Protein AF-C5L005-F1 (afdb_monomer)

Nearest PDB structures (foldseek):
  6k9n-assembly3_C  TM=8.011E-01  e=5.971E-13  Oryza sativa Japonica Group
  4ddg-assembly1_A  TM=8.117E-01  e=1.297E-11  Homo sapiens
  5qis-assembly1_A  TM=8.248E-01  e=8.050E-11  Homo sapiens
  8cmr-assembly1_C  TM=7.802E-01  e=4.028E-09  Simkania negevensis Z
  6dx5-assembly1_A-2  TM=5.752E-01  e=2.159E-02  Farallon virus

Radius of gyration: 42.39 Å; Cα contacts (8 Å, |Δi|>4): 915; chains: 1; bounding box: 123×97×161 Å

Structure (mmCIF, N/CA/C/O backbone):
data_AF-C5L005-F1
#
_entry.id   AF-C5L005-F1
#
loop_
_atom_site.group_PDB
_atom_site.id
_atom_site.type_symbol
_atom_site.label_atom_id
_atom_site.label_alt_id
_atom_site.label_comp_id
_atom_site.label_asym_id
_atom_site.label_entity_id
_atom_site.label_seq_id
_atom_site.pdbx_PDB_ins_code
_atom_site.Cartn_x
_atom_site.Cartn_y
_atom_site.Cartn_z
_atom_site.occupancy
_atom_site.B_iso_or_equiv
_atom_site.auth_seq_id
_atom_site.auth_comp_id
_atom_site.auth_asym_id
_atom_site.auth_atom_id
_atom_site.pdbx_PDB_model_num
ATOM 1 N N . MET A 1 1 ? -2.536 -10.409 -84.111 1.00 33.28 1 MET A N 1
ATOM 2 C CA . MET A 1 1 ? -1.995 -9.089 -84.511 1.00 33.28 1 MET A CA 1
ATOM 3 C C . MET A 1 1 ? -2.145 -8.152 -83.326 1.00 33.28 1 MET A C 1
ATOM 5 O O . MET A 1 1 ? -3.212 -8.198 -82.732 1.00 33.28 1 MET A O 1
ATOM 9 N N . VAL A 1 2 ? -1.134 -7.310 -83.058 1.00 31.05 2 VAL A N 1
ATOM 10 C CA . VAL A 1 2 ? -1.115 -6.237 -82.025 1.00 31.05 2 VAL A CA 1
ATOM 11 C C . VAL A 1 2 ? -1.034 -6.765 -80.561 1.00 31.05 2 VAL A C 1
ATOM 13 O O . VAL A 1 2 ? -1.487 -7.885 -80.322 1.00 31.05 2 VAL A O 1
ATOM 16 N N . PRO A 1 3 ? -0.320 -6.082 -79.626 1.00 52.47 3 PRO A N 1
ATOM 17 C CA . PRO A 1 3 ? 0.522 -6.795 -78.653 1.00 52.47 3 PRO A CA 1
ATOM 18 C C . PRO A 1 3 ? 0.246 -6.521 -77.156 1.00 52.47 3 PRO A C 1
ATOM 20 O O . PRO A 1 3 ? -0.647 -5.772 -76.774 1.00 52.47 3 PRO A O 1
ATOM 23 N N . SER A 1 4 ? 1.100 -7.137 -76.332 1.00 42.44 4 SER A N 1
ATOM 24 C CA . SER A 1 4 ? 1.323 -6.905 -74.898 1.00 42.44 4 SER A CA 1
ATOM 25 C C . SER A 1 4 ? 1.704 -5.459 -74.537 1.00 42.44 4 SER A C 1
ATOM 27 O O . SER A 1 4 ? 2.565 -4.894 -75.208 1.00 42.44 4 SER A O 1
ATOM 29 N N . THR A 1 5 ? 1.159 -4.953 -73.421 1.00 40.12 5 THR A N 1
ATOM 30 C CA . THR A 1 5 ? 1.898 -4.308 -72.308 1.00 40.12 5 THR A CA 1
ATOM 31 C C . THR A 1 5 ? 0.986 -4.166 -71.077 1.00 40.12 5 THR A C 1
ATOM 33 O O . THR A 1 5 ? -0.065 -3.536 -71.150 1.00 40.12 5 THR A O 1
ATOM 36 N N . VAL A 1 6 ? 1.408 -4.689 -69.921 1.00 39.38 6 VAL A N 1
ATOM 37 C CA . VAL A 1 6 ? 0.847 -4.348 -68.596 1.00 39.38 6 VAL A CA 1
ATOM 38 C C . VAL A 1 6 ? 2.023 -3.999 -67.679 1.00 39.38 6 VAL A C 1
ATOM 40 O O . VAL A 1 6 ? 2.908 -4.842 -67.526 1.00 39.38 6 VAL A O 1
ATOM 43 N N . PRO A 1 7 ? 2.088 -2.790 -67.092 1.00 41.34 7 PRO A N 1
ATOM 44 C CA . PRO A 1 7 ? 3.146 -2.442 -66.154 1.00 41.34 7 PRO A CA 1
ATOM 45 C C . PRO A 1 7 ? 2.861 -3.031 -64.767 1.00 41.34 7 PRO A C 1
ATOM 47 O O . PRO A 1 7 ? 1.768 -2.889 -64.221 1.00 41.34 7 PRO A O 1
ATOM 50 N N . SER A 1 8 ? 3.873 -3.679 -64.192 1.00 38.84 8 SER A N 1
ATOM 51 C CA . SER A 1 8 ? 3.893 -4.099 -62.792 1.00 38.84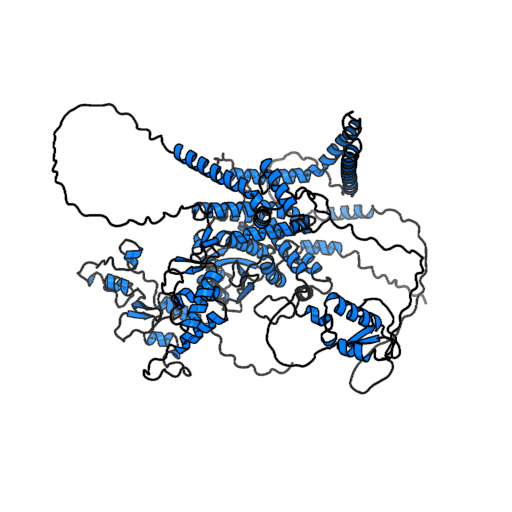 8 SER A CA 1
ATOM 52 C C . SER A 1 8 ? 4.530 -2.996 -61.948 1.00 38.84 8 SER A C 1
ATOM 54 O O . SER A 1 8 ? 5.755 -2.928 -61.863 1.00 38.84 8 SER A O 1
ATOM 56 N N . GLU A 1 9 ? 3.717 -2.190 -61.271 1.00 32.84 9 GLU A N 1
ATOM 57 C CA . GLU A 1 9 ? 4.181 -1.305 -60.199 1.00 32.84 9 GLU A CA 1
ATOM 58 C C . GLU A 1 9 ? 3.581 -1.760 -58.863 1.00 32.84 9 GLU A C 1
ATOM 60 O O . GLU A 1 9 ? 2.396 -1.569 -58.587 1.00 32.84 9 GLU A O 1
ATOM 65 N N . ARG A 1 10 ? 4.413 -2.384 -58.017 1.00 34.50 10 ARG A N 1
ATOM 66 C CA . ARG A 1 10 ? 4.136 -2.495 -56.579 1.00 34.50 10 ARG A CA 1
ATOM 67 C C . ARG A 1 10 ? 4.619 -1.196 -55.921 1.00 34.50 10 ARG A C 1
ATOM 69 O O . ARG A 1 10 ? 5.815 -0.923 -56.020 1.00 34.50 10 ARG A O 1
ATOM 76 N N . PRO A 1 11 ? 3.769 -0.419 -55.231 1.00 35.22 11 PRO A N 1
ATOM 77 C CA . PRO A 1 11 ? 4.252 0.700 -54.431 1.00 35.22 11 PRO A CA 1
ATOM 78 C C . PRO A 1 11 ? 5.049 0.178 -53.226 1.00 35.22 11 PRO A C 1
ATOM 80 O O . PRO A 1 11 ? 4.611 -0.739 -52.528 1.00 35.22 11 PRO A O 1
ATOM 83 N N . SER A 1 12 ? 6.216 0.769 -52.974 1.00 40.53 12 SER A N 1
ATOM 84 C CA . SER A 1 12 ? 7.024 0.523 -51.776 1.00 40.53 12 SER A CA 1
ATOM 85 C C . SER A 1 12 ? 6.290 1.020 -50.527 1.00 40.53 12 SER A C 1
ATOM 87 O O . SER A 1 12 ? 5.915 2.186 -50.436 1.00 40.53 12 SER A O 1
ATOM 89 N N . SER A 1 13 ? 6.073 0.135 -49.555 1.00 46.97 13 SER A N 1
ATOM 90 C CA . SER A 1 13 ? 5.139 0.351 -48.442 1.00 46.97 13 SER A CA 1
ATOM 91 C C . SER A 1 13 ? 5.733 1.052 -47.207 1.00 46.97 13 SER A C 1
ATOM 93 O O . SER A 1 13 ? 5.264 0.807 -46.098 1.00 46.97 13 SER A O 1
ATOM 95 N N . SER A 1 14 ? 6.761 1.892 -47.361 1.00 45.50 14 SER A N 1
ATOM 96 C CA . SER A 1 14 ? 7.414 2.596 -46.241 1.00 45.50 14 SER A CA 1
ATOM 97 C C . SER A 1 14 ? 6.670 3.857 -45.782 1.00 45.50 14 SER A C 1
ATOM 99 O O . SER A 1 14 ? 6.641 4.159 -44.592 1.00 45.50 14 SER A O 1
ATOM 101 N N . ASP A 1 15 ? 6.020 4.574 -46.702 1.00 44.16 15 ASP A N 1
ATOM 102 C CA . ASP A 1 15 ? 5.691 5.994 -46.478 1.00 44.16 15 ASP A CA 1
ATOM 103 C C . ASP A 1 15 ? 4.259 6.230 -45.949 1.00 44.16 15 ASP A C 1
ATOM 105 O O . ASP A 1 15 ? 3.862 7.357 -45.661 1.00 44.16 15 ASP A O 1
ATOM 109 N N . ALA A 1 16 ? 3.468 5.163 -45.781 1.00 45.06 16 ALA A N 1
ATOM 110 C CA . ALA A 1 16 ? 2.069 5.231 -45.340 1.00 45.06 16 ALA A CA 1
ATOM 111 C C . ALA A 1 16 ? 1.859 4.994 -43.826 1.00 45.06 16 ALA A C 1
ATOM 113 O O . ALA A 1 16 ? 0.723 5.040 -43.350 1.00 45.06 16 ALA A O 1
ATOM 114 N N . ALA A 1 17 ? 2.921 4.719 -43.060 1.00 45.47 17 ALA A N 1
ATOM 115 C CA . ALA A 1 17 ? 2.810 4.343 -41.647 1.00 45.47 17 ALA A CA 1
ATOM 116 C C . ALA A 1 17 ? 2.532 5.535 -40.707 1.00 45.47 17 ALA A C 1
ATOM 118 O O . ALA A 1 17 ? 1.745 5.414 -39.767 1.00 45.47 17 ALA A O 1
ATOM 119 N N . LEU A 1 18 ? 3.143 6.697 -40.972 1.00 42.22 18 LEU A N 1
ATOM 120 C CA . LEU A 1 18 ? 3.123 7.842 -40.054 1.00 42.22 18 LEU A CA 1
ATOM 121 C C . LEU A 1 18 ? 1.725 8.473 -39.850 1.00 42.22 18 LEU A C 1
ATOM 123 O O . LEU A 1 18 ? 1.362 8.703 -38.695 1.00 42.22 18 LEU A O 1
ATOM 127 N N . PRO A 1 19 ? 0.891 8.694 -40.894 1.00 48.94 19 PRO A N 1
ATOM 128 C CA . PRO A 1 19 ? -0.455 9.243 -40.701 1.00 48.94 19 PRO A CA 1
ATOM 129 C C . PRO A 1 19 ? -1.340 8.318 -39.861 1.00 48.94 19 PRO A C 1
ATOM 131 O O . PRO A 1 19 ? -2.118 8.781 -39.034 1.00 48.94 19 PRO A O 1
ATOM 134 N N . LYS A 1 20 ? -1.175 7.001 -40.035 1.00 44.12 20 LYS A N 1
ATOM 135 C CA . LYS A 1 20 ? -1.975 5.982 -39.353 1.00 44.12 20 LYS A CA 1
ATOM 136 C C . LYS A 1 20 ? -1.592 5.824 -37.880 1.00 44.12 20 LYS A C 1
ATOM 138 O O . LYS A 1 20 ? -2.458 5.540 -37.063 1.00 44.12 20 LYS A O 1
ATOM 143 N N . ALA A 1 21 ? -0.322 6.043 -37.531 1.00 44.81 21 ALA A N 1
ATOM 144 C CA . ALA A 1 21 ? 0.123 6.115 -36.139 1.00 44.81 21 ALA A CA 1
ATOM 145 C C . ALA A 1 21 ? -0.455 7.347 -35.417 1.00 44.81 21 ALA A C 1
ATOM 147 O O . ALA A 1 21 ? -0.900 7.236 -34.277 1.00 44.81 21 ALA A O 1
ATOM 148 N N . LEU A 1 22 ? -0.518 8.498 -36.100 1.00 40.06 22 LEU A N 1
ATOM 149 C CA . LEU A 1 22 ? -1.150 9.711 -35.571 1.00 40.06 22 LEU A CA 1
ATOM 150 C C . LEU A 1 22 ? -2.669 9.527 -35.395 1.00 40.06 22 LEU A C 1
ATOM 152 O O . LEU A 1 22 ? -3.228 9.888 -34.365 1.00 40.06 22 LEU A O 1
ATOM 156 N N . GLU A 1 23 ? -3.328 8.900 -36.371 1.00 44.97 23 GLU A N 1
ATOM 157 C CA . GLU A 1 23 ? -4.755 8.564 -36.322 1.00 44.97 23 GLU A CA 1
ATOM 158 C C . GLU A 1 23 ? -5.066 7.545 -35.207 1.00 44.97 23 GLU A C 1
ATOM 160 O O . GLU A 1 23 ? -6.034 7.719 -34.473 1.00 44.97 23 GLU A O 1
ATOM 165 N N . LEU A 1 24 ? -4.203 6.544 -34.986 1.00 45.06 24 LEU A N 1
ATOM 166 C CA . LEU A 1 24 ? -4.303 5.602 -33.860 1.00 45.06 24 LEU A CA 1
ATOM 167 C C . LEU A 1 24 ? -4.065 6.259 -32.492 1.00 45.06 24 LEU A C 1
ATOM 169 O O . LEU A 1 24 ? -4.741 5.895 -31.531 1.00 45.06 24 LEU A O 1
ATOM 173 N N . ALA A 1 25 ? -3.161 7.238 -32.394 1.00 49.59 25 ALA A N 1
ATOM 174 C CA . ALA A 1 25 ? -2.972 8.017 -31.169 1.00 49.59 25 ALA A CA 1
ATOM 175 C C . ALA A 1 25 ? -4.224 8.846 -30.822 1.00 49.59 25 ALA A C 1
ATOM 177 O O . ALA A 1 25 ? -4.591 8.940 -29.654 1.00 49.59 25 ALA A O 1
ATOM 178 N N . VAL A 1 26 ? -4.920 9.374 -31.836 1.00 44.41 26 VAL A N 1
ATOM 179 C CA . VAL A 1 26 ? -6.217 10.064 -31.692 1.00 44.41 26 VAL A CA 1
ATOM 180 C C . VAL A 1 26 ? -7.377 9.082 -31.432 1.00 44.41 26 VAL A C 1
ATOM 182 O O . VAL A 1 26 ? -8.365 9.456 -30.806 1.00 44.41 26 VAL A O 1
ATOM 185 N N . MET A 1 27 ? -7.266 7.822 -31.871 1.00 38.59 27 MET A N 1
ATOM 186 C CA . MET A 1 27 ? -8.278 6.770 -31.680 1.00 38.59 27 MET A CA 1
ATOM 187 C C . MET A 1 27 ? -8.092 5.894 -30.426 1.00 38.59 27 MET A C 1
ATOM 189 O O . MET A 1 27 ? -8.902 4.983 -30.227 1.00 38.59 27 MET A O 1
ATOM 193 N N . ARG A 1 28 ? -7.097 6.145 -29.552 1.00 43.59 28 ARG A N 1
ATOM 194 C CA . ARG A 1 28 ? -7.090 5.565 -28.191 1.00 43.59 28 ARG A CA 1
ATOM 195 C C . ARG A 1 28 ? -8.400 5.994 -27.514 1.00 43.59 28 ARG A C 1
ATOM 197 O O . ARG A 1 28 ? -8.591 7.174 -27.231 1.00 43.59 28 ARG A O 1
ATOM 204 N N . GLN A 1 29 ? -9.341 5.056 -27.358 1.00 35.66 29 GLN A N 1
ATOM 205 C CA . GLN A 1 29 ? -10.709 5.399 -26.964 1.00 35.66 29 GLN A CA 1
ATOM 206 C C . GLN A 1 29 ? -10.724 6.087 -25.594 1.00 35.66 29 GLN A C 1
ATOM 208 O O . GLN A 1 29 ? -9.965 5.674 -24.713 1.00 35.66 29 GLN A O 1
ATOM 213 N N . PRO A 1 30 ? -11.595 7.093 -25.382 1.00 38.16 30 PRO A N 1
ATOM 214 C CA . PRO A 1 30 ? -11.781 7.650 -24.055 1.00 38.16 30 PRO A CA 1
ATOM 215 C C . PRO A 1 30 ? -12.194 6.521 -23.107 1.00 38.16 30 PRO A C 1
ATOM 217 O O . PRO A 1 30 ? -13.190 5.829 -23.338 1.00 38.16 30 PRO A O 1
ATOM 220 N N . MET A 1 31 ? -11.399 6.343 -22.050 1.00 47.34 31 MET A N 1
ATOM 221 C CA . MET A 1 31 ? -11.710 5.470 -20.919 1.00 47.34 31 MET A CA 1
ATOM 222 C C . MET A 1 31 ? -13.141 5.743 -20.422 1.00 47.34 31 MET A C 1
ATOM 224 O O . MET A 1 31 ? -13.619 6.877 -20.553 1.00 47.34 31 MET A O 1
ATOM 228 N N . PRO A 1 32 ? -13.847 4.733 -19.871 1.00 44.19 32 PRO A N 1
ATOM 229 C CA . PRO A 1 32 ? -15.228 4.892 -19.421 1.00 44.19 32 PRO A CA 1
ATOM 230 C C . PRO A 1 32 ? -15.361 6.130 -18.535 1.00 44.19 32 PRO A C 1
ATOM 232 O O . PRO A 1 32 ? -14.576 6.296 -17.604 1.00 44.19 32 PRO A O 1
ATOM 235 N N . VAL A 1 33 ? -16.337 6.981 -18.881 1.00 40.31 33 VAL A N 1
ATOM 236 C CA . VAL A 1 33 ? -16.497 8.357 -18.388 1.00 40.31 33 VAL A CA 1
ATOM 237 C C . VAL A 1 33 ? -16.213 8.444 -16.891 1.00 40.31 33 VAL A C 1
ATOM 239 O O . VAL A 1 33 ? -17.034 8.051 -16.062 1.00 40.31 33 VAL A O 1
ATOM 242 N N . ILE A 1 34 ? -15.029 8.969 -16.574 1.00 51.34 34 ILE A N 1
ATOM 243 C CA . ILE A 1 34 ? -14.659 9.398 -15.230 1.00 51.34 34 ILE A CA 1
ATOM 244 C C . ILE A 1 34 ? -15.689 10.454 -14.822 1.00 51.34 34 ILE A C 1
ATOM 246 O O . ILE A 1 34 ? -16.003 11.338 -15.619 1.00 51.34 34 ILE A O 1
ATOM 250 N N . ASP A 1 35 ? -16.245 10.347 -13.611 1.00 49.66 35 ASP A N 1
ATOM 251 C CA . ASP A 1 35 ? -17.194 11.342 -13.104 1.00 49.66 35 ASP A CA 1
ATOM 252 C C . ASP A 1 35 ? -16.537 12.731 -13.210 1.00 49.66 35 ASP A C 1
ATOM 254 O O . ASP A 1 35 ? -15.461 12.910 -12.624 1.00 49.66 35 ASP A O 1
ATOM 258 N N . PRO A 1 36 ? -17.118 13.705 -13.941 1.00 45.53 36 PRO A N 1
ATOM 259 C CA . PRO A 1 36 ? -16.501 15.015 -14.137 1.00 45.53 36 PRO A CA 1
ATOM 260 C C . PRO A 1 36 ? -16.228 15.761 -12.819 1.00 45.53 36 PRO A C 1
ATOM 262 O O . PRO A 1 36 ? -15.359 16.628 -12.775 1.00 45.53 36 PRO A O 1
ATOM 265 N N . GLY A 1 37 ? -16.882 15.392 -11.708 1.00 52.22 37 GLY A N 1
ATOM 266 C CA . GLY A 1 37 ? -16.528 15.891 -10.372 1.00 52.22 37 GLY A CA 1
ATOM 267 C C . GLY A 1 37 ? -15.157 15.426 -9.847 1.00 52.22 37 GLY A C 1
ATOM 268 O O . GLY A 1 37 ? -14.625 16.019 -8.910 1.00 52.22 37 GLY A O 1
ATOM 269 N N . SER A 1 38 ? -14.562 14.389 -10.443 1.00 59.53 38 SER A N 1
ATOM 270 C CA . SER A 1 38 ? -13.302 13.765 -10.011 1.00 59.53 38 SER A CA 1
ATOM 271 C C . SER A 1 38 ? -12.075 14.138 -10.859 1.00 59.53 38 SER A C 1
ATOM 273 O O . SER A 1 38 ? -10.955 13.753 -10.513 1.00 59.53 38 SER A O 1
ATOM 275 N N . GLU A 1 39 ? -12.233 14.975 -11.895 1.00 66.69 39 GLU A N 1
ATOM 276 C CA . GLU A 1 39 ? -11.138 15.445 -12.771 1.00 66.69 39 GLU A CA 1
ATOM 277 C C . GLU A 1 39 ? -9.999 16.174 -12.027 1.00 66.69 39 GLU A C 1
ATOM 279 O O . GLU A 1 39 ? -8.879 16.260 -12.539 1.00 66.69 39 GLU A O 1
ATOM 284 N N . GLY A 1 40 ? -10.220 16.616 -10.782 1.00 77.75 40 GLY A N 1
ATOM 285 C CA . GLY A 1 40 ? -9.188 17.183 -9.902 1.00 77.75 40 GLY A CA 1
ATOM 286 C C . GLY A 1 40 ? -8.483 16.195 -8.956 1.00 77.75 40 GLY A C 1
ATOM 287 O O . GLY A 1 40 ? -7.339 16.440 -8.588 1.00 77.75 40 GLY A O 1
ATOM 288 N N . ILE A 1 41 ? -9.117 15.083 -8.566 1.00 93.56 41 ILE A N 1
ATOM 289 C CA . ILE A 1 41 ? -8.624 14.219 -7.474 1.00 93.56 41 ILE A CA 1
ATOM 290 C C . ILE A 1 41 ? -7.768 13.070 -8.022 1.00 93.56 41 ILE A C 1
ATOM 292 O O . ILE A 1 41 ? -8.125 12.411 -9.003 1.00 93.56 41 ILE A O 1
ATOM 296 N N . LEU A 1 42 ? -6.618 12.841 -7.387 1.00 95.94 42 LEU A N 1
ATOM 297 C CA . LEU A 1 42 ? -5.635 11.819 -7.755 1.00 95.94 42 LEU A CA 1
ATOM 298 C C . LEU A 1 42 ? -5.738 10.596 -6.838 1.00 95.94 42 LEU A C 1
ATOM 300 O O . LEU A 1 42 ? -5.734 9.457 -7.308 1.00 95.94 42 LEU A O 1
ATOM 304 N N . VAL A 1 43 ? -5.867 10.842 -5.533 1.00 96.94 43 VAL A N 1
ATOM 305 C CA . VAL A 1 43 ? -6.125 9.840 -4.494 1.00 96.94 43 VAL A CA 1
ATOM 306 C C . VAL A 1 43 ? -7.147 10.432 -3.530 1.00 96.94 43 VAL A C 1
ATOM 308 O O . VAL A 1 43 ? -6.861 11.441 -2.889 1.00 96.94 43 VAL A O 1
ATOM 311 N N . GLY A 1 44 ? -8.321 9.814 -3.420 1.00 95.75 44 GLY A N 1
ATOM 312 C CA . GLY A 1 44 ? -9.406 10.308 -2.573 1.00 95.75 44 GLY A CA 1
ATOM 313 C C . GLY A 1 44 ? -9.166 10.117 -1.076 1.00 95.75 44 GLY A C 1
ATOM 314 O O . GLY A 1 44 ? -8.242 9.418 -0.623 1.00 95.75 44 GLY A O 1
ATOM 315 N N . SER A 1 45 ? -10.029 10.733 -0.278 1.00 94.88 45 SER A N 1
ATOM 316 C CA . SER A 1 45 ? -10.031 10.580 1.177 1.00 94.88 45 SER A CA 1
ATOM 317 C C . SER A 1 45 ? -10.449 9.166 1.620 1.00 94.88 45 SER A C 1
ATOM 319 O O . SER A 1 45 ? -11.025 8.408 0.835 1.00 94.88 45 SER A O 1
ATOM 321 N N . PRO A 1 46 ? -10.152 8.748 2.870 1.00 94.88 46 PRO A N 1
ATOM 322 C CA . PRO A 1 46 ? -10.568 7.440 3.366 1.00 94.88 46 PRO A CA 1
ATOM 323 C C . PRO A 1 46 ? -12.095 7.382 3.468 1.00 94.88 46 PRO A C 1
ATOM 325 O O . PRO A 1 46 ? -12.694 8.098 4.272 1.00 94.88 46 PRO A O 1
ATOM 328 N N . THR A 1 47 ? -12.719 6.501 2.693 1.00 94.50 47 THR A N 1
ATOM 329 C CA . THR A 1 47 ? -14.170 6.268 2.709 1.00 94.50 47 THR A CA 1
ATOM 330 C C . THR A 1 47 ? -14.483 4.898 3.303 1.00 94.50 47 THR A C 1
ATOM 332 O O . THR A 1 47 ? -13.661 3.979 3.261 1.00 94.50 47 THR A O 1
ATOM 335 N N . THR A 1 48 ? -15.659 4.744 3.917 1.00 94.69 48 THR A N 1
ATOM 336 C CA . THR A 1 48 ? -16.137 3.417 4.327 1.00 94.69 48 THR A CA 1
ATOM 337 C C . THR A 1 48 ? -16.666 2.650 3.115 1.00 94.69 48 THR A C 1
ATOM 339 O O . THR A 1 48 ? -16.926 3.204 2.046 1.00 94.69 48 THR A O 1
ATOM 342 N N . PHE A 1 49 ? -16.826 1.340 3.271 1.00 93.75 49 PHE A N 1
ATOM 343 C CA . PHE A 1 49 ? -17.364 0.475 2.221 1.00 93.75 49 PHE A CA 1
ATOM 344 C C . PHE A 1 49 ? -18.884 0.569 2.052 1.00 93.75 49 PHE A C 1
ATOM 346 O O . PHE A 1 49 ? -19.404 -0.038 1.123 1.00 93.75 49 PHE A O 1
ATOM 353 N N . ASP A 1 50 ? -19.598 1.286 2.925 1.00 91.38 50 ASP A N 1
ATOM 354 C CA . ASP A 1 50 ? -21.066 1.290 2.942 1.00 91.38 50 ASP A CA 1
ATOM 355 C C . ASP A 1 50 ? -21.636 1.773 1.596 1.00 91.38 50 ASP A C 1
ATOM 357 O O . ASP A 1 50 ? -22.359 1.027 0.938 1.00 91.38 50 ASP A O 1
ATOM 361 N N . GLY A 1 51 ? -21.195 2.944 1.114 1.00 87.38 51 GLY A N 1
ATOM 362 C CA . GLY A 1 51 ? -21.583 3.461 -0.206 1.00 87.38 51 GLY A CA 1
ATOM 363 C C . GLY A 1 51 ? -21.154 2.541 -1.354 1.00 87.38 51 GLY A C 1
ATOM 364 O O . GLY A 1 51 ? -21.946 2.233 -2.234 1.00 87.38 51 GLY A O 1
ATOM 365 N N . ARG A 1 52 ? -19.941 1.974 -1.287 1.00 88.75 52 ARG A N 1
ATOM 366 C CA . ARG A 1 52 ? -19.425 1.031 -2.297 1.00 88.75 52 ARG A CA 1
ATOM 367 C C . ARG A 1 52 ? -20.278 -0.243 -2.402 1.00 88.75 52 ARG A C 1
ATOM 369 O O . ARG A 1 52 ? -20.432 -0.802 -3.488 1.00 88.75 52 ARG A O 1
ATOM 376 N N . ILE A 1 53 ? -20.825 -0.715 -1.282 1.00 91.88 53 ILE A N 1
ATOM 377 C CA . ILE A 1 53 ? -21.748 -1.855 -1.217 1.00 91.88 53 ILE A CA 1
ATOM 378 C C . ILE A 1 53 ? -23.116 -1.475 -1.796 1.00 91.88 53 ILE A C 1
ATOM 380 O O . ILE A 1 53 ? -23.682 -2.256 -2.565 1.00 91.88 53 ILE A O 1
ATOM 384 N N . GLU A 1 54 ? -23.624 -0.282 -1.481 1.00 90.12 54 GLU A N 1
ATOM 385 C CA . GLU A 1 54 ? -24.868 0.255 -2.046 1.00 90.12 54 GLU A CA 1
ATOM 386 C C . GLU A 1 54 ? -24.767 0.416 -3.574 1.00 90.12 54 GLU A C 1
ATOM 388 O O . GLU A 1 54 ? -25.623 -0.111 -4.296 1.00 90.12 54 GLU A O 1
ATOM 393 N N . ASP A 1 55 ? -23.676 0.999 -4.079 1.00 86.12 55 ASP A N 1
ATOM 394 C CA . ASP A 1 55 ? -23.374 1.146 -5.508 1.00 86.12 55 ASP A CA 1
ATOM 395 C C . ASP A 1 55 ? -23.365 -0.205 -6.226 1.00 86.12 55 ASP A C 1
ATOM 397 O O . ASP A 1 55 ? -24.012 -0.375 -7.261 1.00 86.12 55 ASP A O 1
ATOM 401 N N . GLN A 1 56 ? -22.662 -1.202 -5.680 1.00 86.25 56 GLN A N 1
ATOM 402 C CA . GLN A 1 56 ? -22.572 -2.534 -6.285 1.00 86.25 56 GLN A CA 1
ATOM 403 C C . GLN A 1 56 ? -23.900 -3.296 -6.228 1.00 86.25 56 GLN A C 1
ATOM 405 O O . GLN A 1 56 ? -24.243 -4.002 -7.178 1.00 86.25 56 GLN A O 1
ATOM 410 N N . SER A 1 57 ? -24.681 -3.117 -5.158 1.00 87.31 57 SER A N 1
ATOM 411 C CA . SER A 1 57 ? -26.028 -3.687 -5.062 1.00 87.31 57 SER A CA 1
ATOM 412 C C . SER A 1 57 ? -26.998 -3.085 -6.088 1.00 87.31 57 SER A C 1
ATOM 414 O O . SER A 1 57 ? -27.871 -3.794 -6.587 1.00 87.31 57 SER A O 1
ATOM 416 N N . SER A 1 58 ? -26.802 -1.810 -6.443 1.00 86.19 58 SER A N 1
ATOM 417 C CA . SER A 1 58 ? -27.677 -1.049 -7.343 1.00 86.19 58 SER A CA 1
ATOM 418 C C . SER A 1 58 ? -27.293 -1.182 -8.821 1.00 86.19 58 SER A C 1
ATOM 420 O O . SER A 1 58 ? -28.172 -1.243 -9.678 1.00 86.19 58 SER A O 1
ATOM 422 N N . SER A 1 59 ? -25.992 -1.217 -9.130 1.00 77.00 59 SER A N 1
ATOM 423 C CA . SER A 1 59 ? -25.472 -1.110 -10.504 1.00 77.00 59 SER A CA 1
ATOM 424 C C . SER A 1 59 ? -25.150 -2.447 -11.169 1.00 77.00 59 SER A C 1
ATOM 426 O O . SER A 1 59 ? -25.430 -2.619 -12.354 1.00 77.00 59 SER A O 1
ATOM 428 N N . SER A 1 60 ? -24.541 -3.392 -10.442 1.00 68.81 60 SER A N 1
ATOM 429 C CA . SER A 1 60 ? -23.959 -4.594 -11.057 1.00 68.81 60 SER A CA 1
ATOM 430 C C . SER A 1 60 ? -24.808 -5.848 -10.873 1.00 68.81 60 SER A C 1
ATOM 432 O O . SER A 1 60 ? -24.703 -6.779 -11.670 1.00 68.81 60 SER A O 1
ATOM 434 N N . GLY A 1 61 ? -25.645 -5.902 -9.829 1.00 77.56 61 GLY A N 1
ATOM 435 C CA . GLY A 1 61 ? -26.523 -7.043 -9.543 1.00 77.56 61 GLY A CA 1
ATOM 436 C C . GLY A 1 61 ? -25.785 -8.373 -9.321 1.00 77.56 61 GLY A C 1
ATOM 437 O O . GLY A 1 61 ? -26.423 -9.423 -9.251 1.00 77.56 61 GLY A O 1
ATOM 438 N N . HIS A 1 62 ? -24.451 -8.360 -9.223 1.00 91.81 62 HIS A N 1
ATOM 439 C CA . HIS A 1 62 ? -23.621 -9.555 -9.134 1.00 91.81 62 HIS A CA 1
ATOM 440 C C . HIS A 1 62 ? -23.483 -9.994 -7.665 1.00 91.81 62 HIS A C 1
ATOM 442 O O . HIS A 1 62 ? -22.694 -9.398 -6.923 1.00 91.81 62 HIS A O 1
ATOM 448 N N . PRO A 1 63 ? -24.176 -11.065 -7.218 1.00 93.44 63 PRO A N 1
ATOM 449 C CA . PRO A 1 63 ? -24.167 -11.475 -5.809 1.00 93.44 63 PRO A CA 1
ATOM 450 C C . PRO A 1 63 ? -22.767 -11.881 -5.327 1.00 93.44 63 PRO A C 1
ATOM 452 O O . PRO A 1 63 ? -22.445 -11.722 -4.153 1.00 93.44 63 PRO A O 1
ATOM 455 N N . ASN A 1 64 ? -21.921 -12.349 -6.245 1.00 94.81 64 ASN A N 1
ATOM 456 C CA . ASN A 1 64 ? -20.532 -12.713 -5.992 1.00 94.81 64 ASN A CA 1
ATOM 457 C C . ASN A 1 64 ? -19.668 -11.498 -5.620 1.00 94.81 64 ASN A C 1
ATOM 459 O O . ASN A 1 64 ? -18.879 -11.584 -4.681 1.00 94.81 64 ASN A O 1
ATOM 463 N N . LEU A 1 65 ? -19.834 -10.356 -6.303 1.00 93.88 65 LEU A N 1
ATOM 464 C CA . LEU A 1 65 ? -19.138 -9.115 -5.936 1.00 93.88 65 LEU A CA 1
ATOM 465 C C . LEU A 1 65 ? -19.641 -8.604 -4.584 1.00 93.88 65 LEU A C 1
ATOM 467 O O . LEU A 1 65 ? -18.837 -8.283 -3.715 1.00 93.88 65 LEU A O 1
ATOM 471 N N . LEU A 1 66 ? -20.960 -8.605 -4.366 1.00 93.81 66 LEU A N 1
ATOM 472 C CA . LEU A 1 66 ? -21.557 -8.193 -3.092 1.00 93.81 66 LEU A CA 1
ATOM 473 C C . LEU A 1 66 ? -21.052 -9.041 -1.907 1.00 93.81 66 LEU A C 1
ATOM 475 O O . LEU A 1 66 ? -20.784 -8.499 -0.834 1.00 93.81 66 LEU A O 1
ATOM 479 N N . ALA A 1 67 ? -20.871 -10.351 -2.104 1.00 94.62 67 ALA A N 1
ATOM 480 C CA . ALA A 1 67 ? -20.270 -11.246 -1.115 1.00 94.62 67 ALA A CA 1
ATOM 481 C C . ALA A 1 67 ? -18.806 -10.878 -0.813 1.00 94.62 67 ALA A C 1
ATOM 483 O O . ALA A 1 67 ? -18.455 -10.722 0.355 1.00 94.62 67 ALA A O 1
ATOM 484 N N . GLN A 1 68 ? -17.986 -10.649 -1.844 1.00 95.56 68 GLN A N 1
ATOM 485 C CA . GLN A 1 68 ? -16.586 -10.229 -1.695 1.00 95.56 68 GLN A CA 1
ATOM 486 C C . GLN A 1 68 ? -16.447 -8.868 -0.993 1.00 95.56 68 GLN A C 1
ATOM 488 O O . GLN A 1 68 ? -15.640 -8.737 -0.077 1.00 95.56 68 GLN A O 1
ATOM 493 N N . TYR A 1 69 ? -17.259 -7.863 -1.339 1.00 95.56 69 TYR A N 1
ATOM 494 C CA . TYR A 1 69 ? -17.256 -6.580 -0.619 1.00 95.56 69 TYR A CA 1
ATOM 495 C C . TYR A 1 69 ? -17.723 -6.729 0.835 1.00 95.56 69 TYR A C 1
ATOM 497 O O . TYR A 1 69 ? -17.150 -6.110 1.730 1.00 95.56 69 TYR A O 1
ATOM 505 N N . SER A 1 70 ? -18.696 -7.606 1.101 1.00 94.00 70 SER A N 1
ATOM 506 C CA . SER A 1 70 ? -19.106 -7.938 2.473 1.00 94.00 70 SER A CA 1
ATOM 507 C C . SER A 1 70 ? -17.988 -8.625 3.271 1.00 94.00 70 SER A C 1
ATOM 509 O O . SER A 1 70 ? -17.901 -8.432 4.482 1.00 94.00 70 SER A O 1
ATOM 511 N N . GLU A 1 71 ? -17.124 -9.407 2.614 1.00 95.31 71 GLU A N 1
ATOM 512 C CA . GLU A 1 71 ? -15.926 -10.011 3.210 1.00 95.31 71 GLU A CA 1
ATOM 513 C C . GLU A 1 71 ? -14.822 -8.964 3.457 1.00 95.31 71 GLU A C 1
ATOM 515 O O . GLU A 1 71 ? -14.224 -8.948 4.536 1.00 95.31 71 GLU A O 1
ATOM 520 N N . LEU A 1 72 ? -14.604 -8.028 2.521 1.00 96.25 72 LEU A N 1
ATOM 521 C CA . LEU A 1 72 ? -13.642 -6.925 2.673 1.00 96.25 72 LEU A CA 1
ATOM 522 C C . LEU A 1 72 ? -13.926 -6.080 3.922 1.00 96.25 72 LEU A C 1
ATOM 524 O O . LEU A 1 72 ? -12.991 -5.783 4.663 1.00 96.25 72 LEU A O 1
ATOM 528 N N . VAL A 1 73 ? -15.196 -5.782 4.220 1.00 95.62 73 VAL A N 1
ATOM 529 C CA . VAL A 1 73 ? -15.623 -5.046 5.433 1.00 95.62 73 VAL A CA 1
ATOM 530 C C . VAL A 1 73 ? -15.193 -5.718 6.744 1.00 95.62 73 VAL A C 1
ATOM 532 O O . VAL A 1 73 ? -15.080 -5.055 7.773 1.00 95.62 73 VAL A O 1
ATOM 535 N N . LEU A 1 74 ? -14.924 -7.027 6.738 1.00 94.19 74 LEU A N 1
ATOM 536 C CA . LEU A 1 74 ? -14.454 -7.754 7.923 1.00 94.19 74 LEU A CA 1
ATOM 537 C C . LEU A 1 74 ? -12.944 -7.602 8.168 1.00 94.19 74 LEU A C 1
ATOM 539 O O . LEU A 1 74 ? -12.479 -7.933 9.259 1.00 94.19 74 LEU A O 1
ATOM 543 N N . SER A 1 75 ? -12.188 -7.115 7.177 1.00 94.81 75 SER A N 1
ATOM 544 C CA . SER A 1 75 ? -10.718 -7.007 7.212 1.00 94.81 75 SER A CA 1
ATOM 545 C C . SER A 1 75 ? -10.199 -5.576 7.007 1.00 94.81 75 SER A C 1
ATOM 547 O O . SER A 1 75 ? -9.147 -5.218 7.545 1.00 94.81 75 SER A O 1
ATOM 549 N N . TYR A 1 76 ? -10.944 -4.743 6.278 1.00 96.12 76 TYR A N 1
ATOM 550 C CA . TYR A 1 76 ? -10.578 -3.384 5.883 1.00 96.12 76 TYR A CA 1
ATOM 551 C C . TYR A 1 76 ? -11.598 -2.381 6.411 1.00 96.12 76 TYR A C 1
ATOM 553 O O . TYR A 1 76 ? -12.807 -2.581 6.317 1.00 96.12 76 TYR A O 1
ATOM 561 N N . ARG A 1 77 ? -11.095 -1.303 7.014 1.00 93.81 77 ARG A N 1
ATOM 562 C CA . ARG A 1 77 ? -11.920 -0.268 7.648 1.00 93.81 77 ARG A CA 1
ATOM 563 C C . ARG A 1 77 ? -12.320 0.811 6.656 1.00 93.81 77 ARG A C 1
ATOM 565 O O . ARG A 1 77 ? -13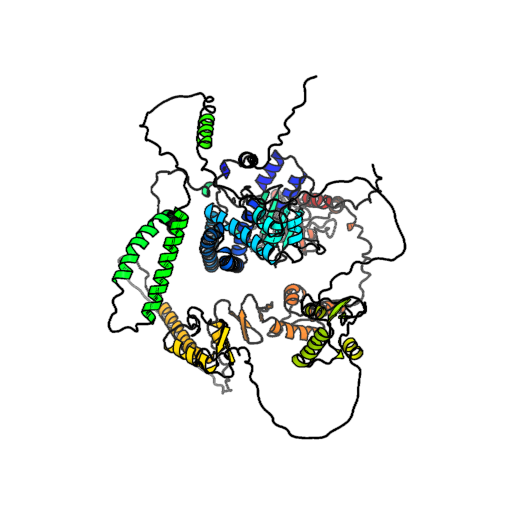.440 1.312 6.712 1.00 93.81 77 ARG A O 1
ATOM 572 N N . TYR A 1 78 ? -11.380 1.164 5.788 1.00 95.50 78 TYR A N 1
ATOM 573 C CA . TYR A 1 78 ? -11.548 2.179 4.766 1.00 95.50 78 TYR A CA 1
ATOM 574 C C . TYR A 1 78 ? -10.914 1.714 3.458 1.00 95.50 78 TYR A C 1
ATOM 576 O O . TYR A 1 78 ? -10.066 0.816 3.440 1.00 95.50 78 TYR A O 1
ATOM 584 N N . TRP A 1 79 ? -11.290 2.384 2.383 1.00 96.38 79 TRP A N 1
ATOM 585 C CA . TRP A 1 79 ? -10.613 2.343 1.097 1.00 96.38 79 TRP A CA 1
ATOM 586 C C . TRP A 1 79 ? -10.444 3.782 0.585 1.00 96.38 79 TRP A C 1
ATOM 588 O O . TRP A 1 79 ? -11.047 4.714 1.125 1.00 96.38 79 TRP A O 1
ATOM 598 N N . ARG A 1 80 ? -9.587 3.982 -0.416 1.00 96.50 80 ARG A N 1
ATOM 599 C CA . ARG A 1 80 ? -9.449 5.253 -1.138 1.00 96.50 80 ARG A CA 1
ATOM 600 C C . ARG A 1 80 ? -9.610 4.995 -2.627 1.00 96.50 80 ARG A C 1
ATOM 602 O O . ARG A 1 80 ? -8.959 4.094 -3.160 1.00 96.50 80 ARG A O 1
ATOM 609 N N . THR A 1 81 ? -10.409 5.826 -3.290 1.00 96.31 81 THR A N 1
ATOM 610 C CA . THR A 1 81 ? -10.370 5.959 -4.748 1.00 96.31 81 THR A CA 1
ATOM 611 C C . THR A 1 81 ? -8.981 6.416 -5.188 1.00 96.31 81 THR A C 1
ATOM 613 O O . THR A 1 81 ? -8.272 7.131 -4.476 1.00 96.31 81 THR A O 1
ATOM 616 N N . VAL A 1 82 ? -8.590 5.996 -6.381 1.00 97.19 82 VAL A N 1
ATOM 617 C CA . VAL A 1 82 ? -7.331 6.351 -7.036 1.00 97.19 82 VAL A CA 1
ATOM 618 C C . VAL A 1 82 ? -7.700 6.684 -8.481 1.00 97.19 82 VAL A C 1
ATOM 620 O O . VAL A 1 82 ? -8.635 6.103 -9.024 1.00 97.19 82 VAL A O 1
ATOM 623 N N . ARG A 1 83 ? -7.026 7.634 -9.129 1.00 96.31 83 ARG A N 1
ATOM 624 C CA . ARG A 1 83 ? -7.335 7.959 -10.529 1.00 96.31 83 ARG A CA 1
ATOM 625 C C . ARG A 1 83 ? -6.971 6.803 -11.466 1.00 96.31 83 ARG A C 1
ATOM 627 O O . ARG A 1 83 ? -5.842 6.318 -11.433 1.00 96.31 83 ARG A O 1
ATOM 634 N N . GLY A 1 84 ? -7.916 6.391 -12.312 1.00 95.88 84 GLY A N 1
ATOM 635 C CA . GLY A 1 84 ? -7.741 5.371 -13.353 1.00 95.88 84 GLY A CA 1
ATOM 636 C C . GLY A 1 84 ? -7.180 5.932 -14.661 1.00 95.88 84 GLY A C 1
ATOM 637 O O . GLY A 1 84 ? -7.885 5.956 -15.660 1.00 95.88 84 GLY A O 1
ATOM 638 N N . ASP A 1 85 ? -5.927 6.388 -14.647 1.00 95.94 85 ASP A N 1
ATOM 639 C CA . ASP A 1 85 ? -5.224 6.990 -15.794 1.00 95.94 85 ASP A CA 1
ATOM 640 C C . ASP A 1 85 ? -3.964 6.201 -16.199 1.00 95.94 85 ASP A C 1
ATOM 642 O O . ASP A 1 85 ? -2.907 6.776 -16.447 1.00 95.94 85 ASP A O 1
ATOM 646 N N . GLY A 1 86 ? -4.029 4.867 -16.125 1.00 96.19 86 GLY A N 1
ATOM 647 C CA . GLY A 1 86 ? -2.894 3.950 -16.327 1.00 96.19 86 GLY A CA 1
ATOM 648 C C . GLY A 1 86 ? -1.810 4.004 -15.238 1.00 96.19 86 GLY A C 1
ATOM 649 O O . GLY A 1 86 ? -1.139 3.019 -14.938 1.00 96.19 86 GLY A O 1
ATOM 650 N N . ASN A 1 87 ? -1.687 5.122 -14.517 1.00 97.81 87 ASN A N 1
ATOM 651 C CA . ASN A 1 87 ? -0.768 5.256 -13.389 1.00 97.81 87 ASN A CA 1
ATOM 652 C C . ASN A 1 87 ? -1.340 4.702 -12.071 1.00 97.81 87 ASN A C 1
ATOM 654 O O . ASN A 1 87 ? -0.639 4.726 -11.060 1.00 97.81 87 ASN A O 1
ATOM 658 N N . CYS A 1 88 ? -2.583 4.199 -12.054 1.00 97.94 88 CYS A N 1
ATOM 659 C CA . CYS A 1 88 ? -3.310 3.835 -10.830 1.00 97.94 88 CYS A CA 1
ATOM 660 C C . CYS A 1 88 ? -2.541 2.875 -9.902 1.00 97.94 88 CYS A C 1
ATOM 662 O O . CYS A 1 88 ? -2.458 3.140 -8.704 1.00 97.94 88 CYS A O 1
ATOM 664 N N . TYR A 1 89 ? -1.892 1.831 -10.434 1.00 98.50 89 TYR A N 1
ATOM 665 C CA . TYR A 1 89 ? -1.053 0.927 -9.634 1.00 98.50 89 TYR A CA 1
ATOM 666 C C . TYR A 1 89 ? 0.112 1.665 -8.961 1.00 98.50 89 TYR A C 1
ATOM 668 O O . TYR A 1 89 ? 0.278 1.599 -7.744 1.00 98.50 89 TYR A O 1
ATOM 676 N N . TYR A 1 90 ? 0.905 2.402 -9.746 1.00 98.38 90 TYR A N 1
ATOM 677 C CA . TYR A 1 90 ? 2.074 3.139 -9.261 1.00 98.38 90 TYR A CA 1
ATOM 678 C C . TYR A 1 90 ? 1.685 4.215 -8.244 1.00 98.38 90 TYR A C 1
ATOM 680 O O . TYR A 1 90 ? 2.364 4.378 -7.232 1.00 98.38 90 TYR A O 1
ATOM 688 N N . ARG A 1 91 ? 0.567 4.907 -8.491 1.00 98.25 91 ARG A N 1
ATOM 689 C CA . ARG A 1 91 ? -0.032 5.930 -7.629 1.00 98.25 91 ARG A CA 1
ATOM 690 C C . ARG A 1 91 ? -0.473 5.338 -6.290 1.00 98.25 91 ARG A C 1
ATOM 692 O O . ARG A 1 91 ? -0.054 5.821 -5.239 1.00 98.25 91 ARG A O 1
ATOM 699 N N . ALA A 1 92 ? -1.252 4.255 -6.320 1.00 98.31 92 ALA A N 1
ATOM 700 C CA . ALA A 1 92 ? -1.717 3.561 -5.121 1.00 98.31 92 ALA A CA 1
ATOM 701 C C . ALA A 1 92 ? -0.551 2.967 -4.313 1.00 98.31 92 ALA A C 1
ATOM 703 O O . ALA A 1 92 ? -0.519 3.092 -3.089 1.00 98.31 92 ALA A O 1
ATOM 704 N N . LEU A 1 93 ? 0.443 2.382 -4.992 1.00 98.19 93 LEU A N 1
ATOM 705 C CA . LEU A 1 93 ? 1.651 1.842 -4.371 1.00 98.19 93 LEU A CA 1
ATOM 706 C C . LEU A 1 93 ? 2.508 2.936 -3.721 1.00 98.19 93 LEU A C 1
ATOM 708 O O . LEU A 1 93 ? 2.889 2.791 -2.561 1.00 98.19 93 LEU A O 1
ATOM 712 N N . ALA A 1 94 ? 2.791 4.032 -4.435 1.00 96.88 94 ALA A N 1
ATOM 713 C CA . ALA A 1 94 ? 3.560 5.162 -3.913 1.00 96.88 94 ALA A CA 1
ATOM 714 C C . ALA A 1 94 ? 2.880 5.767 -2.681 1.00 96.88 94 ALA A C 1
ATOM 716 O O . ALA A 1 94 ? 3.506 5.910 -1.629 1.00 96.88 94 ALA A O 1
ATOM 717 N N . TYR A 1 95 ? 1.584 6.068 -2.801 1.00 97.56 95 TYR A N 1
ATOM 718 C CA . TYR A 1 95 ? 0.793 6.650 -1.726 1.00 97.56 95 TYR A CA 1
ATOM 719 C C . TYR A 1 95 ? 0.744 5.711 -0.511 1.00 97.56 95 TYR A C 1
ATOM 721 O O . TYR A 1 95 ? 1.081 6.119 0.601 1.00 97.56 95 TYR A O 1
ATOM 729 N N . GLY A 1 96 ? 0.387 4.439 -0.717 1.00 97.31 96 GLY A N 1
ATOM 730 C CA . GLY A 1 96 ? 0.299 3.442 0.350 1.00 97.31 96 GLY A CA 1
ATOM 731 C C . GLY A 1 96 ? 1.638 3.186 1.044 1.00 97.31 96 GLY A C 1
ATOM 732 O O . GLY A 1 96 ? 1.685 3.091 2.269 1.00 97.31 96 GLY A O 1
ATOM 733 N N . PHE A 1 97 ? 2.743 3.145 0.293 1.00 96.75 97 PHE A N 1
ATOM 734 C CA . PHE A 1 97 ? 4.084 2.987 0.858 1.00 96.75 97 PHE A CA 1
ATOM 735 C C . PHE A 1 97 ? 4.504 4.202 1.698 1.00 96.75 97 PHE A C 1
ATOM 737 O O . PHE A 1 97 ? 5.062 4.024 2.783 1.00 96.75 97 PHE A O 1
ATOM 744 N N . VAL A 1 98 ? 4.227 5.429 1.238 1.00 95.62 98 VAL A N 1
ATOM 745 C CA . VAL A 1 98 ? 4.514 6.657 2.001 1.00 95.62 98 VAL A CA 1
ATOM 746 C C . VAL A 1 98 ? 3.653 6.725 3.265 1.00 95.62 98 VAL A C 1
ATOM 748 O O . VAL A 1 98 ? 4.195 6.979 4.340 1.00 95.62 98 VAL A O 1
ATOM 751 N N . GLU A 1 99 ? 2.350 6.441 3.171 1.00 94.56 99 GLU A N 1
ATOM 752 C CA . GLU A 1 99 ? 1.422 6.446 4.311 1.00 94.56 99 GLU A CA 1
ATOM 753 C C . GLU A 1 99 ? 1.810 5.384 5.359 1.00 94.56 99 GLU A C 1
ATOM 755 O O . GLU A 1 99 ? 1.948 5.707 6.542 1.00 94.56 99 GLU A O 1
ATOM 760 N N . TYR A 1 100 ? 2.101 4.147 4.932 1.00 94.69 100 TYR A N 1
ATOM 761 C CA . TYR A 1 100 ? 2.599 3.084 5.812 1.00 94.69 100 TYR A CA 1
ATOM 762 C C . TYR A 1 100 ? 3.929 3.466 6.477 1.00 94.69 100 TYR A C 1
ATOM 764 O O . TYR A 1 100 ? 4.087 3.347 7.695 1.00 94.69 100 TYR A O 1
ATOM 772 N N . SER A 1 101 ? 4.901 3.943 5.693 1.00 93.62 101 SER A N 1
ATOM 773 C CA . SER A 1 101 ? 6.229 4.289 6.208 1.00 93.62 101 SER A CA 1
ATOM 774 C C . SER A 1 101 ? 6.144 5.434 7.218 1.00 93.62 101 SER A C 1
ATOM 776 O O . SER A 1 101 ? 6.735 5.352 8.291 1.00 93.62 101 SER A O 1
ATOM 778 N N . ALA A 1 102 ? 5.334 6.456 6.944 1.00 90.69 102 ALA A N 1
ATOM 779 C CA . ALA A 1 102 ? 5.081 7.551 7.874 1.00 90.69 102 ALA A CA 1
ATOM 780 C C . ALA A 1 102 ? 4.434 7.090 9.198 1.00 90.69 102 ALA A C 1
ATOM 782 O O . ALA A 1 102 ? 4.808 7.582 10.263 1.00 90.69 102 ALA A O 1
ATOM 783 N N . LEU A 1 103 ? 3.498 6.132 9.161 1.00 89.31 103 LEU A N 1
ATOM 784 C CA . LEU A 1 103 ? 2.799 5.629 10.354 1.00 89.31 103 LEU A CA 1
ATOM 785 C C . LEU A 1 103 ? 3.609 4.618 11.184 1.00 89.31 103 LEU A C 1
ATOM 787 O O . LEU A 1 103 ? 3.480 4.592 12.416 1.00 89.31 103 LEU A O 1
ATOM 791 N N . PHE A 1 104 ? 4.393 3.755 10.531 1.00 90.12 104 PHE A N 1
ATOM 792 C CA . PHE A 1 104 ? 4.943 2.535 11.143 1.00 90.12 104 PHE A CA 1
ATOM 793 C C . PHE A 1 104 ? 6.459 2.402 11.053 1.00 90.12 104 PHE A C 1
ATOM 795 O O . PHE A 1 104 ? 7.063 1.813 11.950 1.00 90.12 104 PHE A O 1
ATOM 802 N N . CYS A 1 105 ? 7.088 2.941 10.008 1.00 88.88 105 CYS A N 1
ATOM 803 C CA . CYS A 1 105 ? 8.525 2.800 9.787 1.00 88.88 105 CYS A CA 1
ATOM 804 C C . CYS A 1 105 ? 9.127 4.045 9.105 1.00 88.88 105 CYS A C 1
ATOM 806 O O . CYS A 1 105 ? 9.424 4.000 7.910 1.00 88.88 105 CYS A O 1
ATOM 808 N N . PRO A 1 106 ? 9.367 5.156 9.833 1.00 85.75 106 PRO A N 1
ATOM 809 C CA . PRO A 1 106 ? 9.965 6.365 9.249 1.00 85.75 106 PRO A CA 1
ATOM 810 C C . PRO A 1 106 ? 11.346 6.123 8.612 1.00 85.75 106 PRO A C 1
ATOM 812 O O . PRO A 1 106 ? 11.762 6.839 7.701 1.00 85.75 106 PRO A O 1
ATOM 815 N N . VAL A 1 107 ? 12.039 5.057 9.029 1.00 83.75 107 VAL A N 1
ATOM 816 C CA . VAL A 1 107 ? 13.285 4.578 8.410 1.00 83.75 107 VAL A CA 1
ATOM 817 C C . VAL A 1 107 ? 13.069 4.149 6.949 1.00 83.75 107 VAL A C 1
ATOM 819 O O . VAL A 1 107 ? 13.934 4.410 6.119 1.00 83.75 107 VAL A O 1
ATOM 822 N N . ALA A 1 108 ? 11.910 3.591 6.585 1.00 89.50 108 ALA A N 1
ATOM 823 C CA . ALA A 1 108 ? 11.609 3.211 5.201 1.00 89.50 108 ALA A CA 1
ATOM 824 C C . ALA A 1 108 ? 11.488 4.427 4.257 1.00 89.50 108 ALA A C 1
ATOM 826 O O . ALA A 1 108 ? 11.896 4.334 3.099 1.00 89.50 108 ALA A O 1
ATOM 827 N N . LEU A 1 109 ? 11.056 5.600 4.753 1.00 88.94 109 LEU A N 1
ATOM 828 C CA . LEU A 1 109 ? 11.145 6.856 3.986 1.00 88.94 109 LEU A CA 1
ATOM 829 C C . LEU A 1 109 ? 12.607 7.242 3.706 1.00 88.94 109 LEU A C 1
ATOM 831 O O . LEU A 1 109 ? 12.911 7.749 2.630 1.00 88.94 109 LEU A O 1
ATOM 835 N N . THR A 1 110 ? 13.522 6.971 4.645 1.00 86.38 110 THR A N 1
ATOM 836 C CA . THR A 1 110 ? 14.968 7.170 4.433 1.00 86.38 110 THR A CA 1
ATOM 837 C C . THR A 1 110 ? 15.495 6.231 3.356 1.00 86.38 110 THR A C 1
ATOM 839 O O . THR A 1 110 ? 16.137 6.698 2.422 1.00 86.38 110 THR A O 1
ATOM 842 N N . GLY A 1 111 ? 15.150 4.941 3.427 1.00 90.56 111 GLY A N 1
ATOM 843 C CA . GLY A 1 111 ? 15.529 3.962 2.407 1.00 90.56 111 GLY A CA 1
ATOM 844 C C . GLY A 1 111 ? 15.014 4.328 1.010 1.00 90.56 111 GLY A C 1
ATOM 845 O O . GLY A 1 111 ? 15.731 4.150 0.028 1.00 90.56 111 GLY A O 1
ATOM 846 N N . LEU A 1 112 ? 13.813 4.912 0.903 1.00 91.56 112 LEU A N 1
ATOM 847 C CA . LEU A 1 112 ? 13.318 5.461 -0.362 1.00 91.56 112 LEU A CA 1
ATOM 848 C C . LEU A 1 112 ? 14.185 6.634 -0.849 1.00 91.56 112 LEU A C 1
ATOM 850 O O . LEU A 1 112 ? 14.616 6.618 -1.998 1.00 91.56 112 LEU A O 1
ATOM 854 N N . VAL A 1 113 ? 14.496 7.615 0.005 1.00 87.62 113 VAL A N 1
ATOM 855 C CA . VAL A 1 113 ? 15.384 8.741 -0.356 1.00 87.62 113 VAL A CA 1
ATOM 856 C C . VAL A 1 113 ? 16.760 8.251 -0.810 1.00 87.62 113 VAL A C 1
ATOM 858 O O . VAL A 1 113 ? 17.267 8.729 -1.820 1.00 87.62 113 VAL A O 1
ATOM 861 N N . GLU A 1 114 ? 17.348 7.283 -0.111 1.00 90.50 114 GLU A N 1
ATOM 862 C CA . GLU A 1 114 ? 18.656 6.708 -0.443 1.00 90.50 114 GLU A CA 1
ATOM 863 C C . GLU A 1 114 ? 18.632 5.959 -1.781 1.00 90.50 114 GLU A C 1
ATOM 865 O O . GLU A 1 114 ? 19.521 6.161 -2.608 1.00 90.50 114 GLU A O 1
ATOM 870 N N . LYS A 1 115 ? 17.586 5.165 -2.052 1.00 91.62 115 LYS A N 1
ATOM 871 C CA . LYS A 1 115 ? 17.384 4.507 -3.355 1.00 91.62 115 LYS A CA 1
ATOM 872 C C . LYS A 1 115 ? 17.223 5.525 -4.486 1.00 91.62 115 LYS A C 1
ATOM 874 O O . LYS A 1 115 ? 17.867 5.392 -5.525 1.00 91.62 115 LYS A O 1
ATOM 879 N N . LEU A 1 116 ? 16.409 6.561 -4.280 1.00 88.12 116 LEU A N 1
ATOM 880 C CA . LEU A 1 116 ? 16.223 7.641 -5.252 1.00 88.12 116 LEU A CA 1
ATOM 881 C C . LEU A 1 116 ? 17.531 8.408 -5.500 1.00 88.12 116 LEU A C 1
ATOM 883 O O . LEU A 1 116 ? 17.855 8.691 -6.651 1.00 88.12 116 LEU A O 1
ATOM 887 N N . ALA A 1 117 ? 18.314 8.690 -4.455 1.00 87.00 117 ALA A N 1
ATOM 888 C CA . ALA A 1 117 ? 19.612 9.350 -4.568 1.00 87.00 117 ALA A CA 1
ATOM 889 C C . ALA A 1 117 ? 20.624 8.484 -5.332 1.00 87.00 117 ALA A C 1
ATOM 891 O O . ALA A 1 117 ? 21.248 8.974 -6.273 1.00 87.00 117 ALA A O 1
ATOM 892 N N . ALA A 1 118 ? 20.713 7.187 -5.019 1.00 87.69 118 ALA A N 1
ATOM 893 C CA . ALA A 1 118 ? 21.557 6.232 -5.740 1.00 87.69 118 ALA A CA 1
ATOM 894 C C . ALA A 1 118 ? 21.175 6.113 -7.228 1.00 87.69 118 ALA A C 1
ATOM 896 O O . ALA A 1 118 ? 22.049 5.943 -8.081 1.00 87.69 118 ALA A O 1
ATOM 897 N N . MET A 1 119 ? 19.889 6.267 -7.572 1.00 82.06 119 MET A N 1
ATOM 898 C CA . MET A 1 119 ? 19.478 6.368 -8.972 1.00 82.06 119 MET A CA 1
ATOM 899 C C . MET A 1 119 ? 19.942 7.665 -9.641 1.00 82.06 119 MET A C 1
ATOM 901 O O . MET A 1 119 ? 20.164 7.639 -10.845 1.00 82.06 119 MET A O 1
ATOM 905 N N . THR A 1 120 ? 20.132 8.791 -8.941 1.00 74.00 120 THR A N 1
ATOM 906 C CA . THR A 1 120 ? 20.533 10.051 -9.613 1.00 74.00 120 THR A CA 1
ATOM 907 C C . THR A 1 120 ? 21.913 10.022 -10.230 1.00 74.00 120 THR A C 1
ATOM 909 O O . THR A 1 120 ? 22.145 10.735 -11.202 1.00 74.00 120 THR A O 1
ATOM 912 N N . ASP A 1 121 ? 22.822 9.195 -9.728 1.00 71.62 121 ASP A N 1
ATOM 913 C CA . ASP A 1 121 ? 24.156 9.083 -10.314 1.00 71.62 121 ASP A CA 1
ATOM 914 C C . ASP A 1 121 ? 24.138 8.334 -11.656 1.00 71.62 121 ASP A C 1
ATOM 916 O O . ASP A 1 121 ? 25.014 8.554 -12.487 1.00 71.62 121 ASP A O 1
ATOM 920 N N . LYS A 1 122 ? 23.098 7.526 -11.913 1.00 68.06 122 LYS A N 1
ATOM 921 C CA . LYS A 1 122 ? 22.875 6.824 -13.191 1.00 68.06 122 LYS A CA 1
ATOM 922 C C . LYS A 1 122 ? 21.854 7.536 -14.087 1.00 68.06 122 LYS A C 1
ATOM 924 O O . LYS A 1 122 ? 22.072 7.734 -15.275 1.00 68.06 122 LYS A O 1
ATOM 929 N N . GLY A 1 123 ? 20.729 7.933 -13.497 1.00 60.53 123 GLY A N 1
ATOM 930 C CA . GLY A 1 123 ? 19.556 8.527 -14.136 1.00 60.53 123 GLY A CA 1
ATOM 931 C C . GLY A 1 123 ? 19.609 10.047 -14.277 1.00 60.53 123 GLY A C 1
ATOM 932 O O . GLY A 1 123 ? 18.627 10.638 -14.717 1.00 60.53 123 GLY A O 1
ATOM 933 N N . ARG A 1 124 ? 20.733 10.699 -13.940 1.00 60.97 124 ARG A N 1
ATOM 934 C CA . ARG A 1 124 ? 20.957 12.145 -14.147 1.00 60.97 124 ARG A CA 1
ATOM 935 C C . ARG A 1 124 ? 20.678 12.601 -15.585 1.00 60.97 124 ARG A C 1
ATOM 937 O O . ARG A 1 124 ? 20.280 13.744 -15.786 1.00 60.97 124 ARG A O 1
ATOM 944 N N . ASN A 1 125 ? 20.865 11.696 -16.546 1.00 67.00 125 ASN A N 1
ATOM 945 C CA . ASN A 1 125 ? 20.641 11.928 -17.971 1.00 67.00 125 ASN A CA 1
ATOM 946 C C . ASN A 1 125 ? 19.188 11.675 -18.416 1.00 67.00 125 ASN A C 1
ATOM 948 O O . ASN A 1 125 ? 18.841 12.051 -19.529 1.00 67.00 125 ASN A O 1
ATOM 952 N N . HIS A 1 126 ? 18.336 11.058 -17.586 1.00 74.12 126 HIS A N 1
ATOM 953 C CA . HIS A 1 126 ? 16.937 10.804 -17.933 1.00 74.12 126 HIS A CA 1
ATOM 954 C C . HIS A 1 126 ? 16.091 12.062 -17.651 1.00 74.12 126 HIS A C 1
ATOM 956 O O . HIS A 1 126 ? 15.901 12.404 -16.475 1.00 74.12 126 HIS A O 1
ATOM 962 N N . PRO A 1 127 ? 15.546 12.762 -18.669 1.00 72.44 127 PRO A N 1
ATOM 963 C CA . PRO A 1 127 ? 14.969 14.098 -18.479 1.00 72.44 127 PRO A CA 1
ATOM 964 C C . PRO A 1 127 ? 13.813 14.126 -17.472 1.00 72.44 127 PRO A C 1
ATOM 966 O O . PRO A 1 127 ? 13.775 14.997 -16.603 1.00 72.44 127 PRO A O 1
ATOM 969 N N . MET A 1 128 ? 12.930 13.117 -17.510 1.00 70.44 128 MET A N 1
ATOM 970 C CA . MET A 1 128 ? 11.805 13.006 -16.569 1.00 70.44 128 MET A CA 1
ATOM 971 C C . MET A 1 128 ? 12.251 12.816 -15.109 1.00 70.44 128 MET A C 1
ATOM 973 O O . MET A 1 128 ? 11.528 13.185 -14.182 1.00 70.44 128 MET A O 1
ATOM 977 N N . PHE A 1 129 ? 13.440 12.249 -14.866 1.00 77.25 129 PHE A N 1
ATOM 978 C CA . PHE A 1 129 ? 13.891 11.953 -13.505 1.00 77.25 129 PHE A CA 1
ATOM 979 C C . PHE A 1 129 ? 14.534 13.155 -12.821 1.00 77.25 129 PHE A C 1
ATOM 981 O O . PHE A 1 129 ? 14.332 13.363 -11.626 1.00 77.25 129 PHE A O 1
ATOM 988 N N . ALA A 1 130 ? 15.285 13.969 -13.566 1.00 80.00 130 ALA A N 1
ATOM 989 C CA . ALA A 1 130 ? 16.037 15.084 -12.999 1.00 80.00 130 ALA A CA 1
ATOM 990 C C . ALA A 1 130 ? 15.138 16.132 -12.312 1.00 80.00 130 ALA A C 1
ATOM 992 O O . ALA A 1 130 ? 15.556 16.727 -11.317 1.00 80.00 130 ALA A O 1
ATOM 993 N N . GLY A 1 131 ? 13.914 16.342 -12.814 1.00 84.69 131 GLY A N 1
ATOM 994 C CA . GLY A 1 131 ? 12.881 17.133 -12.134 1.00 84.69 131 GLY A CA 1
ATOM 995 C C . GLY A 1 131 ? 12.284 16.381 -10.943 1.00 84.69 131 GLY A C 1
ATOM 996 O O . GLY A 1 131 ? 12.362 16.857 -9.809 1.00 84.69 131 GLY A O 1
ATOM 997 N N . SER A 1 132 ? 11.769 15.175 -11.199 1.00 87.06 132 SER A N 1
ATOM 998 C CA . SER A 1 132 ? 11.079 14.331 -10.217 1.00 87.06 132 SER A CA 1
ATOM 999 C C . SER A 1 132 ? 11.893 14.108 -8.940 1.00 87.06 132 SER A C 1
ATOM 1001 O O . SER A 1 132 ? 11.429 14.406 -7.841 1.00 87.06 132 SER A O 1
ATOM 1003 N N . TYR A 1 133 ? 13.155 13.687 -9.072 1.00 86.50 133 TYR A N 1
ATOM 1004 C CA . TYR A 1 133 ? 14.051 13.488 -7.936 1.00 86.50 133 TYR A CA 1
ATOM 1005 C C . TYR A 1 133 ? 14.187 14.736 -7.061 1.00 86.50 133 TYR A C 1
ATOM 1007 O O . TYR A 1 133 ? 14.142 14.625 -5.840 1.00 86.50 133 TYR A O 1
ATOM 1015 N N . ARG A 1 134 ? 14.357 15.927 -7.653 1.00 87.38 134 ARG A N 1
ATOM 1016 C CA . ARG A 1 134 ? 14.598 17.162 -6.884 1.00 87.38 134 ARG A CA 1
ATOM 1017 C C . ARG A 1 134 ? 13.416 17.505 -5.985 1.00 87.38 134 ARG A C 1
ATOM 1019 O O . ARG A 1 134 ? 13.630 17.971 -4.871 1.00 87.38 134 ARG A O 1
ATOM 1026 N N . VAL A 1 135 ? 12.194 17.246 -6.450 1.00 90.69 135 VAL A N 1
ATOM 1027 C CA . VAL A 1 135 ? 10.971 17.408 -5.655 1.00 90.69 135 VAL A CA 1
ATOM 1028 C C . VAL A 1 135 ? 10.975 16.417 -4.484 1.00 90.69 135 VAL A C 1
ATOM 1030 O O . VAL A 1 135 ? 10.859 16.820 -3.325 1.00 90.69 135 VAL A O 1
ATOM 1033 N N . LEU A 1 136 ? 11.198 15.128 -4.758 1.00 90.94 136 LEU A N 1
ATOM 1034 C CA . LEU A 1 136 ? 11.161 14.072 -3.738 1.00 90.94 136 LEU A CA 1
ATOM 1035 C C . LEU A 1 136 ? 12.289 14.180 -2.701 1.00 90.94 136 LEU A C 1
ATOM 1037 O O . LEU A 1 136 ? 12.054 13.964 -1.513 1.00 90.94 136 LEU A O 1
ATOM 1041 N N . ALA A 1 137 ? 13.492 14.568 -3.126 1.00 89.62 137 ALA A N 1
ATOM 1042 C CA . ALA A 1 137 ? 14.663 14.756 -2.271 1.00 89.62 137 ALA A CA 1
ATOM 1043 C C . ALA A 1 137 ? 14.514 15.921 -1.277 1.00 89.62 137 ALA A C 1
ATOM 1045 O O . ALA A 1 137 ? 15.241 15.971 -0.288 1.00 89.62 137 ALA A O 1
ATOM 1046 N N . VAL A 1 138 ? 13.571 16.842 -1.511 1.00 92.62 138 VAL A N 1
ATOM 1047 C CA . VAL A 1 138 ? 13.200 17.898 -0.557 1.00 92.62 138 VAL A CA 1
ATOM 1048 C C . VAL A 1 138 ? 12.031 17.451 0.325 1.00 92.62 138 VAL A C 1
ATOM 1050 O O . VAL A 1 138 ? 12.098 17.596 1.547 1.00 92.62 138 VAL A O 1
ATOM 1053 N N . LEU A 1 139 ? 10.972 16.882 -0.265 1.00 94.12 139 LEU A N 1
ATOM 1054 C CA . LEU A 1 139 ? 9.751 16.531 0.470 1.00 94.12 139 LEU A CA 1
ATOM 1055 C C . LEU A 1 139 ? 9.952 15.361 1.441 1.00 94.12 139 LEU A C 1
ATOM 1057 O O . LEU A 1 139 ? 9.612 15.483 2.617 1.00 94.12 139 LEU A O 1
ATOM 1061 N N . LEU A 1 140 ? 10.544 14.249 0.992 1.00 92.94 140 LEU A N 1
ATOM 1062 C CA . LEU A 1 140 ? 10.645 13.031 1.802 1.00 92.94 140 LEU A CA 1
ATOM 1063 C C . LEU A 1 140 ? 11.478 13.226 3.090 1.00 92.94 140 LEU A C 1
ATOM 1065 O O . LEU A 1 140 ? 10.995 12.828 4.155 1.00 92.94 140 LEU A O 1
ATOM 1069 N N . PRO A 1 141 ? 12.666 13.877 3.079 1.00 92.44 141 PRO A N 1
ATOM 1070 C CA . PRO A 1 141 ? 13.391 14.164 4.319 1.00 92.44 141 PRO A CA 1
ATOM 1071 C C . PRO A 1 141 ? 12.655 15.154 5.230 1.00 92.44 141 PRO A C 1
ATOM 1073 O O . PRO A 1 141 ? 12.701 14.995 6.450 1.00 92.44 141 PRO A O 1
ATOM 1076 N N . SER A 1 142 ? 11.962 16.147 4.656 1.00 94.38 142 SER A N 1
ATOM 1077 C CA . SER A 1 142 ? 11.170 17.130 5.409 1.00 94.38 142 SER A CA 1
ATOM 1078 C C . SER A 1 142 ? 10.034 16.455 6.182 1.00 94.38 142 SER A C 1
ATOM 1080 O O . SER A 1 142 ? 9.914 16.630 7.398 1.00 94.38 142 SER A O 1
ATOM 1082 N N . TRP A 1 143 ? 9.250 15.607 5.506 1.00 94.75 143 TRP A N 1
ATOM 1083 C CA . TRP A 1 143 ? 8.178 14.836 6.133 1.00 94.75 143 TRP A CA 1
ATOM 1084 C C . TRP A 1 143 ? 8.711 13.882 7.199 1.00 94.75 143 TRP A C 1
ATOM 1086 O O . TRP A 1 143 ? 8.170 13.868 8.302 1.00 94.75 143 TRP A O 1
ATOM 1096 N N . ARG A 1 144 ? 9.809 13.156 6.932 1.00 92.50 144 ARG A N 1
ATOM 1097 C CA . ARG A 1 144 ? 10.437 12.270 7.926 1.00 92.50 144 ARG A CA 1
ATOM 1098 C C . ARG A 1 144 ? 10.805 13.021 9.208 1.00 92.50 144 ARG A C 1
ATOM 1100 O O . ARG A 1 144 ? 10.351 12.635 10.280 1.00 92.50 144 ARG A O 1
ATOM 1107 N N . VAL A 1 145 ? 11.583 14.102 9.105 1.00 93.62 145 VAL A N 1
ATOM 1108 C CA . VAL A 1 145 ? 12.054 14.868 10.277 1.00 93.62 145 VAL A CA 1
ATOM 1109 C C . VAL A 1 145 ? 10.881 15.451 11.070 1.00 93.62 145 VAL A C 1
ATOM 1111 O O . VAL A 1 145 ? 10.913 15.483 12.303 1.00 93.62 145 VAL A O 1
ATOM 1114 N N . ARG A 1 146 ? 9.816 15.880 10.384 1.00 94.62 146 ARG A N 1
ATOM 1115 C CA . ARG A 1 146 ? 8.610 16.395 11.039 1.00 94.62 146 ARG A CA 1
ATOM 1116 C C . ARG A 1 146 ? 7.796 15.298 11.717 1.00 94.62 146 ARG A C 1
ATOM 1118 O O . ARG A 1 146 ? 7.380 15.512 12.845 1.00 94.62 146 ARG A O 1
ATOM 1125 N N . LEU A 1 147 ? 7.638 14.121 11.111 1.00 91.81 147 LEU A N 1
ATOM 1126 C CA . LEU A 1 147 ? 6.990 12.962 11.744 1.00 91.81 147 LEU A CA 1
ATOM 1127 C C . LEU A 1 147 ? 7.774 12.466 12.969 1.00 91.81 147 LEU A C 1
ATOM 1129 O O . LEU A 1 147 ? 7.181 12.157 13.998 1.00 91.81 147 LEU A O 1
ATOM 1133 N N . GLU A 1 148 ? 9.107 12.445 12.894 1.00 91.88 148 GLU A N 1
ATOM 1134 C CA . GLU A 1 148 ? 9.987 12.113 14.025 1.00 91.88 148 GLU A CA 1
ATOM 1135 C C . GLU A 1 148 ? 9.868 13.130 15.173 1.00 91.88 148 GLU A C 1
ATOM 1137 O O . GLU A 1 148 ? 9.905 12.751 16.344 1.00 91.88 148 GLU A O 1
ATOM 1142 N N . THR A 1 149 ? 9.696 14.416 14.847 1.00 94.19 149 THR A N 1
ATOM 1143 C CA . THR A 1 149 ? 9.519 15.505 15.826 1.00 94.19 149 THR A CA 1
ATOM 1144 C C . THR A 1 149 ? 8.116 15.504 16.440 1.00 94.19 149 THR A C 1
ATOM 1146 O O . THR A 1 149 ? 7.975 15.698 17.647 1.00 94.19 149 THR A O 1
ATOM 1149 N N . ALA A 1 150 ? 7.097 15.227 15.626 1.00 93.31 150 ALA A N 1
ATOM 1150 C CA . ALA A 1 150 ? 5.691 15.152 16.010 1.00 93.31 150 ALA A CA 1
ATOM 1151 C C . ALA A 1 150 ? 5.315 13.845 16.727 1.00 93.31 150 ALA A C 1
ATOM 1153 O O . ALA A 1 150 ? 4.170 13.699 17.141 1.00 93.31 150 ALA A O 1
ATOM 1154 N N . ALA A 1 151 ? 6.235 12.885 16.869 1.00 91.12 151 ALA A N 1
ATOM 1155 C CA . ALA A 1 151 ? 5.943 11.545 17.370 1.00 91.12 151 ALA A CA 1
ATOM 1156 C C . ALA A 1 151 ? 5.260 11.558 18.756 1.00 91.12 151 ALA A C 1
ATOM 1158 O O . ALA A 1 151 ? 5.869 11.900 19.773 1.00 91.12 151 ALA A O 1
ATOM 1159 N N . GLY A 1 152 ? 3.992 11.135 18.802 1.00 89.62 152 GLY A N 1
ATOM 1160 C CA . GLY A 1 152 ? 3.144 11.167 20.003 1.00 89.62 152 GLY A CA 1
ATOM 1161 C C . GLY A 1 152 ? 2.308 12.445 20.177 1.00 89.62 152 GLY A C 1
ATOM 1162 O O . GLY A 1 152 ? 1.521 12.529 21.120 1.00 89.62 152 GLY A O 1
ATOM 1163 N N . ASN A 1 153 ? 2.428 13.416 19.270 1.00 93.75 153 ASN A N 1
ATOM 1164 C CA . ASN A 1 153 ? 1.557 14.580 19.140 1.00 93.75 153 ASN A CA 1
ATOM 1165 C C . ASN A 1 153 ? 0.552 14.359 17.998 1.00 93.75 153 ASN A C 1
ATOM 1167 O O . ASN A 1 153 ? 0.726 14.832 16.875 1.00 93.75 153 ASN A O 1
ATOM 1171 N N . THR A 1 154 ? -0.550 13.676 18.304 1.00 92.50 154 THR A N 1
ATOM 1172 C CA . THR A 1 154 ? -1.556 13.239 17.319 1.00 92.50 154 THR A CA 1
ATOM 1173 C C . THR A 1 154 ? -2.168 14.366 16.483 1.00 92.50 154 THR A C 1
ATOM 1175 O O . THR A 1 154 ? -2.604 14.124 15.359 1.00 92.50 154 THR A O 1
ATOM 1178 N N . ALA A 1 155 ? -2.207 15.600 16.995 1.00 93.38 155 ALA A N 1
ATOM 1179 C CA . ALA A 1 155 ? -2.690 16.755 16.238 1.00 93.38 155 ALA A CA 1
ATOM 1180 C C . ALA A 1 155 ? -1.682 17.215 15.167 1.00 93.38 155 ALA A C 1
ATOM 1182 O O . ALA A 1 155 ? -2.073 17.579 14.059 1.00 93.38 155 ALA A O 1
ATOM 1183 N N . GLU A 1 156 ? -0.388 17.163 15.479 1.00 94.00 156 GLU A N 1
ATOM 1184 C CA . GLU A 1 156 ? 0.691 17.517 14.557 1.00 94.00 156 GLU A CA 1
ATOM 1185 C C . GLU A 1 156 ? 0.945 16.397 13.542 1.00 94.00 156 GLU A C 1
ATOM 1187 O O . GLU A 1 156 ? 1.045 16.679 12.351 1.00 94.00 156 GLU A O 1
ATOM 1192 N N . GLU A 1 157 ? 0.905 15.131 13.975 1.00 92.06 157 GLU A N 1
ATOM 1193 C CA . GLU A 1 157 ? 0.902 13.961 13.085 1.00 92.06 157 GLU A CA 1
ATOM 1194 C C . GLU A 1 157 ? -0.242 14.077 12.055 1.00 92.06 157 GLU A C 1
ATOM 1196 O O . GLU A 1 157 ? 0.008 14.019 10.851 1.00 92.06 157 GLU A O 1
ATOM 1201 N N . LYS A 1 158 ? -1.480 14.365 12.496 1.00 93.06 158 LYS A N 1
ATOM 1202 C CA . LYS A 1 158 ? -2.637 14.633 11.611 1.00 93.06 158 LYS A CA 1
ATOM 1203 C C . LYS A 1 158 ? -2.397 15.762 10.613 1.00 93.06 158 LYS A C 1
ATOM 1205 O O . LYS A 1 158 ? -2.787 15.644 9.450 1.00 93.06 158 LYS A O 1
ATOM 1210 N N . SER A 1 159 ? -1.764 16.847 11.054 1.00 94.94 159 SER A N 1
ATOM 1211 C CA . SER A 1 159 ? -1.414 17.979 10.191 1.00 94.94 159 SER A CA 1
ATOM 1212 C C . SER A 1 159 ? -0.423 17.562 9.097 1.00 94.94 159 SER A C 1
ATOM 1214 O O . SER A 1 159 ? -0.639 17.859 7.922 1.00 94.94 159 SER A O 1
ATOM 1216 N N . ILE A 1 160 ? 0.606 16.783 9.448 1.00 94.38 160 ILE A N 1
ATOM 1217 C CA . ILE A 1 160 ? 1.602 16.288 8.487 1.00 94.38 160 ILE A CA 1
ATOM 1218 C C . ILE A 1 160 ? 0.974 15.297 7.497 1.00 94.38 160 ILE A C 1
ATOM 1220 O O . ILE A 1 160 ? 1.205 15.421 6.298 1.00 94.38 160 ILE A O 1
ATOM 1224 N N . PHE A 1 161 ? 0.116 14.370 7.940 1.00 94.44 161 PHE A N 1
ATOM 1225 C CA . PHE A 1 161 ? -0.624 13.499 7.013 1.00 94.44 161 PHE A CA 1
ATOM 1226 C C . PHE A 1 161 ? -1.558 14.283 6.080 1.00 94.44 161 PHE A C 1
ATOM 1228 O O . PHE A 1 161 ? -1.722 13.906 4.922 1.00 94.44 161 PHE A O 1
ATOM 1235 N N . THR A 1 162 ? -2.135 15.394 6.550 1.00 95.00 162 THR A N 1
ATOM 1236 C CA . THR A 1 162 ? -2.966 16.279 5.715 1.00 95.00 162 THR A CA 1
ATOM 1237 C C . THR A 1 162 ? -2.133 16.965 4.632 1.00 95.00 162 THR A C 1
ATOM 1239 O O . THR A 1 162 ? -2.565 17.068 3.486 1.00 95.00 162 THR A O 1
ATOM 1242 N N . GLU A 1 163 ? -0.918 17.396 4.970 1.00 95.50 163 GLU A N 1
ATOM 1243 C CA . GLU A 1 163 ? 0.039 17.952 4.012 1.00 95.50 163 GLU A CA 1
ATOM 1244 C C . GLU A 1 163 ? 0.514 16.911 2.992 1.00 95.50 163 GLU A C 1
ATOM 1246 O O . GLU A 1 163 ? 0.480 17.193 1.797 1.00 95.50 163 GLU A O 1
ATOM 1251 N N . ILE A 1 164 ? 0.889 15.704 3.436 1.00 95.38 164 ILE A N 1
ATOM 1252 C CA . ILE A 1 164 ? 1.275 14.591 2.552 1.00 95.38 164 ILE A CA 1
ATOM 1253 C C . ILE A 1 164 ? 0.144 14.293 1.560 1.00 95.38 164 ILE A C 1
ATOM 1255 O O . ILE A 1 164 ? 0.388 14.200 0.359 1.00 95.38 164 ILE A O 1
ATOM 1259 N N . HIS A 1 165 ? -1.101 14.208 2.035 1.00 95.94 165 HIS A N 1
ATOM 1260 C CA . HIS A 1 165 ? -2.254 13.918 1.184 1.00 95.94 165 HIS A CA 1
ATOM 1261 C C . HIS A 1 165 ? -2.543 15.025 0.154 1.00 95.94 165 HIS A C 1
ATOM 1263 O O . HIS A 1 165 ? -2.851 14.722 -0.998 1.00 95.94 165 HIS A O 1
ATOM 1269 N N . ARG A 1 166 ? -2.397 16.306 0.526 1.00 95.62 166 ARG A N 1
ATOM 1270 C CA . ARG A 1 166 ? -2.513 17.440 -0.413 1.00 95.62 166 ARG A CA 1
ATOM 1271 C C . ARG A 1 166 ? -1.374 17.471 -1.430 1.00 95.62 166 ARG A C 1
ATOM 1273 O O . ARG A 1 166 ? -1.613 17.684 -2.615 1.00 95.62 166 ARG A O 1
ATOM 1280 N N . ALA A 1 167 ? -0.144 17.225 -0.985 1.00 95.56 167 ALA A N 1
ATOM 1281 C CA . ALA A 1 167 ? 1.018 17.172 -1.861 1.00 95.56 167 ALA A CA 1
ATOM 1282 C C . ALA A 1 167 ? 0.888 16.035 -2.886 1.00 95.56 167 ALA A C 1
ATOM 1284 O O . ALA A 1 167 ? 1.102 16.261 -4.070 1.00 95.56 167 ALA A O 1
ATOM 1285 N N . LEU A 1 168 ? 0.449 14.845 -2.466 1.00 95.38 168 LEU A N 1
ATOM 1286 C CA . LEU A 1 168 ? 0.191 13.708 -3.361 1.00 95.38 168 LEU A CA 1
ATOM 1287 C C . LEU A 1 168 ? -1.078 13.859 -4.224 1.00 95.38 168 LEU A C 1
ATOM 1289 O O . LEU A 1 168 ? -1.264 13.083 -5.151 1.00 95.38 168 LEU A O 1
ATOM 1293 N N . ASN A 1 169 ? -1.919 14.867 -3.973 1.00 96.06 169 ASN A N 1
ATOM 1294 C CA . ASN A 1 169 ? -2.982 15.291 -4.894 1.00 96.06 169 ASN A CA 1
ATOM 1295 C C . ASN A 1 169 ? -2.570 16.474 -5.793 1.00 96.06 169 ASN A C 1
ATOM 1297 O O . ASN A 1 169 ? -3.359 16.92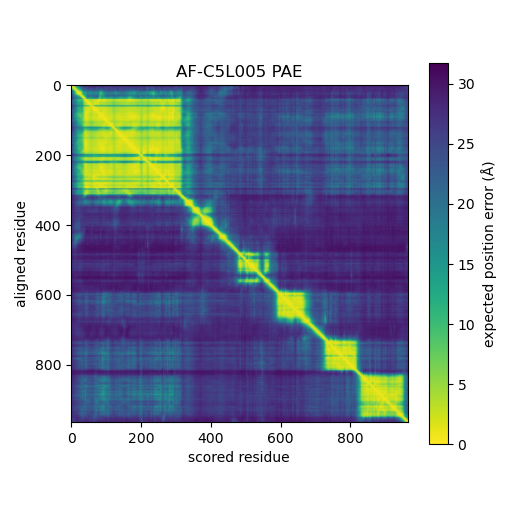9 -6.614 1.00 96.06 169 ASN A O 1
ATOM 1301 N N . THR A 1 170 ? -1.331 16.968 -5.690 1.00 95.62 170 THR A N 1
ATOM 1302 C CA . THR A 1 170 ? -0.795 17.984 -6.608 1.00 95.62 170 THR A CA 1
ATOM 1303 C C . THR A 1 170 ? -0.203 17.287 -7.842 1.00 95.62 170 THR A C 1
ATOM 1305 O O . THR A 1 170 ? 0.799 16.586 -7.681 1.00 95.62 170 THR A O 1
ATOM 1308 N N . PRO A 1 171 ? -0.721 17.499 -9.073 1.00 94.75 171 PRO A N 1
ATOM 1309 C CA . PRO A 1 171 ? -0.324 16.719 -10.255 1.00 94.75 171 PRO A CA 1
ATOM 1310 C C . PRO A 1 171 ? 1.186 16.636 -10.507 1.00 94.75 171 PRO A C 1
ATOM 1312 O O . PRO A 1 171 ? 1.701 15.560 -10.784 1.00 94.75 171 PRO A O 1
ATOM 1315 N N . ALA A 1 172 ? 1.928 17.733 -10.329 1.00 93.94 172 ALA A N 1
ATOM 1316 C CA . ALA A 1 172 ? 3.379 17.744 -10.535 1.00 93.94 172 ALA A CA 1
ATOM 1317 C C . ALA A 1 172 ? 4.171 16.933 -9.483 1.00 93.94 172 ALA A C 1
ATOM 1319 O O . ALA A 1 172 ? 5.217 16.368 -9.797 1.00 93.94 172 ALA A O 1
ATOM 1320 N N . ILE A 1 173 ? 3.697 16.878 -8.232 1.00 95.50 173 ILE A N 1
ATOM 1321 C CA . ILE A 1 173 ? 4.339 16.101 -7.156 1.00 95.50 173 ILE A CA 1
ATOM 1322 C C . ILE A 1 173 ? 3.990 14.621 -7.313 1.00 95.50 173 ILE A C 1
ATOM 1324 O O . ILE A 1 173 ? 4.853 13.759 -7.171 1.00 95.50 173 ILE A O 1
ATOM 1328 N N . ASP A 1 174 ? 2.738 14.331 -7.645 1.00 96.44 174 ASP A N 1
ATOM 1329 C CA . ASP A 1 174 ? 2.264 12.986 -7.935 1.00 96.44 174 ASP A CA 1
ATOM 1330 C C . ASP A 1 174 ? 2.971 12.361 -9.149 1.00 96.44 174 ASP A C 1
ATOM 1332 O O . ASP A 1 174 ? 3.541 11.278 -9.021 1.00 96.44 174 ASP A O 1
ATOM 1336 N N . GLN A 1 175 ? 3.033 13.061 -10.287 1.00 95.25 175 GLN A N 1
ATOM 1337 C CA . GLN A 1 175 ? 3.757 12.593 -11.473 1.00 95.25 175 GLN A CA 1
ATOM 1338 C C . GLN A 1 175 ? 5.235 12.341 -11.152 1.00 95.25 175 GLN A C 1
ATOM 1340 O O . GLN A 1 175 ? 5.803 11.351 -11.614 1.00 95.25 175 GLN A O 1
ATOM 1345 N N . ALA A 1 176 ? 5.845 13.176 -10.299 1.00 94.44 176 ALA A N 1
ATOM 1346 C CA . ALA A 1 176 ? 7.199 12.952 -9.804 1.00 94.44 176 ALA A CA 1
ATOM 1347 C C . ALA A 1 176 ? 7.324 11.668 -8.962 1.00 94.44 176 ALA A C 1
ATOM 1349 O O . ALA A 1 176 ? 8.303 10.936 -9.120 1.00 94.44 176 ALA A O 1
ATOM 1350 N N . PHE A 1 177 ? 6.345 11.359 -8.104 1.00 95.50 177 PHE A N 1
ATOM 1351 C CA . PHE A 1 177 ? 6.283 10.088 -7.374 1.00 95.50 177 PHE A CA 1
ATOM 1352 C C . PHE A 1 177 ? 6.096 8.893 -8.317 1.00 95.50 177 PHE A C 1
ATOM 1354 O O . PHE A 1 177 ? 6.872 7.942 -8.241 1.00 95.50 177 PHE A O 1
ATOM 1361 N N . VAL A 1 178 ? 5.125 8.942 -9.232 1.00 96.75 178 VAL A N 1
ATOM 1362 C CA . VAL A 1 178 ? 4.845 7.868 -10.201 1.00 96.75 178 VAL A CA 1
ATOM 1363 C C . VAL A 1 178 ? 6.074 7.573 -11.065 1.00 96.75 178 VAL A C 1
ATOM 1365 O O . VAL A 1 178 ? 6.509 6.422 -11.132 1.00 96.75 178 VAL A O 1
ATOM 1368 N N . ALA A 1 179 ? 6.689 8.601 -11.660 1.00 94.62 179 ALA A N 1
ATOM 1369 C CA . ALA A 1 179 ? 7.905 8.456 -12.459 1.00 94.62 179 ALA A CA 1
ATOM 1370 C C . ALA A 1 179 ? 9.064 7.867 -11.636 1.00 94.62 179 ALA A C 1
ATOM 1372 O O . ALA A 1 179 ? 9.810 7.018 -12.122 1.00 94.62 179 ALA A O 1
ATOM 1373 N N . ALA A 1 180 ? 9.198 8.266 -10.368 1.00 94.12 180 ALA A N 1
ATOM 1374 C CA . ALA A 1 180 ? 10.210 7.723 -9.472 1.00 94.12 180 ALA A CA 1
ATOM 1375 C C . ALA A 1 180 ? 9.986 6.236 -9.135 1.00 94.12 180 ALA A C 1
ATOM 1377 O O . ALA A 1 180 ? 10.960 5.483 -9.111 1.00 94.12 180 ALA A O 1
ATOM 1378 N N . ILE A 1 181 ? 8.739 5.781 -8.938 1.00 96.12 181 ILE A N 1
ATOM 1379 C CA . ILE A 1 181 ? 8.443 4.345 -8.778 1.00 96.12 181 ILE A CA 1
ATOM 1380 C C . ILE A 1 181 ? 8.728 3.585 -10.079 1.00 96.12 181 ILE A C 1
ATOM 1382 O O . ILE A 1 181 ? 9.415 2.565 -10.031 1.00 96.12 181 ILE A O 1
ATOM 1386 N N . ARG A 1 182 ? 8.274 4.088 -11.238 1.00 96.19 182 ARG A N 1
ATOM 1387 C CA . ARG A 1 182 ? 8.561 3.492 -12.559 1.00 96.19 182 ARG A CA 1
ATOM 1388 C C . ARG A 1 182 ? 10.066 3.289 -12.774 1.00 96.19 182 ARG A C 1
ATOM 1390 O O . ARG A 1 182 ? 10.493 2.211 -13.179 1.00 96.19 182 ARG A O 1
ATOM 1397 N N . LEU A 1 183 ? 10.887 4.274 -12.410 1.00 93.31 183 LEU A N 1
ATOM 1398 C CA . LEU A 1 183 ? 12.348 4.188 -12.508 1.00 93.31 183 LEU A CA 1
ATOM 1399 C C . LEU A 1 183 ? 12.976 3.200 -11.514 1.00 93.31 183 LEU A C 1
ATOM 1401 O O . LEU A 1 183 ? 13.894 2.476 -11.894 1.00 93.31 183 LEU A O 1
ATOM 1405 N N . LEU A 1 184 ? 12.466 3.106 -10.280 1.00 94.75 184 LEU A N 1
ATOM 1406 C CA . LEU A 1 184 ? 12.905 2.078 -9.324 1.00 94.75 184 LEU A CA 1
ATOM 1407 C C . LEU A 1 184 ? 12.601 0.662 -9.843 1.00 94.75 184 LEU A C 1
ATOM 1409 O O . LEU A 1 184 ? 13.439 -0.229 -9.700 1.00 94.75 184 LEU A O 1
ATOM 1413 N N . VAL A 1 185 ? 11.441 0.460 -10.479 1.00 96.44 185 VAL A N 1
ATOM 1414 C CA . VAL A 1 185 ? 11.081 -0.804 -11.148 1.00 96.44 185 VAL A CA 1
ATOM 1415 C C . VAL A 1 185 ? 12.020 -1.088 -12.322 1.00 96.44 185 VAL A C 1
ATOM 1417 O O . VAL A 1 185 ? 12.546 -2.193 -12.422 1.00 96.44 185 VAL A O 1
ATOM 1420 N N . ALA A 1 186 ? 12.280 -0.096 -13.176 1.00 95.06 186 ALA A N 1
ATOM 1421 C CA . ALA A 1 186 ? 13.168 -0.220 -14.330 1.00 95.06 186 ALA A CA 1
ATOM 1422 C C . ALA A 1 186 ? 14.617 -0.579 -13.940 1.00 95.06 186 ALA A C 1
ATOM 1424 O O . ALA A 1 186 ? 15.198 -1.504 -14.509 1.00 95.06 186 ALA A O 1
ATOM 1425 N N . ASP A 1 187 ? 15.199 0.101 -12.945 1.00 94.12 187 ASP A N 1
ATOM 1426 C CA . ASP A 1 187 ? 16.547 -0.196 -12.432 1.00 94.12 187 ASP A CA 1
ATOM 1427 C C . ASP A 1 187 ? 16.583 -1.555 -11.705 1.00 94.12 187 ASP A C 1
ATOM 1429 O O . ASP A 1 187 ? 17.575 -2.276 -11.816 1.00 94.12 187 ASP A O 1
ATOM 1433 N N . TYR A 1 188 ? 15.497 -1.966 -11.032 1.00 95.62 188 TYR A N 1
ATOM 1434 C CA . TYR A 1 188 ? 15.378 -3.320 -10.478 1.00 95.62 188 TYR A CA 1
ATOM 1435 C C . TYR A 1 188 ? 15.383 -4.386 -11.585 1.00 95.62 188 TYR A C 1
ATOM 1437 O O . TYR A 1 188 ? 16.267 -5.242 -11.597 1.00 95.62 188 TYR A O 1
ATOM 1445 N N . LEU A 1 189 ? 14.460 -4.309 -12.550 1.00 95.50 189 LEU A N 1
ATOM 1446 C CA . LEU A 1 189 ? 14.367 -5.258 -13.666 1.00 95.50 189 LEU A CA 1
ATOM 1447 C C . LEU A 1 189 ? 15.673 -5.318 -14.473 1.00 95.50 189 LEU A C 1
ATOM 1449 O O . LEU A 1 189 ? 16.145 -6.404 -14.796 1.00 95.50 189 LEU A O 1
ATOM 1453 N N . SER A 1 190 ? 16.316 -4.171 -14.718 1.00 94.25 190 SER A N 1
ATOM 1454 C CA . SER A 1 190 ? 17.613 -4.099 -15.408 1.00 94.25 190 SER A CA 1
ATOM 1455 C C . SER A 1 190 ? 18.723 -4.840 -14.659 1.00 94.25 190 SER A C 1
ATOM 1457 O O . SER A 1 190 ? 19.503 -5.573 -15.272 1.00 94.25 190 SER A O 1
ATOM 1459 N N . ARG A 1 191 ? 18.812 -4.650 -13.334 1.00 94.88 191 ARG A N 1
ATOM 1460 C CA . ARG A 1 191 ? 19.853 -5.262 -12.490 1.00 94.88 191 ARG A CA 1
ATOM 1461 C C . ARG A 1 191 ? 19.618 -6.745 -12.228 1.00 94.88 191 ARG A C 1
ATOM 1463 O O . ARG A 1 191 ? 20.590 -7.483 -12.111 1.00 94.88 191 ARG A O 1
ATOM 1470 N N . HIS A 1 192 ? 18.359 -7.168 -12.166 1.00 95.00 192 HIS A N 1
ATOM 1471 C CA . HIS A 1 192 ? 17.954 -8.526 -11.802 1.00 95.00 192 HIS A CA 1
ATOM 1472 C C . HIS A 1 192 ? 17.483 -9.367 -13.000 1.00 95.00 192 HIS A C 1
ATOM 1474 O O . HIS A 1 192 ? 16.981 -10.467 -12.806 1.00 95.00 192 HIS A O 1
ATOM 1480 N N . LYS A 1 193 ? 17.674 -8.909 -14.247 1.00 95.06 193 LYS A N 1
ATOM 1481 C CA . LYS A 1 193 ? 17.168 -9.581 -15.462 1.00 95.06 193 LYS A CA 1
ATOM 1482 C C . LYS A 1 193 ? 17.486 -11.086 -15.541 1.00 95.06 193 LYS A C 1
ATOM 1484 O O . LYS A 1 193 ? 16.642 -11.879 -15.947 1.00 95.06 193 LYS A O 1
ATOM 1489 N N . SER A 1 194 ? 18.686 -11.490 -15.121 1.00 95.25 194 SER A N 1
ATOM 1490 C CA . SER A 1 194 ? 19.145 -12.888 -15.150 1.00 95.25 194 SER A CA 1
ATOM 1491 C C . SER A 1 194 ? 18.789 -13.693 -13.895 1.00 95.25 194 SER A C 1
ATOM 1493 O O . SER A 1 194 ? 19.027 -14.899 -13.875 1.00 95.25 194 SER A O 1
ATOM 1495 N N . ASP A 1 195 ? 18.234 -13.056 -12.865 1.00 94.00 195 ASP A N 1
ATOM 1496 C CA . ASP A 1 195 ? 17.840 -13.728 -11.630 1.00 94.00 195 ASP A CA 1
ATOM 1497 C C . ASP A 1 195 ? 16.511 -14.477 -11.837 1.00 94.00 195 ASP A C 1
ATOM 1499 O O . ASP A 1 195 ? 15.657 -14.014 -12.604 1.00 94.00 195 ASP A O 1
ATOM 1503 N N . PRO A 1 196 ? 16.294 -15.618 -11.157 1.00 92.81 196 PRO A N 1
ATOM 1504 C CA . PRO A 1 196 ? 15.010 -16.305 -11.180 1.00 92.81 196 PRO A CA 1
ATOM 1505 C C . PRO A 1 196 ? 13.921 -15.426 -10.555 1.00 92.81 196 PRO A C 1
ATOM 1507 O O . PRO A 1 196 ? 14.109 -14.815 -9.496 1.00 92.81 196 PRO A O 1
ATOM 1510 N N . CYS A 1 197 ? 12.758 -15.376 -11.196 1.00 88.44 197 CYS A N 1
ATOM 1511 C CA . CYS A 1 197 ? 11.623 -14.620 -10.707 1.00 88.44 197 CYS A CA 1
ATOM 1512 C C . CYS A 1 197 ? 10.886 -15.406 -9.614 1.00 88.44 197 CYS A C 1
ATOM 1514 O O . CYS A 1 197 ? 10.022 -16.237 -9.873 1.00 88.44 197 CYS A O 1
ATOM 1516 N N . THR A 1 198 ? 11.203 -15.108 -8.355 1.00 81.25 198 THR A N 1
ATOM 1517 C CA . THR A 1 198 ? 10.577 -15.722 -7.168 1.00 81.25 198 THR A CA 1
ATOM 1518 C C . THR A 1 198 ? 9.200 -15.131 -6.826 1.00 81.25 198 THR A C 1
ATOM 1520 O O . THR A 1 198 ? 8.814 -15.064 -5.657 1.00 81.25 198 THR A O 1
ATOM 1523 N N . ALA A 1 199 ? 8.482 -14.574 -7.802 1.00 65.81 199 ALA A N 1
ATOM 1524 C CA . ALA A 1 199 ? 7.262 -13.816 -7.555 1.00 65.81 199 ALA A CA 1
ATOM 1525 C C . ALA A 1 199 ? 6.013 -14.703 -7.568 1.00 65.81 199 ALA A C 1
ATOM 1527 O O . ALA A 1 199 ? 5.552 -15.130 -8.620 1.00 65.81 199 ALA A O 1
ATOM 1528 N N . GLY A 1 200 ? 5.440 -14.914 -6.384 1.00 61.56 200 GLY A N 1
ATOM 1529 C CA . GLY A 1 200 ? 4.193 -15.648 -6.191 1.00 61.56 200 GLY A CA 1
ATOM 1530 C C . GLY A 1 200 ? 4.326 -16.734 -5.128 1.00 61.56 200 GLY A C 1
ATOM 1531 O O . GLY A 1 200 ? 5.387 -16.920 -4.533 1.00 61.56 200 GLY A O 1
ATOM 1532 N N . ALA A 1 201 ? 3.229 -17.451 -4.885 1.00 52.81 201 ALA A N 1
ATOM 1533 C CA . ALA A 1 201 ? 3.208 -18.593 -3.968 1.00 52.81 201 ALA A CA 1
ATOM 1534 C C . ALA A 1 201 ? 3.956 -19.823 -4.527 1.00 52.81 201 ALA A C 1
ATOM 1536 O O . ALA A 1 201 ? 4.381 -20.688 -3.758 1.00 52.81 201 ALA A O 1
ATOM 1537 N N . ASP A 1 202 ? 4.141 -19.881 -5.848 1.00 60.06 202 ASP A N 1
ATOM 1538 C CA . ASP A 1 202 ? 4.745 -21.007 -6.553 1.00 60.06 202 ASP A CA 1
ATOM 1539 C C . ASP A 1 202 ? 6.268 -20.837 -6.643 1.00 60.06 202 ASP A C 1
ATOM 1541 O O . ASP A 1 202 ? 6.820 -20.315 -7.613 1.00 60.06 202 ASP A O 1
ATOM 1545 N N . ALA A 1 203 ? 6.964 -21.317 -5.608 1.00 61.50 203 ALA A N 1
ATOM 1546 C CA . ALA A 1 203 ? 8.428 -21.299 -5.505 1.00 61.50 203 ALA A CA 1
ATOM 1547 C C . ALA A 1 203 ? 9.164 -22.087 -6.616 1.00 61.50 203 ALA A C 1
ATOM 1549 O O . ALA A 1 203 ? 10.387 -21.997 -6.717 1.00 61.50 203 ALA A O 1
ATOM 1550 N N . ASP A 1 204 ? 8.428 -22.830 -7.447 1.00 73.56 204 ASP A N 1
ATOM 1551 C CA . ASP A 1 204 ? 8.934 -23.638 -8.561 1.00 73.56 204 ASP A CA 1
ATOM 1552 C C . ASP A 1 204 ? 8.999 -22.868 -9.902 1.00 73.56 204 ASP A C 1
ATOM 1554 O O . ASP A 1 204 ? 9.343 -23.450 -10.934 1.00 73.56 204 ASP A O 1
ATOM 1558 N N . CYS A 1 205 ? 8.686 -21.564 -9.921 1.00 71.44 205 CYS A N 1
ATOM 1559 C CA . CYS A 1 205 ? 8.785 -20.739 -11.127 1.00 71.44 205 CYS A CA 1
ATOM 1560 C C . CYS A 1 205 ? 10.249 -20.605 -11.598 1.00 71.44 205 CYS A C 1
ATOM 1562 O O . CYS A 1 205 ? 11.047 -19.860 -11.030 1.00 71.44 205 CYS A O 1
ATOM 1564 N N . SER A 1 206 ? 10.615 -21.340 -12.653 1.00 83.19 206 SER A N 1
ATOM 1565 C CA . SER A 1 206 ? 11.995 -21.417 -13.156 1.00 83.19 206 SER A CA 1
ATOM 1566 C C . SER A 1 206 ? 12.386 -20.304 -14.137 1.00 83.19 206 SER A C 1
ATOM 1568 O O . SER A 1 206 ? 13.483 -20.356 -14.694 1.00 83.19 206 SER A O 1
ATOM 1570 N N . PHE A 1 207 ? 11.497 -19.346 -14.406 1.00 91.38 207 PHE A N 1
ATOM 1571 C CA . PHE A 1 207 ? 11.742 -18.269 -15.367 1.00 91.38 207 PHE A CA 1
ATOM 1572 C C . PHE A 1 207 ? 12.568 -17.141 -14.749 1.00 91.38 207 PHE A C 1
ATOM 1574 O O . PHE A 1 207 ? 12.383 -16.793 -13.583 1.00 91.38 207 PHE A O 1
ATOM 1581 N N . THR A 1 208 ? 13.461 -16.531 -15.526 1.00 94.06 208 THR A N 1
ATOM 1582 C CA . THR A 1 208 ? 14.119 -15.278 -15.126 1.00 94.06 208 THR A CA 1
ATOM 1583 C C . THR A 1 208 ? 13.224 -14.063 -15.380 1.00 94.06 208 THR A C 1
ATOM 1585 O O . THR A 1 208 ? 12.277 -14.131 -16.167 1.00 94.06 208 THR A O 1
ATOM 1588 N N . TRP A 1 209 ? 13.535 -12.924 -14.754 1.00 94.00 209 TRP A N 1
ATOM 1589 C CA . TRP A 1 209 ? 12.842 -11.653 -15.032 1.00 94.00 209 TRP A CA 1
ATOM 1590 C C . TRP A 1 209 ? 12.903 -11.264 -16.520 1.00 94.00 209 TRP A C 1
ATOM 1592 O O . TRP A 1 209 ? 11.919 -10.780 -17.069 1.00 94.00 209 TRP A O 1
ATOM 1602 N N . ASP A 1 210 ? 14.033 -11.535 -17.179 1.00 93.75 210 ASP A N 1
ATOM 1603 C CA . ASP A 1 210 ? 14.229 -11.391 -18.626 1.00 93.75 210 ASP A CA 1
ATOM 1604 C C . ASP A 1 210 ? 13.283 -12.298 -19.432 1.00 93.75 210 ASP A C 1
ATOM 1606 O O . ASP A 1 210 ? 12.576 -11.839 -20.322 1.00 93.75 210 ASP A O 1
ATOM 1610 N N . GLN A 1 211 ? 13.191 -13.584 -19.080 1.00 93.31 211 GLN A N 1
ATOM 1611 C CA . GLN A 1 211 ? 12.305 -14.527 -19.772 1.00 93.31 211 GLN A CA 1
ATOM 1612 C C . GLN A 1 211 ? 10.823 -14.157 -19.641 1.00 93.31 211 GLN A C 1
ATOM 1614 O O . GLN A 1 211 ? 10.085 -14.309 -20.612 1.00 93.31 211 GLN A O 1
ATOM 1619 N N . TRP A 1 212 ? 10.388 -13.646 -18.484 1.00 93.00 212 TRP A N 1
ATOM 1620 C CA . TRP A 1 212 ? 9.018 -13.147 -18.323 1.00 93.00 212 TRP A CA 1
ATOM 1621 C C . TRP A 1 212 ? 8.798 -11.858 -19.127 1.00 93.00 212 TRP A C 1
ATOM 1623 O O . TRP A 1 212 ? 7.814 -11.776 -19.855 1.00 93.00 212 TRP A O 1
ATOM 1633 N N . ALA A 1 213 ? 9.736 -10.901 -19.099 1.00 93.19 213 ALA A N 1
ATOM 1634 C CA . ALA A 1 213 ? 9.657 -9.688 -19.921 1.00 93.19 213 ALA A CA 1
ATOM 1635 C C . ALA A 1 213 ? 9.506 -10.014 -21.416 1.00 93.19 213 ALA A C 1
ATOM 1637 O O . ALA A 1 213 ? 8.599 -9.505 -22.067 1.00 93.19 213 ALA A O 1
ATOM 1638 N N . ASN A 1 214 ? 10.324 -10.932 -21.938 1.00 90.94 214 ASN A N 1
ATOM 1639 C CA . ASN A 1 214 ? 10.249 -11.375 -23.333 1.00 90.94 214 ASN A CA 1
ATOM 1640 C C . ASN A 1 214 ? 8.964 -12.159 -23.652 1.00 90.94 214 ASN A C 1
ATOM 1642 O O . ASN A 1 214 ? 8.513 -12.148 -24.790 1.00 90.94 214 ASN A O 1
ATOM 1646 N N . GLY A 1 215 ? 8.367 -12.836 -22.665 1.00 91.06 215 GLY A N 1
ATOM 1647 C CA . GLY A 1 215 ? 7.100 -13.556 -22.823 1.00 91.06 215 GLY A CA 1
ATOM 1648 C C . GLY A 1 215 ? 5.851 -12.666 -22.829 1.00 91.06 215 GLY A C 1
ATOM 1649 O O . GLY A 1 215 ? 4.793 -13.133 -23.244 1.00 91.06 215 GLY A O 1
ATOM 1650 N N . LEU A 1 216 ? 5.959 -11.411 -22.376 1.00 88.38 216 LEU A N 1
ATOM 1651 C CA . LEU A 1 216 ? 4.867 -10.425 -22.389 1.00 88.38 216 LEU A CA 1
ATOM 1652 C C . LEU A 1 216 ? 4.830 -9.564 -23.658 1.00 88.38 216 LEU A C 1
ATOM 1654 O O . LEU A 1 216 ? 3.838 -8.876 -23.889 1.00 88.38 216 LEU A O 1
ATOM 1658 N N . MET A 1 217 ? 5.902 -9.565 -24.449 1.00 82.69 217 MET A N 1
ATOM 1659 C CA . MET A 1 217 ? 6.049 -8.688 -25.608 1.00 82.69 217 MET A CA 1
ATOM 1660 C C . MET A 1 217 ? 5.680 -9.411 -26.902 1.00 82.69 217 MET A C 1
ATOM 1662 O O . MET A 1 217 ? 6.051 -10.567 -27.111 1.00 82.69 217 MET A O 1
ATOM 1666 N N . ASP A 1 218 ? 5.005 -8.702 -27.809 1.00 77.38 218 ASP A N 1
ATOM 1667 C CA . ASP A 1 218 ? 4.885 -9.146 -29.198 1.00 77.38 218 ASP A CA 1
ATOM 1668 C C . ASP A 1 218 ? 6.286 -9.324 -29.813 1.00 77.38 218 ASP A C 1
ATOM 1670 O O . ASP A 1 218 ? 7.232 -8.610 -29.470 1.00 77.38 218 ASP A O 1
ATOM 1674 N N . ALA A 1 219 ? 6.418 -10.294 -30.724 1.00 58.88 219 ALA A N 1
ATOM 1675 C CA . ALA A 1 219 ? 7.676 -10.949 -31.112 1.00 58.88 219 ALA A CA 1
ATOM 1676 C C . ALA A 1 219 ? 8.676 -10.112 -31.957 1.00 58.88 219 ALA A C 1
ATOM 1678 O O . ALA A 1 219 ? 9.252 -10.618 -32.920 1.00 58.88 219 ALA A O 1
ATOM 1679 N N . GLY A 1 220 ? 8.883 -8.838 -31.619 1.00 67.12 220 GLY A N 1
ATOM 1680 C CA . GLY A 1 220 ? 9.799 -7.919 -32.303 1.00 67.12 220 GLY A CA 1
ATOM 1681 C C . GLY A 1 220 ? 10.441 -6.852 -31.408 1.00 67.12 220 GLY A C 1
ATOM 1682 O O . GLY A 1 220 ? 10.955 -5.870 -31.938 1.00 67.12 220 GLY A O 1
ATOM 1683 N N . ILE A 1 221 ? 10.395 -7.002 -30.079 1.00 71.56 221 ILE A N 1
ATOM 1684 C CA . ILE A 1 221 ? 11.054 -6.088 -29.136 1.00 71.56 221 ILE A CA 1
ATOM 1685 C C . ILE A 1 221 ? 12.132 -6.858 -28.360 1.00 71.56 221 ILE A C 1
ATOM 1687 O O . ILE A 1 221 ? 11.833 -7.740 -27.557 1.00 71.56 221 ILE A O 1
ATOM 1691 N N . ASP A 1 222 ? 13.396 -6.527 -28.635 1.00 69.38 222 ASP A N 1
ATOM 1692 C CA . ASP A 1 222 ? 14.557 -7.287 -28.170 1.00 69.38 222 ASP A CA 1
ATOM 1693 C C . ASP A 1 222 ? 14.879 -7.036 -26.688 1.00 69.38 222 ASP A C 1
ATOM 1695 O O . ASP A 1 222 ? 15.614 -6.114 -26.314 1.00 69.38 222 ASP A O 1
ATOM 1699 N N . GLY A 1 223 ? 14.399 -7.930 -25.826 1.00 71.88 223 GLY A N 1
ATOM 1700 C CA . GLY A 1 223 ? 14.892 -8.050 -24.461 1.00 71.88 223 GLY A CA 1
ATOM 1701 C C . GLY A 1 223 ? 14.151 -7.210 -23.413 1.00 71.88 223 GLY A C 1
ATOM 1702 O O . GLY A 1 223 ? 13.198 -6.475 -23.692 1.00 71.88 223 GLY A O 1
ATOM 1703 N N . PRO A 1 224 ? 14.651 -7.235 -22.164 1.00 79.12 224 PRO A N 1
ATOM 1704 C CA . PRO A 1 224 ? 13.987 -6.607 -21.032 1.00 79.12 224 PRO A CA 1
ATOM 1705 C C . PRO A 1 224 ? 14.144 -5.083 -21.069 1.00 79.12 224 PRO A C 1
ATOM 1707 O O . PRO A 1 224 ? 13.342 -4.378 -20.468 1.00 79.12 224 PRO A O 1
ATOM 1710 N N . GLY A 1 225 ? 15.148 -4.568 -21.792 1.00 87.81 225 GLY A N 1
ATOM 1711 C CA . GLY A 1 225 ? 15.303 -3.137 -22.056 1.00 87.81 225 GLY A CA 1
ATOM 1712 C C . GLY A 1 225 ? 14.128 -2.586 -22.859 1.00 87.81 225 GLY A C 1
ATOM 1713 O O . GLY A 1 225 ? 13.544 -1.588 -22.456 1.00 87.81 225 GLY A O 1
ATOM 1714 N N . GLY A 1 226 ? 13.707 -3.296 -23.911 1.00 90.12 226 GLY A N 1
ATOM 1715 C CA . GLY A 1 226 ? 12.550 -2.910 -24.712 1.00 90.12 226 GLY A CA 1
ATOM 1716 C C . GLY A 1 226 ? 11.248 -2.898 -23.905 1.00 90.12 226 GLY A C 1
ATOM 1717 O O . GLY A 1 226 ? 10.537 -1.900 -23.938 1.00 90.12 226 GLY A O 1
ATOM 1718 N N . PHE A 1 227 ? 10.985 -3.931 -23.091 1.00 93.50 227 PHE A N 1
ATOM 1719 C CA . PHE A 1 227 ? 9.849 -3.930 -22.150 1.00 93.50 227 PHE A CA 1
ATOM 1720 C C . PHE A 1 227 ? 9.913 -2.756 -21.154 1.00 93.50 227 PHE A C 1
ATOM 1722 O O . PHE A 1 227 ? 8.910 -2.091 -20.892 1.00 93.50 227 PHE A O 1
ATOM 1729 N N . ILE A 1 228 ? 11.092 -2.470 -20.594 1.00 94.38 228 ILE A N 1
ATOM 1730 C CA . ILE A 1 228 ? 11.281 -1.350 -19.663 1.00 94.38 228 ILE A CA 1
ATOM 1731 C C . ILE A 1 228 ? 10.971 -0.010 -20.342 1.00 94.38 228 ILE A C 1
ATOM 1733 O O . ILE A 1 228 ? 10.252 0.809 -19.768 1.00 94.38 228 ILE A O 1
ATOM 1737 N N . GLU A 1 229 ? 11.481 0.209 -21.551 1.00 92.38 229 GLU A N 1
ATOM 1738 C CA . GLU A 1 229 ? 11.298 1.452 -22.301 1.00 92.38 229 GLU A CA 1
ATOM 1739 C C . GLU A 1 229 ? 9.857 1.651 -22.782 1.00 92.38 229 GLU A C 1
ATOM 1741 O O . GLU A 1 229 ? 9.375 2.780 -22.729 1.00 92.38 229 GLU A O 1
ATOM 1746 N N . SER A 1 230 ? 9.154 0.587 -23.193 1.00 92.38 230 SER A N 1
ATOM 1747 C CA . SER A 1 230 ? 7.805 0.683 -23.769 1.00 92.38 230 SER A CA 1
ATOM 1748 C C . SER A 1 230 ? 6.654 0.525 -22.771 1.00 92.38 230 SER A C 1
ATOM 1750 O O . SER A 1 230 ? 5.589 1.079 -23.015 1.00 92.38 230 SER A O 1
ATOM 1752 N N . ALA A 1 231 ? 6.832 -0.229 -21.679 1.00 93.62 231 ALA A N 1
ATOM 1753 C CA . ALA A 1 231 ? 5.759 -0.538 -20.724 1.00 93.62 231 ALA A CA 1
ATOM 1754 C C . ALA A 1 231 ? 5.998 0.041 -19.318 1.00 93.62 231 ALA A C 1
ATOM 1756 O O . ALA A 1 231 ? 5.057 0.441 -18.636 1.00 93.62 231 ALA A O 1
ATOM 1757 N N . VAL A 1 232 ? 7.254 0.112 -18.856 1.00 95.62 232 VAL A N 1
ATOM 1758 C CA . VAL A 1 232 ? 7.550 0.549 -17.478 1.00 95.62 232 VAL A CA 1
ATOM 1759 C C . VAL A 1 232 ? 7.759 2.057 -17.389 1.00 95.62 232 VAL A C 1
ATOM 1761 O O . VAL A 1 232 ? 7.188 2.697 -16.505 1.00 95.62 232 VAL A O 1
ATOM 1764 N N . LEU A 1 233 ? 8.583 2.631 -18.270 1.00 94.31 233 LEU A N 1
ATOM 1765 C CA . LEU A 1 233 ? 8.979 4.044 -18.221 1.00 94.31 233 LEU A CA 1
ATOM 1766 C C . LEU A 1 233 ? 7.961 5.002 -18.854 1.00 94.31 233 LEU A C 1
ATOM 1768 O O . LEU A 1 233 ? 7.982 6.193 -18.534 1.00 94.31 233 LEU A O 1
ATOM 1772 N N . VAL A 1 234 ? 7.066 4.499 -19.706 1.00 94.25 234 VAL A N 1
ATOM 1773 C CA . VAL A 1 234 ? 5.980 5.280 -20.313 1.00 94.25 234 VAL A CA 1
ATOM 1774 C C . VAL A 1 234 ? 4.960 5.653 -19.236 1.00 94.25 234 VAL A C 1
ATOM 1776 O O . VAL A 1 234 ? 4.407 4.792 -18.559 1.00 94.25 234 VAL A O 1
ATOM 1779 N N . MET A 1 235 ? 4.725 6.951 -19.042 1.00 95.38 235 MET A N 1
ATOM 1780 C CA . MET A 1 235 ? 3.658 7.435 -18.159 1.00 95.38 235 MET A CA 1
ATOM 1781 C C . MET A 1 235 ? 2.290 7.065 -18.742 1.00 95.38 235 MET A C 1
ATOM 1783 O O . MET A 1 235 ? 2.148 7.004 -19.955 1.00 95.38 235 MET A O 1
ATOM 1787 N N . GLU A 1 236 ? 1.294 6.846 -17.881 1.00 95.88 236 GLU A N 1
ATOM 1788 C CA . GLU A 1 236 ? -0.075 6.447 -18.276 1.00 95.88 236 GLU A CA 1
ATOM 1789 C C . GLU A 1 236 ? -0.184 5.051 -18.927 1.00 95.88 236 GLU A C 1
ATOM 1791 O O . GLU A 1 236 ? -1.274 4.638 -19.306 1.00 95.88 236 GLU A O 1
ATOM 1796 N N . GLU A 1 237 ? 0.907 4.281 -18.985 1.00 96.19 237 GLU A N 1
ATOM 1797 C CA . GLU A 1 237 ? 0.894 2.879 -19.422 1.00 96.19 237 GLU A CA 1
ATOM 1798 C C . GLU A 1 237 ? 0.673 1.934 -18.225 1.00 96.19 237 GLU A C 1
ATOM 1800 O O . GLU A 1 237 ? 1.263 2.132 -17.154 1.00 96.19 237 GLU A O 1
ATOM 1805 N N . ASP A 1 238 ? -0.193 0.931 -18.385 1.00 96.56 238 ASP A N 1
ATOM 1806 C CA . ASP A 1 238 ? -0.660 0.073 -17.289 1.00 96.56 238 ASP A CA 1
ATOM 1807 C C . ASP A 1 238 ? 0.450 -0.801 -16.675 1.00 96.56 238 ASP A C 1
ATOM 1809 O O . ASP A 1 238 ? 1.342 -1.323 -17.345 1.00 96.56 238 ASP A O 1
ATOM 1813 N N . ALA A 1 239 ? 0.366 -1.029 -15.362 1.00 96.94 239 ALA A N 1
ATOM 1814 C CA . ALA A 1 239 ? 1.296 -1.905 -14.653 1.00 96.94 239 ALA A CA 1
ATOM 1815 C C . ALA A 1 239 ? 0.974 -3.392 -14.891 1.00 96.94 239 ALA A C 1
ATOM 1817 O O . ALA A 1 239 ? 0.064 -3.946 -14.266 1.00 96.94 239 ALA A O 1
ATOM 1818 N N . SER A 1 240 ? 1.768 -4.064 -15.728 1.00 95.38 240 SER A N 1
ATOM 1819 C CA . SER A 1 240 ? 1.658 -5.515 -15.936 1.00 95.38 240 SER A CA 1
ATOM 1820 C C . SER A 1 240 ? 1.895 -6.335 -14.656 1.00 95.38 240 SER A C 1
ATOM 1822 O O . SER A 1 240 ? 2.377 -5.840 -13.634 1.00 95.38 240 SER A O 1
ATOM 1824 N N . ASP A 1 241 ? 1.581 -7.625 -14.715 1.00 94.38 241 ASP A N 1
ATOM 1825 C CA . ASP A 1 241 ? 1.888 -8.619 -13.679 1.00 94.38 241 ASP A CA 1
ATOM 1826 C C . ASP A 1 241 ? 3.384 -8.649 -13.299 1.00 94.38 241 ASP A C 1
ATOM 1828 O O . ASP A 1 241 ? 3.728 -8.658 -12.114 1.00 94.38 241 ASP A O 1
ATOM 1832 N N . LEU A 1 242 ? 4.278 -8.543 -14.284 1.00 94.69 242 LEU A N 1
ATOM 1833 C CA . LEU A 1 242 ? 5.724 -8.412 -14.090 1.00 94.69 242 LEU A CA 1
ATOM 1834 C C . LEU A 1 242 ? 6.099 -7.151 -13.289 1.00 94.69 242 LEU A C 1
ATOM 1836 O O . LEU A 1 242 ? 6.959 -7.205 -12.405 1.00 94.69 242 LEU A O 1
ATOM 1840 N N . VAL A 1 243 ? 5.434 -6.017 -13.544 1.00 96.75 243 VAL A N 1
ATOM 1841 C CA . VAL A 1 243 ? 5.606 -4.787 -12.747 1.00 96.75 243 VAL A CA 1
ATOM 1842 C C . VAL A 1 243 ? 5.102 -4.996 -11.320 1.00 96.75 243 VAL A C 1
ATOM 1844 O O . VAL A 1 243 ? 5.792 -4.616 -10.371 1.00 96.75 243 VAL A O 1
ATOM 1847 N N . GLN A 1 244 ? 3.938 -5.630 -11.154 1.00 96.12 244 GLN A N 1
ATOM 1848 C CA . GLN A 1 244 ? 3.343 -5.916 -9.844 1.00 96.12 244 GLN A CA 1
ATOM 1849 C C . GLN A 1 244 ? 4.238 -6.823 -8.987 1.00 96.12 244 GLN A C 1
ATOM 1851 O O . GLN A 1 244 ? 4.332 -6.640 -7.773 1.00 96.12 244 GLN A O 1
ATOM 1856 N N . ALA A 1 245 ? 4.951 -7.750 -9.628 1.00 95.56 245 ALA A N 1
ATOM 1857 C CA . ALA A 1 245 ? 5.957 -8.613 -9.023 1.00 95.56 245 ALA A CA 1
ATOM 1858 C C . ALA A 1 245 ? 7.272 -7.890 -8.663 1.00 95.56 245 ALA A C 1
ATOM 1860 O O . ALA A 1 245 ? 7.890 -8.200 -7.634 1.00 95.56 245 ALA A O 1
ATOM 1861 N N . ALA A 1 246 ? 7.717 -6.951 -9.505 1.00 96.44 246 ALA A N 1
ATOM 1862 C CA . ALA A 1 246 ? 9.002 -6.261 -9.377 1.00 96.44 246 ALA A CA 1
ATOM 1863 C C . ALA A 1 246 ? 8.965 -5.051 -8.427 1.00 96.44 246 ALA A C 1
ATOM 1865 O O . ALA A 1 246 ? 9.906 -4.842 -7.659 1.00 96.44 246 ALA A O 1
ATOM 1866 N N . ALA A 1 247 ? 7.894 -4.252 -8.437 1.00 97.19 247 ALA A N 1
ATOM 1867 C CA . ALA A 1 247 ? 7.820 -3.009 -7.664 1.00 97.19 247 ALA A CA 1
ATOM 1868 C C . ALA A 1 247 ? 7.952 -3.184 -6.135 1.00 97.19 247 ALA A C 1
ATOM 1870 O O . ALA A 1 247 ? 8.678 -2.394 -5.522 1.00 97.19 247 ALA A O 1
ATOM 1871 N N . PRO A 1 248 ? 7.376 -4.224 -5.500 1.00 96.56 248 PRO A N 1
ATOM 1872 C CA . PRO A 1 248 ? 7.573 -4.487 -4.072 1.00 96.56 248 PRO A CA 1
ATOM 1873 C C . PRO A 1 248 ? 9.035 -4.806 -3.734 1.00 96.56 248 PRO A C 1
ATOM 1875 O O . PRO A 1 248 ? 9.559 -4.349 -2.721 1.00 96.56 248 PRO A O 1
ATOM 1878 N N . ARG A 1 249 ? 9.748 -5.505 -4.626 1.00 96.00 249 ARG A N 1
ATOM 1879 C CA . ARG A 1 249 ? 11.185 -5.802 -4.482 1.00 96.00 249 ARG A CA 1
ATOM 1880 C C . ARG A 1 249 ? 12.049 -4.557 -4.682 1.00 96.00 249 ARG A C 1
ATOM 1882 O O . ARG A 1 249 ? 12.979 -4.329 -3.914 1.00 96.00 249 ARG A O 1
ATOM 1889 N N . ALA A 1 250 ? 11.704 -3.707 -5.649 1.00 96.06 250 ALA A N 1
ATOM 1890 C CA . ALA A 1 250 ? 12.362 -2.419 -5.855 1.00 96.06 250 ALA A CA 1
ATOM 1891 C C . ALA A 1 250 ? 12.209 -1.493 -4.628 1.00 96.06 250 ALA A C 1
ATOM 1893 O O . ALA A 1 250 ? 13.180 -0.878 -4.172 1.00 96.06 250 ALA A O 1
ATOM 1894 N N . LEU A 1 251 ? 11.011 -1.440 -4.038 1.00 95.69 251 LEU A N 1
ATOM 1895 C CA . LEU A 1 251 ? 10.719 -0.668 -2.825 1.00 95.69 251 LEU A CA 1
ATOM 1896 C C . LEU A 1 251 ? 11.217 -1.319 -1.531 1.00 95.69 251 LEU A C 1
ATOM 1898 O O . LEU A 1 251 ? 11.502 -0.599 -0.577 1.00 95.69 251 LEU A O 1
ATOM 1902 N N . ASP A 1 252 ? 11.487 -2.621 -1.547 1.00 94.88 252 ASP A N 1
ATOM 1903 C CA . ASP A 1 252 ? 11.764 -3.453 -0.372 1.00 94.88 252 ASP A CA 1
ATOM 1904 C C . ASP A 1 252 ? 10.590 -3.477 0.623 1.00 94.88 252 ASP A C 1
ATOM 1906 O O . ASP A 1 252 ? 10.721 -3.198 1.814 1.00 94.88 252 ASP A O 1
ATOM 1910 N N . CYS A 1 253 ? 9.404 -3.775 0.092 1.00 95.56 253 CYS A N 1
ATOM 1911 C CA . CYS A 1 253 ? 8.164 -3.913 0.843 1.00 95.56 253 CYS A CA 1
ATOM 1912 C C . CYS A 1 253 ? 7.351 -5.131 0.387 1.00 95.56 253 CYS A C 1
ATOM 1914 O O . CYS A 1 253 ? 7.656 -5.757 -0.625 1.00 95.56 253 CYS A O 1
ATOM 1916 N N . CYS A 1 254 ? 6.297 -5.461 1.127 1.00 96.00 254 CYS A N 1
ATOM 1917 C CA . CYS A 1 254 ? 5.305 -6.457 0.744 1.00 96.00 254 CYS A CA 1
ATOM 1918 C C . CYS A 1 254 ? 3.978 -5.777 0.399 1.00 96.00 254 CYS A C 1
ATOM 1920 O O . CYS A 1 254 ? 3.484 -4.926 1.149 1.00 96.00 254 CYS A O 1
ATOM 1922 N N . VAL A 1 255 ? 3.407 -6.159 -0.742 1.00 97.25 255 VAL A N 1
ATOM 1923 C CA . VAL A 1 255 ? 2.152 -5.620 -1.270 1.00 97.25 255 VAL A CA 1
ATOM 1924 C C . VAL A 1 255 ? 1.143 -6.751 -1.405 1.00 97.25 255 VAL A C 1
ATOM 1926 O O . VAL A 1 255 ? 1.382 -7.707 -2.141 1.00 97.25 255 VAL A O 1
ATOM 1929 N N . ARG A 1 256 ? -0.001 -6.623 -0.729 1.00 97.62 256 ARG A N 1
ATOM 1930 C CA . ARG A 1 256 ? -1.156 -7.510 -0.907 1.00 97.62 256 ARG A CA 1
ATOM 1931 C C . ARG A 1 256 ? -2.096 -6.919 -1.945 1.00 97.62 256 ARG A C 1
ATOM 1933 O O . ARG A 1 256 ? -2.676 -5.863 -1.706 1.00 97.62 256 ARG A O 1
ATOM 1940 N N . ILE A 1 257 ? -2.296 -7.615 -3.056 1.00 97.81 257 ILE A N 1
ATOM 1941 C CA . ILE A 1 257 ? -3.310 -7.286 -4.060 1.00 97.81 257 ILE A CA 1
ATOM 1942 C C . ILE A 1 257 ? -4.512 -8.202 -3.843 1.00 97.81 257 ILE A C 1
ATOM 1944 O O . ILE A 1 257 ? -4.385 -9.425 -3.860 1.00 97.81 257 ILE A O 1
ATOM 1948 N N . ILE A 1 258 ? -5.685 -7.614 -3.631 1.00 97.88 258 ILE A N 1
ATOM 1949 C CA . ILE A 1 258 ? -6.943 -8.335 -3.451 1.00 97.88 258 ILE A CA 1
ATOM 1950 C C . ILE A 1 258 ? -7.769 -8.155 -4.707 1.00 97.88 258 ILE A C 1
ATOM 1952 O O . ILE A 1 258 ? -8.243 -7.059 -4.994 1.00 97.88 258 ILE A O 1
ATOM 1956 N N . MET A 1 259 ? -7.936 -9.227 -5.465 1.00 96.56 259 MET A N 1
ATOM 1957 C CA . MET A 1 259 ? -8.716 -9.212 -6.692 1.00 96.56 259 MET A CA 1
ATOM 1958 C C . MET A 1 259 ? -10.175 -9.523 -6.372 1.00 96.56 259 MET A C 1
ATOM 1960 O O . MET A 1 259 ? -10.468 -10.571 -5.786 1.00 96.56 259 MET A O 1
ATOM 1964 N N . VAL A 1 260 ? -11.086 -8.653 -6.810 1.00 95.12 260 VAL A N 1
ATOM 1965 C CA . VAL A 1 260 ? -12.525 -8.950 -6.822 1.00 95.12 260 VAL A CA 1
ATOM 1966 C C . VAL A 1 260 ? -12.954 -9.425 -8.207 1.00 95.12 260 VAL A C 1
ATOM 1968 O O . VAL A 1 260 ? -12.685 -8.770 -9.213 1.00 95.12 260 VAL A O 1
ATOM 1971 N N . HIS A 1 261 ? -13.621 -10.580 -8.280 1.00 93.06 261 HIS A N 1
ATOM 1972 C CA . HIS A 1 261 ? -14.001 -11.201 -9.553 1.00 93.06 261 HIS A CA 1
ATOM 1973 C C . HIS A 1 261 ? -15.483 -11.575 -9.603 1.00 93.06 261 HIS A C 1
ATOM 1975 O O . HIS A 1 261 ? -16.042 -12.069 -8.626 1.00 93.06 261 HIS A O 1
ATOM 1981 N N . ARG A 1 262 ? -16.130 -11.404 -10.761 1.00 94.06 262 ARG A N 1
ATOM 1982 C CA . ARG A 1 262 ? -17.562 -11.726 -10.928 1.00 94.06 262 ARG A CA 1
ATOM 1983 C C . ARG A 1 262 ? -17.853 -13.221 -10.761 1.00 94.06 262 ARG A C 1
ATOM 1985 O O . ARG A 1 262 ? -18.911 -13.579 -10.251 1.00 94.06 262 ARG A O 1
ATOM 1992 N N . ASP A 1 263 ? -16.892 -14.077 -11.099 1.00 93.62 263 ASP A N 1
ATOM 1993 C CA . ASP A 1 263 ? -17.079 -15.538 -11.141 1.00 93.62 263 ASP A CA 1
ATOM 1994 C C . ASP A 1 263 ? -16.690 -16.272 -9.845 1.00 93.62 263 ASP A C 1
ATOM 1996 O O . ASP A 1 263 ? -16.801 -17.495 -9.773 1.00 93.62 263 ASP A O 1
ATOM 2000 N N . ARG A 1 264 ? -16.213 -15.559 -8.815 1.00 92.25 264 ARG A N 1
ATOM 2001 C CA . ARG A 1 264 ? -15.788 -16.147 -7.531 1.00 92.25 264 ARG A CA 1
ATOM 2002 C C . ARG A 1 264 ? -16.518 -15.471 -6.375 1.00 92.25 264 ARG A C 1
ATOM 2004 O O . ARG A 1 264 ? -16.731 -14.268 -6.405 1.00 92.25 264 ARG A O 1
ATOM 2011 N N . THR A 1 265 ? -16.904 -16.231 -5.354 1.00 90.31 265 THR A N 1
ATOM 2012 C CA . THR A 1 265 ? -17.550 -15.694 -4.139 1.00 90.31 265 THR A CA 1
ATOM 2013 C C . THR A 1 265 ? -16.565 -15.301 -3.043 1.00 90.31 265 THR A C 1
ATOM 2015 O O . THR A 1 265 ? -16.924 -14.500 -2.190 1.00 90.31 265 THR A O 1
ATOM 2018 N N . ALA A 1 266 ? -15.367 -15.888 -3.047 1.00 93.31 266 ALA A N 1
ATOM 2019 C CA . ALA A 1 266 ? -14.309 -15.641 -2.072 1.00 93.31 266 ALA A CA 1
ATOM 2020 C C . ALA A 1 266 ? -13.252 -14.693 -2.648 1.00 93.31 266 ALA A C 1
ATOM 2022 O O . ALA A 1 266 ? -12.961 -14.747 -3.849 1.00 93.31 266 ALA A O 1
ATOM 2023 N N . LEU A 1 267 ? -12.659 -13.867 -1.785 1.00 95.19 267 LEU A N 1
ATOM 2024 C CA . LEU A 1 267 ? -11.565 -12.968 -2.153 1.00 95.19 267 LEU A CA 1
ATOM 2025 C C . LEU A 1 267 ? -10.326 -13.735 -2.636 1.00 95.19 267 LEU A C 1
ATOM 2027 O O . LEU A 1 267 ? -9.910 -14.726 -2.033 1.00 95.19 267 LEU A O 1
ATOM 2031 N N . HIS A 1 268 ? -9.692 -13.238 -3.699 1.00 95.12 268 HIS A N 1
ATOM 2032 C CA . HIS A 1 268 ? -8.414 -13.757 -4.179 1.00 95.12 268 HIS A CA 1
ATOM 2033 C C . HIS A 1 268 ? -7.282 -12.809 -3.775 1.00 95.12 268 HIS A C 1
ATOM 2035 O O . HIS A 1 268 ? -7.150 -11.721 -4.332 1.00 95.12 268 HIS A O 1
ATOM 2041 N N . ASN A 1 269 ? -6.483 -13.221 -2.791 1.00 95.50 269 ASN A N 1
ATOM 2042 C CA . ASN A 1 269 ? -5.349 -12.451 -2.282 1.00 95.50 269 ASN A CA 1
ATOM 2043 C C . ASN A 1 269 ? -4.051 -12.927 -2.948 1.00 95.50 269 ASN A C 1
ATOM 2045 O O . ASN A 1 269 ? -3.764 -14.123 -2.926 1.00 95.50 269 ASN A O 1
ATOM 2049 N N . ILE A 1 270 ? -3.258 -11.998 -3.478 1.00 94.81 270 ILE A N 1
ATOM 2050 C CA . ILE A 1 270 ? -1.902 -12.242 -3.978 1.00 94.81 270 ILE A CA 1
ATOM 2051 C C . ILE A 1 270 ? -0.939 -11.365 -3.178 1.00 94.81 270 ILE A C 1
ATOM 2053 O O . ILE A 1 270 ? -1.081 -10.143 -3.174 1.00 94.81 270 ILE A O 1
ATOM 2057 N N . ASP A 1 271 ? 0.039 -11.983 -2.519 1.00 95.00 271 ASP A N 1
ATOM 2058 C CA . ASP A 1 271 ? 1.076 -11.277 -1.767 1.00 95.00 271 ASP A CA 1
ATOM 2059 C C . ASP A 1 271 ? 2.381 -11.260 -2.570 1.00 95.00 271 ASP A C 1
ATOM 2061 O O . ASP A 1 271 ? 2.956 -12.306 -2.873 1.00 95.00 271 ASP A O 1
ATOM 2065 N N . TYR A 1 272 ? 2.857 -10.061 -2.903 1.00 94.81 272 TYR A N 1
ATOM 2066 C CA . TYR A 1 272 ? 4.137 -9.844 -3.568 1.00 94.81 272 TYR A CA 1
ATOM 2067 C C . TYR A 1 272 ? 5.145 -9.260 -2.573 1.00 94.81 272 TYR A C 1
ATOM 2069 O O . TYR A 1 272 ? 5.079 -8.080 -2.224 1.00 94.81 272 TYR A O 1
ATOM 2077 N N . SER A 1 273 ? 6.086 -10.092 -2.128 1.00 91.62 273 SER A N 1
ATOM 2078 C CA . SER A 1 273 ? 7.084 -9.744 -1.108 1.00 91.62 273 SER A CA 1
ATOM 2079 C C . SER A 1 273 ? 8.426 -9.275 -1.685 1.00 91.62 273 SER A C 1
ATOM 2081 O O . SER A 1 273 ? 8.999 -9.926 -2.560 1.00 91.62 273 SER A O 1
ATOM 2083 N N . GLY A 1 274 ? 8.954 -8.180 -1.131 1.00 85.00 274 GLY A N 1
ATOM 2084 C CA . GLY A 1 274 ? 10.376 -7.817 -1.098 1.00 85.00 274 GLY A CA 1
ATOM 2085 C C . GLY A 1 274 ? 11.085 -8.503 0.079 1.00 85.00 274 GLY A C 1
ATOM 2086 O O . GLY A 1 274 ? 11.091 -9.730 0.156 1.00 85.00 274 GLY A O 1
ATOM 2087 N N . SER A 1 275 ? 11.657 -7.742 1.022 1.00 83.44 275 SER A N 1
ATOM 2088 C CA . SER A 1 275 ? 12.267 -8.291 2.252 1.00 83.44 275 SER A CA 1
ATOM 2089 C C . SER A 1 275 ? 11.279 -8.781 3.318 1.00 83.44 275 SER A C 1
ATOM 2091 O O . SER A 1 275 ? 11.655 -9.568 4.191 1.00 83.44 275 SER A O 1
ATOM 2093 N N . THR A 1 276 ? 10.032 -8.311 3.296 1.00 84.38 276 THR A N 1
ATOM 2094 C CA . THR A 1 276 ? 9.034 -8.554 4.347 1.00 84.38 276 THR A CA 1
ATOM 2095 C C . THR A 1 276 ? 8.006 -9.607 3.932 1.00 84.38 276 THR A C 1
ATOM 2097 O O . THR A 1 276 ? 7.612 -9.710 2.774 1.00 84.38 276 THR A O 1
ATOM 2100 N N . SER A 1 277 ? 7.540 -10.409 4.892 1.00 86.56 277 SER A N 1
ATOM 2101 C CA . SER A 1 277 ? 6.452 -11.378 4.681 1.00 86.56 277 SER A CA 1
ATOM 2102 C C . SER A 1 277 ? 5.072 -10.845 5.074 1.00 86.56 277 SER A C 1
ATOM 2104 O O . SER A 1 277 ? 4.063 -11.373 4.618 1.00 86.56 277 SER A O 1
ATOM 2106 N N . GLU A 1 278 ? 5.011 -9.813 5.915 1.00 93.00 278 GLU A N 1
ATOM 2107 C CA . GLU A 1 278 ? 3.767 -9.145 6.304 1.00 93.00 278 GLU A CA 1
ATOM 2108 C C . GLU A 1 278 ? 3.476 -7.994 5.326 1.00 93.00 278 GLU A C 1
ATOM 2110 O O . GLU A 1 278 ? 4.363 -7.158 5.128 1.00 93.00 278 GLU A O 1
ATOM 2115 N N . PRO A 1 279 ? 2.284 -7.934 4.700 1.00 95.19 279 PRO A N 1
ATOM 2116 C CA . PRO A 1 279 ? 1.943 -6.879 3.755 1.00 95.19 279 PRO A CA 1
ATOM 2117 C C . PRO A 1 279 ? 1.871 -5.517 4.442 1.00 95.19 279 PRO A C 1
ATOM 2119 O O . PRO A 1 279 ? 1.300 -5.358 5.518 1.00 95.19 279 PRO A O 1
ATOM 2122 N N . GLN A 1 280 ? 2.468 -4.530 3.786 1.00 95.25 280 GLN A N 1
ATOM 2123 C CA . GLN A 1 280 ? 2.596 -3.151 4.260 1.00 95.25 280 GLN A CA 1
ATOM 2124 C C . GLN A 1 280 ? 1.702 -2.214 3.443 1.00 95.25 280 GLN A C 1
ATOM 2126 O O . GLN A 1 280 ? 1.208 -1.213 3.954 1.00 95.25 280 GLN A O 1
ATOM 2131 N N . VAL A 1 281 ? 1.456 -2.567 2.179 1.00 97.44 281 VAL A N 1
ATOM 2132 C CA . VAL A 1 281 ? 0.500 -1.897 1.294 1.00 97.44 281 VAL A CA 1
ATOM 2133 C C . VAL A 1 281 ? -0.564 -2.908 0.885 1.00 97.44 281 VAL A C 1
ATOM 2135 O O . VAL A 1 281 ? -0.243 -4.040 0.523 1.00 97.44 281 VAL A O 1
ATOM 2138 N N . HIS A 1 282 ? -1.830 -2.504 0.941 1.00 98.00 282 HIS A N 1
ATOM 2139 C CA . HIS A 1 282 ? -2.962 -3.326 0.530 1.00 98.00 282 HIS A CA 1
ATOM 2140 C C . HIS A 1 282 ? -3.683 -2.621 -0.618 1.00 98.00 282 HIS A C 1
ATOM 2142 O O . HIS A 1 282 ? -4.075 -1.464 -0.484 1.00 98.00 282 HIS A O 1
ATOM 2148 N N . LEU A 1 283 ? -3.849 -3.312 -1.741 1.00 98.44 283 LEU A N 1
ATOM 2149 C CA . LEU A 1 283 ? -4.484 -2.802 -2.950 1.00 98.44 283 LEU A CA 1
ATOM 2150 C C . LEU A 1 283 ? -5.742 -3.616 -3.257 1.00 98.44 283 LEU A C 1
ATOM 2152 O O . LEU A 1 283 ? -5.730 -4.842 -3.144 1.00 98.44 283 LEU A O 1
ATOM 2156 N N . LEU A 1 284 ? -6.809 -2.948 -3.680 1.00 98.06 284 LEU A N 1
ATOM 2157 C CA . LEU A 1 284 ? -7.976 -3.580 -4.287 1.00 98.06 284 LEU A CA 1
ATOM 2158 C C . LEU A 1 284 ? -7.798 -3.530 -5.802 1.00 98.06 284 LEU A C 1
ATOM 2160 O O . LEU A 1 284 ? -7.735 -2.445 -6.373 1.00 98.06 284 LEU A O 1
ATOM 2164 N N . PHE A 1 285 ? -7.725 -4.694 -6.441 1.00 97.56 285 PHE A N 1
ATOM 2165 C CA . PHE A 1 285 ? -7.755 -4.804 -7.893 1.00 97.56 285 PHE A CA 1
ATOM 2166 C C . PHE A 1 285 ? -9.180 -5.069 -8.370 1.00 97.56 285 PHE A C 1
ATOM 2168 O O . PHE A 1 285 ? -9.787 -6.102 -8.064 1.00 97.56 285 PHE A O 1
ATOM 2175 N N . GLN A 1 286 ? -9.683 -4.132 -9.161 1.00 93.62 286 GLN A N 1
ATOM 2176 C CA . GLN A 1 286 ? -10.805 -4.332 -10.065 1.00 93.62 286 GLN A CA 1
ATOM 2177 C C . GLN A 1 286 ? -10.252 -4.527 -11.485 1.00 93.62 286 GLN A C 1
ATOM 2179 O O . GLN A 1 286 ? -9.140 -4.081 -11.755 1.00 93.62 286 GLN A O 1
ATOM 2184 N N . PRO A 1 287 ? -10.988 -5.149 -12.422 1.00 91.00 287 PRO A N 1
ATOM 2185 C CA . PRO A 1 287 ? -10.517 -5.300 -13.799 1.00 91.00 287 PRO A CA 1
ATOM 2186 C C . PRO A 1 287 ? -10.086 -3.955 -14.417 1.00 91.00 287 PRO A C 1
ATOM 2188 O O . PRO A 1 287 ? -10.927 -3.090 -14.651 1.00 91.00 287 PRO A O 1
ATOM 2191 N N . GLY A 1 288 ? -8.778 -3.787 -14.646 1.00 93.00 288 GLY A N 1
ATOM 2192 C CA . GLY A 1 288 ? -8.172 -2.561 -15.184 1.00 93.00 288 GLY A CA 1
ATOM 2193 C C . GLY A 1 288 ? -7.969 -1.410 -14.185 1.00 93.00 288 GLY A C 1
ATOM 2194 O O . GLY A 1 288 ? -7.690 -0.295 -14.614 1.00 93.00 288 GLY A O 1
ATOM 2195 N N . HIS A 1 289 ? -8.130 -1.619 -12.871 1.00 96.62 289 HIS A N 1
ATOM 2196 C CA . HIS A 1 289 ? -8.009 -0.528 -11.898 1.00 96.62 289 HIS A CA 1
ATOM 2197 C C . HIS A 1 289 ? -7.520 -0.957 -10.504 1.00 96.62 289 HIS A C 1
ATOM 2199 O O . HIS A 1 289 ? -7.908 -2.005 -9.986 1.00 96.62 289 HIS A O 1
ATOM 2205 N N . TYR A 1 290 ? -6.706 -0.104 -9.870 1.00 98.12 290 TYR A N 1
ATOM 2206 C CA . TYR A 1 290 ? -6.167 -0.300 -8.521 1.00 98.12 290 TYR A CA 1
ATOM 2207 C C . TYR A 1 290 ? -6.594 0.817 -7.574 1.00 98.12 290 TYR A C 1
ATOM 2209 O O . TYR A 1 290 ? -6.311 1.983 -7.828 1.00 98.12 290 TYR A O 1
ATOM 2217 N N . GLU A 1 291 ? -7.169 0.435 -6.437 1.00 97.94 291 GLU A N 1
ATOM 2218 C CA . GLU A 1 291 ? -7.531 1.317 -5.323 1.00 97.94 291 GLU A CA 1
ATOM 2219 C C . GLU A 1 291 ? -6.729 0.956 -4.062 1.00 97.94 291 GLU A C 1
ATOM 2221 O O . GLU A 1 291 ? -6.223 -0.163 -3.937 1.00 97.94 291 GLU A O 1
ATOM 2226 N N . LEU A 1 292 ? -6.621 1.875 -3.095 1.00 97.88 292 LEU A N 1
ATOM 2227 C CA . LEU A 1 292 ? -5.914 1.612 -1.834 1.00 97.88 292 LEU A CA 1
ATOM 2228 C C . LEU A 1 292 ? -6.875 1.082 -0.762 1.00 97.88 292 LEU A C 1
ATOM 2230 O O . LEU A 1 292 ? -7.952 1.637 -0.548 1.00 97.88 292 LEU A O 1
ATOM 2234 N N . LEU A 1 293 ? -6.450 0.054 -0.029 1.00 97.75 293 LEU A N 1
ATOM 2235 C CA . LEU A 1 293 ? -7.168 -0.525 1.104 1.00 97.75 293 LEU A CA 1
ATOM 2236 C C . LEU A 1 293 ? -6.473 -0.196 2.430 1.00 97.75 293 LEU A C 1
ATOM 2238 O O . LEU A 1 293 ? -5.257 -0.324 2.553 1.00 97.75 293 LEU A O 1
ATOM 2242 N N . ILE A 1 294 ? -7.254 0.162 3.453 1.00 96.06 294 ILE A N 1
ATOM 2243 C CA . ILE A 1 294 ? -6.755 0.480 4.799 1.00 96.06 294 ILE A CA 1
ATOM 2244 C C . ILE A 1 294 ? -7.271 -0.589 5.781 1.00 96.06 294 ILE A C 1
ATOM 2246 O O . ILE A 1 294 ? -8.481 -0.643 6.046 1.00 96.06 294 ILE A O 1
ATOM 2250 N N . PRO A 1 295 ? -6.400 -1.470 6.315 1.00 94.88 295 PRO A N 1
ATOM 2251 C CA . PRO A 1 295 ? -6.806 -2.548 7.219 1.00 94.88 295 PRO A CA 1
ATOM 2252 C C . PRO A 1 295 ? -7.471 -2.053 8.517 1.00 94.88 295 PRO A C 1
ATOM 2254 O O . PRO A 1 295 ? -7.264 -0.927 8.966 1.00 94.88 295 PRO A O 1
ATOM 2257 N N . ILE A 1 296 ? -8.262 -2.916 9.167 1.00 89.44 296 ILE A N 1
ATOM 2258 C CA . ILE A 1 296 ? -8.909 -2.607 10.463 1.00 89.44 296 ILE A CA 1
ATOM 2259 C C . ILE A 1 296 ? -7.893 -2.451 11.610 1.00 89.44 296 ILE A C 1
ATOM 2261 O O . ILE A 1 296 ? -8.177 -1.781 12.605 1.00 89.44 296 ILE A O 1
ATOM 2265 N N . GLN A 1 297 ? -6.706 -3.039 11.466 1.00 74.50 297 GLN A N 1
ATOM 2266 C CA . GLN A 1 297 ? -5.579 -2.906 12.390 1.00 74.50 297 GLN A CA 1
ATOM 2267 C C . GLN A 1 297 ? -4.488 -2.035 11.747 1.00 74.50 297 GLN A C 1
ATOM 2269 O O . GLN A 1 297 ? -4.309 -2.151 10.540 1.00 74.50 297 GLN A O 1
ATOM 2274 N N . PRO A 1 298 ? -3.701 -1.237 12.494 1.00 59.66 298 PRO A N 1
ATOM 2275 C CA . PRO A 1 298 ? -3.706 -1.044 13.944 1.00 59.66 298 PRO A CA 1
ATOM 2276 C C . PRO A 1 298 ? -4.263 0.337 14.359 1.00 59.66 298 PRO A C 1
ATOM 2278 O O . PRO A 1 298 ? -4.604 1.180 13.531 1.00 59.66 298 PRO A O 1
ATOM 2281 N N . GLU A 1 299 ? -4.286 0.600 15.669 1.00 73.81 299 GLU A N 1
ATOM 2282 C CA . GLU A 1 299 ? -4.808 1.825 16.310 1.00 73.81 299 GLU A CA 1
ATOM 2283 C C . GLU A 1 299 ? -4.326 3.145 15.667 1.00 73.81 299 GLU A C 1
ATOM 2285 O O . GLU A 1 299 ? -5.065 4.133 15.645 1.00 73.81 299 GLU A O 1
ATOM 2290 N N . ARG A 1 300 ? -3.117 3.159 15.085 1.00 78.12 300 ARG A N 1
ATOM 2291 C CA . ARG A 1 300 ? -2.521 4.327 14.415 1.00 78.12 300 ARG A CA 1
ATOM 2292 C C . ARG A 1 300 ? -3.244 4.778 13.143 1.00 78.12 300 ARG A C 1
ATOM 2294 O O . ARG A 1 300 ? -3.159 5.957 12.826 1.00 78.12 300 ARG A O 1
ATOM 2301 N N . TYR A 1 301 ? -4.016 3.931 12.454 1.00 83.12 301 TYR A N 1
ATOM 2302 C CA . TYR A 1 301 ? -4.807 4.401 11.302 1.00 83.12 301 TYR A CA 1
ATOM 2303 C C . TYR A 1 301 ? -5.908 5.409 11.698 1.00 83.12 301 TYR A C 1
ATOM 2305 O O . TYR A 1 301 ? -6.398 6.144 10.848 1.00 83.12 301 TYR A O 1
ATOM 2313 N N . SER A 1 302 ? -6.245 5.543 12.990 1.00 82.38 302 SER A N 1
ATOM 2314 C CA . SER A 1 302 ? -7.115 6.625 13.503 1.00 82.38 302 SER A CA 1
ATOM 2315 C C . SER A 1 302 ? -6.497 8.038 13.426 1.00 82.38 302 SER A C 1
ATOM 2317 O O . SER A 1 302 ? -7.179 9.047 13.662 1.00 82.38 302 SER A O 1
ATOM 2319 N N . ILE A 1 303 ? -5.200 8.109 13.109 1.00 83.81 303 ILE A N 1
ATOM 2320 C CA . ILE A 1 303 ? -4.434 9.339 12.895 1.00 83.81 303 ILE A CA 1
ATOM 2321 C C . ILE A 1 303 ? -4.577 9.821 11.443 1.00 83.81 303 ILE A C 1
ATOM 2323 O O . ILE A 1 303 ? -4.383 11.006 11.191 1.00 83.81 303 ILE A O 1
ATOM 2327 N N . LEU A 1 304 ? -4.997 8.967 10.501 1.00 85.31 304 LEU A N 1
ATOM 2328 C CA . LEU A 1 304 ? -5.235 9.401 9.126 1.00 85.31 304 LEU A CA 1
ATOM 2329 C C . LEU A 1 304 ? -6.347 10.463 9.071 1.00 85.31 304 LEU A C 1
ATOM 2331 O O . LEU A 1 304 ? -7.402 10.286 9.692 1.00 85.31 304 LEU A O 1
ATOM 2335 N N . PRO A 1 305 ? -6.128 11.580 8.358 1.00 83.38 305 PRO A N 1
ATOM 2336 C CA . PRO A 1 305 ? -7.126 12.620 8.230 1.00 83.38 305 PRO A CA 1
ATOM 2337 C C . PRO A 1 305 ? -8.211 12.163 7.249 1.00 83.38 305 PRO A C 1
ATOM 2339 O O . PRO A 1 305 ? -7.924 11.714 6.138 1.00 83.38 305 PRO A O 1
ATOM 2342 N N . ILE A 1 306 ? -9.467 12.301 7.669 1.00 85.44 306 ILE A N 1
ATOM 2343 C CA . ILE A 1 306 ? -10.605 12.318 6.753 1.00 85.44 306 ILE A CA 1
ATOM 2344 C C . ILE A 1 306 ? -10.697 13.763 6.280 1.00 85.44 306 ILE A C 1
ATOM 2346 O O . ILE A 1 306 ? -11.014 14.654 7.072 1.00 85.44 306 ILE A O 1
ATOM 2350 N N . ILE A 1 307 ? -10.308 13.992 5.033 1.00 84.12 307 ILE A N 1
ATOM 2351 C CA . ILE A 1 307 ? -10.360 15.301 4.391 1.00 84.12 307 ILE A CA 1
ATOM 2352 C C . ILE A 1 307 ? -11.666 15.342 3.595 1.00 84.12 307 ILE A C 1
ATOM 2354 O O . ILE A 1 307 ? -12.202 14.308 3.202 1.00 84.12 307 ILE A O 1
ATOM 2358 N N . ASP A 1 308 ? -12.237 16.530 3.439 1.00 83.19 308 ASP A N 1
ATOM 2359 C CA . ASP A 1 308 ? -13.325 16.710 2.487 1.00 83.19 308 ASP A CA 1
ATOM 2360 C C . ASP A 1 308 ? -12.690 16.838 1.102 1.00 83.19 308 ASP A C 1
ATOM 2362 O O . ASP A 1 308 ? -11.907 17.763 0.865 1.00 83.19 308 ASP A O 1
ATOM 2366 N N . ASP A 1 309 ? -12.990 15.898 0.210 1.00 82.94 309 ASP A N 1
ATOM 2367 C CA . ASP A 1 309 ? -12.446 15.844 -1.147 1.00 82.94 309 ASP A CA 1
ATOM 2368 C C . ASP A 1 309 ? -12.749 17.132 -1.943 1.00 82.94 309 ASP A C 1
ATOM 2370 O O . ASP A 1 309 ? -11.931 17.559 -2.761 1.00 82.94 309 ASP A O 1
ATOM 2374 N N . ALA A 1 310 ? -13.828 17.857 -1.610 1.00 80.81 310 ALA A N 1
ATOM 2375 C CA . ALA A 1 310 ? -14.114 19.182 -2.169 1.00 80.81 310 ALA A CA 1
ATOM 2376 C C . ALA A 1 310 ? -13.046 20.244 -1.825 1.00 80.81 310 ALA A C 1
ATOM 2378 O O . ALA A 1 310 ? -12.931 21.253 -2.517 1.00 80.81 310 ALA A O 1
ATOM 2379 N N . THR A 1 311 ? -12.240 20.026 -0.778 1.00 81.31 311 THR A N 1
ATOM 2380 C CA . THR A 1 311 ? -11.121 20.906 -0.382 1.00 81.31 311 THR A CA 1
ATOM 2381 C C . THR A 1 311 ? -9.785 20.547 -1.038 1.00 81.31 311 THR A C 1
ATOM 2383 O O . THR A 1 311 ? -8.801 21.260 -0.833 1.00 81.31 311 THR A O 1
ATOM 2386 N N . LEU A 1 312 ? -9.732 19.452 -1.806 1.00 76.19 312 LEU A N 1
ATOM 2387 C CA . LEU A 1 312 ? -8.542 19.020 -2.549 1.00 76.19 312 LEU A CA 1
ATOM 2388 C C . LEU A 1 312 ? -8.518 19.540 -3.986 1.00 76.19 312 LEU A C 1
ATOM 2390 O O . LEU A 1 312 ? -7.445 19.623 -4.580 1.00 76.19 312 LEU A O 1
ATOM 2394 N N . VAL A 1 313 ? -9.675 19.918 -4.534 1.00 69.44 313 VAL A N 1
ATOM 2395 C CA . VAL A 1 313 ? -9.759 20.550 -5.852 1.00 69.44 313 VAL A CA 1
ATOM 2396 C C . VAL A 1 313 ? -9.070 21.921 -5.776 1.00 69.44 313 VAL A C 1
ATOM 2398 O O . VAL A 1 313 ? -9.510 22.774 -4.998 1.00 69.44 313 VAL A O 1
ATOM 2401 N N . PRO A 1 314 ? -7.996 22.177 -6.550 1.00 55.69 314 PRO A N 1
ATOM 2402 C CA . PRO A 1 314 ? -7.356 23.487 -6.556 1.00 55.69 314 PRO A CA 1
ATOM 2403 C C . PRO A 1 314 ? -8.367 24.543 -7.015 1.00 55.69 314 PRO A C 1
ATOM 2405 O O . PRO A 1 314 ? -9.081 24.339 -7.996 1.00 55.69 314 PRO A O 1
ATOM 2408 N N . ALA A 1 315 ? -8.439 25.669 -6.298 1.00 43.94 315 ALA A N 1
ATOM 2409 C CA . ALA A 1 315 ? -9.462 26.700 -6.482 1.00 43.94 315 ALA A CA 1
ATOM 2410 C C . ALA A 1 315 ? -9.312 27.453 -7.822 1.00 43.94 315 ALA A C 1
ATOM 2412 O O . ALA A 1 315 ? -8.830 28.584 -7.881 1.00 43.94 315 ALA A O 1
ATOM 2413 N N . GLY A 1 316 ? -9.749 26.816 -8.909 1.00 44.25 316 GLY A N 1
ATOM 2414 C CA . GLY A 1 316 ? -9.624 27.266 -10.297 1.00 44.25 316 GLY A CA 1
ATOM 2415 C C . GLY A 1 316 ? -10.554 28.409 -10.720 1.00 44.25 316 GLY A C 1
ATOM 2416 O O . GLY A 1 316 ? -10.819 28.549 -11.908 1.00 44.25 316 GLY A O 1
ATOM 2417 N N . VAL A 1 317 ? -11.059 29.223 -9.786 1.00 35.06 317 VAL A N 1
ATOM 2418 C CA . VAL A 1 317 ? -11.792 30.469 -10.076 1.00 35.06 317 VAL A CA 1
ATOM 2419 C C . VAL A 1 317 ? -11.453 31.510 -8.997 1.00 35.06 317 VAL A C 1
ATOM 2421 O O . VAL A 1 317 ? -11.597 31.210 -7.809 1.00 35.06 317 VAL A O 1
ATOM 2424 N N . PRO A 1 318 ? -11.033 32.741 -9.351 1.00 35.94 318 PRO A N 1
ATOM 2425 C CA . PRO A 1 318 ? -10.674 33.759 -8.366 1.00 35.94 318 PRO A CA 1
ATOM 2426 C C . PRO A 1 318 ? -11.915 34.336 -7.666 1.00 35.94 318 PRO A C 1
ATOM 2428 O O . PRO A 1 318 ? -12.551 35.274 -8.151 1.00 35.94 318 PRO A O 1
ATOM 2431 N N . VAL A 1 319 ? -12.235 33.815 -6.480 1.00 35.47 319 VAL A N 1
ATOM 2432 C CA . VAL A 1 319 ? -13.208 34.438 -5.572 1.00 35.47 319 VAL A CA 1
ATOM 2433 C C . VAL A 1 319 ? -12.565 35.669 -4.929 1.00 35.47 319 VAL A C 1
ATOM 2435 O O . VAL A 1 319 ? -11.596 35.561 -4.179 1.00 35.47 319 VAL A O 1
ATOM 2438 N N . GLN A 1 320 ? -13.103 36.857 -5.215 1.00 34.09 320 GLN A N 1
ATOM 2439 C CA . GLN A 1 320 ? -12.615 38.110 -4.634 1.00 34.09 320 GLN A CA 1
ATOM 2440 C C . GLN A 1 320 ? -12.947 38.191 -3.134 1.00 34.09 320 GLN A C 1
ATOM 2442 O O . GLN A 1 320 ? -14.064 38.528 -2.748 1.00 34.09 320 GLN A O 1
ATOM 2447 N N . GLY A 1 321 ? -11.952 37.934 -2.284 1.00 42.19 321 GLY A N 1
ATOM 2448 C CA . GLY A 1 321 ? -12.021 38.145 -0.839 1.00 42.19 321 GLY A CA 1
ATOM 2449 C C . GLY A 1 321 ? -10.623 38.340 -0.236 1.00 42.19 321 GLY A C 1
ATOM 2450 O O . GLY A 1 321 ? -9.670 37.724 -0.714 1.00 42.19 321 GLY A O 1
ATOM 2451 N N . PRO A 1 322 ? -10.450 39.206 0.782 1.00 34.16 322 PRO A N 1
ATOM 2452 C CA . PRO A 1 322 ? -9.143 39.448 1.385 1.00 34.16 322 PRO A CA 1
ATOM 2453 C C . PRO A 1 322 ? -8.711 38.254 2.263 1.00 34.16 322 PRO A C 1
ATOM 2455 O O . PRO A 1 322 ? -9.470 37.857 3.151 1.00 34.16 322 PRO A O 1
ATOM 2458 N N . PRO A 1 323 ? -7.507 37.685 2.070 1.00 37.84 323 PRO A N 1
ATOM 2459 C CA . PRO A 1 323 ? -7.047 36.541 2.851 1.00 37.84 323 PRO A CA 1
ATOM 2460 C C . PRO A 1 323 ? -6.607 36.953 4.263 1.00 37.84 323 PRO A C 1
ATOM 2462 O O . PRO A 1 323 ? -5.961 37.986 4.451 1.00 37.84 323 PRO A O 1
ATOM 2465 N N . GLN A 1 324 ? -6.887 36.105 5.258 1.00 37.03 324 GLN A N 1
ATOM 2466 C CA . GLN A 1 324 ? -6.197 36.162 6.551 1.00 37.03 324 GLN A CA 1
ATOM 2467 C C . GLN A 1 324 ? -4.917 35.308 6.520 1.00 37.03 324 GLN A C 1
ATOM 2469 O O . GLN A 1 324 ? -4.900 34.266 5.862 1.00 37.03 324 GLN A O 1
ATOM 2474 N N . PRO A 1 325 ? -3.841 35.717 7.218 1.00 34.91 325 PRO A N 1
ATOM 2475 C CA . PRO A 1 325 ? -2.583 34.982 7.217 1.00 34.91 325 PRO A CA 1
ATOM 2476 C C . PRO A 1 325 ? -2.615 33.783 8.176 1.00 34.91 325 PRO A C 1
ATOM 2478 O O . PRO A 1 325 ? -2.839 33.934 9.377 1.00 34.91 325 PRO A O 1
ATOM 2481 N N . SER A 1 326 ? -2.306 32.597 7.654 1.00 40.78 326 SER A N 1
ATOM 2482 C CA . SER A 1 326 ? -1.997 31.385 8.419 1.00 40.78 326 SER A CA 1
ATOM 2483 C C . SER A 1 326 ? -0.650 30.805 7.970 1.00 40.78 326 SER A C 1
ATOM 2485 O O . SER A 1 326 ? -0.203 31.021 6.842 1.00 40.78 326 SER A O 1
ATOM 2487 N N . ALA A 1 327 ? 0.007 30.046 8.853 1.00 36.97 327 ALA A N 1
ATOM 2488 C CA . ALA A 1 327 ? 1.366 29.534 8.635 1.00 36.97 327 ALA A CA 1
ATOM 2489 C C . ALA A 1 327 ? 1.507 28.520 7.475 1.00 36.97 327 ALA A C 1
ATOM 2491 O O . ALA A 1 327 ? 2.623 28.213 7.067 1.00 36.97 327 ALA A O 1
ATOM 2492 N N . SER A 1 328 ? 0.403 28.016 6.909 1.00 40.50 328 SER A N 1
ATOM 2493 C CA . SER A 1 328 ? 0.421 27.178 5.698 1.00 40.50 328 SER A CA 1
ATOM 2494 C C . SER A 1 328 ? 0.923 27.930 4.461 1.00 40.50 328 SER A C 1
ATOM 2496 O O . SER A 1 328 ? 1.552 27.335 3.587 1.00 40.50 328 SER A O 1
ATOM 2498 N N . ASN A 1 329 ? 0.686 29.242 4.403 1.00 43.00 329 ASN A N 1
ATOM 2499 C CA . ASN A 1 329 ? 0.882 30.030 3.187 1.00 43.00 329 ASN A CA 1
ATOM 2500 C C . ASN A 1 329 ? 2.371 30.293 2.885 1.00 43.00 329 ASN A C 1
ATOM 2502 O O . ASN A 1 329 ? 2.723 30.576 1.742 1.00 43.00 329 ASN A O 1
ATOM 2506 N N . GLU A 1 330 ? 3.260 30.179 3.880 1.00 43.16 330 GLU A N 1
ATOM 2507 C CA . GLU A 1 330 ? 4.706 30.352 3.679 1.00 43.16 330 GLU A CA 1
ATOM 2508 C C . GLU A 1 330 ? 5.336 29.162 2.943 1.00 43.16 330 GLU A C 1
ATOM 2510 O O . GLU A 1 330 ? 6.168 29.364 2.060 1.00 43.16 330 GLU A O 1
ATOM 2515 N N . PHE A 1 331 ? 4.916 27.928 3.248 1.00 44.50 331 PHE A N 1
ATOM 2516 C CA . PHE A 1 331 ? 5.415 26.735 2.555 1.00 44.50 331 PHE A CA 1
ATOM 2517 C C . PHE A 1 331 ? 4.882 26.650 1.122 1.00 44.50 331 PHE A C 1
ATOM 2519 O O . PHE A 1 331 ? 5.642 26.385 0.193 1.00 44.50 331 PHE A O 1
ATOM 2526 N N . GLU A 1 332 ? 3.596 26.943 0.925 1.00 44.47 332 GLU A N 1
ATOM 2527 C CA . GLU A 1 332 ? 2.986 26.980 -0.405 1.00 44.47 332 GLU A CA 1
ATOM 2528 C C . GLU A 1 332 ? 3.580 28.110 -1.262 1.00 44.47 332 GLU A C 1
ATOM 2530 O O . GLU A 1 332 ? 3.962 27.879 -2.409 1.00 44.47 332 GLU A O 1
ATOM 2535 N N . GLY A 1 333 ? 3.797 29.295 -0.679 1.00 47.88 333 GLY A N 1
ATOM 2536 C CA . GLY A 1 333 ? 4.517 30.396 -1.323 1.00 47.88 333 GLY A CA 1
ATOM 2537 C C . GLY A 1 333 ? 5.983 30.070 -1.637 1.00 47.88 333 GLY A C 1
ATOM 2538 O O . GLY A 1 333 ? 6.481 30.457 -2.694 1.00 47.88 333 GLY A O 1
ATOM 2539 N N . PHE A 1 334 ? 6.678 29.321 -0.775 1.00 47.97 334 PHE A N 1
ATOM 2540 C CA . PHE A 1 334 ? 8.035 28.834 -1.042 1.00 47.97 334 PHE A CA 1
ATOM 2541 C C . PHE A 1 334 ? 8.059 27.822 -2.194 1.00 47.97 334 PHE A C 1
ATOM 2543 O O . PHE A 1 334 ? 8.853 27.976 -3.121 1.00 47.97 334 PHE A O 1
ATOM 2550 N N . MET A 1 335 ? 7.162 26.831 -2.193 1.00 48.16 335 MET A N 1
ATOM 2551 C CA . MET A 1 335 ? 7.069 25.834 -3.262 1.00 48.16 335 MET A CA 1
ATOM 2552 C C . MET A 1 335 ? 6.656 26.468 -4.595 1.00 48.16 335 MET A C 1
ATOM 2554 O O . MET A 1 335 ? 7.289 26.192 -5.614 1.00 48.16 335 MET A O 1
ATOM 2558 N N . GLN A 1 336 ? 5.690 27.394 -4.601 1.00 47.78 336 GLN A N 1
ATOM 2559 C CA . GLN A 1 336 ? 5.368 28.177 -5.796 1.00 47.78 336 GLN A CA 1
ATOM 2560 C C . GLN A 1 336 ? 6.534 29.072 -6.237 1.00 47.78 336 GLN A C 1
ATOM 2562 O O . GLN A 1 336 ? 6.761 29.189 -7.436 1.00 47.78 336 GLN A O 1
ATOM 2567 N N . GLN A 1 337 ? 7.338 29.648 -5.333 1.00 46.62 337 GLN A N 1
ATOM 2568 C CA . GLN A 1 337 ? 8.562 30.359 -5.729 1.00 46.62 337 GLN A CA 1
ATOM 2569 C C . GLN A 1 337 ? 9.623 29.432 -6.330 1.00 46.62 337 GLN A C 1
ATOM 2571 O O . GLN A 1 337 ? 10.303 29.841 -7.271 1.00 46.62 337 GLN A O 1
ATOM 2576 N N . VAL A 1 338 ? 9.791 28.212 -5.815 1.00 46.06 338 VAL A N 1
ATOM 2577 C CA . VAL A 1 338 ? 10.727 27.220 -6.370 1.00 46.06 338 VAL A CA 1
ATOM 2578 C C . VAL A 1 338 ? 10.273 26.784 -7.765 1.00 46.06 338 VAL A C 1
ATOM 2580 O O . VAL A 1 338 ? 11.081 26.805 -8.691 1.00 46.06 338 VAL A O 1
ATOM 2583 N N . LEU A 1 339 ? 8.984 26.482 -7.947 1.00 44.59 339 LEU A N 1
ATOM 2584 C CA . LEU A 1 339 ? 8.399 26.104 -9.239 1.00 44.59 339 LEU A CA 1
ATOM 2585 C C . LEU A 1 339 ? 8.374 27.279 -10.235 1.00 44.59 339 LEU A C 1
ATOM 2587 O O . LEU A 1 339 ? 8.747 27.116 -11.392 1.00 44.59 339 LEU A O 1
ATOM 2591 N N . SER A 1 340 ? 8.034 28.490 -9.790 1.00 45.00 340 SER A N 1
ATOM 2592 C CA . SER A 1 340 ? 8.071 29.709 -10.610 1.00 45.00 340 SER A CA 1
ATOM 2593 C C . SER A 1 340 ? 9.496 30.046 -11.058 1.00 45.00 340 SER A C 1
ATOM 2595 O O . SER A 1 340 ? 9.726 30.297 -12.241 1.00 45.00 340 SER A O 1
ATOM 2597 N N . LYS A 1 341 ? 10.487 29.962 -10.155 1.00 43.00 341 LYS A N 1
ATOM 2598 C CA . LYS A 1 341 ? 11.907 30.094 -10.520 1.00 43.00 341 LYS A CA 1
ATOM 2599 C C . LYS A 1 341 ? 12.366 28.970 -11.442 1.00 43.00 341 LYS A C 1
ATOM 2601 O O . LYS A 1 341 ? 13.191 29.232 -12.306 1.00 43.00 341 LYS A O 1
ATOM 2606 N N . TYR A 1 342 ? 11.843 27.754 -11.302 1.00 42.16 342 TYR A N 1
ATOM 2607 C CA . TYR A 1 342 ? 12.143 26.641 -12.203 1.00 42.16 342 TYR A CA 1
ATOM 2608 C C . TYR A 1 342 ? 11.621 26.903 -13.626 1.00 42.16 342 TYR A C 1
ATOM 2610 O O . TYR A 1 342 ? 12.412 26.854 -14.565 1.00 42.16 342 TYR A O 1
ATOM 2618 N N . HIS A 1 343 ? 10.354 27.304 -13.790 1.00 42.88 343 HIS A N 1
ATOM 2619 C CA . HIS A 1 343 ? 9.815 27.720 -15.093 1.00 42.88 343 HIS A CA 1
ATOM 2620 C C . HIS A 1 343 ? 10.559 28.936 -15.673 1.00 42.88 343 HIS A C 1
ATOM 2622 O O . HIS A 1 343 ? 10.869 28.955 -16.864 1.00 42.88 343 HIS A O 1
ATOM 2628 N N . ALA A 1 344 ? 10.923 29.920 -14.842 1.00 42.97 344 ALA A N 1
ATOM 2629 C CA . ALA A 1 344 ? 11.711 31.073 -15.276 1.00 42.97 344 ALA A CA 1
ATOM 2630 C C . ALA A 1 344 ? 13.139 30.692 -15.712 1.00 42.97 344 ALA A C 1
ATOM 2632 O O . ALA A 1 344 ? 13.619 31.203 -16.719 1.00 42.97 344 ALA A O 1
ATOM 2633 N N . LEU A 1 345 ? 13.811 29.781 -15.000 1.00 37.25 345 LEU A N 1
ATOM 2634 C CA . LEU A 1 345 ? 15.145 29.284 -15.357 1.00 37.25 345 LEU A CA 1
ATOM 2635 C C . LEU A 1 345 ? 15.117 28.426 -16.627 1.00 37.25 345 LEU A C 1
ATOM 2637 O O . LEU A 1 345 ? 16.044 28.507 -17.429 1.00 37.25 345 LEU A O 1
ATOM 2641 N N . TRP A 1 346 ? 14.050 27.653 -16.845 1.00 38.06 346 TRP A N 1
ATOM 2642 C CA . TRP A 1 346 ? 13.865 26.872 -18.070 1.00 38.06 346 TRP A CA 1
ATOM 2643 C C . TRP A 1 346 ? 13.591 27.784 -19.281 1.00 38.06 346 TRP A C 1
ATOM 2645 O O . TRP A 1 346 ? 14.206 27.619 -20.333 1.00 38.06 346 TRP A O 1
ATOM 2655 N N . GLY A 1 347 ? 12.789 28.842 -19.101 1.00 36.50 347 GLY A N 1
ATOM 2656 C CA . GLY A 1 347 ? 12.580 29.891 -20.109 1.00 36.50 347 GLY A CA 1
ATOM 2657 C C . GLY A 1 347 ? 13.793 30.805 -20.366 1.00 36.50 347 GLY A C 1
ATOM 2658 O O . GLY A 1 347 ? 13.862 31.463 -21.403 1.00 36.50 347 GLY A O 1
ATOM 2659 N N . GLN A 1 348 ? 14.784 30.846 -19.467 1.00 38.59 348 GLN A N 1
ATOM 2660 C CA . GLN A 1 348 ? 15.959 31.730 -19.570 1.00 38.59 348 GLN A CA 1
ATOM 2661 C C . GLN A 1 348 ? 17.118 31.185 -20.426 1.00 38.59 348 GLN A C 1
ATOM 2663 O O . GLN A 1 348 ? 18.178 31.811 -20.474 1.00 38.59 348 GLN A O 1
ATOM 2668 N N . SER A 1 349 ? 16.917 30.100 -21.186 1.00 40.31 349 SER A N 1
ATOM 2669 C CA . SER A 1 349 ? 17.902 29.568 -22.151 1.00 40.31 349 SER A CA 1
ATOM 2670 C C . SER A 1 349 ? 18.487 30.650 -23.088 1.00 40.31 349 SER A C 1
ATOM 2672 O O . SER A 1 349 ? 19.690 30.679 -23.348 1.00 40.31 349 SER A O 1
ATOM 2674 N N . ARG A 1 350 ? 17.677 31.641 -23.502 1.00 43.91 350 ARG A N 1
ATOM 2675 C CA . ARG A 1 350 ? 18.124 32.769 -24.350 1.00 43.91 350 ARG A CA 1
ATOM 2676 C C . ARG A 1 350 ? 18.976 33.831 -23.620 1.00 43.91 350 ARG A C 1
ATOM 2678 O O . ARG A 1 350 ? 19.674 34.596 -24.281 1.00 43.91 350 ARG A O 1
ATOM 2685 N N . TYR A 1 351 ? 18.976 33.886 -22.284 1.00 42.50 351 TYR A N 1
ATOM 2686 C CA . TYR A 1 351 ? 19.751 34.875 -21.509 1.00 42.50 351 TYR A CA 1
ATOM 2687 C C . TYR A 1 351 ? 21.245 34.514 -21.414 1.00 42.50 351 TYR A C 1
ATOM 2689 O O . TYR A 1 351 ? 22.100 35.401 -21.378 1.00 42.50 351 TYR A O 1
ATOM 2697 N N . LEU A 1 352 ? 21.575 33.217 -21.433 1.00 42.91 352 LEU A N 1
ATOM 2698 C CA . LEU A 1 352 ? 22.949 32.727 -21.271 1.00 42.91 352 LEU A CA 1
ATOM 2699 C C . LEU A 1 352 ? 23.896 33.167 -22.399 1.00 42.91 352 LEU A C 1
ATOM 2701 O O . LEU A 1 352 ? 25.039 33.503 -22.098 1.00 42.91 352 LEU A O 1
ATOM 2705 N N . SER A 1 353 ? 23.435 33.261 -23.655 1.00 44.84 353 SER A N 1
ATOM 2706 C CA . SER A 1 353 ? 24.278 33.762 -24.761 1.00 44.84 353 SER A CA 1
ATOM 2707 C C . SER A 1 353 ? 24.762 35.189 -24.487 1.00 44.84 353 SER A C 1
ATOM 2709 O O . SER A 1 353 ? 25.962 35.445 -24.482 1.00 44.84 353 SER A O 1
ATOM 2711 N N . SER A 1 354 ? 23.844 36.093 -24.120 1.00 46.38 354 SER A N 1
ATOM 2712 C CA . SER A 1 354 ? 24.163 37.494 -23.802 1.00 46.38 354 SER A CA 1
ATOM 2713 C C . SER A 1 354 ? 25.165 37.633 -22.649 1.00 46.38 354 SER A C 1
ATOM 2715 O O . SER A 1 354 ? 25.988 38.548 -22.645 1.00 46.38 354 SER A O 1
ATOM 2717 N N . VAL A 1 355 ? 25.135 36.717 -21.675 1.00 50.97 355 VAL A N 1
ATOM 2718 C CA . VAL A 1 355 ? 26.077 36.713 -20.547 1.00 50.97 355 VAL A CA 1
ATOM 2719 C C . VAL A 1 355 ? 27.452 36.177 -20.962 1.00 50.97 355 VAL A C 1
ATOM 2721 O O . VAL A 1 355 ? 28.466 36.769 -20.590 1.00 50.97 355 VAL A O 1
ATOM 2724 N N . VAL A 1 356 ? 27.515 35.109 -21.763 1.00 54.59 356 VAL A N 1
ATOM 2725 C CA . VAL A 1 356 ? 28.780 34.552 -22.280 1.00 54.59 356 VAL A CA 1
ATOM 2726 C C . VAL A 1 356 ? 29.488 35.556 -23.199 1.00 54.59 356 VAL A C 1
ATOM 2728 O O . VAL A 1 356 ? 30.678 35.826 -23.003 1.00 54.59 356 VAL A O 1
ATOM 2731 N N . ASP A 1 357 ? 28.750 36.189 -24.114 1.00 52.53 357 ASP A N 1
ATOM 2732 C CA . ASP A 1 357 ? 29.275 37.189 -25.055 1.00 52.53 357 ASP A CA 1
ATOM 2733 C C . ASP A 1 357 ? 29.789 38.461 -24.343 1.00 52.53 357 ASP A C 1
ATOM 2735 O O . ASP A 1 357 ? 30.741 39.098 -24.798 1.00 52.53 357 ASP A O 1
ATOM 2739 N N . GLN A 1 358 ? 29.230 38.812 -23.177 1.00 56.50 358 GLN A N 1
ATOM 2740 C CA . GLN A 1 358 ? 29.709 39.926 -22.343 1.00 56.50 358 GLN A CA 1
ATOM 2741 C C . GLN A 1 358 ? 30.909 39.573 -21.445 1.00 56.50 358 GLN A C 1
ATOM 2743 O O . GLN A 1 358 ? 31.651 40.473 -21.031 1.00 56.50 358 GLN A O 1
ATOM 2748 N N . LEU A 1 359 ? 31.102 38.296 -21.098 1.00 48.78 359 LEU A N 1
ATOM 2749 C CA . LEU A 1 359 ? 32.153 37.859 -20.171 1.00 48.78 359 LEU A CA 1
ATOM 2750 C C . LEU A 1 359 ? 33.470 37.503 -20.868 1.00 48.78 359 LEU A C 1
ATOM 2752 O O . LEU A 1 359 ? 34.529 37.826 -20.324 1.00 48.78 359 LEU A O 1
ATOM 2756 N N . LEU A 1 360 ? 33.433 36.914 -22.069 1.00 55.00 360 LEU A N 1
ATOM 2757 C CA . LEU A 1 360 ? 34.645 36.548 -22.819 1.00 55.00 360 LEU A CA 1
ATOM 2758 C C . LEU A 1 360 ? 35.612 37.739 -23.023 1.00 55.00 360 LEU A C 1
ATOM 2760 O O . LEU A 1 360 ? 36.772 37.633 -22.611 1.00 55.00 360 LEU A O 1
ATOM 2764 N N . PRO A 1 361 ? 35.166 38.914 -23.524 1.00 53.50 361 PRO A N 1
ATOM 2765 C CA . PRO A 1 361 ? 36.050 40.070 -23.721 1.00 53.50 361 PRO A CA 1
ATOM 2766 C C . PRO A 1 361 ? 36.616 40.640 -22.409 1.00 53.50 361 PRO A C 1
ATOM 2768 O O . PRO A 1 361 ? 37.694 41.234 -22.386 1.00 53.50 361 PRO A O 1
ATOM 2771 N N . ARG A 1 362 ? 35.898 40.460 -21.291 1.00 55.38 362 ARG A N 1
ATOM 2772 C CA . ARG A 1 362 ? 36.315 40.928 -19.957 1.00 55.38 362 ARG A CA 1
ATOM 2773 C C . ARG A 1 362 ? 37.363 40.022 -19.309 1.00 55.38 362 ARG A C 1
ATOM 2775 O O . ARG A 1 362 ? 38.159 40.517 -18.511 1.00 55.38 362 ARG A O 1
ATOM 2782 N N . LEU A 1 363 ? 37.382 38.735 -19.655 1.00 47.38 363 LEU A N 1
ATOM 2783 C CA . LEU A 1 363 ? 38.437 37.803 -19.253 1.00 47.38 363 LEU A CA 1
ATOM 2784 C C . LEU A 1 363 ? 39.740 38.094 -20.009 1.00 47.38 363 LEU A C 1
ATOM 2786 O O . LEU A 1 363 ? 40.783 38.236 -19.370 1.00 47.38 363 LEU A O 1
ATOM 2790 N N . ASP A 1 364 ? 39.679 38.311 -21.327 1.00 50.19 364 ASP A N 1
ATOM 2791 C CA . ASP A 1 364 ? 40.861 38.689 -22.119 1.00 50.19 364 ASP A CA 1
ATOM 2792 C C . ASP A 1 364 ? 41.461 40.041 -21.676 1.00 50.19 364 ASP A C 1
ATOM 2794 O O . ASP A 1 364 ? 42.682 40.191 -21.607 1.00 50.19 364 ASP A O 1
ATOM 2798 N N . ALA A 1 365 ? 40.632 41.006 -21.259 1.00 48.56 365 ALA A N 1
ATOM 2799 C CA . ALA A 1 365 ? 41.105 42.286 -20.721 1.00 48.56 365 ALA A CA 1
ATOM 2800 C C . ALA A 1 365 ? 41.833 42.185 -19.360 1.00 48.56 365 ALA A C 1
ATOM 2802 O O . ALA A 1 365 ? 42.586 43.095 -19.003 1.00 48.56 365 ALA A O 1
ATOM 2803 N N . ARG A 1 366 ? 41.625 41.107 -18.586 1.00 47.88 366 ARG A N 1
ATOM 2804 C CA . ARG A 1 366 ? 42.232 40.909 -17.253 1.00 47.88 366 ARG A CA 1
ATOM 2805 C C . ARG A 1 366 ? 43.534 40.104 -17.266 1.00 47.88 366 ARG A C 1
ATOM 2807 O O . ARG A 1 366 ? 44.203 40.046 -16.238 1.00 47.88 366 ARG A O 1
ATOM 2814 N N . ALA A 1 367 ? 43.949 39.555 -18.406 1.00 45.94 367 ALA A N 1
ATOM 2815 C CA . ALA A 1 367 ? 45.157 38.736 -18.543 1.00 45.94 367 ALA A CA 1
ATOM 2816 C C . ALA A 1 367 ? 46.487 39.539 -18.562 1.00 45.94 367 ALA A C 1
ATOM 2818 O O . ALA A 1 367 ? 47.393 39.239 -19.340 1.00 45.94 367 ALA A O 1
ATOM 2819 N N . ARG A 1 368 ? 46.636 40.560 -17.702 1.00 49.12 368 ARG A N 1
ATOM 2820 C CA . ARG A 1 368 ? 47.925 41.235 -17.444 1.00 49.12 368 ARG A CA 1
ATOM 2821 C C . ARG A 1 368 ? 48.464 40.812 -16.070 1.00 49.12 368 ARG A C 1
ATOM 2823 O O . ARG A 1 368 ? 47.723 40.913 -15.094 1.00 49.12 368 ARG A O 1
ATOM 2830 N N . PRO A 1 369 ? 49.721 40.344 -15.963 1.00 41.12 369 PRO A N 1
ATOM 2831 C CA . PRO A 1 369 ? 50.229 39.763 -14.724 1.00 41.12 369 PRO A CA 1
ATOM 2832 C C . PRO A 1 369 ? 50.436 40.812 -13.623 1.00 41.12 369 PRO A C 1
ATOM 2834 O O . PRO A 1 369 ? 51.023 41.870 -13.850 1.00 41.12 369 PRO A O 1
ATOM 2837 N N . SER A 1 370 ? 49.998 40.470 -12.410 1.00 43.88 370 SER A N 1
ATOM 2838 C CA . SER A 1 370 ? 50.407 41.134 -11.168 1.00 43.88 370 SER A CA 1
ATOM 2839 C C . SER A 1 370 ? 51.801 40.631 -10.750 1.00 43.88 370 SER A C 1
ATOM 2841 O O . SER A 1 370 ? 52.054 39.432 -10.886 1.00 43.88 370 SER A O 1
ATOM 2843 N N . PRO A 1 371 ? 52.704 41.476 -10.217 1.00 43.34 371 PRO A N 1
ATOM 2844 C CA . PRO A 1 371 ? 54.097 41.097 -9.939 1.00 43.34 371 PRO A CA 1
ATOM 2845 C C . PRO A 1 371 ? 54.316 40.146 -8.739 1.00 43.34 371 PRO A C 1
ATOM 2847 O O . PRO A 1 371 ? 55.461 39.944 -8.345 1.00 43.34 371 PRO A O 1
ATOM 2850 N N . TYR A 1 372 ? 53.262 39.559 -8.154 1.00 42.81 372 TYR A N 1
ATOM 2851 C CA . TYR A 1 372 ? 53.338 38.760 -6.916 1.00 42.81 372 TYR A CA 1
ATOM 2852 C C . TYR A 1 372 ? 52.587 37.411 -6.958 1.00 42.81 372 TYR A C 1
ATOM 2854 O O . TYR A 1 372 ? 52.160 36.917 -5.918 1.00 42.81 372 TYR A O 1
ATOM 2862 N N . ALA A 1 373 ? 52.419 36.794 -8.133 1.00 47.56 373 ALA A N 1
ATOM 2863 C CA . ALA A 1 373 ? 51.820 35.457 -8.262 1.00 47.56 373 ALA A CA 1
ATOM 2864 C C . ALA A 1 373 ? 52.666 34.521 -9.143 1.00 47.56 373 ALA A C 1
ATOM 2866 O O . ALA A 1 373 ? 53.276 34.962 -10.118 1.00 47.56 373 ALA A O 1
ATOM 2867 N N . ASN A 1 374 ? 52.681 33.225 -8.808 1.00 51.59 374 ASN A N 1
ATOM 2868 C CA . ASN A 1 374 ? 53.381 32.192 -9.575 1.00 51.59 374 ASN A CA 1
ATOM 2869 C C . ASN A 1 374 ? 52.739 32.034 -10.977 1.00 51.59 374 ASN A C 1
ATOM 2871 O O . ASN A 1 374 ? 51.545 31.738 -11.052 1.00 51.59 374 ASN A O 1
ATOM 2875 N N . PRO A 1 375 ? 53.471 32.217 -12.098 1.00 45.44 375 PRO A N 1
ATOM 2876 C CA . PRO A 1 375 ? 52.858 32.264 -13.433 1.00 45.44 375 PRO A CA 1
ATOM 2877 C C . PRO A 1 375 ? 52.263 30.947 -13.959 1.00 45.44 375 PRO A C 1
ATOM 2879 O O . PRO A 1 375 ? 51.582 30.975 -14.986 1.00 45.44 375 PRO A O 1
ATOM 2882 N N . ALA A 1 376 ? 52.553 29.809 -13.320 1.00 45.50 376 ALA A N 1
ATOM 2883 C CA . ALA A 1 376 ? 52.093 28.492 -13.761 1.00 45.50 376 ALA A CA 1
ATOM 2884 C C . ALA A 1 376 ? 50.621 28.233 -13.390 1.00 45.50 376 ALA A C 1
ATOM 2886 O O . ALA A 1 376 ? 49.809 27.929 -14.263 1.00 45.50 376 ALA A O 1
ATOM 2887 N N . ASP A 1 377 ? 50.268 28.431 -12.119 1.00 43.38 377 ASP A N 1
ATOM 2888 C CA . ASP A 1 377 ? 48.973 28.011 -11.567 1.00 43.38 377 ASP A CA 1
ATOM 2889 C C . ASP A 1 377 ? 47.821 28.854 -12.144 1.00 43.38 377 ASP A C 1
ATOM 2891 O O . ASP A 1 377 ? 46.849 28.326 -12.687 1.00 43.38 377 ASP A O 1
ATOM 2895 N N . ALA A 1 378 ? 48.002 30.180 -12.186 1.00 46.38 378 ALA A N 1
ATOM 2896 C CA . ALA A 1 378 ? 47.023 31.116 -12.748 1.00 46.38 378 ALA A CA 1
ATOM 2897 C C . ALA A 1 378 ? 46.782 30.941 -14.264 1.00 46.38 378 ALA A C 1
ATOM 2899 O O . ALA A 1 378 ? 45.763 31.399 -14.783 1.00 46.38 378 ALA A O 1
ATOM 2900 N N . ARG A 1 379 ? 47.705 30.299 -14.999 1.00 49.00 379 ARG A N 1
ATOM 2901 C CA . ARG A 1 379 ? 47.507 29.969 -16.422 1.00 49.00 379 ARG A CA 1
ATOM 2902 C C . ARG A 1 379 ? 46.666 28.712 -16.624 1.00 49.00 379 ARG A C 1
ATOM 2904 O O . ARG A 1 379 ? 45.997 28.629 -17.652 1.00 49.00 379 ARG A O 1
ATOM 2911 N N . CYS A 1 380 ? 46.681 27.768 -15.684 1.00 46.19 380 CYS A N 1
ATOM 2912 C CA . CYS A 1 380 ? 45.906 26.535 -15.795 1.00 46.19 380 CYS A CA 1
ATOM 2913 C C . CYS A 1 380 ? 44.406 26.822 -15.611 1.00 46.19 380 CYS A C 1
ATOM 2915 O O . CYS A 1 380 ? 43.622 26.631 -16.541 1.00 46.19 380 CYS A O 1
ATOM 2917 N N . GLU A 1 381 ? 44.033 27.430 -14.478 1.00 43.62 381 GLU A N 1
ATOM 2918 C CA . GLU A 1 381 ? 42.633 27.713 -14.117 1.00 43.62 381 GLU A CA 1
ATOM 2919 C C . GLU A 1 381 ? 41.920 28.616 -15.142 1.00 43.62 381 GLU A C 1
ATOM 2921 O O . GLU A 1 381 ? 40.786 28.352 -15.547 1.00 43.62 381 GLU A O 1
ATOM 2926 N N . LEU A 1 382 ? 42.598 29.662 -15.637 1.00 51.00 382 LEU A N 1
ATOM 2927 C CA . LEU A 1 382 ? 42.045 30.538 -16.678 1.00 51.00 382 LEU A CA 1
ATOM 2928 C C . LEU A 1 382 ? 41.891 29.836 -18.037 1.00 51.00 382 LEU A C 1
ATOM 2930 O O . LEU A 1 382 ? 41.038 30.241 -18.826 1.00 51.00 382 LEU A O 1
ATOM 2934 N N . THR A 1 383 ? 42.682 28.797 -18.320 1.00 56.97 383 THR A N 1
ATOM 2935 C CA . THR A 1 383 ? 42.574 28.021 -19.566 1.00 56.97 383 THR A CA 1
ATOM 2936 C C . THR A 1 383 ? 41.435 27.006 -19.485 1.00 56.97 383 THR A C 1
ATOM 2938 O O . THR A 1 383 ? 40.647 26.909 -20.425 1.00 56.97 383 THR A O 1
ATOM 2941 N N . GLU A 1 384 ? 41.264 26.318 -18.353 1.00 50.16 384 GLU A N 1
ATOM 2942 C CA . GLU A 1 384 ? 40.106 25.441 -18.132 1.00 50.16 384 GLU A CA 1
ATOM 2943 C C . GLU A 1 384 ? 38.789 26.223 -18.175 1.00 50.16 384 GLU A C 1
ATOM 2945 O O . GLU A 1 384 ? 37.879 25.863 -18.925 1.00 50.16 384 GLU A O 1
ATOM 2950 N N . MET A 1 385 ? 38.704 27.354 -17.465 1.00 47.81 385 MET A N 1
ATOM 2951 C CA . MET A 1 385 ? 37.489 28.175 -17.448 1.00 47.81 385 MET A CA 1
ATOM 2952 C C . MET A 1 385 ? 37.163 28.762 -18.837 1.00 47.81 385 MET A C 1
ATOM 2954 O O . MET A 1 385 ? 35.991 28.887 -19.199 1.00 47.81 385 MET A O 1
ATOM 2958 N N . ARG A 1 386 ? 38.184 29.050 -19.661 1.00 58.84 386 ARG A N 1
ATOM 2959 C CA . ARG A 1 386 ? 38.029 29.445 -21.075 1.00 58.84 386 ARG A CA 1
ATOM 2960 C C . ARG A 1 386 ? 37.476 28.305 -21.934 1.00 58.84 386 ARG A C 1
ATOM 2962 O O . ARG A 1 386 ? 36.581 28.544 -22.744 1.00 58.84 386 ARG A O 1
ATOM 2969 N N . ASN A 1 387 ? 37.976 27.084 -21.750 1.00 55.91 387 ASN A N 1
ATOM 2970 C CA . ASN A 1 387 ? 37.534 25.909 -22.503 1.00 55.91 387 ASN A CA 1
ATOM 2971 C C . ASN A 1 387 ? 36.089 25.521 -22.153 1.00 55.91 387 ASN A C 1
ATOM 2973 O O . ASN A 1 387 ? 35.297 25.262 -23.056 1.00 55.91 387 ASN A O 1
ATOM 2977 N N . VAL A 1 388 ? 35.706 25.575 -20.872 1.00 53.88 388 VAL A N 1
ATOM 2978 C CA . VAL A 1 388 ? 34.320 25.338 -20.427 1.00 53.88 388 VAL A CA 1
ATOM 2979 C C . VAL A 1 388 ? 33.353 26.343 -21.066 1.00 53.88 388 VAL A C 1
ATOM 2981 O O . VAL A 1 388 ? 32.355 25.938 -21.661 1.00 53.88 388 VAL A O 1
ATOM 2984 N N . LEU A 1 389 ? 33.663 27.645 -21.015 1.00 56.50 389 LEU A N 1
ATOM 2985 C CA . LEU A 1 389 ? 32.814 28.685 -21.613 1.00 56.50 389 LEU A CA 1
ATOM 2986 C C . LEU A 1 389 ? 32.727 28.574 -23.144 1.00 56.50 389 LEU A C 1
ATOM 2988 O O . LEU A 1 389 ? 31.656 28.797 -23.711 1.00 56.50 389 LEU A O 1
ATOM 2992 N N . LYS A 1 390 ? 33.823 28.192 -23.815 1.00 57.88 390 LYS A N 1
ATOM 2993 C CA . LYS A 1 390 ? 33.820 27.948 -25.262 1.00 57.88 390 LYS A CA 1
ATOM 2994 C C . LYS A 1 390 ? 32.911 26.769 -25.623 1.00 57.88 390 LYS A C 1
ATOM 2996 O O . LYS A 1 390 ? 32.045 26.930 -26.478 1.00 57.88 390 LYS A O 1
ATOM 3001 N N . ASN A 1 391 ? 33.060 25.634 -24.937 1.00 55.31 391 ASN A N 1
ATOM 3002 C CA . ASN A 1 391 ? 32.282 24.422 -25.198 1.00 55.31 391 ASN A CA 1
ATOM 3003 C C . ASN A 1 391 ? 30.775 24.639 -24.958 1.00 55.31 391 ASN A C 1
ATOM 3005 O O . ASN A 1 391 ? 29.964 24.176 -25.756 1.00 55.31 391 ASN A O 1
ATOM 3009 N N . LEU A 1 392 ? 30.393 25.403 -23.923 1.00 48.72 392 LEU A N 1
ATOM 3010 C CA . LEU A 1 392 ? 28.994 25.802 -23.702 1.00 48.72 392 LEU A CA 1
ATOM 3011 C C . LEU A 1 392 ? 28.432 26.645 -24.859 1.00 48.72 392 LEU A C 1
ATOM 3013 O O . LEU A 1 392 ? 27.323 26.386 -25.323 1.00 48.72 392 LEU A O 1
ATOM 3017 N N . GLY A 1 393 ? 29.190 27.628 -25.355 1.00 61.91 393 GLY A N 1
ATOM 3018 C CA . GLY A 1 393 ? 28.771 28.440 -26.504 1.00 61.91 393 GLY A CA 1
ATOM 3019 C C . GLY A 1 393 ? 28.706 27.653 -27.821 1.00 61.91 393 GLY A C 1
ATOM 3020 O O . GLY A 1 393 ? 27.928 27.990 -28.710 1.00 61.91 393 GLY A O 1
ATOM 3021 N N . GLU A 1 394 ? 29.511 26.601 -27.961 1.00 54.03 394 GLU A N 1
ATOM 3022 C CA . GLU A 1 394 ? 29.546 25.729 -29.141 1.00 54.03 394 GLU A CA 1
ATOM 3023 C C . GLU A 1 394 ? 28.358 24.747 -29.148 1.00 54.03 394 GLU A C 1
ATOM 3025 O O . GLU A 1 394 ? 27.649 24.669 -30.150 1.00 54.03 394 GLU A O 1
ATOM 3030 N N . ALA A 1 395 ? 28.042 24.126 -28.004 1.00 47.03 395 ALA A N 1
ATOM 3031 C CA . ALA A 1 395 ? 26.845 23.297 -27.828 1.00 47.03 395 ALA A CA 1
ATOM 3032 C C . ALA A 1 395 ? 25.537 24.098 -27.998 1.00 47.03 395 ALA A C 1
ATOM 3034 O O . ALA A 1 395 ? 24.610 23.642 -28.667 1.00 47.03 395 ALA A O 1
ATOM 3035 N N . GLN A 1 396 ? 25.470 25.329 -27.472 1.00 48.25 396 GLN A N 1
ATOM 3036 C CA . GLN A 1 396 ? 24.298 26.193 -27.664 1.00 48.25 396 GLN A CA 1
ATOM 3037 C C . GLN A 1 396 ? 24.113 26.589 -29.138 1.00 48.25 396 GLN A C 1
ATOM 3039 O O . GLN A 1 396 ? 22.984 26.641 -29.617 1.00 48.25 396 GLN A O 1
ATOM 3044 N N . ARG A 1 397 ? 25.200 26.831 -29.888 1.00 58.06 397 ARG A N 1
ATOM 3045 C CA . ARG A 1 397 ? 25.118 27.101 -31.336 1.00 58.06 397 ARG A CA 1
ATOM 3046 C C . ARG A 1 397 ? 24.647 25.891 -32.141 1.00 58.06 397 ARG A C 1
ATOM 3048 O O . ARG A 1 397 ? 23.969 26.089 -33.139 1.00 58.06 397 ARG A O 1
ATOM 3055 N N . GLN A 1 398 ? 24.971 24.671 -31.713 1.00 56.47 398 GLN A N 1
ATOM 3056 C CA . GLN A 1 398 ? 24.453 23.444 -32.331 1.00 56.47 398 GLN A CA 1
ATOM 3057 C C . GLN A 1 398 ? 22.947 23.273 -32.076 1.00 56.47 398 GLN A C 1
ATOM 3059 O O . GLN A 1 398 ? 22.216 22.938 -33.002 1.00 56.47 398 GLN A O 1
ATOM 3064 N N . LEU A 1 399 ? 22.469 23.585 -30.865 1.00 45.16 399 LEU A N 1
ATOM 3065 C CA . LEU A 1 399 ? 21.037 23.581 -30.537 1.00 45.16 399 LEU A CA 1
ATOM 3066 C C . LEU A 1 399 ? 20.256 24.659 -31.308 1.00 45.16 399 LEU A C 1
ATOM 3068 O O . LEU A 1 399 ? 19.219 24.363 -31.890 1.00 45.16 399 LEU A O 1
ATOM 3072 N N . SER A 1 400 ? 20.778 25.887 -31.391 1.00 47.31 400 SER A N 1
ATOM 3073 C CA . SER A 1 400 ? 20.154 26.987 -32.150 1.00 47.31 400 SER A CA 1
ATOM 3074 C C . SER A 1 400 ? 20.250 26.851 -33.679 1.00 47.31 400 SER A C 1
ATOM 3076 O O . SER A 1 400 ? 19.746 27.718 -34.389 1.00 47.31 400 SER A O 1
ATOM 3078 N N . ALA A 1 401 ? 20.933 25.824 -34.198 1.00 50.25 401 ALA A N 1
ATOM 3079 C CA . ALA A 1 401 ? 21.040 25.544 -35.633 1.00 50.25 401 ALA A CA 1
ATOM 3080 C C . ALA A 1 401 ? 20.017 24.503 -36.126 1.00 50.25 401 ALA A C 1
ATOM 3082 O O . ALA A 1 401 ? 19.997 24.183 -37.315 1.00 50.25 401 ALA A O 1
ATOM 3083 N N . MET A 1 402 ? 19.171 23.973 -35.236 1.00 42.75 402 MET A N 1
ATOM 3084 C CA . MET A 1 402 ? 18.025 23.154 -35.627 1.00 42.75 402 MET A CA 1
ATOM 3085 C C . MET A 1 402 ? 16.918 24.060 -36.199 1.00 42.75 402 MET A C 1
ATOM 3087 O O . MET A 1 402 ? 16.627 25.093 -35.596 1.00 42.75 402 MET A O 1
ATOM 3091 N N . PRO A 1 403 ? 16.312 23.728 -37.354 1.00 37.16 403 PRO A N 1
ATOM 3092 C CA . PRO A 1 403 ? 15.272 24.561 -37.949 1.00 37.16 403 PRO A CA 1
ATOM 3093 C C . PRO A 1 403 ? 13.966 24.472 -37.144 1.00 37.16 403 PRO A C 1
ATOM 3095 O O . PRO A 1 403 ? 13.397 23.392 -37.002 1.00 37.16 403 PRO A O 1
ATOM 3098 N N . GLU A 1 404 ? 13.487 25.612 -36.645 1.00 38.25 404 GLU A N 1
ATOM 3099 C CA . GLU A 1 404 ? 12.119 25.778 -36.135 1.00 38.25 404 GLU A CA 1
ATOM 3100 C C . GLU A 1 404 ? 11.190 26.147 -37.311 1.00 38.25 404 GLU A C 1
ATOM 3102 O O . GLU A 1 404 ? 11.484 27.085 -38.057 1.00 38.25 404 GLU A O 1
ATOM 3107 N N . ASP A 1 405 ? 10.076 25.426 -37.480 1.00 37.44 405 ASP A N 1
ATOM 3108 C CA . ASP A 1 405 ? 9.006 25.821 -38.410 1.00 37.44 405 ASP A CA 1
ATOM 3109 C C . ASP A 1 405 ? 8.290 27.089 -37.893 1.00 37.44 405 ASP A C 1
ATOM 3111 O O . ASP A 1 405 ? 8.055 27.215 -36.686 1.00 37.44 405 ASP A O 1
ATOM 3115 N N . PRO A 1 406 ? 7.915 28.039 -38.771 1.00 40.50 406 PRO A N 1
ATOM 3116 C CA . PRO A 1 406 ? 7.287 29.285 -38.349 1.00 40.50 406 PRO A CA 1
ATOM 3117 C C . PRO A 1 406 ? 5.822 29.078 -37.936 1.00 40.50 406 PRO A C 1
ATOM 3119 O O . PRO A 1 406 ? 4.968 28.746 -38.755 1.00 40.50 406 PRO A O 1
ATOM 3122 N N . MET A 1 407 ? 5.521 29.360 -36.668 1.00 33.47 407 MET A N 1
ATOM 3123 C CA . MET A 1 407 ? 4.154 29.613 -36.196 1.00 33.47 407 MET A CA 1
ATOM 3124 C C . MET A 1 407 ? 3.727 31.029 -36.615 1.00 33.47 407 MET A C 1
ATOM 3126 O O . MET A 1 407 ? 4.448 31.988 -36.341 1.00 33.47 407 MET A O 1
ATOM 3130 N N . ASP A 1 408 ? 2.569 31.161 -37.267 1.00 36.84 408 ASP A N 1
ATOM 3131 C CA . ASP A 1 408 ? 2.030 32.451 -37.724 1.00 36.84 408 ASP A CA 1
ATOM 3132 C C . ASP A 1 408 ? 1.619 33.375 -36.556 1.00 36.84 408 ASP A C 1
ATOM 3134 O O . ASP A 1 408 ? 0.933 32.956 -35.622 1.00 36.84 408 ASP A O 1
ATOM 3138 N N . ASP A 1 409 ? 1.986 34.660 -36.645 1.00 35.44 409 ASP A N 1
ATOM 3139 C CA . ASP A 1 409 ? 1.622 35.703 -35.674 1.00 35.44 409 ASP A CA 1
ATOM 3140 C C . ASP A 1 409 ? 0.122 36.067 -35.731 1.00 35.44 409 ASP A C 1
ATOM 3142 O O . ASP A 1 409 ? -0.398 36.530 -36.756 1.00 35.44 409 ASP A O 1
ATOM 3146 N N . GLU A 1 410 ? -0.567 35.984 -34.588 1.00 32.62 410 GLU A N 1
ATOM 3147 C CA . GLU A 1 410 ? -1.935 36.493 -34.440 1.00 32.62 410 GLU A CA 1
ATOM 3148 C C . GLU A 1 410 ? -1.994 38.030 -34.525 1.00 32.62 410 GLU A C 1
ATOM 3150 O O . GLU A 1 410 ? -1.294 38.759 -33.816 1.00 32.62 410 GLU A O 1
ATOM 3155 N N . ARG A 1 411 ? -2.908 38.555 -35.353 1.00 33.53 411 ARG A N 1
ATOM 3156 C CA . ARG A 1 411 ? -3.252 39.988 -35.372 1.00 33.53 411 ARG A CA 1
ATOM 3157 C C . ARG A 1 411 ? -4.432 40.277 -34.437 1.00 33.53 411 ARG A C 1
ATOM 3159 O O . ARG A 1 411 ? -5.392 39.508 -34.432 1.00 33.53 411 ARG A O 1
ATOM 3166 N N . PRO A 1 412 ? -4.444 41.418 -33.724 1.00 36.91 412 PRO A N 1
ATOM 3167 C CA . PRO A 1 412 ? -5.529 41.752 -32.808 1.00 36.91 412 PRO A CA 1
ATOM 3168 C C . PRO A 1 412 ? -6.805 42.175 -33.554 1.00 36.91 412 PRO A C 1
ATOM 3170 O O . PRO A 1 412 ? -6.766 43.016 -34.455 1.00 36.91 412 PRO A O 1
ATOM 3173 N N . VAL A 1 413 ? -7.951 41.649 -33.114 1.00 32.50 413 VAL A N 1
ATOM 3174 C CA . VAL A 1 413 ? -9.299 42.050 -33.558 1.00 32.50 413 VAL A CA 1
ATOM 3175 C C . VAL A 1 413 ? -9.997 42.804 -32.408 1.00 32.50 413 VAL A C 1
ATOM 3177 O O .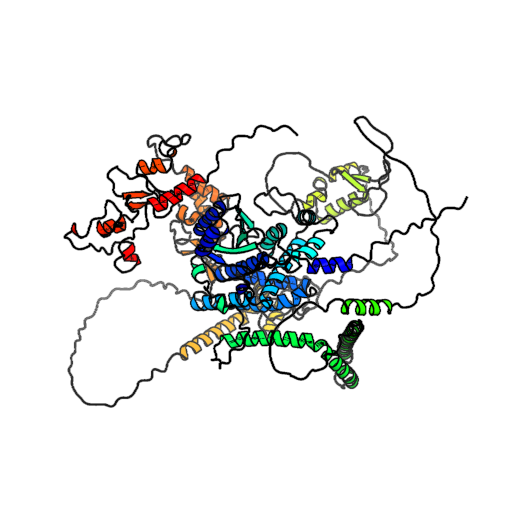 VAL A 1 413 ? -9.898 42.370 -31.260 1.00 32.50 413 VAL A O 1
ATOM 3180 N N . PRO A 1 414 ? -10.662 43.952 -32.661 1.00 38.06 414 PRO A N 1
ATOM 3181 C CA . PRO A 1 414 ? -11.270 44.778 -31.612 1.00 38.06 414 PRO A CA 1
ATOM 3182 C C . PRO A 1 414 ? -12.593 44.192 -31.074 1.00 38.06 414 PRO A C 1
ATOM 3184 O O . PRO A 1 414 ? -13.218 43.365 -31.738 1.00 38.06 414 PRO A O 1
ATOM 3187 N N . PRO A 1 415 ? -13.057 44.631 -29.887 1.00 40.84 415 PRO A N 1
ATOM 3188 C CA . PRO A 1 415 ? -14.199 44.020 -29.218 1.00 40.84 415 PRO A CA 1
ATOM 3189 C C . PRO A 1 415 ? -15.532 44.435 -29.848 1.00 40.84 415 PRO A C 1
ATOM 3191 O O . PRO A 1 415 ? -15.788 45.621 -30.065 1.00 40.84 415 PRO A O 1
ATOM 3194 N N . LEU A 1 416 ? -16.426 43.462 -30.033 1.00 29.88 416 LEU A N 1
ATOM 3195 C CA . LEU A 1 416 ? -17.845 43.704 -30.274 1.00 29.88 416 LEU A CA 1
ATOM 3196 C C . LEU A 1 416 ? -18.696 42.865 -29.325 1.00 29.88 416 LEU A C 1
ATOM 3198 O O . LEU A 1 416 ? -18.483 41.675 -29.114 1.00 29.88 416 LEU A O 1
ATOM 3202 N N . SER A 1 417 ? -19.665 43.548 -28.736 1.00 37.66 417 SER A N 1
ATOM 3203 C CA . SER A 1 417 ? -20.644 43.021 -27.804 1.00 37.66 417 SER A CA 1
ATOM 3204 C C . SER A 1 417 ? -21.846 42.416 -28.529 1.00 37.66 417 SER A C 1
ATOM 3206 O O . SER A 1 417 ? -22.424 43.086 -29.383 1.00 37.66 417 SER A O 1
ATOM 3208 N N . GLY A 1 418 ? -22.341 41.280 -28.034 1.00 33.94 418 GLY A N 1
ATOM 3209 C CA . GLY A 1 418 ? -23.783 41.043 -27.955 1.00 33.94 418 GLY A CA 1
ATOM 3210 C C . GLY A 1 418 ? -24.386 39.991 -28.890 1.00 33.94 418 GLY A C 1
ATOM 3211 O O . GLY A 1 418 ? -24.402 40.162 -30.101 1.00 33.94 418 GLY A O 1
ATOM 3212 N N . ARG A 1 419 ? -25.072 39.051 -28.225 1.00 33.09 419 ARG A N 1
ATOM 3213 C CA . ARG A 1 419 ? -26.280 38.313 -28.637 1.00 33.09 419 ARG A CA 1
ATOM 3214 C C . ARG A 1 419 ? -26.210 37.128 -29.616 1.00 33.09 419 ARG A C 1
ATOM 3216 O O . ARG A 1 419 ? -25.857 37.267 -30.776 1.00 33.09 419 ARG A O 1
ATOM 3223 N N . GLU A 1 420 ? -26.845 36.068 -29.104 1.00 34.00 420 GLU A N 1
ATOM 3224 C CA . GLU A 1 420 ? -27.733 35.103 -29.775 1.00 34.00 420 GLU A CA 1
ATOM 3225 C C . GLU A 1 420 ? -27.114 33.982 -30.627 1.00 34.00 420 GLU A C 1
ATOM 3227 O O . GLU A 1 420 ? -25.910 33.917 -30.853 1.00 34.00 420 GLU A O 1
ATOM 3232 N N . GLU A 1 421 ? -27.958 32.974 -30.857 1.00 39.75 421 GLU A N 1
ATOM 3233 C CA . GLU A 1 421 ? -27.611 31.552 -30.957 1.00 39.75 421 GLU A CA 1
ATOM 3234 C C . GLU A 1 421 ? -27.393 31.052 -32.400 1.00 39.75 421 GLU A C 1
ATOM 3236 O O . GLU A 1 421 ? -27.714 31.737 -33.365 1.00 39.75 421 GLU A O 1
ATOM 3241 N N . SER A 1 422 ? -26.979 29.779 -32.466 1.00 40.34 422 SER A N 1
ATOM 3242 C CA . SER A 1 422 ? -27.197 28.784 -33.533 1.00 40.34 422 SER A CA 1
ATOM 3243 C C . SER A 1 422 ? -26.123 28.531 -34.607 1.00 40.34 422 SER A C 1
ATOM 3245 O O . SER A 1 422 ? -25.366 29.394 -35.035 1.00 40.34 422 SER A O 1
ATOM 3247 N N . ASP A 1 423 ? -26.152 27.260 -35.020 1.00 31.58 423 ASP A N 1
ATOM 3248 C CA . ASP A 1 423 ? -25.611 26.611 -36.219 1.00 31.58 423 ASP A CA 1
ATOM 3249 C C . ASP A 1 423 ? -24.105 26.295 -36.320 1.00 31.58 423 ASP A C 1
ATOM 3251 O O . ASP A 1 423 ? -23.238 27.114 -36.624 1.00 31.58 423 ASP A O 1
ATOM 3255 N N . ALA A 1 424 ? -23.836 24.998 -36.133 1.00 41.19 424 ALA A N 1
ATOM 3256 C CA . ALA A 1 424 ? -22.623 24.297 -36.538 1.00 41.19 424 ALA A CA 1
ATOM 3257 C C . ALA A 1 424 ? -22.673 23.888 -38.033 1.00 41.19 424 ALA A C 1
ATOM 3259 O O . ALA A 1 424 ? -23.632 24.171 -38.746 1.00 41.19 424 ALA A O 1
ATOM 3260 N N . ASP A 1 425 ? -21.638 23.173 -38.488 1.00 44.34 425 ASP A N 1
ATOM 3261 C CA . ASP A 1 425 ? -21.534 22.513 -39.800 1.00 44.34 425 ASP A CA 1
ATOM 3262 C C . ASP A 1 425 ? -21.503 23.403 -41.059 1.00 44.34 425 ASP A C 1
ATOM 3264 O O . ASP A 1 425 ? -22.411 23.384 -41.885 1.00 44.34 425 ASP A O 1
ATOM 3268 N N . THR A 1 426 ? -20.365 24.075 -41.307 1.00 42.31 426 THR A N 1
ATOM 3269 C CA . THR A 1 426 ? -19.668 24.040 -42.627 1.00 42.31 426 THR A CA 1
ATOM 3270 C C . THR A 1 426 ? -18.338 24.822 -42.645 1.00 42.31 426 THR A C 1
ATOM 3272 O O . THR A 1 426 ? -18.293 25.958 -43.121 1.00 42.31 426 THR A O 1
ATOM 3275 N N . GLN A 1 427 ? -17.204 24.219 -42.224 1.00 38.91 427 GLN A N 1
ATOM 3276 C CA . GLN A 1 427 ? -15.868 24.735 -42.624 1.00 38.91 427 GLN A CA 1
ATOM 3277 C C . GLN A 1 427 ? -14.626 23.819 -42.472 1.00 38.91 427 GLN A C 1
ATOM 3279 O O . GLN A 1 427 ? -13.541 24.298 -42.167 1.00 38.91 427 GLN A O 1
ATOM 3284 N N . MET A 1 428 ? -14.715 22.525 -42.802 1.00 34.25 428 MET A N 1
ATOM 3285 C CA . MET A 1 428 ? -13.525 21.644 -42.895 1.00 34.25 428 MET A CA 1
ATOM 3286 C C . MET A 1 428 ? -12.827 21.584 -44.289 1.00 34.25 428 MET A C 1
ATOM 3288 O O . MET A 1 428 ? -11.596 21.553 -44.339 1.00 34.25 428 MET A O 1
ATOM 3292 N N . PRO A 1 429 ? -13.524 21.620 -45.454 1.00 38.84 429 PRO A N 1
ATOM 3293 C CA . PRO A 1 429 ? -12.892 21.298 -46.751 1.00 38.84 429 PRO A CA 1
ATOM 3294 C C . PRO A 1 429 ? -11.843 22.282 -47.300 1.00 38.84 429 PRO A C 1
ATOM 3296 O O . PRO A 1 429 ? -11.141 21.947 -48.253 1.00 38.84 429 PRO A O 1
ATOM 3299 N N . LYS A 1 430 ? -11.740 23.507 -46.766 1.00 37.84 430 LYS A N 1
ATOM 3300 C CA . LYS A 1 430 ? -10.812 24.531 -47.295 1.00 37.84 430 LYS A CA 1
ATOM 3301 C C . LYS A 1 430 ? -9.402 24.444 -46.703 1.00 37.84 430 LYS A C 1
ATOM 3303 O O . LYS A 1 430 ? -8.451 24.798 -47.393 1.00 37.84 430 LYS A O 1
ATOM 3308 N N . TYR A 1 431 ? -9.260 23.937 -45.479 1.00 35.38 431 TYR A N 1
ATOM 3309 C CA . TYR A 1 431 ? -7.979 23.898 -44.763 1.00 35.38 431 TYR A CA 1
ATOM 3310 C C . TYR A 1 431 ? -7.026 22.834 -45.342 1.00 35.38 431 TYR A C 1
ATOM 3312 O O . TYR A 1 431 ? -5.862 23.106 -45.634 1.00 35.38 431 TYR A O 1
ATOM 3320 N N . LEU A 1 432 ? -7.557 21.644 -45.646 1.00 38.34 432 LEU A N 1
ATOM 3321 C CA . LEU A 1 432 ? -6.791 20.517 -46.204 1.00 38.34 432 LEU A CA 1
ATOM 3322 C C . LEU A 1 432 ? -6.249 20.774 -47.627 1.00 38.34 432 LEU A C 1
ATOM 3324 O O . LEU A 1 432 ? -5.243 20.189 -48.023 1.00 38.34 432 LEU A O 1
ATOM 3328 N N . SER A 1 433 ? -6.878 21.675 -48.390 1.00 38.50 433 SER A N 1
ATOM 3329 C CA . SER A 1 433 ? -6.413 22.074 -49.731 1.00 38.50 433 SER A CA 1
ATOM 3330 C C . SER A 1 433 ? -5.178 22.989 -49.691 1.00 38.50 433 SER A C 1
ATOM 3332 O O . SER A 1 433 ? -4.376 22.989 -50.625 1.00 38.50 433 SER A O 1
ATOM 3334 N N . ALA A 1 434 ? -4.995 23.751 -48.605 1.00 37.94 434 ALA A N 1
ATOM 3335 C CA . ALA A 1 434 ? -3.850 24.646 -48.441 1.00 37.94 434 ALA A CA 1
ATOM 3336 C C . ALA A 1 434 ? -2.577 23.878 -48.047 1.00 37.94 434 ALA A C 1
ATOM 3338 O O . ALA A 1 434 ? -1.535 24.051 -48.680 1.00 37.94 434 ALA A O 1
ATOM 3339 N N . LEU A 1 435 ? -2.684 22.964 -47.075 1.00 37.06 435 LEU A N 1
ATOM 3340 C CA . LEU A 1 435 ? -1.561 22.152 -46.585 1.00 37.06 435 LEU A CA 1
ATOM 3341 C C . LEU A 1 435 ? -0.918 21.290 -47.685 1.00 37.06 435 LEU A C 1
ATOM 3343 O O . LEU A 1 435 ? 0.307 21.208 -47.765 1.00 37.06 435 LEU A O 1
ATOM 3347 N N . ARG A 1 436 ? -1.720 20.715 -48.594 1.00 38.12 436 ARG A N 1
ATOM 3348 C CA . ARG A 1 436 ? -1.194 19.904 -49.707 1.00 38.12 436 ARG A CA 1
ATOM 3349 C C . ARG A 1 436 ? -0.299 20.708 -50.661 1.00 38.12 436 ARG A C 1
ATOM 3351 O O . ARG A 1 436 ? 0.683 20.175 -51.161 1.00 38.12 436 ARG A O 1
ATOM 3358 N N . LYS A 1 437 ? -0.597 21.996 -50.872 1.00 36.16 437 LYS A N 1
ATOM 3359 C CA . LYS A 1 437 ? 0.175 22.880 -51.762 1.00 36.16 437 LYS A CA 1
ATOM 3360 C C . LYS A 1 437 ? 1.490 23.383 -51.169 1.00 36.16 437 LYS A C 1
ATOM 3362 O O . LYS A 1 437 ? 2.373 23.759 -51.933 1.00 36.16 437 LYS A O 1
ATOM 3367 N N . ALA A 1 438 ? 1.623 23.411 -49.843 1.00 36.62 438 ALA A N 1
ATOM 3368 C CA . ALA A 1 438 ? 2.874 23.796 -49.190 1.00 36.62 438 ALA A CA 1
ATOM 3369 C C . ALA A 1 438 ? 3.935 22.688 -49.326 1.00 36.62 438 ALA A C 1
ATOM 3371 O O . ALA A 1 438 ? 5.084 22.965 -49.672 1.00 36.62 438 ALA A O 1
ATOM 3372 N N . TYR A 1 439 ? 3.529 21.429 -49.133 1.00 34.84 439 TYR A N 1
ATOM 3373 C CA . TYR A 1 439 ? 4.435 20.276 -49.096 1.00 34.84 439 TYR A CA 1
ATOM 3374 C C . TYR A 1 439 ? 5.050 19.915 -50.463 1.00 34.84 439 TYR A C 1
ATOM 3376 O O . TYR A 1 439 ? 6.163 19.408 -50.536 1.00 34.84 439 TYR A O 1
ATOM 3384 N N . GLU A 1 440 ? 4.368 20.229 -51.569 1.00 36.78 440 GLU A N 1
ATOM 3385 C CA . GLU A 1 440 ? 4.858 19.986 -52.939 1.00 36.78 440 GLU A CA 1
ATOM 3386 C C . GLU A 1 440 ? 5.984 20.956 -53.381 1.00 36.78 440 GLU A C 1
ATOM 3388 O O . GLU A 1 440 ? 6.474 20.853 -54.505 1.00 36.78 440 GLU A O 1
ATOM 3393 N N . SER A 1 441 ? 6.401 21.907 -52.529 1.00 33.91 441 SER A N 1
ATOM 3394 C CA . SER A 1 441 ? 7.301 23.016 -52.906 1.00 33.91 441 SER A CA 1
ATOM 3395 C C . SER A 1 441 ? 8.736 22.953 -52.346 1.00 33.91 441 SER A C 1
ATOM 3397 O O . SER A 1 441 ? 9.556 23.806 -52.690 1.00 33.91 441 SER A O 1
ATOM 3399 N N . SER A 1 442 ? 9.076 21.949 -51.528 1.00 30.30 442 SER A N 1
ATOM 3400 C CA . SER A 1 442 ? 10.312 21.915 -50.724 1.00 30.30 442 SER A CA 1
ATOM 3401 C C . SER A 1 442 ? 11.154 20.637 -50.904 1.00 30.30 442 SER A C 1
ATOM 3403 O O . SER A 1 442 ? 11.331 19.845 -49.982 1.00 30.30 442 SER A O 1
ATOM 3405 N N . THR A 1 443 ? 11.775 20.467 -52.079 1.00 32.31 443 THR A N 1
ATOM 3406 C CA . THR A 1 443 ? 12.824 19.444 -52.307 1.00 32.31 443 THR A CA 1
ATOM 3407 C C . THR A 1 443 ? 14.123 20.048 -52.866 1.00 32.31 443 THR A C 1
ATOM 3409 O O . THR A 1 443 ? 14.063 20.716 -53.902 1.00 32.31 443 THR A O 1
ATOM 3412 N N . PRO A 1 444 ? 15.302 19.800 -52.256 1.00 33.06 444 PRO A N 1
ATOM 3413 C CA . PRO A 1 444 ? 16.598 20.250 -52.775 1.00 33.06 444 PRO A CA 1
ATOM 3414 C C . PRO A 1 444 ? 17.147 19.335 -53.898 1.00 33.06 444 PRO A C 1
ATOM 3416 O O . PRO A 1 444 ? 16.713 18.188 -54.035 1.00 33.06 444 PRO A O 1
ATOM 3419 N N . PRO A 1 445 ? 18.100 19.815 -54.726 1.00 35.75 445 PRO A N 1
ATOM 3420 C CA . PRO A 1 445 ? 18.564 19.102 -55.919 1.00 35.75 445 PRO A CA 1
ATOM 3421 C C . PRO A 1 445 ? 19.560 17.966 -55.627 1.00 35.75 445 PRO A C 1
ATOM 3423 O O . PRO A 1 445 ? 20.339 18.012 -54.677 1.00 35.75 445 PRO A O 1
ATOM 3426 N N . LYS A 1 446 ? 19.561 16.955 -56.507 1.00 32.12 446 LYS A N 1
ATOM 3427 C CA . LYS A 1 446 ? 20.445 15.777 -56.451 1.00 32.12 446 LYS A CA 1
ATOM 3428 C C . LYS A 1 446 ? 21.878 16.104 -56.891 1.00 32.12 446 LYS A C 1
ATOM 3430 O O . LYS A 1 446 ? 22.068 16.788 -57.893 1.00 32.12 446 LYS A O 1
ATOM 3435 N N . GLY A 1 447 ? 22.859 15.536 -56.187 1.00 27.20 447 GLY A N 1
ATOM 3436 C CA . GLY A 1 447 ? 24.259 15.446 -56.619 1.00 27.20 447 GLY A CA 1
ATOM 3437 C C . GLY A 1 447 ? 24.548 14.168 -57.420 1.00 27.20 447 GLY A C 1
ATOM 3438 O O . GLY A 1 447 ? 23.789 13.201 -57.358 1.00 27.20 447 GLY A O 1
ATOM 3439 N N . GLU A 1 448 ? 25.633 14.191 -58.192 1.00 30.69 448 GLU A N 1
ATOM 3440 C CA . GLU A 1 448 ? 26.016 13.154 -59.161 1.00 30.69 448 GLU A CA 1
ATOM 3441 C C . GLU A 1 448 ? 26.527 11.859 -58.495 1.00 30.69 448 GLU A C 1
ATOM 3443 O O . GLU A 1 448 ? 27.035 11.874 -57.375 1.00 30.69 448 GLU A O 1
ATOM 3448 N N . GLY A 1 449 ? 26.365 10.719 -59.177 1.00 27.39 449 GLY A N 1
ATOM 3449 C CA . GLY A 1 449 ? 26.615 9.387 -58.609 1.00 27.39 449 GLY A CA 1
ATOM 3450 C C . GLY A 1 449 ? 27.889 8.689 -59.097 1.00 27.39 449 GLY A C 1
ATOM 3451 O O . GLY A 1 449 ? 28.594 9.170 -59.981 1.00 27.39 449 GLY A O 1
ATOM 3452 N N . VAL A 1 450 ? 28.131 7.485 -58.567 1.00 24.36 450 VAL A N 1
ATOM 3453 C CA . VAL A 1 450 ? 29.132 6.529 -59.070 1.00 24.36 450 VAL A CA 1
ATOM 3454 C C . VAL A 1 450 ? 28.499 5.137 -59.138 1.00 24.36 450 VAL A C 1
ATOM 3456 O O . VAL A 1 450 ? 27.928 4.662 -58.161 1.00 24.36 450 VAL A O 1
ATOM 3459 N N . ASN A 1 451 ? 28.607 4.482 -60.296 1.00 27.23 451 ASN A N 1
ATOM 3460 C CA . ASN A 1 451 ? 28.195 3.090 -60.488 1.00 27.23 451 ASN A CA 1
ATOM 3461 C C . ASN A 1 451 ? 29.250 2.125 -59.932 1.00 27.23 451 ASN A C 1
ATOM 3463 O O . ASN A 1 451 ? 30.410 2.210 -60.332 1.00 27.23 451 ASN A O 1
ATOM 3467 N N . LEU A 1 452 ? 28.825 1.114 -59.172 1.00 26.09 452 LEU A N 1
ATOM 3468 C CA . LEU A 1 452 ? 29.526 -0.169 -59.085 1.00 26.09 452 LEU A CA 1
ATOM 3469 C C . LEU A 1 452 ? 28.516 -1.312 -59.219 1.00 26.09 452 LEU A C 1
ATOM 3471 O O . LEU A 1 452 ? 27.475 -1.317 -58.569 1.00 26.09 452 LEU A O 1
ATOM 3475 N N . LYS A 1 453 ? 28.826 -2.252 -60.116 1.00 27.45 453 LYS A N 1
ATOM 3476 C CA . LYS A 1 453 ? 28.027 -3.453 -60.375 1.00 27.45 453 LYS A CA 1
ATOM 3477 C C . LYS A 1 453 ? 28.230 -4.478 -59.260 1.00 27.45 453 LYS A C 1
ATOM 3479 O O . LYS A 1 453 ? 29.356 -4.657 -58.803 1.00 27.45 453 LYS A O 1
ATOM 3484 N N . VAL A 1 454 ? 27.177 -5.224 -58.949 1.00 28.41 454 VAL A N 1
ATOM 3485 C CA . VAL A 1 454 ? 27.254 -6.565 -58.353 1.00 28.41 454 VAL A CA 1
ATOM 3486 C C . VAL A 1 454 ? 26.444 -7.489 -59.265 1.00 28.41 454 VAL A C 1
ATOM 3488 O O . VAL A 1 454 ? 25.453 -7.048 -59.846 1.00 28.41 454 VAL A O 1
ATOM 3491 N N . GLU A 1 455 ? 26.928 -8.709 -59.483 1.00 28.05 455 GLU A N 1
ATOM 3492 C CA . GLU A 1 455 ? 26.391 -9.647 -60.478 1.00 28.05 455 GLU A CA 1
ATOM 3493 C C . GLU A 1 455 ? 25.309 -10.564 -59.883 1.00 28.05 455 GLU A C 1
ATOM 3495 O O . GLU A 1 455 ? 25.385 -10.949 -58.715 1.00 28.05 455 GLU A O 1
ATOM 3500 N N . ASP A 1 456 ? 24.316 -10.919 -60.704 1.00 28.39 456 ASP A N 1
ATOM 3501 C CA . ASP A 1 456 ? 23.238 -11.851 -60.358 1.00 28.39 456 ASP A CA 1
ATOM 3502 C C . ASP A 1 456 ? 23.720 -13.312 -60.291 1.00 28.39 456 ASP A C 1
ATOM 3504 O O . ASP A 1 456 ? 24.621 -13.722 -61.027 1.00 28.39 456 ASP A O 1
ATOM 3508 N N . GLY A 1 457 ? 23.065 -14.126 -59.452 1.00 27.73 457 GLY A N 1
ATOM 3509 C CA . GLY A 1 457 ? 23.475 -15.510 -59.185 1.00 27.73 457 GLY A CA 1
ATOM 3510 C C . GLY A 1 457 ? 22.368 -16.445 -58.681 1.00 27.73 457 GLY A C 1
ATOM 3511 O O . GLY A 1 457 ? 22.477 -16.978 -57.583 1.00 27.73 457 GLY A O 1
ATOM 3512 N N . THR A 1 458 ? 21.363 -16.694 -59.530 1.00 28.59 458 THR A N 1
ATOM 3513 C CA . THR A 1 458 ? 20.489 -17.898 -59.563 1.00 28.59 458 THR A CA 1
ATOM 3514 C C . THR A 1 458 ? 19.571 -18.238 -58.369 1.00 28.59 458 THR A C 1
ATOM 3516 O O . THR A 1 458 ? 19.992 -18.803 -57.362 1.00 28.59 458 THR A O 1
ATOM 3519 N N . GLU A 1 459 ? 18.263 -18.065 -58.604 1.00 26.08 459 GLU A N 1
ATOM 3520 C CA . GLU A 1 459 ? 17.179 -18.992 -58.198 1.00 26.08 459 GLU A CA 1
ATOM 3521 C C . GLU A 1 459 ? 17.429 -20.390 -58.855 1.00 26.08 459 GLU A C 1
ATOM 3523 O O . GLU A 1 459 ? 18.274 -20.498 -59.741 1.00 26.08 459 GLU A O 1
ATOM 3528 N N . GLU A 1 460 ? 16.803 -21.535 -58.551 1.00 29.16 460 GLU A N 1
ATOM 3529 C CA . GLU A 1 460 ? 15.459 -21.873 -58.046 1.00 29.16 460 GLU A CA 1
ATOM 3530 C C . GLU A 1 460 ? 15.412 -23.414 -57.777 1.00 29.16 460 GLU A C 1
ATOM 3532 O O . GLU A 1 460 ? 16.148 -24.121 -58.467 1.00 29.16 460 GLU A O 1
ATOM 3537 N N . ALA A 1 461 ? 14.578 -23.953 -56.851 1.00 26.56 461 ALA A N 1
ATOM 3538 C CA . ALA A 1 461 ? 13.868 -25.270 -56.967 1.00 26.56 461 ALA A CA 1
ATOM 3539 C C . ALA A 1 461 ? 13.255 -25.872 -55.655 1.00 26.56 461 ALA A C 1
ATOM 3541 O O . ALA A 1 461 ? 13.959 -26.430 -54.821 1.00 26.56 461 ALA A O 1
ATOM 3542 N N . LEU A 1 462 ? 11.910 -25.887 -55.596 1.00 24.59 462 LEU A N 1
ATOM 3543 C CA . LEU A 1 462 ? 10.996 -27.025 -55.284 1.00 24.59 462 LEU A CA 1
ATOM 3544 C C . LEU A 1 462 ? 10.988 -27.812 -53.929 1.00 24.59 462 LEU A C 1
ATOM 3546 O O . LEU A 1 462 ? 11.737 -28.762 -53.743 1.00 24.59 462 LEU A O 1
ATOM 3550 N N . MET A 1 463 ? 9.954 -27.514 -53.116 1.00 26.20 463 MET A N 1
ATOM 3551 C CA . MET A 1 463 ? 8.824 -28.376 -52.634 1.00 26.20 463 MET A CA 1
ATOM 3552 C C . MET A 1 463 ? 8.986 -29.727 -51.858 1.00 26.20 463 MET A C 1
ATOM 3554 O O . MET A 1 463 ? 9.654 -30.655 -52.298 1.00 26.20 463 MET A O 1
ATOM 3558 N N . ASP A 1 464 ? 8.119 -29.862 -50.830 1.00 26.66 464 ASP A N 1
ATOM 3559 C CA . ASP A 1 464 ? 7.438 -31.065 -50.263 1.00 26.66 464 ASP A CA 1
ATOM 3560 C C . ASP A 1 464 ? 8.136 -32.083 -49.297 1.00 26.66 464 ASP A C 1
ATOM 3562 O O . ASP A 1 464 ? 9.318 -32.005 -48.977 1.00 26.66 464 ASP A O 1
ATOM 3566 N N . TRP A 1 465 ? 7.313 -32.962 -48.682 1.00 23.67 465 TRP A N 1
ATOM 3567 C CA . TRP A 1 465 ? 7.383 -33.506 -47.291 1.00 23.67 465 TRP A CA 1
ATOM 3568 C C . TRP A 1 465 ? 6.461 -34.778 -47.184 1.00 23.67 465 TRP A C 1
ATOM 3570 O O . TRP A 1 465 ? 5.641 -34.907 -48.099 1.00 23.67 465 TRP A O 1
ATOM 3580 N N . PRO A 1 466 ? 6.430 -35.684 -46.151 1.00 44.69 466 PRO A N 1
ATOM 3581 C CA . PRO A 1 466 ? 7.210 -35.856 -44.899 1.00 44.69 466 PRO A CA 1
ATOM 3582 C C . PRO A 1 466 ? 7.649 -37.340 -44.554 1.00 44.69 466 PRO A C 1
ATOM 3584 O O . PRO A 1 466 ? 7.552 -38.241 -45.378 1.00 44.69 466 PRO A O 1
ATOM 3587 N N . GLU A 1 467 ? 8.048 -37.582 -43.284 1.00 28.12 467 GLU A N 1
ATOM 3588 C CA . GLU A 1 467 ? 7.901 -38.816 -42.437 1.00 28.12 467 GLU A CA 1
ATOM 3589 C C . GLU A 1 467 ? 8.968 -39.961 -42.257 1.00 28.12 467 GLU A C 1
ATOM 3591 O O . GLU A 1 467 ? 9.503 -40.546 -43.189 1.00 28.12 467 GLU A O 1
ATOM 3596 N N . LEU A 1 468 ? 9.129 -40.322 -40.959 1.00 26.14 468 LEU A N 1
ATOM 3597 C CA . LEU A 1 468 ? 9.525 -41.580 -40.254 1.00 26.14 468 LEU A CA 1
ATOM 3598 C C . LEU A 1 468 ? 10.967 -42.199 -40.164 1.00 26.14 468 LEU A C 1
ATOM 3600 O O . LEU A 1 468 ? 11.449 -42.900 -41.041 1.00 26.14 468 LEU A O 1
ATOM 3604 N N . GLN A 1 469 ? 11.517 -42.111 -38.934 1.00 25.64 469 GLN A N 1
ATOM 3605 C CA . GLN A 1 469 ? 12.140 -43.143 -38.049 1.00 25.64 469 GLN A CA 1
ATOM 3606 C C . GLN A 1 469 ? 13.319 -44.093 -38.443 1.00 25.64 469 GLN A C 1
ATOM 3608 O O . GLN A 1 469 ? 13.178 -45.041 -39.203 1.00 25.64 469 GLN A O 1
ATOM 3613 N N . ASN A 1 470 ? 14.382 -43.995 -37.615 1.00 26.86 470 ASN A N 1
ATOM 3614 C CA . ASN A 1 470 ? 15.226 -45.064 -37.017 1.00 26.86 470 ASN A CA 1
ATOM 3615 C C . ASN A 1 470 ? 16.087 -46.021 -37.892 1.00 26.86 470 ASN A C 1
ATOM 3617 O O . ASN A 1 470 ? 15.622 -47.090 -38.279 1.00 26.86 470 ASN A O 1
ATOM 3621 N N . SER A 1 471 ? 17.419 -45.801 -37.941 1.00 26.28 471 SER A N 1
ATOM 3622 C CA . SER A 1 471 ? 18.443 -46.581 -37.173 1.00 26.28 471 SER A CA 1
ATOM 3623 C C . SER A 1 471 ? 19.885 -46.612 -37.773 1.00 26.28 471 SER A C 1
ATOM 3625 O O . SER A 1 471 ? 20.070 -46.797 -38.966 1.00 26.28 471 SER A O 1
ATOM 3627 N N . ILE A 1 472 ? 20.901 -46.501 -36.889 1.00 25.08 472 ILE A N 1
ATOM 3628 C CA . ILE A 1 472 ? 22.319 -46.966 -36.998 1.00 25.08 472 ILE A CA 1
ATOM 3629 C C . ILE A 1 472 ? 23.286 -46.287 -38.025 1.00 25.08 472 ILE A C 1
ATOM 3631 O O . ILE A 1 472 ? 23.396 -46.677 -39.178 1.00 25.08 472 ILE A O 1
ATOM 3635 N N . THR A 1 473 ? 24.052 -45.310 -37.502 1.00 29.62 473 THR A N 1
ATOM 3636 C CA . THR A 1 473 ? 25.501 -44.946 -37.660 1.00 29.62 473 THR A CA 1
ATOM 3637 C C . THR A 1 473 ? 26.418 -45.556 -38.759 1.00 29.62 473 THR A C 1
ATOM 3639 O O . THR A 1 473 ? 26.284 -46.742 -39.045 1.00 29.62 473 THR A O 1
ATOM 3642 N N . PRO A 1 474 ? 27.591 -44.932 -39.068 1.00 36.72 474 PRO A N 1
ATOM 3643 C CA . PRO A 1 474 ? 27.895 -43.490 -39.184 1.00 36.72 474 PRO A CA 1
ATOM 3644 C C . PRO A 1 474 ? 28.842 -43.127 -40.369 1.00 36.72 474 PRO A C 1
ATOM 3646 O O . PRO A 1 474 ? 29.788 -43.854 -40.665 1.00 36.72 474 PRO A O 1
ATOM 3649 N N . ALA A 1 475 ? 28.705 -41.936 -40.963 1.00 27.36 475 ALA A N 1
ATOM 3650 C CA . ALA A 1 475 ? 29.769 -41.306 -41.765 1.00 27.36 475 ALA A CA 1
ATOM 3651 C C . ALA A 1 475 ? 29.594 -39.775 -41.837 1.00 27.36 475 ALA A C 1
ATOM 3653 O O . ALA A 1 475 ? 28.503 -39.267 -41.593 1.00 27.36 475 ALA A O 1
ATOM 3654 N N . THR A 1 476 ? 30.681 -39.066 -42.170 1.00 29.67 476 THR A N 1
ATOM 3655 C CA . THR A 1 476 ? 30.762 -37.605 -42.401 1.00 29.67 476 THR A CA 1
ATOM 3656 C C . THR A 1 476 ? 30.253 -36.709 -41.263 1.00 29.67 476 THR A C 1
ATOM 3658 O O . THR A 1 476 ? 29.209 -36.071 -41.367 1.00 29.67 476 THR A O 1
ATOM 3661 N N . ALA A 1 477 ? 31.057 -36.586 -40.202 1.00 30.66 477 ALA A N 1
ATOM 3662 C CA . ALA A 1 477 ? 31.013 -35.417 -39.324 1.00 30.66 477 ALA A CA 1
ATOM 3663 C C . ALA A 1 477 ? 31.892 -34.299 -39.915 1.00 30.66 477 ALA A C 1
ATOM 3665 O O . ALA A 1 477 ? 33.048 -34.536 -40.268 1.00 30.66 477 ALA A O 1
ATOM 3666 N N . SER A 1 478 ? 31.349 -33.088 -40.020 1.00 32.41 478 SER A N 1
ATOM 3667 C CA . SER A 1 478 ? 32.097 -31.884 -40.388 1.00 32.41 478 SER A CA 1
ATOM 3668 C C . SER A 1 478 ? 33.097 -31.496 -39.292 1.00 32.41 478 SER A C 1
ATOM 3670 O O . SER A 1 478 ? 32.831 -31.648 -38.098 1.00 32.41 478 SER A O 1
ATOM 3672 N N . ALA A 1 479 ? 34.265 -30.984 -39.689 1.00 34.53 479 ALA A N 1
ATOM 3673 C CA . ALA A 1 479 ? 35.306 -30.561 -38.757 1.00 34.53 479 ALA A CA 1
ATOM 3674 C C . ALA A 1 479 ? 34.879 -29.297 -37.985 1.00 34.53 479 ALA A C 1
ATOM 3676 O O . ALA A 1 479 ? 34.942 -28.186 -38.506 1.00 34.53 479 ALA A O 1
ATOM 3677 N N . GLY A 1 480 ? 34.441 -29.472 -36.736 1.00 39.44 480 GLY A N 1
ATOM 3678 C CA . GLY A 1 480 ? 34.138 -28.373 -35.819 1.00 39.44 480 GLY A CA 1
ATOM 3679 C C . GLY A 1 480 ? 35.391 -27.830 -35.128 1.00 39.44 480 GLY A C 1
ATOM 3680 O O . GLY A 1 480 ? 36.194 -28.599 -34.596 1.00 39.44 480 GLY A O 1
ATOM 3681 N N . VAL A 1 481 ? 35.539 -26.504 -35.102 1.00 48.09 481 VAL A N 1
ATOM 3682 C CA . VAL A 1 481 ? 36.568 -25.806 -34.314 1.00 48.09 481 VAL A CA 1
ATOM 3683 C C . VAL A 1 481 ? 36.165 -25.819 -32.833 1.00 48.09 481 VAL A C 1
ATOM 3685 O O . VAL A 1 481 ? 35.006 -25.578 -32.504 1.00 48.09 481 VAL A O 1
ATOM 3688 N N . PHE A 1 482 ? 37.113 -26.100 -31.933 1.00 57.53 482 PHE A N 1
ATOM 3689 C CA . PHE A 1 482 ? 36.893 -26.111 -30.480 1.00 57.53 482 PHE A CA 1
ATOM 3690 C C . PHE A 1 482 ? 37.781 -25.069 -29.792 1.00 57.53 482 PHE A C 1
ATOM 3692 O O . PHE A 1 482 ? 38.991 -25.067 -30.007 1.00 57.53 482 PHE A O 1
ATOM 3699 N N . VAL A 1 483 ? 37.192 -24.243 -28.923 1.00 65.81 483 VAL A N 1
ATOM 3700 C CA . VAL A 1 483 ? 37.900 -23.225 -28.125 1.00 65.81 483 VAL A CA 1
ATOM 3701 C C . VAL A 1 483 ? 38.474 -23.846 -26.843 1.00 65.81 483 VAL A C 1
ATOM 3703 O O . VAL A 1 483 ? 37.830 -24.678 -26.200 1.00 65.81 483 VAL A O 1
ATOM 3706 N N . CYS A 1 484 ? 39.686 -23.441 -26.451 1.00 74.62 484 CYS A N 1
ATOM 3707 C CA . CYS A 1 484 ? 40.338 -23.904 -25.223 1.00 74.62 484 CYS A CA 1
ATOM 3708 C C . CYS A 1 484 ? 39.810 -23.160 -23.984 1.00 74.62 484 CYS A C 1
ATOM 3710 O O . CYS A 1 484 ? 40.207 -22.022 -23.726 1.00 74.62 484 CYS A O 1
ATOM 3712 N N . GLY A 1 485 ? 39.013 -23.843 -23.153 1.00 67.06 485 GLY A N 1
ATOM 3713 C CA . GLY A 1 485 ? 38.351 -23.288 -21.954 1.00 67.06 485 GLY A CA 1
ATOM 3714 C C . GLY A 1 485 ? 39.253 -22.905 -20.764 1.00 67.06 485 GLY A C 1
ATOM 3715 O O . GLY A 1 485 ? 38.804 -22.939 -19.621 1.00 67.06 485 GLY A O 1
ATOM 3716 N N . LEU A 1 486 ? 40.531 -22.598 -21.012 1.00 71.81 486 LEU A N 1
ATOM 3717 C CA . LEU A 1 486 ? 41.486 -22.047 -20.037 1.00 71.81 486 LEU A CA 1
ATOM 3718 C C . LEU A 1 486 ? 42.196 -20.773 -20.521 1.00 71.81 486 LEU A C 1
ATOM 3720 O O . LEU A 1 486 ? 42.889 -20.147 -19.722 1.00 71.81 486 LEU A O 1
ATOM 3724 N N . CYS A 1 487 ? 42.093 -20.406 -21.803 1.00 77.06 487 CYS A N 1
ATOM 3725 C CA . CYS A 1 487 ? 42.815 -19.246 -22.337 1.00 77.06 487 CYS A CA 1
ATOM 3726 C C . CYS A 1 487 ? 42.049 -18.408 -23.367 1.00 77.06 487 CYS A C 1
ATOM 3728 O O . CYS A 1 487 ? 42.600 -17.396 -23.791 1.00 77.06 487 CYS A O 1
ATOM 3730 N N . ASP A 1 488 ? 40.840 -18.816 -23.774 1.00 57.38 488 ASP A N 1
ATOM 3731 C CA . ASP A 1 488 ? 39.937 -18.100 -24.696 1.00 57.38 488 ASP A CA 1
ATOM 3732 C C . ASP A 1 488 ? 40.587 -17.599 -26.006 1.00 57.38 488 ASP A C 1
ATOM 3734 O O . ASP A 1 488 ? 40.090 -16.686 -26.659 1.00 57.38 488 ASP A O 1
ATOM 3738 N N . LYS A 1 489 ? 41.704 -18.215 -26.420 1.00 56.66 489 LYS A N 1
ATOM 3739 C CA . LYS A 1 489 ? 42.357 -17.960 -27.709 1.00 56.66 489 LYS A CA 1
ATOM 3740 C C . LYS A 1 489 ? 41.842 -18.936 -28.761 1.00 56.66 489 LYS A C 1
ATOM 3742 O O . LYS A 1 489 ? 41.868 -20.149 -28.537 1.00 56.66 489 LYS A O 1
ATOM 3747 N N . ASP A 1 490 ? 41.493 -18.404 -29.930 1.00 49.53 490 ASP A N 1
ATOM 3748 C CA . ASP A 1 490 ? 41.149 -19.165 -31.136 1.00 49.53 490 ASP A CA 1
ATOM 3749 C C . ASP A 1 490 ? 42.387 -19.858 -31.737 1.00 49.53 490 ASP A C 1
ATOM 3751 O O . ASP A 1 490 ? 42.963 -19.438 -32.740 1.00 49.53 490 ASP A O 1
ATOM 3755 N N . GLY A 1 491 ? 42.826 -20.934 -31.083 1.00 50.09 491 GLY A N 1
ATOM 3756 C CA . GLY A 1 491 ? 43.823 -21.877 -31.585 1.00 50.09 491 GLY A CA 1
ATOM 3757 C C . GLY A 1 491 ? 43.156 -23.181 -32.020 1.00 50.09 491 GLY A C 1
ATOM 3758 O O . GLY A 1 491 ? 42.340 -23.738 -31.288 1.00 50.09 491 GLY A O 1
ATOM 3759 N N . GLN A 1 492 ? 43.500 -23.688 -33.206 1.00 48.19 492 GLN A N 1
ATOM 3760 C CA . GLN A 1 492 ? 42.927 -24.932 -33.726 1.00 48.19 492 GLN A CA 1
ATOM 3761 C C . GLN A 1 492 ? 43.352 -26.152 -32.888 1.00 48.19 492 GLN A C 1
ATOM 3763 O O . GLN A 1 492 ? 44.446 -26.685 -33.071 1.00 48.19 492 GLN A O 1
ATOM 3768 N N . ILE A 1 493 ? 42.456 -26.678 -32.047 1.00 52.34 493 ILE A N 1
ATOM 3769 C CA . ILE A 1 493 ? 42.587 -28.046 -31.517 1.00 52.34 493 ILE A CA 1
ATOM 3770 C C . ILE A 1 493 ? 42.098 -29.027 -32.595 1.00 52.34 493 ILE A C 1
ATOM 3772 O O . ILE A 1 493 ? 40.947 -29.478 -32.572 1.00 52.34 493 ILE A O 1
ATOM 3776 N N . VAL A 1 494 ? 42.968 -29.306 -33.573 1.00 44.44 494 VAL A N 1
ATOM 3777 C CA . VAL A 1 494 ? 42.696 -30.224 -34.694 1.00 44.44 494 VAL A CA 1
ATOM 3778 C C . VAL A 1 494 ? 42.441 -31.647 -34.176 1.00 44.44 494 VAL A C 1
ATOM 3780 O O . VAL A 1 494 ? 42.983 -32.065 -33.153 1.00 44.44 494 VAL A O 1
ATOM 3783 N N . GLY A 1 495 ? 41.556 -32.375 -34.861 1.00 46.81 495 GLY A N 1
ATOM 3784 C CA . GLY A 1 495 ? 41.111 -33.710 -34.467 1.00 46.81 495 GLY A CA 1
ATOM 3785 C C . GLY A 1 495 ? 42.230 -34.753 -34.353 1.00 46.81 495 GLY A C 1
ATOM 3786 O O . GLY A 1 495 ? 43.161 -34.785 -35.150 1.00 46.81 495 GLY A O 1
ATOM 3787 N N . ASP A 1 496 ? 42.058 -35.610 -33.351 1.00 46.06 496 ASP A N 1
ATOM 3788 C CA . ASP A 1 496 ? 42.614 -36.950 -33.128 1.00 46.06 496 ASP A CA 1
ATOM 3789 C C . ASP A 1 496 ? 44.139 -37.186 -33.071 1.00 46.06 496 ASP A C 1
ATOM 3791 O O . ASP A 1 496 ? 44.523 -38.200 -32.494 1.00 46.06 496 ASP A O 1
ATOM 3795 N N . GLU A 1 497 ? 45.016 -36.258 -33.485 1.00 48.22 497 GLU A N 1
ATOM 3796 C CA . GLU A 1 497 ? 46.482 -36.402 -33.279 1.00 48.22 497 GLU A CA 1
ATOM 3797 C C . GLU A 1 497 ? 47.216 -35.177 -32.665 1.00 48.22 497 GLU A C 1
ATOM 3799 O O . GLU A 1 497 ? 48.431 -35.226 -32.481 1.00 48.22 497 GLU A O 1
ATOM 3804 N N . GLY A 1 498 ? 46.522 -34.095 -32.268 1.00 51.91 498 GLY A N 1
ATOM 3805 C CA . GLY A 1 498 ? 47.158 -32.856 -31.764 1.00 51.91 498 GLY A CA 1
ATOM 3806 C C . GLY A 1 498 ? 46.758 -32.394 -30.350 1.00 51.91 498 GLY A C 1
ATOM 3807 O O . GLY A 1 498 ? 45.618 -31.996 -30.142 1.00 51.91 498 GLY A O 1
ATOM 3808 N N . ASP A 1 499 ? 47.721 -32.408 -29.411 1.00 59.56 499 ASP A N 1
ATOM 3809 C CA . ASP A 1 499 ? 47.906 -31.684 -28.116 1.00 59.56 499 ASP A CA 1
ATOM 3810 C C . ASP A 1 499 ? 46.749 -31.179 -27.208 1.00 59.56 499 ASP A C 1
ATOM 3812 O O . ASP A 1 499 ? 47.003 -30.583 -26.153 1.00 59.56 499 ASP A O 1
ATOM 3816 N N . GLY A 1 500 ? 45.488 -31.474 -27.508 1.00 65.81 500 GLY A N 1
ATOM 3817 C CA . GLY A 1 500 ? 44.355 -31.251 -26.615 1.00 65.81 500 GLY A CA 1
ATOM 3818 C C . GLY A 1 500 ? 44.183 -32.386 -25.602 1.00 65.81 500 GLY A C 1
ATOM 3819 O O . GLY A 1 500 ? 44.149 -33.560 -25.964 1.00 65.81 500 GLY A O 1
ATOM 3820 N N . VAL A 1 501 ? 43.995 -32.046 -24.327 1.00 72.50 501 VAL A N 1
ATOM 3821 C CA . VAL A 1 501 ? 43.530 -32.971 -23.284 1.00 72.50 501 VAL A CA 1
ATOM 3822 C C . VAL A 1 501 ? 42.061 -32.683 -23.003 1.00 72.50 501 VAL A C 1
ATOM 3824 O O . VAL A 1 501 ? 41.674 -31.534 -22.791 1.00 72.50 501 VAL A O 1
ATOM 3827 N N . ARG A 1 502 ? 41.226 -33.727 -22.983 1.00 72.75 502 ARG A N 1
ATOM 3828 C CA . ARG A 1 502 ? 39.837 -33.612 -22.526 1.00 72.75 502 ARG A CA 1
ATOM 3829 C C . ARG A 1 502 ? 39.793 -33.767 -21.006 1.00 72.75 502 ARG A C 1
ATOM 3831 O O . ARG A 1 502 ? 40.238 -34.779 -20.470 1.00 72.75 502 ARG A O 1
ATOM 3838 N N . THR A 1 503 ? 39.269 -32.765 -20.312 1.00 73.19 503 THR A N 1
ATOM 3839 C CA . THR A 1 503 ? 39.109 -32.786 -18.853 1.00 73.19 503 THR A CA 1
ATOM 3840 C C . THR A 1 503 ? 37.966 -33.730 -18.439 1.00 73.19 503 THR A C 1
ATOM 3842 O O . THR A 1 503 ? 37.083 -34.023 -19.250 1.00 73.19 503 THR A O 1
ATOM 3845 N N . PRO A 1 504 ? 37.898 -34.176 -17.167 1.00 58.56 504 PRO A N 1
ATOM 3846 C CA . PRO A 1 504 ? 36.795 -35.014 -16.683 1.00 58.56 504 PRO A CA 1
ATOM 3847 C C . PRO A 1 504 ? 35.402 -34.364 -16.758 1.00 58.56 504 PRO A C 1
ATOM 3849 O O . PRO A 1 504 ? 34.405 -35.070 -16.655 1.00 58.56 504 PRO A O 1
ATOM 3852 N N . CYS A 1 505 ? 35.313 -33.039 -16.938 1.00 63.62 505 CYS A N 1
ATOM 3853 C CA . CYS A 1 505 ? 34.055 -32.320 -17.169 1.00 63.62 505 CYS A CA 1
ATOM 3854 C C . CYS A 1 505 ? 33.700 -32.129 -18.658 1.00 63.62 505 CYS A C 1
ATOM 3856 O O . CYS A 1 505 ? 32.672 -31.529 -18.955 1.00 63.62 505 CYS A O 1
ATOM 3858 N N . GLY A 1 506 ? 34.494 -32.688 -19.581 1.00 72.19 506 GLY A N 1
ATOM 3859 C CA . GLY A 1 506 ? 34.203 -32.761 -21.020 1.00 72.19 506 GLY A CA 1
ATOM 3860 C C . GLY A 1 506 ? 34.901 -31.708 -21.887 1.00 72.19 506 GLY A C 1
ATOM 3861 O O . GLY A 1 506 ? 34.985 -31.891 -23.106 1.00 72.19 506 GLY A O 1
ATOM 3862 N N . ASP A 1 507 ? 35.446 -30.657 -21.272 1.00 75.81 507 ASP A N 1
ATOM 3863 C CA . ASP A 1 507 ? 36.106 -29.541 -21.956 1.00 75.81 507 ASP A CA 1
ATOM 3864 C C . ASP A 1 507 ? 37.437 -29.981 -22.593 1.00 75.81 507 ASP A C 1
ATOM 3866 O O . ASP A 1 507 ? 38.199 -30.738 -21.987 1.00 75.81 507 ASP A O 1
ATOM 3870 N N . LYS A 1 508 ? 37.750 -29.496 -23.801 1.00 79.62 508 LYS A N 1
ATOM 3871 C CA . LYS A 1 508 ? 39.091 -29.631 -24.398 1.00 79.62 508 LYS A CA 1
ATOM 3872 C C . LYS A 1 508 ? 39.964 -28.455 -23.948 1.00 79.62 508 LYS A C 1
ATOM 3874 O O . LYS A 1 508 ? 39.554 -27.303 -24.063 1.00 79.62 508 LYS A O 1
ATOM 3879 N N . VAL A 1 509 ? 41.171 -28.744 -23.468 1.00 81.50 509 VAL A N 1
ATOM 3880 C CA . VAL A 1 509 ? 42.177 -27.739 -23.089 1.00 81.50 509 VAL A CA 1
ATOM 3881 C C . VAL A 1 509 ? 43.540 -28.105 -23.669 1.00 81.50 509 VAL A C 1
ATOM 3883 O O . VAL A 1 509 ? 43.863 -29.286 -23.785 1.00 81.50 509 VAL A O 1
ATOM 3886 N N . HIS A 1 510 ? 44.367 -27.118 -24.010 1.00 86.19 510 HIS A N 1
ATOM 3887 C CA . HIS A 1 510 ? 45.766 -27.380 -24.359 1.00 86.19 510 HIS A CA 1
ATOM 3888 C C . HIS A 1 510 ? 46.517 -27.955 -23.145 1.00 86.19 510 HIS A C 1
ATOM 3890 O O . HIS A 1 510 ? 46.348 -27.451 -22.029 1.00 86.19 510 HIS A O 1
ATOM 3896 N N . LYS A 1 511 ? 47.389 -28.955 -23.359 1.00 78.94 511 LYS A N 1
ATOM 3897 C CA . LYS A 1 511 ? 48.265 -29.520 -22.306 1.00 78.94 511 LYS A CA 1
ATOM 3898 C C . LYS A 1 511 ? 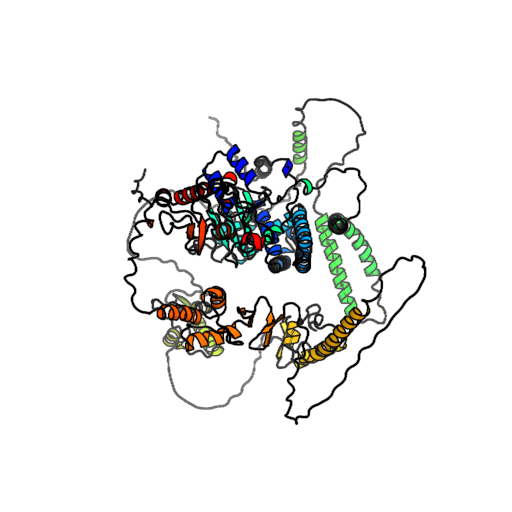48.994 -28.435 -21.510 1.00 78.94 511 LYS A C 1
ATOM 3900 O O . LYS A 1 511 ? 48.993 -28.464 -20.283 1.00 78.94 511 LYS A O 1
ATOM 3905 N N . GLU A 1 512 ? 49.560 -27.457 -22.213 1.00 78.12 512 GLU A N 1
ATOM 3906 C CA . GLU A 1 512 ? 50.347 -26.379 -21.612 1.00 78.12 512 GLU A CA 1
ATOM 3907 C C . GLU A 1 512 ? 49.494 -25.422 -20.763 1.00 78.12 512 GLU A C 1
ATOM 3909 O O . GLU A 1 512 ? 49.890 -25.055 -19.659 1.00 78.12 512 GLU A O 1
ATOM 3914 N N . CYS A 1 513 ? 48.273 -25.091 -21.199 1.00 78.38 513 CYS A N 1
ATOM 3915 C CA . CYS A 1 513 ? 47.347 -24.294 -20.389 1.00 78.38 513 CYS A CA 1
ATOM 3916 C C . CYS A 1 513 ? 46.939 -25.033 -19.103 1.00 78.38 513 CYS A C 1
ATOM 3918 O O . CYS A 1 513 ? 46.843 -24.415 -18.042 1.00 78.38 513 CYS A O 1
ATOM 3920 N N . LEU A 1 514 ? 46.738 -26.355 -19.174 1.00 81.62 514 LEU A N 1
ATOM 3921 C CA . LEU A 1 514 ? 46.447 -27.175 -17.996 1.00 81.62 514 LEU A CA 1
ATOM 3922 C C . LEU A 1 514 ? 47.656 -27.262 -17.047 1.00 81.62 514 LEU A C 1
ATOM 3924 O O . LEU A 1 514 ? 47.472 -27.156 -15.835 1.00 81.62 514 LEU A O 1
ATOM 3928 N N . ARG A 1 515 ? 48.879 -27.397 -17.583 1.00 83.25 515 ARG A N 1
ATOM 3929 C CA . ARG A 1 515 ? 50.131 -27.379 -16.809 1.00 83.25 515 ARG A CA 1
ATOM 3930 C C . ARG A 1 515 ? 50.292 -26.067 -16.042 1.00 83.25 515 ARG A C 1
ATOM 3932 O O . ARG A 1 515 ? 50.374 -26.098 -14.818 1.00 83.25 515 ARG A O 1
ATOM 3939 N N . GLN A 1 516 ? 50.232 -24.930 -16.733 1.00 82.19 516 GLN A N 1
ATOM 3940 C CA . GLN A 1 516 ? 50.383 -23.608 -16.113 1.00 82.19 516 GLN A CA 1
ATOM 3941 C C . GLN A 1 516 ? 49.292 -23.313 -15.072 1.00 82.19 516 GLN A C 1
ATOM 3943 O O . GLN A 1 516 ? 49.569 -22.689 -14.048 1.00 82.19 516 GLN A O 1
ATOM 3948 N N . PHE A 1 517 ? 48.055 -23.774 -15.300 1.00 80.62 517 PHE A N 1
ATOM 3949 C CA . PHE A 1 517 ? 46.974 -23.664 -14.317 1.00 80.62 517 PHE A CA 1
ATOM 3950 C C . PHE A 1 517 ? 47.271 -24.473 -13.045 1.00 80.62 517 PHE A C 1
ATOM 3952 O O . PHE A 1 517 ? 47.080 -23.969 -11.937 1.00 80.62 517 PHE A O 1
ATOM 3959 N N . VAL A 1 518 ? 47.752 -25.712 -13.191 1.00 77.62 518 VAL A N 1
ATOM 3960 C CA . VAL A 1 518 ? 48.130 -26.585 -12.069 1.00 77.62 518 VAL A CA 1
ATOM 3961 C C . VAL A 1 518 ? 49.310 -25.994 -11.294 1.00 77.62 518 VAL A C 1
ATOM 3963 O O . VAL A 1 518 ? 49.191 -25.810 -10.085 1.00 77.62 518 VAL A O 1
ATOM 3966 N N . GLU A 1 519 ? 50.393 -25.614 -11.975 1.00 77.31 519 GLU A N 1
ATOM 3967 C CA . GLU A 1 519 ? 51.600 -25.031 -11.368 1.00 77.31 519 GLU A CA 1
ATOM 3968 C C . GLU A 1 519 ? 51.277 -23.757 -10.569 1.00 77.31 519 GLU A C 1
ATOM 3970 O O . GLU A 1 519 ? 51.533 -23.709 -9.364 1.00 77.31 519 GLU A O 1
ATOM 3975 N N . LYS A 1 520 ? 50.583 -22.779 -11.176 1.00 74.69 520 LYS A N 1
ATOM 3976 C CA . LYS A 1 520 ? 50.169 -21.543 -10.482 1.00 74.69 520 LYS A CA 1
ATOM 3977 C C . LYS A 1 520 ? 49.209 -21.792 -9.316 1.00 74.69 520 LYS A C 1
ATOM 3979 O O . LYS A 1 520 ? 49.202 -21.022 -8.357 1.00 74.69 520 LYS A O 1
ATOM 3984 N N . THR A 1 521 ? 48.385 -22.842 -9.373 1.00 67.81 521 THR A N 1
ATOM 3985 C CA . THR A 1 521 ? 47.463 -23.188 -8.276 1.00 67.81 521 THR A CA 1
ATOM 3986 C C . THR A 1 521 ? 48.207 -23.783 -7.080 1.00 67.81 521 THR A C 1
ATOM 3988 O O . THR A 1 521 ? 47.863 -23.465 -5.941 1.00 67.81 521 THR A O 1
ATOM 3991 N N . ILE A 1 522 ? 49.235 -24.606 -7.321 1.00 74.69 522 ILE A N 1
ATOM 3992 C CA . ILE A 1 522 ? 50.111 -25.145 -6.270 1.00 74.69 522 ILE A CA 1
ATOM 3993 C C . ILE A 1 522 ? 50.895 -24.003 -5.624 1.00 74.69 522 ILE A C 1
ATOM 3995 O O . ILE A 1 522 ? 50.848 -23.850 -4.408 1.00 74.69 522 ILE A O 1
ATOM 3999 N N . GLU A 1 523 ? 51.557 -23.175 -6.435 1.00 71.19 523 GLU A N 1
ATOM 4000 C CA . GLU A 1 523 ? 52.428 -22.091 -5.970 1.00 71.19 523 GLU A CA 1
ATOM 4001 C C . GLU A 1 523 ? 51.661 -21.030 -5.165 1.00 71.19 523 GLU A C 1
ATOM 4003 O O . GLU A 1 523 ? 52.060 -20.677 -4.056 1.00 71.19 523 GLU A O 1
ATOM 4008 N N . LYS A 1 524 ? 50.511 -20.562 -5.672 1.00 65.56 524 LYS A N 1
ATOM 4009 C CA . LYS A 1 524 ? 49.747 -19.478 -5.033 1.00 65.56 524 LYS A CA 1
ATOM 4010 C C . LYS A 1 524 ? 48.990 -19.906 -3.772 1.00 65.56 524 LYS A C 1
ATOM 4012 O O . LYS A 1 524 ? 48.793 -19.084 -2.881 1.00 65.56 524 LYS A O 1
ATOM 4017 N N . ASN A 1 525 ? 48.540 -21.163 -3.701 1.00 60.62 525 ASN A N 1
ATOM 4018 C CA . ASN A 1 525 ? 47.629 -21.637 -2.649 1.00 60.62 525 ASN A CA 1
ATOM 4019 C C . ASN A 1 525 ? 48.206 -22.780 -1.792 1.00 60.62 525 ASN A C 1
ATOM 4021 O O . ASN A 1 525 ? 47.474 -23.357 -0.988 1.00 60.62 525 ASN A O 1
ATOM 4025 N N . ASN A 1 526 ? 49.474 -23.158 -1.995 1.00 72.44 526 ASN A N 1
ATOM 4026 C CA . ASN A 1 526 ? 50.165 -24.265 -1.317 1.00 72.44 526 ASN A CA 1
ATOM 4027 C C . ASN A 1 526 ? 49.341 -25.577 -1.284 1.00 72.44 526 ASN A C 1
ATOM 4029 O O . ASN A 1 526 ? 49.293 -26.294 -0.283 1.00 72.44 526 ASN A O 1
ATOM 4033 N N . THR A 1 527 ? 48.599 -25.843 -2.366 1.00 63.41 527 THR A N 1
ATOM 4034 C CA . THR A 1 527 ? 47.574 -26.898 -2.425 1.00 63.41 527 THR A CA 1
ATOM 4035 C C . THR A 1 527 ? 48.168 -28.215 -2.941 1.00 63.41 527 THR A C 1
ATOM 4037 O O . THR A 1 527 ? 48.770 -28.212 -4.017 1.00 63.41 527 THR A O 1
ATOM 4040 N N . PRO A 1 528 ? 47.981 -29.358 -2.246 1.00 68.62 528 PRO A N 1
ATOM 4041 C CA . PRO A 1 528 ? 48.469 -30.653 -2.716 1.00 68.62 528 PRO A CA 1
ATOM 4042 C C . PRO A 1 528 ? 47.878 -31.046 -4.076 1.00 68.62 528 PRO A C 1
ATOM 4044 O O . PRO A 1 528 ? 46.685 -30.870 -4.325 1.00 68.62 528 PRO A O 1
ATOM 4047 N N . LEU A 1 529 ? 48.692 -31.667 -4.938 1.00 60.84 529 LEU A N 1
ATOM 4048 C CA . LEU A 1 529 ? 48.313 -32.030 -6.313 1.00 60.84 529 LEU A CA 1
ATOM 4049 C C . LEU A 1 529 ? 46.999 -32.835 -6.398 1.00 60.84 529 LEU A C 1
ATOM 4051 O O . LEU A 1 529 ? 46.197 -32.659 -7.314 1.00 60.84 529 LEU A O 1
ATOM 4055 N N . GLN A 1 530 ? 46.775 -33.716 -5.422 1.00 63.22 530 GLN A N 1
ATOM 4056 C CA . GLN A 1 530 ? 45.602 -34.590 -5.320 1.00 63.22 530 GLN A CA 1
ATOM 4057 C C . GLN A 1 530 ? 44.277 -33.850 -5.053 1.00 63.22 530 GLN A C 1
ATOM 4059 O O . GLN A 1 530 ? 43.213 -34.410 -5.327 1.00 63.22 530 GLN A O 1
ATOM 4064 N N . ASP A 1 531 ? 44.340 -32.605 -4.571 1.00 60.50 531 ASP A N 1
ATOM 4065 C CA . ASP A 1 531 ? 43.189 -31.803 -4.140 1.00 60.50 531 ASP A CA 1
ATOM 4066 C C . ASP A 1 531 ? 42.784 -30.718 -5.158 1.00 60.50 531 ASP A C 1
ATOM 4068 O O . ASP A 1 531 ? 41.798 -30.006 -4.955 1.00 60.50 531 ASP A O 1
ATOM 4072 N N . ILE A 1 532 ? 43.485 -30.622 -6.296 1.00 64.81 532 ILE A N 1
ATOM 4073 C CA . ILE A 1 532 ? 43.176 -29.669 -7.373 1.00 64.81 532 ILE A CA 1
ATOM 4074 C C . ILE A 1 532 ? 41.871 -30.070 -8.087 1.00 64.81 532 ILE A C 1
ATOM 4076 O O . ILE A 1 532 ? 41.794 -31.080 -8.802 1.00 64.81 532 ILE A O 1
ATOM 4080 N N . ARG A 1 533 ? 40.834 -29.243 -7.904 1.00 65.25 533 ARG A N 1
ATOM 4081 C CA . ARG A 1 533 ? 39.492 -29.391 -8.495 1.00 65.25 533 ARG A CA 1
ATOM 4082 C C . ARG A 1 533 ? 39.318 -28.509 -9.734 1.00 65.25 533 ARG A C 1
ATOM 4084 O O . ARG A 1 533 ? 40.008 -27.510 -9.909 1.00 65.25 533 ARG A O 1
ATOM 4091 N N . CYS A 1 534 ? 38.359 -28.864 -10.591 1.00 58.25 534 CYS A N 1
ATOM 4092 C CA . CYS A 1 534 ? 38.011 -28.061 -11.765 1.00 58.25 534 CYS A CA 1
ATOM 4093 C C . CYS A 1 534 ? 37.506 -26.660 -11.373 1.00 58.25 534 CYS A C 1
ATOM 4095 O O . CYS A 1 534 ? 36.669 -26.518 -10.479 1.00 58.25 534 CYS A O 1
ATOM 4097 N N . TRP A 1 535 ? 37.961 -25.641 -12.109 1.00 50.16 535 TRP A N 1
ATOM 4098 C CA . TRP A 1 535 ? 37.598 -24.227 -11.957 1.00 50.16 535 TRP A CA 1
ATOM 4099 C C . TRP A 1 535 ? 36.080 -23.990 -11.841 1.00 50.16 535 TRP A C 1
ATOM 4101 O O . TRP A 1 535 ? 35.626 -23.252 -10.965 1.00 50.16 535 TRP A O 1
ATOM 4111 N N . ARG A 1 536 ? 35.275 -24.721 -12.627 1.00 45.84 536 ARG A N 1
ATOM 4112 C CA . ARG A 1 536 ? 33.800 -24.647 -12.630 1.00 45.84 536 ARG A CA 1
ATOM 4113 C C . ARG A 1 536 ? 33.144 -25.111 -11.315 1.00 45.84 536 ARG A C 1
ATOM 4115 O O . ARG A 1 536 ? 31.994 -24.767 -11.062 1.00 45.84 536 ARG A O 1
ATOM 4122 N N . HIS A 1 537 ? 33.860 -25.865 -10.474 1.00 48.28 537 HIS A N 1
ATOM 4123 C CA . HIS A 1 537 ? 33.414 -26.276 -9.135 1.00 48.28 537 HIS A CA 1
ATOM 4124 C C . HIS A 1 537 ? 33.830 -25.296 -8.026 1.00 48.28 537 HIS A C 1
ATOM 4126 O O . HIS A 1 537 ? 33.108 -25.181 -7.039 1.00 48.28 537 HIS A O 1
ATOM 4132 N N . ASN A 1 538 ? 34.936 -24.554 -8.174 1.00 41.56 538 ASN A N 1
ATOM 4133 C CA . ASN A 1 538 ? 35.385 -23.616 -7.132 1.00 41.56 538 ASN A CA 1
ATOM 4134 C C . ASN A 1 538 ? 34.443 -22.410 -6.961 1.00 41.56 538 ASN A C 1
ATOM 4136 O O . ASN A 1 538 ? 34.335 -21.883 -5.861 1.00 41.56 538 ASN A O 1
ATOM 4140 N N . ARG A 1 539 ? 33.678 -22.029 -7.996 1.00 36.56 539 ARG A N 1
ATOM 4141 C CA . ARG A 1 539 ? 32.590 -21.035 -7.876 1.00 36.56 539 ARG A CA 1
ATOM 4142 C C . ARG A 1 539 ? 31.316 -21.545 -7.179 1.00 36.56 539 ARG A C 1
ATOM 4144 O O . ARG A 1 539 ? 30.405 -20.755 -6.976 1.00 36.56 539 ARG A O 1
ATOM 4151 N N . ARG A 1 540 ? 31.210 -22.837 -6.835 1.00 37.62 540 ARG A N 1
ATOM 4152 C CA . ARG A 1 540 ? 30.004 -23.434 -6.216 1.00 37.62 540 ARG A CA 1
ATOM 4153 C C . ARG A 1 540 ? 30.118 -23.704 -4.709 1.00 37.62 540 ARG A C 1
ATOM 4155 O O . ARG A 1 540 ? 29.217 -24.325 -4.161 1.00 37.62 540 ARG A O 1
ATOM 4162 N N . HIS A 1 541 ? 31.189 -23.262 -4.043 1.00 33.41 541 HIS A N 1
ATOM 4163 C CA . HIS A 1 541 ? 31.387 -23.505 -2.604 1.00 33.41 541 HIS A CA 1
ATOM 4164 C C . HIS A 1 541 ? 31.333 -22.269 -1.693 1.00 33.41 541 HIS A C 1
ATOM 4166 O O . HIS A 1 541 ? 31.424 -22.424 -0.479 1.00 33.41 541 HIS A O 1
ATOM 4172 N N . GLU A 1 542 ? 31.057 -21.081 -2.234 1.00 31.81 542 GLU A N 1
ATOM 4173 C CA . GLU A 1 542 ? 30.545 -19.948 -1.450 1.00 31.81 542 GLU A CA 1
ATOM 4174 C C . GLU A 1 542 ? 29.022 -19.832 -1.616 1.00 31.81 542 GLU A C 1
ATOM 4176 O O . GLU A 1 542 ? 28.538 -18.889 -2.229 1.00 31.81 542 GLU A O 1
ATOM 4181 N N . MET A 1 543 ? 28.275 -20.832 -1.121 1.00 31.33 543 MET A N 1
ATOM 4182 C CA . MET A 1 543 ? 26.928 -20.714 -0.519 1.00 31.33 543 MET A CA 1
ATOM 4183 C C . MET A 1 543 ? 26.317 -22.098 -0.214 1.00 31.33 543 MET A C 1
ATOM 4185 O O . MET A 1 543 ? 26.492 -23.046 -0.972 1.00 31.33 543 MET A O 1
ATOM 4189 N N . ALA A 1 544 ? 25.541 -22.148 0.876 1.00 30.98 544 ALA A N 1
ATOM 4190 C CA . ALA A 1 544 ? 24.708 -23.254 1.375 1.00 30.98 544 ALA A CA 1
ATOM 4191 C C . ALA A 1 544 ? 25.407 -24.521 1.930 1.00 30.98 544 ALA A C 1
ATOM 4193 O O . ALA A 1 544 ? 26.124 -25.252 1.251 1.00 30.98 544 ALA A O 1
ATOM 4194 N N . SER A 1 545 ? 25.084 -24.821 3.192 1.00 31.86 545 SER A N 1
ATOM 4195 C CA . SER A 1 545 ? 25.354 -26.085 3.885 1.00 31.86 545 SER A CA 1
ATOM 4196 C C . SER A 1 545 ? 24.155 -27.041 3.812 1.00 31.86 545 SER A C 1
ATOM 4198 O O . SER A 1 545 ? 23.025 -26.628 4.057 1.00 31.86 545 SER A O 1
ATOM 4200 N N . ASP A 1 546 ? 24.450 -28.323 3.595 1.00 34.28 546 ASP A N 1
ATOM 4201 C CA . ASP A 1 546 ? 23.660 -29.516 3.941 1.00 34.28 546 ASP A CA 1
ATOM 4202 C C . ASP A 1 546 ? 22.220 -29.686 3.410 1.00 34.28 546 ASP A C 1
ATOM 4204 O O . ASP A 1 546 ? 21.246 -29.333 4.073 1.00 34.28 546 ASP A O 1
ATOM 4208 N N . HIS A 1 547 ? 22.078 -30.528 2.375 1.00 29.70 547 HIS A N 1
ATOM 4209 C CA . HIS A 1 547 ? 21.625 -31.911 2.628 1.00 29.70 547 HIS A CA 1
ATOM 4210 C C . HIS A 1 547 ? 22.084 -32.915 1.554 1.00 29.70 547 HIS A C 1
ATOM 4212 O O . HIS A 1 547 ? 22.026 -32.662 0.354 1.00 29.70 547 HIS A O 1
ATOM 4218 N N . PHE A 1 548 ? 22.531 -34.091 2.002 1.00 28.97 548 PHE A N 1
ATOM 4219 C CA . PHE A 1 548 ? 23.092 -35.159 1.167 1.00 28.97 548 PHE A CA 1
ATOM 4220 C C . PHE A 1 548 ? 22.015 -36.164 0.716 1.00 28.97 548 PHE A C 1
ATOM 4222 O O . PHE A 1 548 ? 21.383 -36.805 1.557 1.00 28.97 548 PHE A O 1
ATOM 4229 N N . ARG A 1 549 ? 21.921 -36.438 -0.593 1.00 25.25 549 ARG A N 1
ATOM 4230 C CA . ARG A 1 549 ? 21.676 -37.798 -1.116 1.00 25.25 549 ARG A CA 1
ATOM 4231 C C . ARG A 1 549 ? 22.560 -38.055 -2.338 1.00 25.25 549 ARG A C 1
ATOM 4233 O O . ARG A 1 549 ? 22.846 -37.162 -3.124 1.00 25.25 549 ARG A O 1
ATOM 4240 N N . SER A 1 550 ? 23.061 -39.280 -2.423 1.00 26.19 550 SER A N 1
ATOM 4241 C CA . SER A 1 550 ? 24.219 -39.688 -3.220 1.00 26.19 550 SER A CA 1
ATOM 4242 C C . SER A 1 550 ? 23.990 -39.763 -4.735 1.00 26.19 550 SER A C 1
ATOM 4244 O O . SER A 1 550 ? 23.185 -40.581 -5.176 1.00 26.19 550 SER A O 1
ATOM 4246 N N . ILE A 1 551 ? 24.841 -39.084 -5.512 1.00 23.66 551 ILE A N 1
ATOM 4247 C CA . ILE A 1 551 ? 25.398 -39.600 -6.778 1.00 23.66 551 ILE A CA 1
ATOM 4248 C C . ILE A 1 551 ? 26.901 -39.274 -6.788 1.00 23.66 551 ILE A C 1
ATOM 4250 O O . ILE A 1 551 ? 27.304 -38.154 -6.481 1.00 23.66 551 ILE A O 1
ATOM 4254 N N . SER A 1 552 ? 27.748 -40.258 -7.093 1.00 27.56 552 SER A N 1
ATOM 4255 C CA . SER A 1 552 ? 29.207 -40.111 -7.070 1.00 27.56 552 SER A CA 1
ATOM 4256 C C . SER A 1 552 ? 29.752 -39.505 -8.366 1.00 27.56 552 SER A C 1
ATOM 4258 O O . SER A 1 552 ? 29.691 -40.156 -9.407 1.00 27.56 552 SER A O 1
ATOM 4260 N N . CYS A 1 553 ? 30.373 -38.323 -8.303 1.00 26.34 553 CYS A N 1
ATOM 4261 C CA . CYS A 1 553 ? 31.245 -37.837 -9.380 1.00 26.34 553 CYS A CA 1
ATOM 4262 C C . CYS A 1 553 ? 32.317 -36.864 -8.847 1.00 26.34 553 CYS A C 1
ATOM 4264 O O . CYS A 1 553 ? 32.162 -35.645 -8.900 1.00 26.34 553 CYS A O 1
ATOM 4266 N N . VAL A 1 554 ? 33.416 -37.399 -8.301 1.00 35.22 554 VAL A N 1
ATOM 4267 C CA . VAL A 1 554 ? 34.541 -36.597 -7.781 1.00 35.22 554 VAL A CA 1
ATOM 4268 C C . VAL A 1 554 ? 35.588 -36.403 -8.881 1.00 35.22 554 VAL A C 1
ATOM 4270 O O . VAL A 1 554 ? 36.352 -37.314 -9.186 1.00 35.22 554 VAL A O 1
ATOM 4273 N N . CYS A 1 555 ? 35.646 -35.206 -9.468 1.00 46.62 555 CYS A N 1
ATOM 4274 C CA . CYS A 1 555 ? 36.642 -34.861 -10.488 1.00 46.62 555 CYS A CA 1
ATOM 4275 C C . CYS A 1 555 ? 38.005 -34.531 -9.849 1.00 46.62 555 CYS A C 1
ATOM 4277 O O . CYS A 1 555 ? 38.113 -33.532 -9.137 1.00 46.62 555 CYS A O 1
ATOM 4279 N N . ARG A 1 556 ? 39.051 -35.319 -10.142 1.00 55.84 556 ARG A N 1
ATOM 4280 C CA . ARG A 1 556 ? 40.444 -35.060 -9.721 1.00 55.84 556 ARG A CA 1
ATOM 4281 C C . ARG A 1 556 ? 41.308 -34.680 -10.926 1.00 55.84 556 ARG A C 1
ATOM 4283 O O . ARG A 1 556 ? 41.602 -35.540 -11.751 1.00 55.84 556 ARG A O 1
ATOM 4290 N N . LEU A 1 557 ? 41.744 -33.419 -11.027 1.00 56.69 557 LEU A N 1
ATOM 4291 C CA . LEU A 1 557 ? 42.615 -32.984 -12.133 1.00 56.69 557 LEU A CA 1
ATOM 4292 C C . LEU A 1 557 ? 44.075 -33.430 -11.950 1.00 56.69 557 LEU A C 1
ATOM 4294 O O . LEU A 1 557 ? 44.732 -33.762 -12.935 1.00 56.69 557 LEU A O 1
ATOM 4298 N N . GLY A 1 558 ? 44.566 -33.527 -10.709 1.00 56.97 558 GLY A N 1
ATOM 4299 C CA . GLY A 1 558 ? 45.947 -33.943 -10.428 1.00 56.97 558 GLY A CA 1
ATOM 4300 C C . GLY A 1 558 ? 46.308 -35.350 -10.919 1.00 56.97 558 GLY A C 1
ATOM 4301 O O . GLY A 1 558 ? 47.447 -35.591 -11.308 1.00 56.97 558 GLY A O 1
ATOM 4302 N N . GLN A 1 559 ? 45.343 -36.276 -10.976 1.00 60.34 559 GLN A N 1
ATOM 4303 C CA . GLN A 1 559 ? 45.573 -37.617 -11.536 1.00 60.34 559 GLN A CA 1
ATOM 4304 C C . GLN A 1 559 ? 45.795 -37.587 -13.054 1.00 60.34 559 GLN A C 1
ATOM 4306 O O . GLN A 1 559 ? 46.621 -38.343 -13.557 1.00 60.34 559 GLN A O 1
ATOM 4311 N N . LEU A 1 560 ? 45.104 -36.692 -13.766 1.00 58.44 560 LEU A N 1
ATOM 4312 C CA . LEU A 1 560 ? 45.261 -36.518 -15.210 1.00 58.44 560 LEU A CA 1
ATOM 4313 C C . LEU A 1 560 ? 46.648 -35.943 -15.540 1.00 58.44 560 LEU A C 1
ATOM 4315 O O . LEU A 1 560 ? 47.319 -36.433 -16.441 1.00 58.44 560 LEU A O 1
ATOM 4319 N N . PHE A 1 561 ? 47.104 -34.968 -14.744 1.00 63.00 561 PHE A N 1
ATOM 4320 C CA . PHE A 1 561 ? 48.440 -34.373 -14.852 1.00 63.00 561 PHE A CA 1
ATOM 4321 C C . PHE A 1 561 ? 49.561 -35.413 -14.670 1.00 63.00 561 PHE A C 1
ATOM 4323 O O . PHE A 1 561 ? 50.471 -35.493 -15.497 1.00 63.00 561 PHE A O 1
ATOM 4330 N N . LEU A 1 562 ? 49.455 -36.259 -13.635 1.00 55.75 562 LEU A N 1
ATOM 4331 C CA . LEU A 1 562 ? 50.396 -37.359 -13.389 1.00 55.75 562 LEU A CA 1
ATOM 4332 C C . LEU A 1 562 ? 50.405 -38.386 -14.531 1.00 55.75 562 LEU A C 1
ATOM 4334 O O . LEU A 1 562 ? 51.469 -38.863 -14.909 1.00 55.75 562 LEU A O 1
ATOM 4338 N N . GLN A 1 563 ? 49.245 -38.705 -15.114 1.00 53.97 563 GLN A N 1
ATOM 4339 C CA . GLN A 1 563 ? 49.156 -39.636 -16.245 1.00 53.97 563 GLN A CA 1
ATOM 4340 C C . GLN A 1 563 ? 49.801 -39.090 -17.526 1.00 53.97 563 GLN A C 1
ATOM 4342 O O . GLN A 1 563 ? 50.351 -39.869 -18.300 1.00 53.97 563 GLN A O 1
ATOM 4347 N N . THR A 1 564 ? 49.768 -37.773 -17.754 1.00 57.78 564 THR A N 1
ATOM 4348 C CA . THR A 1 564 ? 50.389 -37.157 -18.938 1.00 57.78 564 THR A CA 1
ATOM 4349 C C . THR A 1 564 ? 51.905 -36.968 -18.841 1.00 57.78 564 THR A C 1
ATOM 4351 O O . THR A 1 564 ? 52.545 -36.859 -19.882 1.00 57.78 564 THR A O 1
ATOM 4354 N N . ASN A 1 565 ? 52.488 -36.947 -17.634 1.00 50.28 565 ASN A N 1
ATOM 4355 C CA . ASN A 1 565 ? 53.886 -36.551 -17.403 1.00 50.28 565 ASN A CA 1
ATOM 4356 C C . ASN A 1 565 ? 54.686 -37.565 -16.556 1.00 50.28 565 ASN A C 1
ATOM 4358 O O . ASN A 1 565 ? 55.310 -37.201 -15.562 1.00 50.28 565 ASN A O 1
ATOM 4362 N N . MET A 1 566 ? 54.725 -38.839 -16.968 1.00 30.02 566 MET A N 1
ATOM 4363 C CA . MET A 1 566 ? 55.711 -39.803 -16.451 1.00 30.02 566 MET A CA 1
ATOM 4364 C C . MET A 1 566 ? 56.753 -40.207 -17.502 1.00 30.02 566 MET A C 1
ATOM 4366 O O . MET A 1 566 ? 56.591 -41.187 -18.229 1.00 30.02 566 MET A O 1
ATOM 4370 N N . ARG A 1 567 ? 57.894 -39.513 -17.484 1.00 31.52 567 ARG A N 1
ATOM 4371 C CA . ARG A 1 567 ? 59.209 -40.129 -17.714 1.00 31.52 567 ARG A CA 1
ATOM 4372 C C . ARG A 1 567 ? 60.131 -39.694 -16.583 1.00 31.52 567 ARG A C 1
ATOM 4374 O O . ARG A 1 567 ? 60.543 -38.543 -16.531 1.00 31.52 567 ARG A O 1
ATOM 4381 N N . VAL A 1 568 ? 60.410 -40.622 -15.674 1.00 29.61 568 VAL A N 1
ATOM 4382 C CA . VAL A 1 568 ? 61.402 -40.451 -14.610 1.00 29.61 568 VAL A CA 1
ATOM 4383 C C . VAL A 1 568 ? 62.746 -40.949 -15.129 1.00 29.61 568 VAL A C 1
ATOM 4385 O O . VAL A 1 568 ? 62.823 -42.055 -15.665 1.00 29.61 568 VAL A O 1
ATOM 4388 N N . GLN A 1 569 ? 63.796 -40.160 -14.927 1.00 25.91 569 GLN A N 1
ATOM 4389 C CA . GLN A 1 569 ? 65.166 -40.656 -14.881 1.00 25.91 569 GLN A CA 1
ATOM 4390 C C . GLN A 1 569 ? 65.891 -39.918 -13.746 1.00 25.91 569 GLN A C 1
ATOM 4392 O O . GLN A 1 569 ? 65.771 -38.702 -13.623 1.00 25.91 569 GLN A O 1
ATOM 4397 N N . GLU A 1 570 ? 66.537 -40.681 -12.868 1.00 29.16 570 GLU A N 1
ATOM 4398 C CA . GLU A 1 570 ? 67.219 -40.211 -11.653 1.00 29.16 570 GLU A CA 1
ATOM 4399 C C . GLU A 1 570 ? 68.731 -40.004 -11.902 1.00 29.16 570 GLU A C 1
ATOM 4401 O O . GLU A 1 570 ? 69.228 -40.430 -12.945 1.00 29.16 570 GLU A O 1
ATOM 4406 N N . VAL A 1 571 ? 69.454 -39.504 -10.876 1.00 28.38 571 VAL A N 1
ATOM 4407 C CA . VAL A 1 571 ? 70.940 -39.488 -10.730 1.00 28.38 571 VAL A CA 1
ATOM 4408 C C . VAL A 1 571 ? 71.644 -38.370 -11.545 1.00 28.38 571 VAL A C 1
ATOM 4410 O O . VAL A 1 571 ? 71.320 -38.186 -12.712 1.00 28.38 571 VAL A O 1
ATOM 4413 N N . SER A 1 572 ? 72.600 -37.568 -11.041 1.00 27.33 572 SER A N 1
ATOM 4414 C CA . SER A 1 572 ? 73.267 -37.413 -9.720 1.00 27.33 572 SER A CA 1
ATOM 4415 C C . SER A 1 572 ? 73.746 -35.962 -9.499 1.00 27.33 572 SER A C 1
ATOM 4417 O O . SER A 1 572 ? 73.643 -35.126 -10.394 1.00 27.33 572 SER A O 1
ATOM 4419 N N . ASP A 1 573 ? 74.321 -35.699 -8.321 1.00 32.94 573 ASP A N 1
ATOM 4420 C CA . ASP A 1 573 ? 75.142 -34.526 -7.993 1.00 32.94 573 ASP A CA 1
ATOM 4421 C C . ASP A 1 573 ? 76.278 -34.262 -9.006 1.00 32.94 573 ASP A C 1
ATOM 4423 O O . ASP A 1 573 ? 76.900 -35.208 -9.489 1.00 32.94 573 ASP A O 1
ATOM 4427 N N . ASP A 1 574 ? 76.576 -32.986 -9.280 1.00 27.84 574 ASP A N 1
ATOM 4428 C CA . ASP A 1 574 ? 77.872 -32.360 -8.955 1.00 27.84 574 ASP A CA 1
ATOM 4429 C C . ASP A 1 574 ? 77.842 -30.838 -9.229 1.00 27.84 574 ASP A C 1
ATOM 4431 O O . ASP A 1 574 ? 76.944 -30.319 -9.896 1.00 27.84 574 ASP A O 1
ATOM 4435 N N . ALA A 1 575 ? 78.790 -30.098 -8.649 1.00 34.88 575 ALA A N 1
ATOM 4436 C CA . ALA A 1 575 ? 78.844 -28.635 -8.706 1.00 34.88 575 ALA A CA 1
ATOM 4437 C C . ALA A 1 575 ? 79.769 -28.111 -9.814 1.00 34.88 575 ALA A C 1
ATOM 4439 O O . ALA A 1 575 ? 80.869 -28.630 -9.969 1.00 34.88 575 ALA A O 1
ATOM 4440 N N . GLU A 1 576 ? 79.421 -26.983 -10.448 1.00 29.86 576 GLU A N 1
ATOM 4441 C CA . GLU A 1 576 ? 80.441 -26.039 -10.927 1.00 29.86 576 GLU A CA 1
ATOM 4442 C C . GLU A 1 576 ? 79.923 -24.603 -11.113 1.00 29.86 576 GLU A C 1
ATOM 4444 O O . GLU A 1 576 ? 78.731 -24.347 -11.291 1.00 29.86 576 GLU A O 1
ATOM 4449 N N . MET A 1 577 ? 80.850 -23.646 -11.029 1.00 38.81 577 MET A N 1
ATOM 4450 C CA . MET A 1 577 ? 80.624 -22.242 -11.371 1.00 38.81 577 MET A CA 1
ATOM 4451 C C . MET A 1 577 ? 80.434 -22.086 -12.882 1.00 38.81 577 MET A C 1
ATOM 4453 O O . MET A 1 577 ? 81.181 -22.691 -13.642 1.00 38.81 577 MET A O 1
ATOM 4457 N N . ASN A 1 578 ? 79.602 -21.134 -13.313 1.00 31.27 578 ASN A N 1
ATOM 4458 C CA . ASN A 1 578 ? 80.104 -20.082 -14.201 1.00 31.27 578 ASN A CA 1
ATOM 4459 C C . ASN A 1 578 ? 79.194 -18.853 -14.250 1.00 31.27 578 ASN A C 1
ATOM 4461 O O . ASN A 1 578 ? 77.969 -18.938 -14.264 1.00 31.27 578 ASN A O 1
ATOM 4465 N N . SER A 1 579 ? 79.844 -17.696 -14.283 1.00 39.72 579 SER A N 1
ATOM 4466 C CA . SER A 1 579 ? 79.257 -16.400 -14.594 1.00 39.72 579 SER A CA 1
ATOM 4467 C C . SER A 1 579 ? 79.387 -16.128 -16.087 1.00 39.72 579 SER A C 1
ATOM 4469 O O . SER A 1 579 ? 80.504 -16.198 -16.593 1.00 39.72 579 SER A O 1
ATOM 4471 N N . GLU A 1 580 ? 78.326 -15.679 -16.752 1.00 31.17 580 GLU A N 1
ATOM 4472 C CA . GLU A 1 580 ? 78.466 -14.815 -17.928 1.00 31.17 580 GLU A CA 1
ATOM 4473 C C . GLU A 1 580 ? 77.220 -13.938 -18.106 1.00 31.17 580 GLU A C 1
ATOM 4475 O O . GLU A 1 580 ? 76.167 -14.211 -17.529 1.00 31.17 580 GLU A O 1
ATOM 4480 N N . ALA A 1 581 ? 77.386 -12.809 -18.793 1.00 34.16 581 ALA A N 1
ATOM 4481 C CA . ALA A 1 581 ? 76.466 -11.674 -18.750 1.00 34.16 581 ALA A CA 1
ATOM 4482 C C . ALA A 1 581 ? 76.043 -11.205 -20.152 1.00 34.16 581 ALA A C 1
ATOM 4484 O O . ALA A 1 581 ? 76.666 -11.569 -21.146 1.00 34.16 581 ALA A O 1
ATOM 4485 N N . ALA A 1 582 ? 75.060 -10.293 -20.171 1.00 32.47 582 ALA A N 1
ATOM 4486 C CA . ALA A 1 582 ? 74.399 -9.693 -21.339 1.00 32.47 582 ALA A CA 1
ATOM 4487 C C . ALA A 1 582 ? 73.371 -10.623 -22.030 1.00 32.47 582 ALA A C 1
ATOM 4489 O O . ALA A 1 582 ? 73.538 -11.834 -22.057 1.00 32.47 582 ALA A O 1
ATOM 4490 N N . THR A 1 583 ? 72.259 -10.123 -22.576 1.00 30.69 583 THR A N 1
ATOM 4491 C CA . THR A 1 583 ? 71.893 -8.734 -22.934 1.00 30.69 583 THR A CA 1
ATOM 4492 C C . THR A 1 583 ? 70.559 -8.281 -22.324 1.00 30.69 583 THR A C 1
ATOM 4494 O O . THR A 1 583 ? 69.783 -9.094 -21.834 1.00 30.69 583 THR A O 1
ATOM 4497 N N . ALA A 1 584 ? 70.311 -6.968 -22.332 1.00 43.28 584 ALA A N 1
ATOM 4498 C CA . ALA A 1 584 ? 69.094 -6.363 -21.798 1.00 43.28 584 ALA A CA 1
ATOM 4499 C C . ALA A 1 584 ? 67.943 -6.357 -22.817 1.00 43.28 584 ALA A C 1
ATOM 4501 O O . ALA A 1 584 ? 68.162 -5.981 -23.964 1.00 43.28 584 ALA A O 1
ATOM 4502 N N . ASP A 1 585 ? 66.739 -6.659 -22.332 1.00 34.19 585 ASP A N 1
ATOM 4503 C CA . ASP A 1 585 ? 65.453 -6.189 -22.856 1.00 34.19 585 ASP A CA 1
ATOM 4504 C C . ASP A 1 585 ? 64.631 -5.680 -21.653 1.00 34.19 585 ASP A C 1
ATOM 4506 O O . ASP A 1 585 ? 64.807 -6.155 -20.525 1.00 34.19 585 ASP A O 1
ATOM 4510 N N . GLU A 1 586 ? 63.810 -4.649 -21.859 1.00 39.09 586 GLU A N 1
ATOM 4511 C CA . GLU A 1 586 ? 63.196 -3.865 -20.776 1.00 39.09 586 GLU A CA 1
ATOM 4512 C C . GLU A 1 586 ? 62.040 -4.605 -20.068 1.00 39.09 586 GLU A C 1
ATOM 4514 O O . GLU A 1 586 ? 61.177 -5.171 -20.743 1.00 39.09 586 GLU A O 1
ATOM 4519 N N . PRO A 1 587 ? 61.947 -4.570 -18.721 1.00 42.28 587 PRO A N 1
ATOM 4520 C CA . PRO A 1 587 ? 60.746 -5.000 -18.015 1.00 42.28 587 PRO A CA 1
ATOM 4521 C C . PRO A 1 587 ? 59.665 -3.910 -18.055 1.00 42.28 587 PRO A C 1
ATOM 4523 O O . PRO A 1 587 ? 59.915 -2.743 -17.746 1.00 42.28 587 PRO A O 1
ATOM 4526 N N . GLU A 1 588 ? 58.442 -4.315 -18.397 1.00 40.94 588 GLU A N 1
ATOM 4527 C CA . GLU A 1 588 ? 57.246 -3.471 -18.344 1.00 40.94 588 GLU A CA 1
ATOM 4528 C C . GLU A 1 588 ? 56.979 -2.967 -16.909 1.00 40.94 588 GLU A C 1
ATOM 4530 O O . GLU A 1 588 ? 57.324 -3.621 -15.924 1.00 40.94 588 GLU A O 1
ATOM 4535 N N . GLY A 1 589 ? 56.401 -1.767 -16.796 1.00 38.88 589 GLY A N 1
ATOM 4536 C CA . GLY A 1 589 ? 56.499 -0.938 -15.590 1.00 38.88 589 GLY A CA 1
ATOM 4537 C C . GLY A 1 589 ? 55.950 -1.544 -14.293 1.00 38.88 589 GLY A C 1
ATOM 4538 O O . GLY A 1 589 ? 54.775 -1.898 -14.202 1.00 38.88 589 GLY A O 1
ATOM 4539 N N . GLU A 1 590 ? 56.780 -1.530 -13.246 1.00 39.09 590 GLU A N 1
ATOM 4540 C CA . GLU A 1 590 ? 56.326 -1.672 -11.861 1.00 39.09 590 GLU A CA 1
ATOM 4541 C C . GLU A 1 590 ? 55.406 -0.495 -11.486 1.00 39.09 590 GLU A C 1
ATOM 4543 O O . GLU A 1 590 ? 55.778 0.674 -11.635 1.00 39.09 590 GLU A O 1
ATOM 4548 N N . GLU A 1 591 ? 54.208 -0.786 -10.967 1.00 45.31 591 GLU A N 1
ATOM 4549 C CA . GLU A 1 591 ? 53.338 0.248 -10.400 1.00 45.31 591 GLU A CA 1
ATOM 4550 C C . GLU A 1 591 ? 54.050 0.954 -9.228 1.00 45.31 591 GLU A C 1
ATOM 4552 O O . GLU A 1 591 ? 54.665 0.294 -8.382 1.00 45.31 591 GLU A O 1
ATOM 4557 N N . PRO A 1 592 ? 53.982 2.296 -9.130 1.00 48.41 592 PRO A N 1
ATOM 4558 C CA . PRO A 1 592 ? 54.694 3.028 -8.094 1.00 48.41 592 PRO A CA 1
ATOM 4559 C C . PRO A 1 592 ? 54.135 2.668 -6.715 1.00 48.41 592 PRO A C 1
ATOM 4561 O O . PRO A 1 592 ? 52.988 2.983 -6.404 1.00 48.41 592 PRO A O 1
ATOM 4564 N N . ALA A 1 593 ? 54.968 2.055 -5.869 1.00 54.34 593 ALA A N 1
ATOM 4565 C CA . ALA A 1 593 ? 54.596 1.661 -4.513 1.00 54.34 593 ALA A CA 1
ATOM 4566 C C . ALA A 1 593 ? 53.981 2.841 -3.737 1.00 54.34 593 ALA A C 1
ATOM 4568 O O . ALA A 1 593 ? 54.681 3.794 -3.376 1.00 54.34 593 ALA A O 1
ATOM 4569 N N . GLU A 1 594 ? 52.669 2.780 -3.483 1.00 75.44 594 GLU A N 1
ATOM 4570 C CA . GLU A 1 594 ? 51.934 3.899 -2.898 1.00 75.44 594 GLU A CA 1
ATOM 4571 C C . GLU A 1 594 ? 52.504 4.285 -1.524 1.00 75.44 594 GLU A C 1
ATOM 4573 O O . GLU A 1 594 ? 52.559 3.491 -0.583 1.00 75.44 594 GLU A O 1
ATOM 4578 N N . GLY A 1 595 ? 52.945 5.538 -1.396 1.00 91.69 595 GLY A N 1
ATOM 4579 C CA . GLY A 1 595 ? 53.390 6.101 -0.124 1.00 91.69 595 GLY A CA 1
ATOM 4580 C C . GLY A 1 595 ? 52.213 6.537 0.751 1.00 91.69 595 GLY A C 1
ATOM 4581 O O . GLY A 1 595 ? 51.157 6.919 0.253 1.00 91.69 595 GLY A O 1
ATOM 4582 N N . CYS A 1 596 ? 52.417 6.577 2.073 1.00 96.06 596 CYS A N 1
ATOM 4583 C CA . CYS A 1 596 ? 51.425 7.093 3.025 1.00 96.06 596 CYS A CA 1
ATOM 4584 C C . CYS A 1 596 ? 50.905 8.466 2.577 1.00 96.06 596 CYS A C 1
ATOM 4586 O O . CYS A 1 596 ? 51.686 9.419 2.509 1.00 96.06 596 CYS A O 1
ATOM 4588 N N . VAL A 1 597 ? 49.596 8.620 2.349 1.00 95.69 597 VAL A N 1
ATOM 4589 C CA . VAL A 1 597 ? 49.066 9.859 1.745 1.00 95.69 597 VAL A CA 1
ATOM 4590 C C . VAL A 1 597 ? 49.312 11.125 2.568 1.00 95.69 597 VAL A C 1
ATOM 4592 O O . VAL A 1 597 ? 49.287 12.217 2.005 1.00 95.69 597 VAL A O 1
ATOM 4595 N N . ILE A 1 598 ? 49.604 10.980 3.864 1.00 95.25 598 ILE A N 1
ATOM 4596 C CA . ILE A 1 598 ? 49.875 12.076 4.804 1.00 95.25 598 ILE A CA 1
ATOM 4597 C C . ILE A 1 598 ? 51.357 12.482 4.801 1.00 95.25 598 ILE A C 1
ATOM 4599 O O . ILE A 1 598 ? 51.666 13.661 4.683 1.00 95.25 598 ILE A O 1
ATOM 4603 N N . CYS A 1 599 ? 52.290 11.529 4.939 1.00 95.12 599 CYS A N 1
ATOM 4604 C CA . CYS A 1 599 ? 53.726 11.835 5.069 1.00 95.12 599 CYS A CA 1
ATOM 4605 C C . CYS A 1 599 ? 54.560 11.546 3.812 1.00 95.12 599 CYS A C 1
ATOM 4607 O O . CYS A 1 599 ? 55.772 11.749 3.836 1.00 95.12 599 CYS A O 1
ATOM 4609 N N . LYS A 1 600 ? 53.926 11.033 2.750 1.00 94.62 600 LYS A N 1
ATOM 4610 C CA . LYS A 1 600 ? 54.488 10.628 1.447 1.00 94.62 600 LYS A CA 1
ATOM 4611 C C . LYS A 1 600 ? 55.641 9.611 1.490 1.00 94.62 600 LYS A C 1
ATOM 4613 O O . LYS A 1 600 ? 56.193 9.273 0.451 1.00 94.62 600 LYS A O 1
ATOM 4618 N N . LYS A 1 601 ? 55.985 9.072 2.665 1.00 94.12 601 LYS A N 1
ATOM 4619 C CA . LYS A 1 601 ? 56.974 7.995 2.815 1.00 94.12 601 LYS A CA 1
ATOM 4620 C C . LYS A 1 601 ? 56.357 6.640 2.476 1.00 94.12 601 LYS A C 1
ATOM 4622 O O . LYS A 1 601 ? 55.253 6.336 2.936 1.00 94.12 601 LYS A O 1
ATOM 4627 N N . THR A 1 602 ? 57.104 5.830 1.736 1.00 85.25 602 THR A N 1
ATOM 4628 C CA . THR A 1 602 ? 56.860 4.395 1.566 1.00 85.25 602 THR A CA 1
ATOM 4629 C C . THR A 1 602 ? 57.195 3.644 2.861 1.00 85.25 602 THR A C 1
ATOM 4631 O O . THR A 1 602 ? 58.027 4.084 3.660 1.00 85.25 602 THR A O 1
ATOM 4634 N N . GLY A 1 603 ? 56.492 2.543 3.120 1.00 86.31 603 GLY A N 1
ATOM 4635 C CA . GLY A 1 603 ? 56.571 1.797 4.377 1.00 86.31 603 GLY A CA 1
ATOM 4636 C C . GLY A 1 603 ? 55.354 0.895 4.572 1.00 86.31 603 GLY A C 1
ATOM 4637 O O . GLY A 1 603 ? 54.462 0.863 3.729 1.00 86.31 603 GLY A O 1
ATOM 4638 N N . LYS A 1 604 ? 55.298 0.155 5.687 1.00 87.38 604 LYS A N 1
ATOM 4639 C CA . LYS A 1 604 ? 54.134 -0.683 6.009 1.00 87.38 604 LYS A CA 1
ATOM 4640 C C . LYS A 1 604 ? 52.947 0.206 6.389 1.00 87.38 604 LYS A C 1
ATOM 4642 O O . LYS A 1 604 ? 52.864 0.677 7.521 1.00 87.38 604 LYS A O 1
ATOM 4647 N N . LEU A 1 605 ? 52.038 0.422 5.444 1.00 94.19 605 LEU A N 1
ATOM 4648 C CA . LEU A 1 605 ? 50.810 1.178 5.669 1.00 94.19 605 LEU A CA 1
ATOM 4649 C C . LEU A 1 605 ? 49.833 0.326 6.488 1.00 94.19 605 LEU A C 1
ATOM 4651 O O . LEU A 1 605 ? 49.625 -0.853 6.211 1.00 94.19 605 LEU A O 1
ATOM 4655 N N . GLU A 1 606 ? 49.295 0.913 7.553 1.00 95.50 606 GLU A N 1
ATOM 4656 C CA . GLU A 1 606 ? 48.508 0.199 8.570 1.00 95.50 606 GLU A CA 1
ATOM 4657 C C . GLU A 1 606 ? 47.004 0.403 8.381 1.00 95.50 606 GLU A C 1
ATOM 4659 O O . GLU A 1 606 ? 46.211 -0.371 8.911 1.00 95.50 606 GLU A O 1
ATOM 4664 N N . LEU A 1 607 ? 46.618 1.459 7.659 1.00 95.38 607 LEU A N 1
ATOM 4665 C CA . LEU A 1 607 ? 45.241 1.903 7.492 1.00 95.38 607 LEU A CA 1
ATOM 4666 C C . LEU A 1 607 ? 44.907 2.128 6.020 1.00 95.38 607 LEU A C 1
ATOM 4668 O O . LEU A 1 607 ? 45.686 2.741 5.288 1.00 95.38 607 LEU A O 1
ATOM 4672 N N . THR A 1 608 ? 43.691 1.744 5.645 1.00 95.88 608 THR A N 1
ATOM 4673 C CA . THR A 1 608 ? 43.013 2.196 4.426 1.00 95.88 608 THR A CA 1
ATOM 4674 C C . THR A 1 608 ? 41.916 3.172 4.845 1.00 95.88 608 THR A C 1
ATOM 4676 O O . THR A 1 608 ? 41.075 2.847 5.683 1.00 95.88 608 THR A O 1
ATOM 4679 N N . LEU A 1 609 ? 41.951 4.390 4.312 1.00 95.81 609 LEU A N 1
ATOM 4680 C CA . LEU A 1 609 ? 40.946 5.425 4.547 1.00 95.81 609 LEU A CA 1
ATOM 4681 C C . LEU A 1 609 ? 39.672 5.117 3.729 1.00 95.81 609 LEU A C 1
ATOM 4683 O O . LEU A 1 609 ? 39.769 4.462 2.692 1.00 95.81 609 LEU A O 1
ATOM 4687 N N . PRO A 1 610 ? 38.484 5.644 4.094 1.00 90.94 610 PRO A N 1
ATOM 4688 C CA . PRO A 1 610 ? 37.230 5.371 3.369 1.00 90.94 610 PRO A CA 1
ATOM 4689 C C . PRO A 1 610 ? 37.217 5.799 1.891 1.00 90.94 610 PRO A C 1
ATOM 4691 O O . PRO A 1 610 ? 36.355 5.385 1.124 1.00 90.94 610 PRO A O 1
ATOM 4694 N N . CYS A 1 611 ? 38.168 6.637 1.475 1.00 90.25 611 CYS A N 1
ATOM 4695 C CA . CYS A 1 611 ? 38.382 7.042 0.087 1.00 90.25 611 CYS A CA 1
ATOM 4696 C C . CYS A 1 611 ? 39.331 6.121 -0.708 1.00 90.25 611 CYS A C 1
ATOM 4698 O O . CYS A 1 611 ? 39.660 6.461 -1.839 1.00 90.25 611 CYS A O 1
ATOM 4700 N N . GLY A 1 612 ? 39.798 5.010 -0.128 1.00 93.94 612 GLY A N 1
ATOM 4701 C CA . GLY A 1 612 ? 40.750 4.066 -0.729 1.00 93.94 612 GLY A CA 1
ATOM 4702 C C . GLY A 1 612 ? 42.223 4.353 -0.410 1.00 93.94 612 GLY A C 1
ATOM 4703 O O . GLY A 1 612 ? 43.033 3.439 -0.421 1.00 93.94 612 GLY A O 1
ATOM 4704 N N . CYS A 1 613 ? 42.575 5.590 -0.052 1.00 96.31 613 CYS A N 1
ATOM 4705 C CA . CYS A 1 613 ? 43.957 5.978 0.244 1.00 96.31 613 CYS A CA 1
ATOM 4706 C C . CYS A 1 613 ? 44.570 5.251 1.449 1.00 96.31 613 CYS A C 1
ATOM 4708 O O . CYS A 1 613 ? 43.926 5.122 2.490 1.00 96.31 613 CYS A O 1
ATOM 4710 N N . HIS A 1 614 ? 45.860 4.923 1.379 1.00 96.44 614 HIS A N 1
ATOM 4711 C CA . HIS A 1 614 ? 46.578 4.263 2.471 1.00 96.44 614 HIS A CA 1
ATOM 4712 C C . HIS A 1 614 ? 47.402 5.223 3.356 1.00 96.44 614 HIS A C 1
ATOM 4714 O O . HIS A 1 614 ? 47.989 6.204 2.887 1.00 96.44 614 HIS A O 1
ATOM 4720 N N . ALA A 1 615 ? 47.475 4.945 4.665 1.00 96.94 615 ALA A N 1
ATOM 4721 C CA . ALA A 1 615 ? 48.204 5.765 5.638 1.00 96.94 615 ALA A CA 1
ATOM 4722 C C . ALA A 1 615 ? 48.840 4.955 6.789 1.00 96.94 615 ALA A C 1
ATOM 4724 O O . ALA A 1 615 ? 48.363 3.890 7.179 1.00 96.94 615 ALA A O 1
ATOM 4725 N N . HIS A 1 616 ? 49.903 5.501 7.390 1.00 97.56 616 HIS A N 1
ATOM 4726 C CA . HIS A 1 616 ? 50.398 5.059 8.702 1.00 97.56 616 HIS A CA 1
ATOM 4727 C C . HIS A 1 616 ? 49.452 5.549 9.808 1.00 97.56 616 HIS A C 1
ATOM 4729 O O . HIS A 1 616 ? 49.045 6.718 9.783 1.00 97.56 616 HIS A O 1
ATOM 4735 N N . LYS A 1 617 ? 49.176 4.730 10.833 1.00 96.31 617 LYS A N 1
ATOM 4736 C CA . LYS A 1 617 ? 48.239 5.099 11.907 1.00 96.31 617 LYS A CA 1
ATOM 4737 C C . LYS A 1 617 ? 48.671 6.361 12.653 1.00 96.31 617 LYS A C 1
ATOM 4739 O O . LYS A 1 617 ? 47.888 7.300 12.766 1.00 96.31 617 LYS A O 1
ATOM 4744 N N . LYS A 1 618 ? 49.950 6.445 13.032 1.00 95.88 618 LYS A N 1
ATOM 4745 C CA . LYS A 1 618 ? 50.531 7.625 13.705 1.00 95.88 618 LYS A CA 1
ATOM 4746 C C . LYS A 1 618 ? 50.423 8.915 12.889 1.00 95.88 618 LYS A C 1
ATOM 4748 O O . LYS A 1 618 ? 50.308 9.998 13.461 1.00 95.88 618 LYS A O 1
ATOM 4753 N N . CYS A 1 619 ? 50.473 8.823 11.559 1.00 96.25 619 CYS A N 1
ATOM 4754 C CA . CYS A 1 619 ? 50.302 9.991 10.697 1.00 96.25 619 CYS A CA 1
ATOM 4755 C C . CYS A 1 619 ? 48.845 10.468 10.699 1.00 96.25 619 CYS A C 1
ATOM 4757 O O . CYS A 1 619 ? 48.617 11.675 10.737 1.00 96.25 619 CYS A O 1
ATOM 4759 N N . LEU A 1 620 ? 47.876 9.544 10.711 1.00 96.56 620 LEU A N 1
ATOM 4760 C CA . LEU A 1 620 ? 46.460 9.892 10.819 1.00 96.56 620 LEU A CA 1
ATOM 4761 C C . LEU A 1 620 ? 46.132 10.492 12.193 1.00 96.56 620 LEU A C 1
ATOM 4763 O O . LEU A 1 620 ? 45.516 11.550 12.242 1.00 96.56 620 LEU A O 1
ATOM 4767 N N . GLU A 1 621 ? 46.608 9.880 13.284 1.00 96.62 621 GLU A N 1
ATOM 4768 C CA . GLU A 1 621 ? 46.476 10.408 14.655 1.00 96.62 621 GLU A CA 1
ATOM 4769 C C . GLU A 1 621 ? 46.991 11.854 14.739 1.00 96.62 621 GLU A C 1
ATOM 4771 O O . GLU A 1 621 ? 46.249 12.762 15.113 1.00 96.62 621 GLU A O 1
ATOM 4776 N N . SER A 1 622 ? 48.224 12.090 14.275 1.00 95.75 622 SER A N 1
ATOM 4777 C CA . SER A 1 622 ? 48.855 13.419 14.282 1.00 95.75 622 SER A CA 1
ATOM 4778 C C . SER A 1 622 ? 48.082 14.450 13.447 1.00 95.75 622 SER A C 1
ATOM 4780 O O . SER A 1 622 ? 47.954 15.606 13.851 1.00 95.75 622 SER A O 1
ATOM 4782 N N . SER A 1 623 ? 47.555 14.044 12.285 1.00 95.44 623 SER A N 1
ATOM 4783 C CA . SER A 1 623 ? 46.767 14.920 11.410 1.00 95.44 623 SER A CA 1
ATOM 4784 C C . SER A 1 623 ? 45.421 15.287 12.039 1.00 95.44 623 SER A C 1
ATOM 4786 O O . SER A 1 623 ? 45.016 16.446 11.987 1.00 95.44 623 SER A O 1
ATOM 4788 N N . VAL A 1 624 ? 44.742 14.324 12.667 1.00 95.88 624 VAL A N 1
ATOM 4789 C CA . VAL A 1 624 ? 43.448 14.526 13.337 1.00 95.88 624 VAL A CA 1
ATOM 4790 C C . VAL A 1 624 ? 43.603 15.443 14.551 1.00 95.88 624 VAL A C 1
ATOM 4792 O O . VAL A 1 624 ? 42.845 16.402 14.686 1.00 95.88 624 VAL A O 1
ATOM 4795 N N . GLU A 1 625 ? 44.637 15.248 15.376 1.00 95.38 625 GLU A N 1
ATOM 4796 C CA . GLU A 1 625 ? 44.949 16.178 16.470 1.00 95.38 625 GLU A CA 1
ATOM 4797 C C . GLU A 1 625 ? 45.280 17.600 15.983 1.00 95.38 625 GLU A C 1
ATOM 4799 O O . GLU A 1 625 ? 45.054 18.571 16.711 1.00 95.38 625 GLU A O 1
ATOM 4804 N N . ALA A 1 626 ? 45.883 17.750 14.799 1.00 91.12 626 ALA A N 1
ATOM 4805 C CA . ALA A 1 626 ? 46.200 19.058 14.230 1.00 91.12 626 ALA A CA 1
ATOM 4806 C C . ALA A 1 626 ? 44.928 19.788 13.767 1.00 91.12 626 ALA A C 1
ATOM 4808 O O . ALA A 1 626 ? 44.730 20.944 14.138 1.00 91.12 626 ALA A O 1
ATOM 4809 N N . PHE A 1 627 ? 44.031 19.104 13.049 1.00 94.38 627 PHE A N 1
ATOM 4810 C CA . PHE A 1 627 ? 42.741 19.666 12.625 1.00 94.38 627 PHE A CA 1
ATOM 4811 C C . PHE A 1 627 ? 41.844 20.044 13.814 1.00 94.38 627 PHE A C 1
ATOM 4813 O O . PHE A 1 627 ? 41.272 21.134 13.836 1.00 94.38 627 PHE A O 1
ATOM 4820 N N . ILE A 1 628 ? 41.802 19.203 14.853 1.00 92.00 628 ILE A N 1
ATOM 4821 C CA . ILE A 1 628 ? 41.064 19.480 16.097 1.00 92.00 628 ILE A CA 1
ATOM 4822 C C . ILE A 1 628 ? 41.648 20.688 16.841 1.00 92.00 628 ILE A C 1
ATOM 4824 O O . ILE A 1 628 ? 40.895 21.545 17.302 1.00 92.00 628 ILE A O 1
ATOM 4828 N N . ARG A 1 629 ? 42.982 20.814 16.921 1.00 91.69 629 ARG A N 1
ATOM 4829 C CA . ARG A 1 629 ? 43.636 22.022 17.466 1.00 91.69 629 ARG A CA 1
ATOM 4830 C C . ARG A 1 629 ? 43.376 23.271 16.618 1.00 91.69 629 ARG A C 1
ATOM 4832 O O . ARG A 1 629 ? 43.330 24.364 17.173 1.00 91.69 629 ARG A O 1
ATOM 4839 N N . GLY A 1 630 ? 43.167 23.108 15.312 1.00 89.94 630 GLY A N 1
ATOM 4840 C CA . GLY A 1 630 ? 42.700 24.152 14.396 1.00 89.94 630 GLY A CA 1
ATOM 4841 C C . GLY A 1 630 ? 41.210 24.502 14.524 1.00 89.94 630 GLY A C 1
ATOM 4842 O O . GLY A 1 630 ? 40.755 25.424 13.854 1.00 89.94 630 GLY A O 1
ATOM 4843 N N . GLY A 1 631 ? 40.451 23.802 15.375 1.00 90.69 631 GLY A N 1
ATOM 4844 C CA . GLY A 1 631 ? 39.035 24.072 15.634 1.00 90.69 631 GLY A CA 1
ATOM 4845 C C . GLY A 1 631 ? 38.046 23.403 14.674 1.00 90.69 631 GLY A C 1
ATOM 4846 O O . GLY A 1 631 ? 36.854 23.684 14.779 1.00 90.69 631 GLY A O 1
ATOM 4847 N N . GLN A 1 632 ? 38.491 22.521 13.771 1.00 90.62 632 GLN A N 1
ATOM 4848 C CA . GLN A 1 632 ? 37.578 21.752 12.916 1.00 90.62 632 GLN A CA 1
ATOM 4849 C C . GLN A 1 632 ? 36.862 20.649 13.701 1.00 90.62 632 GLN A C 1
ATOM 4851 O O . GLN A 1 632 ? 37.456 19.982 14.555 1.00 90.62 632 GLN A O 1
ATOM 4856 N N . ALA A 1 633 ? 35.586 20.416 13.385 1.00 89.94 633 ALA A N 1
ATOM 4857 C CA . ALA A 1 633 ? 34.842 19.317 13.985 1.00 89.94 633 ALA A CA 1
ATOM 4858 C C . ALA A 1 633 ? 35.302 17.961 13.402 1.00 89.94 633 ALA A C 1
ATOM 4860 O O . ALA A 1 633 ? 35.593 17.876 12.209 1.00 89.94 633 ALA A O 1
ATOM 4861 N N . PRO A 1 634 ? 35.281 16.849 14.168 1.00 88.25 634 PRO A N 1
ATOM 4862 C CA . PRO A 1 634 ? 35.641 15.523 13.643 1.00 88.25 634 PRO A CA 1
ATOM 4863 C C . PRO A 1 634 ? 34.830 15.074 12.411 1.00 88.25 634 PRO A C 1
ATOM 4865 O O . PRO A 1 634 ? 35.306 14.271 11.614 1.00 88.25 634 PRO A O 1
ATOM 4868 N N . ALA A 1 635 ? 33.617 15.608 12.226 1.00 88.00 635 ALA A N 1
ATOM 4869 C CA . ALA A 1 635 ? 32.762 15.357 11.061 1.00 88.00 635 ALA A CA 1
ATOM 4870 C C . ALA A 1 635 ? 33.184 16.116 9.781 1.00 88.00 635 ALA A C 1
ATOM 4872 O O . ALA A 1 635 ? 32.587 15.911 8.722 1.00 88.00 635 ALA A O 1
ATOM 4873 N N . GLU A 1 636 ? 34.174 17.004 9.877 1.00 91.00 636 GLU A N 1
ATOM 4874 C CA . GLU A 1 636 ? 34.675 17.873 8.802 1.00 91.00 636 GLU A CA 1
ATOM 4875 C C . GLU A 1 636 ? 36.103 17.508 8.372 1.00 91.00 636 GLU A C 1
ATOM 4877 O O . GLU A 1 636 ? 36.630 18.110 7.445 1.00 91.00 636 GLU A O 1
ATOM 4882 N N . ILE A 1 637 ? 36.732 16.522 9.021 1.00 92.94 637 ILE A N 1
ATOM 4883 C CA . ILE A 1 637 ? 38.089 16.089 8.679 1.00 92.94 637 ILE A CA 1
ATOM 4884 C C . ILE A 1 637 ? 38.053 15.288 7.372 1.00 92.94 637 ILE A C 1
ATOM 4886 O O . ILE A 1 637 ? 37.424 14.228 7.284 1.00 92.94 637 ILE A O 1
ATOM 4890 N N . GLU A 1 638 ? 38.748 15.800 6.360 1.00 95.56 638 GLU A N 1
ATOM 4891 C CA . GLU A 1 638 ? 38.830 15.232 5.012 1.00 95.56 638 GLU A CA 1
ATOM 4892 C C . GLU A 1 638 ? 40.140 14.471 4.776 1.00 95.56 638 GLU A C 1
ATOM 4894 O O . GLU A 1 638 ? 41.129 14.626 5.496 1.00 95.56 638 GLU A O 1
ATOM 4899 N N . CYS A 1 639 ? 40.154 13.620 3.750 1.00 94.25 639 CYS A N 1
ATOM 4900 C CA . CYS A 1 639 ? 41.376 12.975 3.294 1.00 94.25 639 CYS A CA 1
ATOM 4901 C C . CYS A 1 639 ? 42.331 14.009 2.659 1.00 94.25 639 CYS A C 1
ATOM 4903 O O . CYS A 1 639 ? 41.936 14.658 1.691 1.00 94.25 639 CYS A O 1
ATOM 4905 N N . PRO A 1 640 ? 43.612 14.099 3.076 1.00 87.50 640 PRO A N 1
ATOM 4906 C CA . PRO A 1 640 ? 44.566 15.062 2.506 1.00 87.50 640 PRO A CA 1
ATOM 4907 C C . PRO A 1 640 ? 44.860 14.909 1.004 1.00 87.50 640 PRO A C 1
ATOM 4909 O O . PRO A 1 640 ? 45.448 15.806 0.412 1.00 87.50 640 PRO A O 1
ATOM 4912 N N . GLN A 1 641 ? 44.489 13.777 0.396 1.00 91.62 641 GLN A N 1
ATOM 4913 C CA . GLN A 1 641 ? 44.634 13.512 -1.042 1.00 91.62 641 GLN A CA 1
ATOM 4914 C C . GLN A 1 641 ? 43.330 13.757 -1.827 1.00 91.62 641 GLN A C 1
ATOM 4916 O O . GLN A 1 641 ? 43.369 13.909 -3.043 1.00 91.62 641 GLN A O 1
ATOM 4921 N N . HIS A 1 642 ? 42.179 13.791 -1.147 1.00 91.56 642 HIS A N 1
ATOM 4922 C CA . HIS A 1 642 ? 40.851 13.871 -1.755 1.00 91.56 642 HIS A CA 1
ATOM 4923 C C . HIS A 1 642 ? 39.992 14.899 -1.007 1.00 91.56 642 HIS A C 1
ATOM 4925 O O . HIS A 1 642 ? 39.217 14.545 -0.112 1.00 91.56 642 HIS A O 1
ATOM 4931 N N . THR A 1 643 ? 40.120 16.169 -1.392 1.00 84.19 643 THR A N 1
ATOM 4932 C CA . THR A 1 643 ? 39.247 17.257 -0.932 1.00 84.19 643 THR A CA 1
ATOM 4933 C C . THR A 1 643 ? 37.770 16.917 -1.166 1.00 84.19 643 THR A C 1
ATOM 4935 O O . THR A 1 643 ? 37.400 16.268 -2.145 1.00 84.19 643 THR A O 1
ATOM 4938 N N . GLY A 1 644 ? 36.915 17.288 -0.215 1.00 82.12 644 GLY A N 1
ATOM 4939 C CA . GLY A 1 644 ? 35.502 16.911 -0.157 1.00 82.12 644 GLY A CA 1
ATOM 4940 C C . GLY A 1 644 ? 35.219 15.497 0.377 1.00 82.12 644 GLY A C 1
ATOM 4941 O O . GLY A 1 644 ? 34.084 15.217 0.771 1.00 82.12 644 GLY A O 1
ATOM 4942 N N . ARG A 1 645 ? 36.205 14.583 0.445 1.00 89.06 645 ARG A N 1
ATOM 4943 C CA . ARG A 1 645 ? 36.003 13.232 1.010 1.00 89.06 645 ARG A CA 1
ATOM 4944 C C . ARG A 1 645 ? 36.313 13.200 2.504 1.00 89.06 645 ARG A C 1
ATOM 4946 O O . ARG A 1 645 ? 37.439 12.932 2.928 1.00 89.06 645 ARG A O 1
ATOM 4953 N N . ARG A 1 646 ? 35.269 13.436 3.299 1.00 94.31 646 ARG A N 1
ATOM 4954 C CA . ARG A 1 646 ? 35.267 13.322 4.767 1.00 94.31 646 ARG A CA 1
ATOM 4955 C C . ARG A 1 646 ? 35.566 11.892 5.220 1.00 94.31 646 ARG A C 1
ATOM 4957 O O . ARG A 1 646 ? 35.049 10.936 4.648 1.00 94.31 646 ARG A O 1
ATOM 4964 N N . LEU A 1 647 ? 36.360 11.752 6.280 1.00 93.12 647 LEU A N 1
ATOM 4965 C CA . LEU A 1 647 ? 36.716 10.449 6.858 1.00 93.12 647 LEU A CA 1
ATOM 4966 C C . LEU A 1 647 ? 35.582 9.841 7.700 1.00 93.12 647 LEU A C 1
ATOM 4968 O O . LEU A 1 647 ? 35.497 8.626 7.818 1.00 93.12 647 LEU A O 1
ATOM 4972 N N . GLY A 1 648 ? 34.692 10.673 8.250 1.00 89.50 648 GLY A N 1
ATOM 4973 C CA . GLY A 1 648 ? 33.547 10.235 9.053 1.00 89.50 648 GLY A CA 1
ATOM 4974 C C . GLY A 1 648 ? 33.894 9.950 10.519 1.00 89.50 648 GLY A C 1
ATOM 4975 O O . GLY A 1 648 ? 34.930 9.373 10.845 1.00 89.50 648 GLY A O 1
ATOM 4976 N N . VAL A 1 649 ? 33.001 10.352 11.429 1.00 91.25 649 VAL A N 1
ATOM 4977 C CA . VAL A 1 649 ? 33.248 10.289 12.884 1.00 91.25 649 VAL A CA 1
ATOM 4978 C C . VAL A 1 649 ? 33.436 8.849 13.370 1.00 91.25 649 VAL A C 1
ATOM 4980 O O . VAL A 1 649 ? 34.373 8.580 14.113 1.00 91.25 649 VAL A O 1
ATOM 4983 N N . SER A 1 650 ? 32.613 7.910 12.899 1.00 86.88 650 SER A N 1
ATOM 4984 C CA . SER A 1 650 ? 32.678 6.491 13.278 1.00 86.88 650 SER A CA 1
ATOM 4985 C C . SER A 1 650 ? 34.000 5.818 12.890 1.00 86.88 650 SER A C 1
ATOM 4987 O O . SER A 1 650 ? 34.535 5.018 13.659 1.00 86.88 650 SER A O 1
ATOM 4989 N N . PHE A 1 651 ? 34.562 6.161 11.726 1.00 95.06 651 PHE A N 1
ATOM 4990 C CA . PHE A 1 651 ? 35.883 5.694 11.301 1.00 95.06 651 PHE A CA 1
ATOM 4991 C C . PHE A 1 651 ? 36.991 6.281 12.184 1.00 95.06 651 PHE A C 1
ATOM 4993 O O . PHE A 1 651 ? 37.896 5.563 12.601 1.00 95.06 651 PHE A O 1
ATOM 5000 N N . LEU A 1 652 ? 36.914 7.570 12.526 1.00 95.31 652 LEU A N 1
ATOM 5001 C CA . LEU A 1 652 ? 37.898 8.197 13.410 1.00 95.31 652 LEU A CA 1
ATOM 5002 C C . LEU A 1 652 ? 37.838 7.627 14.838 1.00 95.31 652 LEU A C 1
ATOM 5004 O O . LEU A 1 652 ? 38.884 7.376 15.434 1.00 95.31 652 LEU A O 1
ATOM 5008 N N . GLU A 1 653 ? 36.641 7.353 15.364 1.00 93.50 653 GLU A N 1
ATOM 5009 C CA . GLU A 1 653 ? 36.454 6.749 16.690 1.00 93.50 653 GLU A CA 1
ATOM 5010 C C . GLU A 1 653 ? 36.943 5.299 16.778 1.00 93.50 653 GLU A C 1
ATOM 5012 O O . GLU A 1 653 ? 37.508 4.919 17.804 1.00 93.50 653 GLU A O 1
ATOM 5017 N N . SER A 1 654 ? 36.778 4.492 15.726 1.00 90.75 654 SER A N 1
ATOM 5018 C CA . SER A 1 654 ? 37.312 3.123 15.699 1.00 90.75 654 SER A CA 1
ATOM 5019 C C . SER A 1 654 ? 38.826 3.076 15.474 1.00 90.75 654 SER A C 1
ATOM 5021 O O . SER A 1 654 ? 39.506 2.196 16.006 1.00 90.75 654 SER A O 1
ATOM 5023 N N . THR A 1 655 ? 39.372 4.029 14.715 1.00 92.88 655 THR A N 1
ATOM 5024 C CA . THR A 1 655 ? 40.737 3.928 14.182 1.00 92.88 655 THR A CA 1
ATOM 5025 C C . THR A 1 655 ? 41.765 4.715 14.994 1.00 92.88 655 THR A C 1
ATOM 5027 O O . THR A 1 655 ? 42.871 4.219 15.236 1.00 92.88 655 THR A O 1
ATOM 5030 N N . VAL A 1 656 ? 41.407 5.925 15.442 1.00 95.38 656 VAL A N 1
ATOM 5031 C CA . VAL A 1 656 ? 42.291 6.879 16.141 1.00 95.38 656 VAL A CA 1
ATOM 5032 C C . VAL A 1 656 ? 41.642 7.496 17.402 1.00 95.38 656 VAL A C 1
ATOM 5034 O O . VAL A 1 656 ? 41.730 8.708 17.609 1.00 95.38 656 VAL A O 1
ATOM 5037 N N . PRO A 1 657 ? 41.013 6.698 18.296 1.00 92.12 657 PRO A N 1
ATOM 5038 C CA . PRO A 1 657 ? 40.221 7.214 19.422 1.00 92.12 657 PRO A CA 1
ATOM 5039 C C . PRO A 1 657 ? 40.989 8.156 20.360 1.00 92.12 657 PRO A C 1
ATOM 5041 O O . PRO A 1 657 ? 40.405 9.101 20.885 1.00 92.12 657 PRO A O 1
ATOM 5044 N N . ALA A 1 658 ? 42.296 7.940 20.544 1.00 91.50 658 ALA A N 1
ATOM 5045 C CA . ALA A 1 658 ? 43.137 8.779 21.399 1.00 91.50 658 ALA A CA 1
ATOM 5046 C C . ALA A 1 658 ? 43.201 10.246 20.927 1.00 91.50 658 ALA A C 1
ATOM 5048 O O . ALA A 1 658 ? 43.215 11.153 21.756 1.00 91.50 658 ALA A O 1
ATOM 5049 N N . ALA A 1 659 ? 43.155 10.492 19.611 1.00 90.62 659 ALA A N 1
ATOM 5050 C CA . ALA A 1 659 ? 43.178 11.841 19.042 1.00 90.62 659 ALA A CA 1
ATOM 5051 C C . ALA A 1 659 ? 41.866 12.624 19.282 1.00 90.62 659 ALA A C 1
ATOM 5053 O O . ALA A 1 659 ? 41.839 13.845 19.134 1.00 90.62 659 ALA A O 1
ATOM 5054 N N . LEU A 1 660 ? 40.778 11.939 19.668 1.00 90.75 660 LEU A N 1
ATOM 5055 C CA . LEU A 1 660 ? 39.452 12.529 19.904 1.00 90.75 660 LEU A CA 1
ATOM 5056 C C . LEU A 1 660 ? 39.172 12.861 21.382 1.00 90.75 660 LEU A C 1
ATOM 5058 O O . LEU A 1 660 ? 38.228 13.601 21.671 1.00 90.75 660 LEU A O 1
ATOM 5062 N N . GLU A 1 661 ? 39.990 12.374 22.319 1.00 86.06 661 GLU A N 1
ATOM 5063 C CA . GLU A 1 661 ? 39.841 12.647 23.759 1.00 86.06 661 GLU A CA 1
ATOM 5064 C C . GLU A 1 661 ? 39.765 14.148 24.120 1.00 86.06 661 GLU A C 1
ATOM 5066 O O . GLU A 1 661 ? 38.883 14.523 24.903 1.00 86.06 661 GLU A O 1
ATOM 5071 N N . PRO A 1 662 ? 40.568 15.057 23.520 1.00 81.19 662 PRO A N 1
ATOM 5072 C CA . PRO A 1 662 ? 40.441 16.490 23.786 1.00 81.19 662 PRO A CA 1
ATOM 5073 C C . PRO A 1 662 ? 39.031 17.031 23.501 1.00 81.19 662 PRO A C 1
ATOM 5075 O O . PRO A 1 662 ? 38.484 17.774 24.317 1.00 81.19 662 PRO A O 1
ATOM 5078 N N . VAL A 1 663 ? 38.394 16.604 22.403 1.00 76.38 663 VAL A N 1
ATOM 5079 C CA . VAL A 1 663 ? 37.034 17.036 22.022 1.00 76.38 663 VAL A CA 1
ATOM 5080 C C . VAL A 1 663 ? 35.996 16.539 23.030 1.00 76.38 663 VAL A C 1
ATOM 5082 O O . VAL A 1 663 ? 35.128 17.307 23.454 1.00 76.38 663 VAL A O 1
ATOM 5085 N N . ARG A 1 664 ? 36.117 15.282 23.477 1.00 76.25 664 ARG A N 1
ATOM 5086 C CA . ARG A 1 664 ? 35.227 14.676 24.485 1.00 76.25 664 ARG A CA 1
ATOM 5087 C C . ARG A 1 664 ? 35.258 15.446 25.813 1.00 76.25 664 ARG A C 1
ATOM 5089 O O . ARG A 1 664 ? 34.207 15.678 26.420 1.00 76.25 664 ARG A O 1
ATOM 5096 N N . SER A 1 665 ? 36.434 15.925 26.224 1.00 66.50 665 SER A N 1
ATOM 5097 C CA . SER A 1 665 ? 36.588 16.759 27.428 1.00 66.50 665 SER A CA 1
ATOM 5098 C C . SER A 1 665 ? 35.960 18.160 27.303 1.00 66.50 665 SER A C 1
ATOM 5100 O O . SER A 1 665 ? 35.422 18.693 28.274 1.00 66.50 665 SER A O 1
ATOM 5102 N N . VAL A 1 666 ? 35.965 18.756 26.105 1.00 65.50 666 VAL A N 1
ATOM 5103 C CA . VAL A 1 666 ? 35.440 20.114 25.877 1.00 65.50 666 VAL A CA 1
ATOM 5104 C C . VAL A 1 666 ? 33.915 20.115 25.731 1.00 65.50 666 VAL A C 1
ATOM 5106 O O . VAL A 1 666 ? 33.238 20.956 26.328 1.00 65.50 666 VAL A O 1
ATOM 5109 N N . TRP A 1 667 ? 33.342 19.156 24.997 1.00 55.09 667 TRP A N 1
ATOM 5110 C CA . TRP A 1 667 ? 31.887 19.058 24.807 1.00 55.09 667 TRP A CA 1
ATOM 5111 C C . TRP A 1 667 ? 31.122 18.695 26.084 1.00 55.09 667 TRP A C 1
ATOM 5113 O O . TRP A 1 667 ? 30.029 19.221 26.311 1.00 55.09 667 TRP A O 1
ATOM 5123 N N . SER A 1 668 ? 31.699 17.869 26.959 1.00 46.38 668 SER A N 1
ATOM 5124 C CA . SER A 1 668 ? 31.118 17.591 28.281 1.00 46.38 668 SER A CA 1
ATOM 5125 C C . SER A 1 668 ? 31.051 18.855 29.156 1.00 46.38 668 SER A C 1
ATOM 5127 O O . SER A 1 668 ? 30.023 19.116 29.786 1.00 46.38 668 SER A O 1
ATOM 5129 N N . GLY A 1 669 ? 32.083 19.707 29.114 1.00 44.75 669 GLY A N 1
ATOM 5130 C CA . GLY A 1 669 ? 32.083 21.016 29.778 1.00 44.75 669 GLY A CA 1
ATOM 5131 C C . GLY A 1 669 ? 31.108 22.039 29.173 1.00 44.75 669 GLY A C 1
ATOM 5132 O O . GLY A 1 669 ? 30.500 22.821 29.909 1.00 44.75 669 GLY A O 1
ATOM 5133 N N . PHE A 1 670 ? 30.922 22.036 27.848 1.00 41.38 670 PHE A N 1
ATOM 5134 C CA . PHE A 1 670 ? 30.011 22.961 27.163 1.00 41.38 670 PHE A CA 1
ATOM 5135 C C . PHE A 1 670 ? 28.537 22.650 27.474 1.00 41.38 670 PHE A C 1
ATOM 5137 O O . PHE A 1 670 ? 27.791 23.542 27.885 1.00 41.38 670 PHE A O 1
ATOM 5144 N N . SER A 1 671 ? 28.137 21.376 27.394 1.00 41.75 671 SER A N 1
ATOM 5145 C CA . SER A 1 671 ? 26.772 20.925 27.712 1.00 41.75 671 SER A CA 1
ATOM 5146 C C . SER A 1 671 ? 26.355 21.254 29.152 1.00 41.75 671 SER A C 1
ATOM 5148 O O . SER A 1 671 ? 25.227 21.691 29.386 1.00 41.75 671 SER A O 1
ATOM 5150 N N . ALA A 1 672 ? 27.274 21.131 30.118 1.00 44.62 672 ALA A N 1
ATOM 5151 C CA . ALA A 1 672 ? 27.017 21.496 31.513 1.00 44.62 672 ALA A CA 1
ATOM 5152 C C . ALA A 1 672 ? 26.731 23.002 31.697 1.00 44.62 672 ALA A C 1
ATOM 5154 O O . ALA A 1 672 ? 25.877 23.380 32.502 1.00 44.62 672 ALA A O 1
ATOM 5155 N N . ARG A 1 673 ? 27.403 23.874 30.931 1.00 44.22 673 ARG A N 1
ATOM 5156 C CA . ARG A 1 673 ? 27.192 25.333 30.982 1.00 44.22 673 ARG A CA 1
ATOM 5157 C C . ARG A 1 673 ? 25.873 25.758 30.337 1.00 44.22 673 ARG A C 1
ATOM 5159 O O . ARG A 1 673 ? 25.191 26.619 30.888 1.00 44.22 673 ARG A O 1
ATOM 5166 N N . VAL A 1 674 ? 25.482 25.131 29.226 1.00 43.12 674 VAL A N 1
ATOM 5167 C CA . VAL A 1 674 ? 24.188 25.395 28.566 1.00 43.12 674 VAL A CA 1
ATOM 5168 C C . VAL A 1 674 ? 23.017 24.972 29.464 1.00 43.12 674 VAL A C 1
ATOM 5170 O O . VAL A 1 674 ? 22.063 25.733 29.623 1.00 43.12 674 VAL A O 1
ATOM 5173 N N . ALA A 1 675 ? 23.117 23.819 30.136 1.00 42.66 675 ALA A N 1
ATOM 5174 C CA . ALA A 1 675 ? 22.109 23.372 31.101 1.00 42.66 675 ALA A CA 1
ATOM 5175 C C . ALA A 1 675 ? 21.971 24.325 32.309 1.00 42.66 675 ALA A C 1
ATOM 5177 O O . ALA A 1 675 ? 20.856 24.623 32.738 1.00 42.66 675 ALA A O 1
ATOM 5178 N N . ALA A 1 676 ? 23.087 24.851 32.827 1.00 44.16 676 ALA A N 1
ATOM 5179 C CA . ALA A 1 676 ? 23.073 25.829 33.918 1.00 44.16 676 ALA A CA 1
ATOM 5180 C C . ALA A 1 676 ? 22.459 27.181 33.501 1.00 44.16 676 ALA A C 1
ATOM 5182 O O . ALA A 1 676 ? 21.709 27.778 34.275 1.00 44.16 676 ALA A O 1
ATOM 5183 N N . ALA A 1 677 ? 22.725 27.644 32.274 1.00 39.88 677 ALA A N 1
ATOM 5184 C CA . ALA A 1 677 ? 22.131 28.869 31.738 1.00 39.88 677 ALA A CA 1
ATOM 5185 C C . ALA A 1 677 ? 20.605 28.744 31.570 1.00 39.88 677 ALA A C 1
ATOM 5187 O O . ALA A 1 677 ? 19.873 29.642 31.980 1.00 39.88 677 ALA A O 1
ATOM 5188 N N . ALA A 1 678 ? 20.118 27.605 31.062 1.00 42.88 678 ALA A N 1
ATOM 5189 C CA . ALA A 1 678 ? 18.684 27.341 30.924 1.00 42.88 678 ALA A CA 1
ATOM 5190 C C . ALA A 1 678 ? 17.945 27.334 32.279 1.00 42.88 678 ALA A C 1
ATOM 5192 O O . ALA A 1 678 ? 16.834 27.854 32.380 1.00 42.88 678 ALA A O 1
ATOM 5193 N N . ALA A 1 679 ? 18.571 26.804 33.337 1.00 45.06 679 ALA A N 1
ATOM 5194 C CA . ALA A 1 679 ? 17.995 26.798 34.684 1.00 45.06 679 ALA A CA 1
ATOM 5195 C C . ALA A 1 679 ? 17.898 28.204 35.315 1.00 45.06 679 ALA A C 1
ATOM 5197 O O . ALA A 1 679 ? 16.977 28.470 36.086 1.00 45.06 679 ALA A O 1
ATOM 5198 N N . ALA A 1 680 ? 18.816 29.118 34.979 1.00 42.47 680 ALA A N 1
ATOM 5199 C CA . ALA A 1 680 ? 18.839 30.477 35.526 1.00 42.47 680 ALA A CA 1
ATOM 5200 C C . ALA A 1 680 ? 17.781 31.417 34.910 1.00 42.47 680 ALA A C 1
ATOM 5202 O O . ALA A 1 680 ? 17.421 32.420 35.523 1.00 42.47 680 ALA A O 1
ATOM 5203 N N . SER A 1 681 ? 17.266 31.111 33.715 1.00 40.44 681 SER A N 1
ATOM 5204 C CA . SER A 1 681 ? 16.337 31.983 32.974 1.00 40.44 681 SER A CA 1
ATOM 5205 C C . SER A 1 681 ? 14.852 31.806 33.337 1.00 40.44 681 SER A C 1
ATOM 5207 O O . SER A 1 681 ? 14.009 32.551 32.843 1.00 40.44 681 SER A O 1
ATOM 5209 N N . GLY A 1 682 ? 14.509 30.827 34.180 1.00 36.34 682 GLY A N 1
ATOM 5210 C CA . GLY A 1 682 ? 13.132 30.354 34.387 1.00 36.34 682 GLY A CA 1
ATOM 5211 C C . GLY A 1 682 ? 12.324 30.993 35.526 1.00 36.34 682 GLY A C 1
ATOM 5212 O O . GLY A 1 682 ? 11.366 30.370 35.977 1.00 36.34 682 GLY A O 1
ATOM 5213 N N . SER A 1 683 ? 12.685 32.175 36.045 1.00 36.97 683 SER A N 1
ATOM 5214 C CA . SER A 1 683 ? 11.993 32.760 37.212 1.00 36.97 683 SER A CA 1
ATOM 5215 C C . SER A 1 683 ? 11.914 34.292 37.208 1.00 36.97 683 SER A C 1
ATOM 5217 O O . SER A 1 683 ? 12.737 34.966 37.823 1.00 36.97 683 SER A O 1
ATOM 5219 N N . THR A 1 684 ? 10.902 34.854 36.531 1.00 34.69 684 THR A N 1
ATOM 5220 C CA . THR A 1 684 ? 10.041 35.958 37.036 1.00 34.69 684 THR A CA 1
ATOM 5221 C C . THR A 1 684 ? 9.046 36.444 35.974 1.00 34.69 684 THR A C 1
ATOM 5223 O O . THR A 1 684 ? 9.453 37.023 34.972 1.00 34.69 684 THR A O 1
ATOM 5226 N N . ARG A 1 685 ? 7.736 36.286 36.239 1.00 33.09 685 ARG A N 1
ATOM 5227 C CA . ARG A 1 685 ? 6.642 37.259 35.977 1.00 33.09 685 ARG A CA 1
ATOM 5228 C C . ARG A 1 685 ? 5.270 36.601 36.189 1.00 33.09 685 ARG A C 1
ATOM 5230 O O . ARG A 1 685 ? 4.699 36.015 35.278 1.00 33.09 685 ARG A O 1
ATOM 5237 N N . GLN A 1 686 ? 4.708 36.776 37.383 1.00 34.59 686 GLN A N 1
ATOM 5238 C CA . GLN A 1 686 ? 3.255 36.846 37.559 1.00 34.59 686 GLN A CA 1
ATOM 5239 C C . GLN A 1 686 ? 2.917 38.308 37.853 1.00 34.59 686 GLN A C 1
ATOM 5241 O O . GLN A 1 686 ? 3.494 38.901 38.761 1.00 34.59 686 GLN A O 1
ATOM 5246 N N . GLY A 1 687 ? 2.035 38.900 37.049 1.00 31.39 687 GLY A N 1
ATOM 5247 C CA . GLY A 1 687 ? 1.516 40.244 37.287 1.00 31.39 687 GLY A CA 1
ATOM 5248 C C . GLY A 1 687 ? 0.256 40.177 38.142 1.00 31.39 687 GLY A C 1
ATOM 5249 O O . GLY A 1 687 ? -0.699 39.502 37.763 1.00 31.39 687 GLY A O 1
ATOM 5250 N N . SER A 1 688 ? 0.244 40.876 39.275 1.00 31.38 688 SER A N 1
ATOM 5251 C CA . SER A 1 688 ? -0.949 41.088 40.094 1.00 31.38 688 SER A CA 1
ATOM 5252 C C . SER A 1 688 ? -1.534 42.478 39.840 1.00 31.38 688 SER A C 1
ATOM 5254 O O . SER A 1 688 ? -0.823 43.482 39.820 1.00 31.38 688 SER A O 1
ATOM 5256 N N . VAL A 1 689 ? -2.851 42.529 39.638 1.00 32.88 689 VAL A N 1
ATOM 5257 C CA . VAL A 1 689 ? -3.620 43.773 39.495 1.00 32.88 689 VAL A CA 1
ATOM 5258 C C . VAL A 1 689 ? -3.765 44.448 40.863 1.00 32.88 689 VAL A C 1
ATOM 5260 O O . VAL A 1 689 ? -3.975 43.773 41.871 1.00 32.88 689 VAL A O 1
ATOM 5263 N N . GLN A 1 690 ? -3.653 45.777 40.903 1.00 31.22 690 GLN A N 1
ATOM 5264 C CA . GLN A 1 690 ? -3.839 46.572 42.120 1.00 31.22 690 GLN A CA 1
ATOM 5265 C C . GLN A 1 690 ? -5.323 46.741 42.479 1.00 31.22 690 GLN A C 1
ATOM 5267 O O . GLN A 1 690 ? -6.146 47.038 41.617 1.00 31.22 690 GLN A O 1
ATOM 5272 N N . ALA A 1 691 ? -5.625 46.668 43.775 1.00 29.86 691 ALA A N 1
ATOM 5273 C CA . ALA A 1 691 ? -6.781 47.308 44.398 1.00 29.86 691 ALA A CA 1
ATOM 5274 C C . ALA A 1 691 ? -6.380 47.794 45.805 1.00 29.86 691 ALA A C 1
ATOM 5276 O O . ALA A 1 691 ? -5.540 47.177 46.462 1.00 29.86 691 ALA A O 1
ATOM 5277 N N . GLU A 1 692 ? -6.930 48.933 46.223 1.00 30.19 692 GLU A N 1
ATOM 5278 C CA . GLU A 1 692 ? -6.495 49.710 47.395 1.00 30.19 692 GLU A CA 1
ATOM 5279 C C . GLU A 1 692 ? -7.108 49.249 48.749 1.00 30.19 692 GLU A C 1
ATOM 5281 O O . GLU A 1 692 ? -7.948 48.348 48.770 1.00 30.19 692 GLU A O 1
ATOM 5286 N N . PRO A 1 693 ? -6.637 49.773 49.907 1.00 52.88 693 PRO A N 1
ATOM 5287 C CA . PRO A 1 693 ? -6.670 49.040 51.178 1.00 52.88 693 PRO A CA 1
ATOM 5288 C C . PRO A 1 693 ? -7.799 49.440 52.141 1.00 52.88 693 PRO A C 1
ATOM 5290 O O . PRO A 1 693 ? -8.320 50.552 52.092 1.00 52.88 693 PRO A O 1
ATOM 5293 N N . THR A 1 694 ? -8.079 48.596 53.146 1.00 29.33 694 THR A N 1
ATOM 5294 C CA . THR A 1 694 ? -8.662 49.055 54.428 1.00 29.33 694 THR A CA 1
ATOM 5295 C C . THR A 1 694 ? -8.413 48.098 55.612 1.00 29.33 694 THR A C 1
ATOM 5297 O O . THR A 1 694 ? -8.756 46.924 55.583 1.00 29.33 694 THR A O 1
ATOM 5300 N N . THR A 1 695 ? -7.850 48.658 56.690 1.00 31.48 695 THR A N 1
ATOM 5301 C CA . THR A 1 695 ? -8.107 48.367 58.125 1.00 31.48 695 THR A CA 1
ATOM 5302 C C . THR A 1 695 ? -8.089 46.934 58.720 1.00 31.48 695 THR A C 1
ATOM 5304 O O . THR A 1 695 ? -9.073 46.210 58.681 1.00 31.48 695 THR A O 1
ATOM 5307 N N . ALA A 1 696 ? -7.074 46.725 59.574 1.00 30.45 696 ALA A N 1
ATOM 5308 C CA . ALA A 1 696 ? -7.200 46.507 61.034 1.00 30.45 696 ALA A CA 1
ATOM 5309 C C . ALA A 1 696 ? -7.412 45.103 61.685 1.00 30.45 696 ALA A C 1
ATOM 5311 O O . ALA A 1 696 ? -8.489 44.525 61.665 1.00 30.45 696 ALA A O 1
ATOM 5312 N N . ARG A 1 697 ? -6.436 44.803 62.571 1.00 30.42 697 ARG A N 1
ATOM 5313 C CA . ARG A 1 697 ? -6.545 44.289 63.967 1.00 30.42 697 ARG A CA 1
ATOM 5314 C C . ARG A 1 697 ? -6.697 42.781 64.273 1.00 30.42 697 ARG A C 1
ATOM 5316 O O . ARG A 1 697 ? -7.517 42.073 63.716 1.00 30.42 697 ARG A O 1
ATOM 5323 N N . THR A 1 698 ? -6.008 42.403 65.368 1.00 30.42 698 THR A N 1
ATOM 5324 C CA . THR A 1 698 ? -6.063 41.141 66.160 1.00 30.42 698 THR A CA 1
ATOM 5325 C C . THR A 1 698 ? -5.542 39.867 65.468 1.00 30.42 698 THR A C 1
ATOM 5327 O O . THR A 1 698 ? -5.705 39.716 64.270 1.00 30.42 698 THR A O 1
ATOM 5330 N N . GLY A 1 699 ? -4.885 38.910 66.143 1.00 28.56 699 GLY A N 1
ATOM 5331 C CA . GLY A 1 699 ? -4.393 38.828 67.533 1.00 28.56 699 GLY A CA 1
ATOM 5332 C C . GLY A 1 699 ? -4.210 37.361 67.996 1.00 28.56 699 GLY A C 1
ATOM 5333 O O . GLY A 1 699 ? -4.782 36.482 67.371 1.00 28.56 699 GLY A O 1
ATOM 5334 N N . ILE A 1 700 ? -3.514 37.127 69.132 1.00 30.59 700 ILE A N 1
ATOM 5335 C CA . ILE A 1 700 ? -3.437 35.840 69.897 1.00 30.59 700 ILE A CA 1
ATOM 5336 C C . ILE A 1 700 ? -2.505 34.775 69.235 1.00 30.59 700 ILE A C 1
ATOM 5338 O O . ILE A 1 700 ? -2.722 34.374 68.104 1.00 30.59 700 ILE A O 1
ATOM 5342 N N . ARG A 1 701 ? -1.306 34.462 69.781 1.00 30.58 701 ARG A N 1
ATOM 5343 C CA . ARG A 1 701 ? -0.958 33.422 70.805 1.00 30.58 701 ARG A CA 1
ATOM 5344 C C . ARG A 1 701 ? -1.456 31.995 70.429 1.00 30.58 701 ARG A C 1
ATOM 5346 O O . ARG A 1 701 ? -2.584 31.840 70.002 1.00 30.58 701 ARG A O 1
ATOM 5353 N N . SER A 1 702 ? -0.706 30.895 70.579 1.00 31.28 702 SER A N 1
ATOM 5354 C CA . SER A 1 702 ? 0.042 30.472 71.779 1.00 31.28 702 SER A CA 1
ATOM 5355 C C . SER A 1 702 ? 1.120 29.399 71.514 1.00 31.28 702 SER A C 1
ATOM 5357 O O . SER A 1 702 ? 1.075 28.676 70.526 1.00 31.28 702 SER A O 1
ATOM 5359 N N 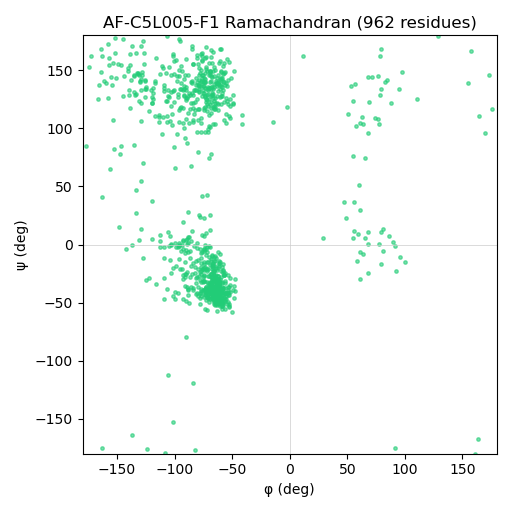. ASN A 1 703 ? 2.036 29.275 72.478 1.00 31.02 703 ASN A N 1
ATOM 5360 C CA . ASN A 1 703 ? 3.088 28.258 72.635 1.00 31.02 703 ASN A CA 1
ATOM 5361 C C . ASN A 1 703 ? 2.601 26.792 72.629 1.00 31.02 703 ASN A C 1
ATOM 5363 O O . ASN A 1 703 ? 1.510 26.524 73.126 1.00 31.02 703 ASN A O 1
ATOM 5367 N N . ALA A 1 704 ? 3.518 25.852 72.351 1.00 31.27 704 ALA A N 1
ATOM 5368 C CA . ALA A 1 704 ? 3.902 24.816 73.329 1.00 31.27 704 ALA A CA 1
ATOM 5369 C C . ALA A 1 704 ? 5.278 24.189 73.004 1.00 31.27 704 ALA A C 1
ATOM 5371 O O . ALA A 1 704 ? 5.585 23.903 71.851 1.00 31.27 704 ALA A O 1
ATOM 5372 N N . VAL A 1 705 ? 6.092 23.961 74.039 1.00 35.97 705 VAL A N 1
ATOM 5373 C CA . VAL A 1 705 ? 7.407 23.293 73.997 1.00 35.97 705 VAL A CA 1
ATOM 5374 C C . VAL A 1 705 ? 7.373 22.126 74.979 1.00 35.97 705 VAL A C 1
ATOM 5376 O O . VAL A 1 705 ? 6.981 22.340 76.123 1.00 35.97 705 VAL A O 1
ATOM 5379 N N . VAL A 1 706 ? 7.872 20.947 74.593 1.00 31.52 706 VAL A N 1
ATOM 5380 C CA . VAL A 1 706 ? 8.351 19.922 75.541 1.00 31.52 706 VAL A CA 1
ATOM 5381 C C . VAL A 1 706 ? 9.629 19.279 74.989 1.00 31.52 706 VAL A C 1
ATOM 5383 O O . VAL A 1 706 ? 9.694 18.924 73.816 1.00 31.52 706 VAL A O 1
ATOM 5386 N N . LYS A 1 707 ? 10.647 19.151 75.848 1.00 38.91 707 LYS A N 1
ATOM 5387 C CA . LYS A 1 707 ? 11.903 18.416 75.617 1.00 38.91 707 LYS A CA 1
ATOM 5388 C C . LYS A 1 707 ? 11.884 17.098 76.398 1.00 38.91 707 LYS A C 1
ATOM 5390 O O . LYS A 1 707 ? 11.393 17.109 77.524 1.00 38.91 707 LYS A O 1
ATOM 5395 N N . SER A 1 708 ? 12.603 16.081 75.922 1.00 29.92 708 SER A N 1
ATOM 5396 C CA . SER A 1 708 ? 13.452 15.234 76.784 1.00 29.92 708 SER A CA 1
ATOM 5397 C C . SER A 1 708 ? 14.458 14.398 75.976 1.00 29.92 708 SER A C 1
ATOM 5399 O O . SER A 1 708 ? 14.220 14.050 74.823 1.00 29.92 708 SER A O 1
ATOM 5401 N N . GLU A 1 709 ? 15.614 14.141 76.594 1.00 31.41 709 GLU A N 1
ATOM 5402 C CA . GLU A 1 709 ? 16.778 13.405 76.068 1.00 31.41 709 GLU A CA 1
ATOM 5403 C C . GLU A 1 709 ? 16.805 11.944 76.635 1.00 31.41 709 GLU A C 1
ATOM 5405 O O . GLU A 1 709 ? 15.742 11.427 76.975 1.00 31.41 709 GLU A O 1
ATOM 5410 N N . PRO A 1 710 ? 17.952 11.240 76.788 1.00 51.00 710 PRO A N 1
ATOM 5411 C CA . PRO A 1 710 ? 18.599 10.421 75.752 1.00 51.00 710 PRO A CA 1
ATOM 5412 C C . PRO A 1 710 ? 18.906 8.970 76.213 1.00 51.00 710 PRO A C 1
ATOM 5414 O O . PRO A 1 710 ? 18.836 8.661 77.401 1.00 51.00 710 PRO A O 1
ATOM 5417 N N . GLN A 1 711 ? 19.403 8.098 75.321 1.00 30.67 711 GLN A N 1
ATOM 5418 C CA . GLN A 1 711 ? 20.190 6.911 75.720 1.00 30.67 711 GLN A CA 1
ATOM 5419 C C . GLN A 1 711 ? 21.379 6.631 74.779 1.00 30.67 711 GLN A C 1
ATOM 5421 O O . GLN A 1 711 ? 21.365 7.003 73.608 1.00 30.67 711 GLN A O 1
ATOM 5426 N N . LYS A 1 712 ? 22.431 6.012 75.338 1.00 36.16 712 LYS A N 1
ATOM 5427 C CA . LYS A 1 712 ? 23.725 5.698 74.699 1.00 36.16 712 LYS A CA 1
ATOM 5428 C C . LYS A 1 712 ? 23.756 4.276 74.117 1.00 36.16 712 LYS A C 1
ATOM 5430 O O . LYS A 1 712 ? 23.144 3.377 74.684 1.00 36.16 712 LYS A O 1
ATOM 5435 N N . GLY A 1 713 ? 24.581 4.062 73.089 1.00 31.23 713 GLY A N 1
ATOM 5436 C CA . GLY A 1 713 ? 24.997 2.744 72.589 1.00 31.23 713 GLY A CA 1
ATOM 5437 C C . GLY A 1 713 ? 26.207 2.866 71.650 1.00 31.23 713 GLY A C 1
ATOM 5438 O O . GLY A 1 713 ? 26.260 3.800 70.853 1.00 31.23 713 GLY A O 1
ATOM 5439 N N . ASP A 1 714 ? 27.186 1.970 71.795 1.00 33.19 714 ASP A N 1
ATOM 5440 C CA . ASP A 1 714 ? 28.537 2.060 71.205 1.00 33.19 714 ASP A CA 1
ATOM 5441 C C . ASP A 1 714 ? 28.656 1.538 69.743 1.00 33.19 714 ASP A C 1
ATOM 5443 O O . ASP A 1 714 ? 27.707 0.950 69.216 1.00 33.19 714 ASP A O 1
ATOM 5447 N N . PRO A 1 715 ? 29.783 1.787 69.032 1.00 46.78 715 PRO A N 1
ATOM 5448 C CA . PRO A 1 715 ? 29.798 1.816 67.566 1.00 46.78 715 PRO A CA 1
ATOM 5449 C C . PRO A 1 715 ? 30.171 0.493 66.875 1.00 46.78 715 PRO A C 1
ATOM 5451 O O . PRO A 1 715 ? 31.054 -0.244 67.311 1.00 46.78 715 PRO A O 1
ATOM 5454 N N . MET A 1 716 ? 29.614 0.278 65.676 1.00 30.98 716 MET A N 1
ATOM 5455 C CA . MET A 1 716 ? 30.128 -0.687 64.695 1.00 30.98 716 MET A CA 1
ATOM 5456 C C . MET A 1 716 ? 30.337 -0.063 63.308 1.00 30.98 716 MET A C 1
ATOM 5458 O O . MET A 1 716 ? 29.649 0.871 62.903 1.00 30.98 716 MET A O 1
ATOM 5462 N N . ARG A 1 717 ? 31.340 -0.593 62.593 1.00 37.09 717 ARG A N 1
ATOM 5463 C CA . ARG A 1 717 ? 31.858 -0.122 61.295 1.00 37.09 717 ARG A CA 1
ATOM 5464 C C . ARG A 1 717 ? 30.765 0.123 60.245 1.00 37.09 717 ARG A C 1
ATOM 5466 O O . ARG A 1 717 ? 30.128 -0.821 59.788 1.00 37.09 717 ARG A O 1
ATOM 5473 N N . ALA A 1 718 ? 30.684 1.353 59.740 1.00 30.92 718 ALA A N 1
ATOM 5474 C CA . ALA A 1 718 ? 29.970 1.663 58.506 1.00 30.92 718 ALA A CA 1
ATOM 5475 C C . ALA A 1 718 ? 30.896 1.510 57.284 1.00 30.92 718 ALA A C 1
ATOM 5477 O O . ALA A 1 718 ? 31.830 2.292 57.098 1.00 30.92 718 ALA A O 1
ATOM 5478 N N . VAL A 1 719 ? 30.613 0.529 56.424 1.00 34.56 719 VAL A N 1
ATOM 5479 C CA . VAL A 1 719 ? 31.124 0.502 55.044 1.00 34.56 719 VAL A CA 1
ATOM 5480 C C . VAL A 1 719 ? 30.203 1.381 54.199 1.00 34.56 719 VAL A C 1
ATOM 5482 O O . VAL A 1 719 ? 28.997 1.147 54.158 1.00 34.56 719 VAL A O 1
ATOM 5485 N N . LYS A 1 720 ? 30.750 2.404 53.532 1.00 30.66 720 LYS A N 1
ATOM 5486 C CA . LYS A 1 720 ? 29.980 3.244 52.602 1.00 30.66 720 LYS A CA 1
ATOM 5487 C C . LYS A 1 720 ? 29.671 2.454 51.320 1.00 30.66 720 LYS A C 1
ATOM 5489 O O . LYS A 1 720 ? 30.629 2.047 50.662 1.00 30.66 720 LYS A O 1
ATOM 5494 N N . PRO A 1 721 ? 28.404 2.300 50.897 1.00 33.38 721 PRO A N 1
ATOM 5495 C CA . PRO A 1 721 ? 28.113 1.988 49.505 1.00 33.38 721 PRO A CA 1
ATOM 5496 C C . PRO A 1 721 ? 28.411 3.227 48.649 1.00 33.38 721 PRO A C 1
ATOM 5498 O O . PRO A 1 721 ? 28.020 4.346 48.990 1.00 33.38 721 PRO A O 1
ATOM 5501 N N . SER A 1 722 ? 29.125 3.041 47.543 1.00 29.62 722 SER A N 1
ATOM 5502 C CA . SER A 1 722 ? 29.362 4.091 46.555 1.00 29.62 722 SER A CA 1
ATOM 5503 C C . SER A 1 722 ? 28.074 4.407 45.791 1.00 29.62 722 SER A C 1
ATOM 5505 O O . SER A 1 722 ? 27.409 3.517 45.263 1.00 29.62 722 SER A O 1
ATOM 5507 N N . VAL A 1 723 ? 27.729 5.693 45.709 1.00 33.28 723 VAL A N 1
ATOM 5508 C CA . VAL A 1 723 ? 26.653 6.179 44.835 1.00 33.28 723 VAL A CA 1
ATOM 5509 C C . VAL A 1 723 ? 27.153 6.114 43.386 1.0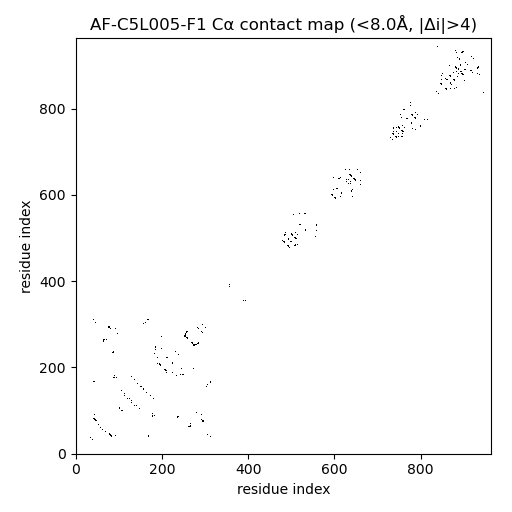0 33.28 723 VAL A C 1
ATOM 5511 O O . VAL A 1 723 ? 28.212 6.682 43.109 1.00 33.28 723 VAL A O 1
ATOM 5514 N N . PRO A 1 724 ? 26.448 5.449 42.452 1.00 36.00 724 PRO A N 1
ATOM 5515 C CA . PRO A 1 724 ? 26.840 5.458 41.051 1.00 36.00 724 PRO A CA 1
ATOM 5516 C C . PRO A 1 724 ? 26.563 6.835 40.438 1.00 36.00 724 PRO A C 1
ATOM 5518 O O . PRO A 1 724 ? 25.456 7.367 40.534 1.00 36.00 724 PRO A O 1
ATOM 5521 N N . VAL A 1 725 ? 27.579 7.406 39.794 1.00 33.69 725 VAL A N 1
ATOM 5522 C CA . VAL A 1 725 ? 27.455 8.647 39.023 1.00 33.69 725 VAL A CA 1
ATOM 5523 C C . VAL A 1 725 ? 26.650 8.349 37.755 1.00 33.69 725 VAL A C 1
ATOM 5525 O O . VAL A 1 725 ? 27.059 7.526 36.939 1.00 33.69 725 VAL A O 1
ATOM 5528 N N . ASN A 1 726 ? 25.501 9.008 37.594 1.00 36.38 726 ASN A N 1
ATOM 5529 C CA . ASN A 1 726 ? 24.695 8.912 36.378 1.00 36.38 726 ASN A CA 1
ATOM 5530 C C . ASN A 1 726 ? 25.218 9.892 35.321 1.00 36.38 726 ASN A C 1
ATOM 5532 O O . ASN A 1 726 ? 24.969 11.094 35.400 1.00 36.38 726 ASN A O 1
ATOM 5536 N N . GLU A 1 727 ? 25.905 9.366 34.312 1.00 35.88 727 GLU A N 1
ATOM 5537 C CA . GLU A 1 727 ? 26.171 10.079 33.061 1.00 35.88 727 GLU A CA 1
ATOM 5538 C C . GLU A 1 727 ? 24.893 10.147 32.201 1.00 35.88 727 GLU A C 1
ATOM 5540 O O . GLU A 1 727 ? 24.135 9.169 32.157 1.00 35.88 727 GLU A O 1
ATOM 5545 N N . PRO A 1 728 ? 24.639 11.253 31.479 1.00 38.97 728 PRO A N 1
ATOM 5546 C CA . PRO A 1 728 ? 23.515 11.337 30.554 1.00 38.97 728 PRO A CA 1
ATOM 5547 C C . PRO A 1 728 ? 23.767 10.475 29.305 1.00 38.97 728 PRO A C 1
ATOM 5549 O O . PRO A 1 728 ? 24.651 10.757 28.500 1.00 38.97 728 PRO A O 1
ATOM 5552 N N . LEU A 1 729 ? 22.956 9.431 29.126 1.00 48.53 729 LEU A N 1
ATOM 5553 C CA . LEU A 1 729 ? 22.895 8.644 27.890 1.00 48.53 729 LEU A CA 1
ATOM 5554 C C . LEU A 1 729 ? 22.072 9.378 26.817 1.00 48.53 729 LEU A C 1
ATOM 5556 O O . LEU A 1 729 ? 21.073 10.030 27.126 1.00 48.53 729 LEU A O 1
ATOM 5560 N N . PHE A 1 730 ? 22.461 9.226 25.548 1.00 53.75 730 PHE A N 1
ATOM 5561 C CA . PHE A 1 730 ? 21.697 9.722 24.398 1.00 53.75 730 PHE A CA 1
ATOM 5562 C C . PHE A 1 730 ? 20.268 9.143 24.370 1.00 53.75 730 PHE A C 1
ATOM 5564 O O . PHE A 1 730 ? 20.042 7.996 24.768 1.00 53.75 730 PHE A O 1
ATOM 5571 N N . LYS A 1 731 ? 19.287 9.913 23.868 1.00 52.97 731 LYS A N 1
ATOM 5572 C CA . LYS A 1 731 ? 17.901 9.434 23.700 1.00 52.97 731 LYS A CA 1
ATOM 5573 C C . LYS A 1 731 ? 17.891 8.146 22.863 1.00 52.97 731 LYS A C 1
ATOM 5575 O O . LYS A 1 731 ? 18.374 8.141 21.739 1.00 52.97 731 LYS A O 1
ATOM 5580 N N . GLY A 1 732 ? 17.324 7.071 23.414 1.00 71.31 732 GLY A N 1
ATOM 5581 C CA . GLY A 1 732 ? 17.244 5.754 22.764 1.00 71.31 732 GLY A CA 1
ATOM 5582 C C . GLY A 1 732 ? 18.348 4.760 23.151 1.00 71.31 732 GLY A C 1
ATOM 5583 O O . GLY A 1 732 ? 18.200 3.573 22.865 1.00 71.31 732 GLY A O 1
ATOM 5584 N N . ALA A 1 733 ? 19.398 5.195 23.853 1.00 82.31 733 ALA A N 1
ATOM 5585 C CA . ALA A 1 733 ? 20.444 4.315 24.371 1.00 82.31 733 ALA A CA 1
ATOM 5586 C C . ALA A 1 733 ? 20.042 3.688 25.722 1.00 82.31 733 ALA A C 1
ATOM 5588 O O . ALA A 1 733 ? 19.674 4.390 26.665 1.00 82.31 733 ALA A O 1
ATOM 5589 N N . VAL A 1 734 ? 20.148 2.362 25.849 1.00 91.81 734 VAL A N 1
ATOM 5590 C CA . VAL A 1 734 ? 19.878 1.615 27.095 1.00 91.81 734 VAL A CA 1
ATOM 5591 C C . VAL A 1 734 ? 21.039 0.671 27.410 1.00 91.81 734 VAL A C 1
ATOM 5593 O O . VAL A 1 734 ? 21.596 0.063 26.507 1.00 91.81 734 VAL A O 1
ATOM 5596 N N . ARG A 1 735 ? 21.445 0.525 28.679 1.00 95.38 735 ARG A N 1
ATOM 5597 C CA . ARG A 1 735 ? 22.567 -0.371 29.034 1.00 95.38 735 ARG A CA 1
ATOM 5598 C C . ARG A 1 735 ? 22.113 -1.833 29.123 1.00 95.38 735 ARG A C 1
ATOM 5600 O O . ARG A 1 735 ? 21.084 -2.137 29.727 1.00 95.38 735 ARG A O 1
ATOM 5607 N N . CYS A 1 736 ? 22.916 -2.742 28.575 1.00 96.12 736 CYS A N 1
ATOM 5608 C CA . CYS A 1 736 ? 22.764 -4.183 28.735 1.00 96.12 736 CYS A CA 1
ATOM 5609 C C . CYS A 1 736 ? 22.835 -4.563 30.217 1.00 96.12 736 CYS A C 1
ATOM 5611 O O . CYS A 1 736 ? 23.760 -4.182 30.933 1.00 96.12 736 CYS A O 1
ATOM 5613 N N . SER A 1 737 ? 21.872 -5.350 30.683 1.00 96.50 737 SER A N 1
ATOM 5614 C CA . SER A 1 737 ? 21.755 -5.739 32.092 1.00 96.50 737 SER A CA 1
ATOM 5615 C C . SER A 1 737 ? 22.806 -6.779 32.501 1.00 96.50 737 SER A C 1
ATOM 5617 O O . SER A 1 737 ? 23.111 -6.891 33.683 1.00 96.50 737 SER A O 1
ATOM 5619 N N . SER A 1 738 ? 23.388 -7.484 31.520 1.00 95.12 738 SER A N 1
ATOM 5620 C CA . SER A 1 738 ? 24.529 -8.393 31.689 1.00 95.12 738 SER A CA 1
ATOM 5621 C C . SER A 1 738 ? 25.864 -7.645 31.512 1.00 95.12 738 SER A C 1
ATOM 5623 O O . SER A 1 738 ? 26.464 -7.218 32.495 1.00 95.12 738 SER A O 1
ATOM 5625 N N . CYS A 1 739 ? 26.305 -7.381 30.275 1.00 94.75 739 CYS A N 1
ATOM 5626 C CA . CYS A 1 739 ? 27.643 -6.830 30.003 1.00 94.75 739 CYS A CA 1
ATOM 5627 C C . CYS A 1 739 ? 27.804 -5.306 30.189 1.00 94.75 739 CYS A C 1
ATOM 5629 O O . CYS A 1 739 ? 28.878 -4.779 29.919 1.00 94.75 739 CYS A O 1
ATOM 5631 N N . ARG A 1 740 ? 26.756 -4.573 30.596 1.00 95.75 740 ARG A N 1
ATOM 5632 C CA . ARG A 1 740 ? 26.728 -3.097 30.763 1.00 95.75 740 ARG A CA 1
ATOM 5633 C C . ARG A 1 740 ? 26.984 -2.241 29.511 1.00 95.75 740 ARG A C 1
ATOM 5635 O O . ARG A 1 740 ? 26.766 -1.032 29.591 1.00 95.75 740 ARG A O 1
ATOM 5642 N N . GLY A 1 741 ? 27.346 -2.840 28.374 1.00 93.12 741 GLY A N 1
ATOM 5643 C CA . GLY A 1 741 ? 27.466 -2.167 27.074 1.00 93.12 741 GLY A CA 1
ATOM 5644 C C . GLY A 1 741 ? 26.176 -1.464 26.631 1.00 93.12 741 GLY A C 1
ATOM 5645 O O . GLY A 1 741 ? 25.084 -1.798 27.096 1.00 93.12 741 GLY A O 1
ATOM 5646 N N . ILE A 1 742 ? 26.306 -0.464 25.761 1.00 90.50 742 ILE A N 1
ATOM 5647 C CA . ILE A 1 742 ? 25.184 0.352 25.280 1.00 90.50 742 ILE A CA 1
ATOM 5648 C C . ILE A 1 742 ? 24.447 -0.382 24.151 1.00 90.50 742 ILE A C 1
ATOM 5650 O O . ILE A 1 742 ? 25.073 -0.881 23.226 1.00 90.50 742 ILE A O 1
ATOM 5654 N N . LEU A 1 743 ? 23.118 -0.417 24.241 1.00 90.69 743 LEU A N 1
ATOM 5655 C CA . LEU A 1 743 ? 22.188 -0.980 23.264 1.00 90.69 743 LEU A CA 1
ATOM 5656 C C . LEU A 1 743 ? 21.356 0.142 22.642 1.00 90.69 743 LEU A C 1
ATOM 5658 O O . LEU A 1 743 ? 20.929 1.055 23.358 1.00 90.69 743 LEU A O 1
ATOM 5662 N N . VAL A 1 744 ? 20.996 0.005 21.367 1.00 87.06 744 VAL A N 1
ATOM 5663 C CA . VAL A 1 744 ? 19.843 0.725 20.812 1.00 87.06 744 VAL A CA 1
ATOM 5664 C C . VAL A 1 744 ? 18.567 0.091 21.382 1.00 87.06 744 VAL A C 1
ATOM 5666 O O . VAL A 1 744 ? 18.433 -1.133 21.436 1.00 87.06 744 VAL A O 1
ATOM 5669 N N . ALA A 1 745 ? 17.613 0.899 21.852 1.00 80.81 745 ALA A N 1
ATOM 5670 C CA . ALA A 1 745 ? 16.422 0.388 22.538 1.00 80.81 745 ALA A CA 1
ATOM 5671 C C . ALA A 1 745 ? 15.560 -0.573 21.690 1.00 80.81 745 ALA A C 1
ATOM 5673 O O . ALA A 1 745 ? 14.910 -1.448 22.273 1.00 80.81 745 ALA A O 1
ATOM 5674 N N . SER A 1 746 ? 15.575 -0.431 20.360 1.00 81.94 746 SER A N 1
ATOM 5675 C CA . SER A 1 746 ? 14.905 -1.298 19.374 1.00 81.94 746 SER A CA 1
ATOM 5676 C C . SER A 1 746 ? 15.556 -2.677 19.217 1.00 81.94 746 SER A C 1
ATOM 5678 O O . SER A 1 746 ? 14.852 -3.655 18.994 1.00 81.94 746 SER A O 1
ATOM 5680 N N . GLU A 1 747 ? 16.875 -2.773 19.385 1.00 84.62 747 GLU A N 1
ATOM 5681 C CA . GLU A 1 747 ? 17.666 -4.007 19.209 1.00 84.62 747 GLU A CA 1
ATOM 5682 C C . GLU A 1 747 ? 17.840 -4.795 20.521 1.00 84.62 747 GLU A C 1
ATOM 5684 O O . GLU A 1 747 ? 18.417 -5.882 20.561 1.00 84.62 747 GLU A O 1
ATOM 5689 N N . SER A 1 748 ? 17.345 -4.239 21.629 1.00 93.56 748 SER A N 1
ATOM 5690 C CA . SER A 1 748 ? 17.486 -4.828 22.959 1.00 93.56 748 SER A CA 1
ATOM 5691 C C . SER A 1 748 ? 16.364 -5.814 23.305 1.00 93.56 748 SER A C 1
ATOM 5693 O O . SER A 1 748 ? 15.179 -5.473 23.306 1.00 93.56 748 SER A O 1
ATOM 5695 N N . PHE A 1 749 ? 16.739 -7.023 23.720 1.00 95.25 749 PHE A N 1
ATOM 5696 C CA . PHE A 1 749 ? 15.802 -8.043 24.187 1.00 95.25 749 PHE A CA 1
ATOM 5697 C C . PHE A 1 749 ? 15.346 -7.703 25.609 1.00 95.25 749 PHE A C 1
ATOM 5699 O O . PHE A 1 749 ? 16.135 -7.795 26.551 1.00 95.25 749 PHE A O 1
ATOM 5706 N N . ARG A 1 750 ? 14.085 -7.280 25.772 1.00 95.94 750 ARG A N 1
ATOM 5707 C CA . ARG A 1 750 ? 13.481 -6.930 27.069 1.00 95.94 750 ARG A CA 1
ATOM 5708 C C . ARG A 1 750 ? 12.690 -8.112 27.632 1.00 95.94 750 ARG A C 1
ATOM 5710 O O . ARG A 1 750 ? 11.670 -8.488 27.069 1.00 95.94 750 ARG A O 1
ATOM 5717 N N . LEU A 1 751 ? 13.126 -8.646 28.770 1.00 95.62 751 LEU A N 1
ATOM 5718 C CA . LEU A 1 751 ? 12.396 -9.686 29.506 1.00 95.62 751 LEU A CA 1
ATOM 5719 C C . LEU A 1 751 ? 11.191 -9.111 30.287 1.00 95.62 751 LEU A C 1
ATOM 5721 O O . LEU A 1 751 ? 11.148 -7.899 30.535 1.00 95.62 751 LEU A O 1
ATOM 5725 N N . PRO A 1 752 ? 10.247 -9.954 30.763 1.00 91.25 752 PRO A N 1
ATOM 5726 C CA . PRO A 1 752 ? 9.126 -9.520 31.607 1.00 91.25 752 PRO A CA 1
ATOM 5727 C C . PRO A 1 752 ? 9.564 -8.730 32.848 1.00 91.25 752 PRO A C 1
ATOM 5729 O O . PRO A 1 752 ? 8.992 -7.683 33.136 1.00 91.25 752 PRO A O 1
ATOM 5732 N N . CYS A 1 753 ? 10.666 -9.134 33.489 1.00 93.56 753 CYS A N 1
ATOM 5733 C CA . CYS A 1 753 ? 11.335 -8.429 34.594 1.00 93.56 753 CYS A CA 1
ATOM 5734 C C . CYS A 1 753 ? 12.039 -7.110 34.191 1.00 93.56 753 CYS A C 1
ATOM 5736 O O . CYS A 1 753 ? 12.888 -6.599 34.915 1.00 93.56 753 CYS A O 1
ATOM 5738 N N . HIS A 1 754 ? 11.771 -6.602 32.987 1.00 94.75 754 HIS A N 1
ATOM 5739 C CA . HIS A 1 754 ? 12.259 -5.353 32.393 1.00 94.75 754 HIS A CA 1
ATOM 5740 C C . HIS A 1 754 ? 13.767 -5.221 32.131 1.00 94.75 754 HIS A C 1
ATOM 5742 O O . HIS A 1 754 ? 14.155 -4.291 31.421 1.00 94.75 754 HIS A O 1
ATOM 5748 N N . HIS A 1 755 ? 14.596 -6.154 32.598 1.00 97.38 755 HIS A N 1
ATOM 5749 C CA . HIS A 1 755 ? 15.990 -6.283 32.174 1.00 97.38 755 HIS A CA 1
ATOM 5750 C C . HIS A 1 755 ? 16.107 -6.393 30.644 1.00 97.38 755 HIS A C 1
ATOM 5752 O O . HIS A 1 755 ? 15.336 -7.105 29.995 1.00 97.38 755 HIS A O 1
ATOM 5758 N N . ARG A 1 756 ? 17.076 -5.661 30.084 1.00 96.56 756 ARG A N 1
ATOM 5759 C CA . ARG A 1 756 ? 17.363 -5.551 28.644 1.00 96.56 756 ARG A CA 1
ATOM 5760 C C . ARG A 1 756 ? 18.747 -6.099 28.316 1.00 96.56 756 ARG A C 1
ATOM 5762 O O . ARG A 1 756 ? 19.686 -5.837 29.068 1.00 96.56 756 ARG A O 1
ATOM 5769 N N . PHE A 1 757 ? 18.892 -6.799 27.195 1.00 97.38 757 PHE A N 1
ATOM 5770 C CA . PHE A 1 757 ? 20.127 -7.495 26.813 1.00 97.38 757 PHE A CA 1
ATOM 5771 C C . PHE A 1 757 ? 20.450 -7.344 25.318 1.00 97.38 757 PHE A C 1
ATOM 5773 O O . PHE A 1 757 ? 19.534 -7.190 24.510 1.00 97.38 757 PHE A O 1
ATOM 5780 N N . HIS A 1 758 ? 21.733 -7.458 24.944 1.00 97.12 758 HIS A N 1
ATOM 5781 C CA . HIS A 1 758 ? 22.102 -7.901 23.588 1.00 97.12 758 HIS A CA 1
ATOM 5782 C C . HIS A 1 758 ? 21.574 -9.325 23.356 1.00 97.12 758 HIS A C 1
ATOM 5784 O O . HIS A 1 758 ? 21.471 -10.088 24.319 1.00 97.12 758 HIS A O 1
ATOM 5790 N N . GLN A 1 759 ? 21.369 -9.718 22.094 1.00 95.06 759 GLN A N 1
ATOM 5791 C CA . GLN A 1 759 ? 20.999 -11.091 21.726 1.00 95.06 759 GLN A CA 1
ATOM 5792 C C . GLN A 1 759 ? 21.936 -12.128 22.365 1.00 95.06 759 GLN A C 1
ATOM 5794 O O . GLN A 1 759 ? 21.485 -12.936 23.171 1.00 95.06 759 GLN A O 1
ATOM 5799 N N . GLY A 1 760 ? 23.250 -12.047 22.112 1.00 94.56 760 GLY A N 1
ATOM 5800 C CA . GLY A 1 760 ? 24.232 -12.987 22.674 1.00 94.56 760 GLY A CA 1
ATOM 5801 C C . GLY A 1 760 ? 24.249 -13.014 24.209 1.00 94.56 760 GLY A C 1
ATOM 5802 O O . GLY A 1 760 ? 24.245 -14.085 24.810 1.00 94.56 760 GLY A O 1
ATOM 5803 N N . CYS A 1 761 ? 24.153 -11.843 24.853 1.00 96.56 761 CYS A N 1
ATOM 5804 C CA . CYS A 1 761 ? 24.139 -11.721 26.317 1.00 96.56 761 CYS A CA 1
ATOM 5805 C C . CYS A 1 761 ? 22.903 -12.331 27.003 1.00 96.56 761 CYS A C 1
ATOM 5807 O O . CYS A 1 761 ? 22.912 -12.454 28.230 1.00 96.56 761 CYS A O 1
ATOM 5809 N N . LEU A 1 762 ? 21.842 -12.646 26.254 1.00 97.12 762 LEU A N 1
ATOM 5810 C CA . LEU A 1 762 ? 20.662 -13.360 26.746 1.00 97.12 762 LEU A CA 1
ATOM 5811 C C . LEU A 1 762 ? 20.616 -14.806 26.236 1.00 97.12 762 LEU A C 1
ATOM 5813 O O . LEU A 1 762 ? 20.259 -15.700 26.999 1.00 97.12 762 LEU A O 1
ATOM 5817 N N . ALA A 1 763 ? 21.019 -15.039 24.986 1.00 96.81 763 ALA A N 1
ATOM 5818 C CA . ALA A 1 763 ? 21.037 -16.351 24.356 1.00 96.81 763 ALA A CA 1
ATOM 5819 C C . ALA A 1 763 ? 21.924 -17.339 25.121 1.00 96.81 763 ALA A C 1
ATOM 5821 O O . ALA A 1 763 ? 21.443 -18.390 25.527 1.00 96.81 763 ALA A O 1
ATOM 5822 N N . GLU A 1 764 ? 23.183 -16.986 25.395 1.00 97.00 764 GLU A N 1
ATOM 5823 C CA . GLU A 1 764 ? 24.139 -17.884 26.056 1.00 97.00 764 GLU A CA 1
ATOM 5824 C C . GLU A 1 764 ? 23.663 -18.333 27.462 1.00 97.00 764 GLU A C 1
ATOM 5826 O O . GLU A 1 764 ? 23.587 -19.545 27.700 1.00 97.00 764 GLU A O 1
ATOM 5831 N N . PRO A 1 765 ? 23.231 -17.435 28.380 1.00 96.81 765 PRO A N 1
ATOM 5832 C CA . PRO A 1 765 ? 22.674 -17.853 29.668 1.00 96.81 765 PRO A CA 1
ATOM 5833 C C . PRO A 1 765 ? 21.389 -18.685 29.580 1.00 96.81 765 PRO A C 1
ATOM 5835 O O . PRO A 1 765 ? 21.138 -19.495 30.475 1.00 96.81 765 PRO A O 1
ATOM 5838 N N . LEU A 1 766 ? 20.555 -18.491 28.552 1.00 96.81 766 LEU A N 1
ATOM 5839 C CA . LEU A 1 766 ? 19.335 -19.280 28.367 1.00 96.81 766 LEU A CA 1
ATOM 5840 C C . LEU A 1 766 ? 19.636 -20.651 27.746 1.00 96.81 766 LEU A C 1
ATOM 5842 O O . LEU A 1 766 ? 19.162 -21.652 28.275 1.00 96.81 766 LEU A O 1
ATOM 5846 N N . THR A 1 767 ? 20.479 -20.737 26.713 1.00 97.12 767 THR A N 1
ATOM 5847 C CA . THR A 1 767 ? 20.949 -22.007 26.126 1.00 97.12 767 THR A CA 1
ATOM 5848 C C . THR A 1 767 ? 21.645 -22.883 27.170 1.00 97.12 767 THR A C 1
ATOM 5850 O O . THR A 1 767 ? 21.422 -24.100 27.208 1.00 97.12 767 THR A O 1
ATOM 5853 N N . LYS A 1 768 ? 22.405 -22.276 28.092 1.00 96.44 768 LYS A N 1
ATOM 5854 C CA . LYS A 1 768 ? 22.946 -22.984 29.255 1.00 96.44 768 LYS A CA 1
ATOM 5855 C C . LYS A 1 768 ? 21.838 -23.525 30.167 1.00 96.44 768 LYS A C 1
ATOM 5857 O O . LYS A 1 768 ? 21.818 -24.718 30.434 1.00 96.44 768 LYS A O 1
ATOM 5862 N N . GLN A 1 769 ? 20.862 -22.707 30.570 1.00 96.56 769 GLN A N 1
ATOM 5863 C CA . GLN A 1 769 ? 19.734 -23.170 31.400 1.00 96.56 769 GLN A CA 1
ATOM 5864 C C . GLN A 1 769 ? 18.869 -24.253 30.731 1.00 96.56 769 GLN A C 1
ATOM 5866 O O . GLN A 1 769 ? 18.346 -25.123 31.423 1.00 96.56 769 GLN A O 1
ATOM 5871 N N . ILE A 1 770 ? 18.722 -24.228 29.402 1.00 96.44 770 ILE A N 1
ATOM 5872 C CA . ILE A 1 770 ? 18.036 -25.283 28.636 1.00 96.44 770 ILE A CA 1
ATOM 5873 C C . ILE A 1 770 ? 18.805 -26.601 28.748 1.00 96.44 770 ILE A C 1
ATOM 5875 O O . ILE A 1 770 ? 18.189 -27.647 28.944 1.00 96.44 770 ILE A O 1
ATOM 5879 N N . SER A 1 771 ? 20.134 -26.536 28.659 1.00 94.31 771 SER A N 1
ATOM 5880 C CA . SER A 1 771 ? 21.027 -27.694 28.760 1.00 94.31 771 SER A CA 1
ATOM 5881 C C . SER A 1 771 ? 21.094 -28.250 30.188 1.00 94.31 771 SER A C 1
ATOM 5883 O O . SER A 1 771 ? 20.993 -29.460 30.367 1.00 94.31 771 SER A O 1
ATOM 5885 N N . ASP A 1 772 ? 21.194 -27.374 31.193 1.00 94.19 772 ASP A N 1
ATOM 5886 C CA . ASP A 1 772 ? 21.332 -27.740 32.608 1.00 94.19 772 ASP A CA 1
ATOM 5887 C C . ASP A 1 772 ? 20.009 -28.267 33.210 1.00 94.19 772 ASP A C 1
ATOM 5889 O O . ASP A 1 772 ? 20.015 -29.235 33.967 1.00 94.19 772 ASP A O 1
ATOM 5893 N N . ASN A 1 773 ? 18.865 -27.653 32.869 1.00 90.31 773 ASN A N 1
ATOM 5894 C CA . ASN A 1 773 ? 17.560 -27.923 33.501 1.00 90.31 773 ASN A CA 1
ATOM 5895 C C . ASN A 1 773 ? 16.534 -28.603 32.572 1.00 90.31 773 ASN A C 1
ATOM 5897 O O . ASN A 1 773 ? 15.345 -28.654 32.902 1.00 90.31 773 ASN A O 1
ATOM 5901 N N . GLY A 1 774 ? 16.936 -29.041 31.373 1.00 87.56 774 GLY A N 1
ATOM 5902 C CA . GLY A 1 774 ? 16.016 -29.610 30.381 1.00 87.56 774 GLY A CA 1
ATOM 5903 C C . GLY A 1 774 ? 14.852 -28.673 30.029 1.00 87.56 774 GLY A C 1
ATOM 5904 O O . GLY A 1 774 ? 13.717 -29.120 29.905 1.00 87.56 774 GLY A O 1
ATOM 5905 N N . GLY A 1 775 ? 15.095 -27.360 29.967 1.00 81.75 775 GLY A N 1
ATOM 5906 C CA . GLY A 1 775 ? 14.093 -26.355 29.581 1.00 81.75 775 GLY A CA 1
ATOM 5907 C C . GLY A 1 775 ? 12.911 -26.124 30.543 1.00 81.75 775 GLY A C 1
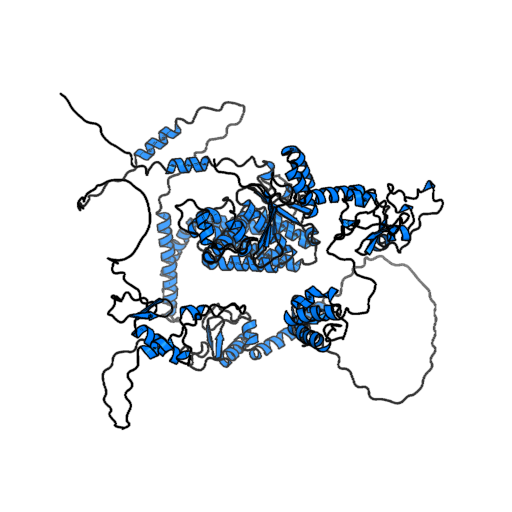ATOM 5908 O O . GLY A 1 775 ? 12.076 -25.273 30.249 1.00 81.75 775 GLY A O 1
ATOM 5909 N N . GLY A 1 776 ? 12.826 -26.817 31.688 1.00 80.12 776 GLY A N 1
ATOM 5910 C CA . GLY A 1 776 ? 11.625 -26.803 32.547 1.00 80.12 776 GLY A CA 1
ATOM 5911 C C . GLY A 1 776 ? 11.324 -25.468 33.251 1.00 80.12 776 GLY A C 1
ATOM 5912 O O . GLY A 1 776 ? 10.177 -25.176 33.581 1.00 80.12 776 GLY A O 1
ATOM 5913 N N . SER A 1 777 ? 12.339 -24.628 33.477 1.00 89.31 777 SER A N 1
ATOM 5914 C CA . SER A 1 777 ? 12.171 -23.268 34.005 1.00 89.31 777 SER A CA 1
ATOM 5915 C C . SER A 1 777 ? 13.333 -22.387 33.553 1.00 89.31 777 SER A C 1
ATOM 5917 O O . SER A 1 777 ? 14.455 -22.526 34.041 1.00 89.31 777 SER A O 1
ATOM 5919 N N . LEU A 1 778 ? 13.062 -21.481 32.611 1.00 96.25 778 LEU A N 1
ATOM 5920 C CA . LEU A 1 778 ? 13.992 -20.416 32.242 1.00 96.25 778 LEU A CA 1
ATOM 5921 C C . LEU A 1 778 ? 13.898 -19.274 33.250 1.00 96.25 778 LEU A C 1
ATOM 5923 O O . LEU A 1 778 ? 12.804 -18.900 33.670 1.00 96.25 778 LEU A O 1
ATOM 5927 N N . LYS A 1 779 ? 15.040 -18.692 33.606 1.00 97.31 779 LYS A N 1
ATOM 5928 C CA . LYS A 1 779 ? 15.158 -17.569 34.536 1.00 97.31 779 LYS A CA 1
ATOM 5929 C C . LYS A 1 779 ? 15.984 -16.444 33.931 1.00 97.31 779 LYS A C 1
ATOM 5931 O O . LYS A 1 779 ? 16.957 -16.677 33.209 1.00 97.31 779 LYS A O 1
ATOM 5936 N N . CYS A 1 780 ? 15.620 -15.210 34.263 1.00 97.31 780 CYS A N 1
ATOM 5937 C CA . CYS A 1 780 ? 16.417 -14.038 33.931 1.00 97.31 780 CYS A CA 1
ATOM 5938 C C . CYS A 1 780 ? 17.820 -14.158 34.558 1.00 97.31 780 CYS A C 1
ATOM 5940 O O . CYS A 1 780 ? 17.909 -14.326 35.776 1.00 97.31 780 CYS A O 1
ATOM 5942 N N . PRO A 1 781 ? 18.916 -13.994 33.793 1.00 96.25 781 PRO A N 1
ATOM 5943 C CA . PRO A 1 781 ? 20.276 -14.132 34.322 1.00 96.25 781 PRO A CA 1
ATOM 5944 C C . PRO A 1 781 ? 20.703 -13.011 35.290 1.00 96.25 781 PRO A C 1
ATOM 5946 O O . PRO A 1 781 ? 21.815 -13.055 35.804 1.00 96.25 781 PRO A O 1
ATOM 5949 N N . VAL A 1 782 ? 19.853 -12.003 35.533 1.00 96.69 782 VAL A N 1
ATOM 5950 C CA . VAL A 1 782 ? 20.157 -10.848 36.401 1.00 96.69 782 VAL A CA 1
ATOM 5951 C C . VAL A 1 782 ? 19.367 -10.873 37.711 1.00 96.69 782 VAL A C 1
ATOM 5953 O O . VAL A 1 782 ? 19.957 -10.679 38.768 1.00 96.69 782 VAL A O 1
ATOM 5956 N N . CYS A 1 783 ? 18.054 -11.127 37.672 1.00 95.81 783 CYS A N 1
ATOM 5957 C CA . CYS A 1 783 ? 17.204 -11.184 38.874 1.00 95.81 783 CYS A CA 1
ATOM 5958 C C . CYS A 1 783 ? 16.720 -12.591 39.253 1.00 95.81 783 CYS A C 1
ATOM 5960 O O . CYS A 1 783 ? 16.175 -12.764 40.336 1.00 95.81 783 CYS A O 1
ATOM 5962 N N . GLY A 1 784 ? 16.889 -13.594 38.388 1.00 96.62 784 GLY A N 1
ATOM 5963 C CA . GLY A 1 784 ? 16.376 -14.946 38.621 1.00 96.62 784 GLY A CA 1
ATOM 5964 C C . GLY A 1 784 ? 14.870 -15.126 38.382 1.00 96.62 784 GLY A C 1
ATOM 5965 O O . GLY A 1 784 ? 14.386 -16.247 38.534 1.00 96.62 784 GLY A O 1
ATOM 5966 N N . ASP A 1 785 ? 14.141 -14.075 37.983 1.00 96.00 785 ASP A N 1
ATOM 5967 C CA . ASP A 1 785 ? 12.703 -14.147 37.688 1.00 96.00 785 ASP A CA 1
ATOM 5968 C C . ASP A 1 785 ? 12.400 -15.164 36.583 1.00 96.00 785 ASP A C 1
ATOM 5970 O O . ASP A 1 785 ? 13.070 -15.189 35.545 1.00 96.00 785 ASP A O 1
ATOM 5974 N N . SER A 1 786 ? 11.362 -15.974 36.791 1.00 94.81 786 SER A N 1
ATOM 5975 C CA . SER A 1 786 ? 10.931 -17.001 35.842 1.00 94.81 786 SER A CA 1
ATOM 5976 C C . SER A 1 786 ? 10.389 -16.392 34.545 1.00 94.81 786 SER A C 1
ATOM 5978 O O . SER A 1 786 ? 9.487 -15.554 34.553 1.00 94.81 786 SER A O 1
ATOM 5980 N N . ILE A 1 787 ? 10.897 -16.873 33.414 1.00 95.44 787 ILE A N 1
ATOM 5981 C CA . ILE A 1 787 ? 10.458 -16.518 32.067 1.00 95.44 787 ILE A CA 1
ATOM 5982 C C . ILE A 1 787 ? 9.460 -17.590 31.618 1.00 95.44 787 ILE A C 1
ATOM 5984 O O . ILE A 1 787 ? 9.843 -18.717 31.305 1.00 95.44 787 ILE A O 1
ATOM 5988 N N . ALA A 1 788 ? 8.170 -17.252 31.602 1.00 92.50 788 ALA A N 1
ATOM 5989 C CA . ALA A 1 788 ? 7.129 -18.154 31.113 1.00 92.50 788 ALA A CA 1
ATOM 5990 C C . ALA A 1 788 ? 7.296 -18.387 29.603 1.00 92.50 788 ALA A C 1
ATOM 5992 O O . ALA A 1 788 ? 7.219 -17.434 28.823 1.00 92.50 788 ALA A O 1
ATOM 5993 N N . VAL A 1 789 ? 7.527 -19.641 29.202 1.00 92.06 789 VAL A N 1
ATOM 5994 C CA . VAL A 1 789 ? 7.898 -19.996 27.823 1.00 92.06 789 VAL A CA 1
ATOM 5995 C C . VAL A 1 789 ? 6.781 -19.659 26.831 1.00 92.06 789 VAL A C 1
ATOM 5997 O O . VAL A 1 789 ? 7.076 -18.994 25.846 1.00 92.06 789 VAL A O 1
ATOM 6000 N N . GLU A 1 790 ? 5.507 -19.993 27.101 1.00 88.75 790 GLU A N 1
ATOM 6001 C CA . GLU A 1 790 ? 4.402 -19.634 26.184 1.00 88.75 790 GLU A CA 1
ATOM 6002 C C . GLU A 1 790 ? 4.298 -18.122 25.960 1.00 88.75 790 GLU A C 1
ATOM 6004 O O . GLU A 1 790 ? 4.184 -17.658 24.830 1.00 88.75 790 GLU A O 1
ATOM 6009 N N . ALA A 1 791 ? 4.359 -17.341 27.041 1.00 88.25 791 ALA A N 1
ATOM 6010 C CA . ALA A 1 791 ? 4.173 -15.892 26.988 1.00 88.25 791 ALA A CA 1
ATOM 6011 C C . ALA A 1 791 ? 5.340 -15.150 26.309 1.00 88.25 791 ALA A C 1
ATOM 6013 O O . ALA A 1 791 ? 5.232 -13.955 26.050 1.00 88.25 791 ALA A O 1
ATOM 6014 N N . ASN A 1 792 ? 6.460 -15.836 26.052 1.00 91.12 792 ASN A N 1
ATOM 6015 C CA . ASN A 1 792 ? 7.677 -15.257 25.485 1.00 91.12 792 ASN A CA 1
ATOM 6016 C C . ASN A 1 792 ? 8.202 -16.052 24.275 1.00 91.12 792 ASN A C 1
ATOM 6018 O O . ASN A 1 792 ? 9.329 -15.810 23.851 1.00 91.12 792 ASN A O 1
ATOM 6022 N N . ASP A 1 793 ? 7.423 -16.971 23.696 1.00 92.69 793 ASP A N 1
ATOM 6023 C CA . ASP A 1 793 ? 7.899 -17.894 22.654 1.00 92.69 793 ASP A CA 1
ATOM 6024 C C . ASP A 1 793 ? 8.491 -17.163 21.436 1.00 92.69 793 ASP A C 1
ATOM 6026 O O . ASP A 1 793 ? 9.617 -17.438 21.026 1.00 92.69 793 ASP A O 1
ATOM 6030 N N . ALA A 1 794 ? 7.816 -16.117 20.946 1.00 88.88 794 ALA A N 1
ATOM 6031 C CA . ALA A 1 794 ? 8.315 -15.278 19.853 1.00 88.88 794 ALA A CA 1
ATOM 6032 C C . ALA A 1 794 ? 9.621 -14.524 20.191 1.00 88.88 794 ALA A C 1
ATOM 6034 O O . ALA A 1 794 ? 10.432 -14.266 19.300 1.00 88.88 794 ALA A O 1
ATOM 6035 N N . LEU A 1 795 ? 9.850 -14.179 21.465 1.00 92.38 795 LEU A N 1
ATOM 6036 C CA . LEU A 1 795 ? 11.105 -13.580 21.935 1.00 92.38 795 LEU A CA 1
ATOM 6037 C C . LEU A 1 795 ? 12.206 -14.643 22.002 1.00 92.38 795 LEU A C 1
ATOM 6039 O O . LEU A 1 795 ? 13.316 -14.405 21.529 1.00 92.38 795 LEU A O 1
ATOM 6043 N N . LEU A 1 796 ? 11.895 -15.823 22.542 1.00 94.94 796 LEU A N 1
ATOM 6044 C CA . LEU A 1 796 ? 12.824 -16.947 22.661 1.00 94.94 796 LEU A CA 1
ATOM 6045 C C . LEU A 1 796 ? 13.255 -17.468 21.282 1.00 94.94 796 LEU A C 1
ATOM 6047 O O . LEU A 1 796 ? 14.444 -17.687 21.078 1.00 94.94 796 LEU A O 1
ATOM 6051 N N . LYS A 1 797 ? 12.332 -17.552 20.316 1.00 95.69 797 LYS A N 1
ATOM 6052 C CA . LYS A 1 797 ? 12.600 -17.927 18.917 1.00 95.69 797 LYS A CA 1
ATOM 6053 C C . LYS A 1 797 ? 13.514 -16.938 18.185 1.00 95.69 797 LYS A C 1
ATOM 6055 O O . LYS A 1 797 ? 14.271 -17.348 17.315 1.00 95.69 797 LYS A O 1
ATOM 6060 N N . LYS A 1 798 ? 13.449 -15.643 18.524 1.00 92.75 798 LYS A N 1
ATOM 6061 C CA . LYS A 1 798 ? 14.363 -14.611 17.995 1.00 92.75 798 LYS A CA 1
ATOM 6062 C C . LYS A 1 798 ? 15.709 -14.577 18.727 1.00 92.75 798 LYS A C 1
ATOM 6064 O O . LYS A 1 798 ? 16.700 -14.144 18.152 1.00 92.75 798 LYS A O 1
ATOM 6069 N N . CYS A 1 799 ? 15.742 -14.963 20.003 1.00 94.38 799 CYS A N 1
ATOM 6070 C CA . CYS A 1 799 ? 16.935 -14.839 20.837 1.00 94.38 799 CYS A CA 1
ATOM 6071 C C . CYS A 1 799 ? 17.862 -16.057 20.760 1.00 94.38 799 CYS A C 1
ATOM 6073 O O . CYS A 1 799 ? 19.077 -15.881 20.732 1.00 94.38 799 CYS A O 1
ATOM 6075 N N . LEU A 1 800 ? 17.302 -17.266 20.797 1.00 94.25 800 LEU A N 1
ATOM 6076 C CA . LEU A 1 800 ? 18.044 -18.525 20.862 1.00 94.25 800 LEU A CA 1
ATOM 6077 C C . LEU A 1 800 ? 18.488 -18.989 19.473 1.00 94.25 800 LEU A C 1
ATOM 6079 O O . LEU A 1 800 ? 17.838 -18.694 18.471 1.00 94.25 800 LEU A O 1
ATOM 6083 N N . ASP A 1 801 ? 19.550 -19.790 19.424 1.00 93.88 801 ASP A N 1
ATOM 6084 C CA . ASP A 1 801 ? 19.853 -20.576 18.232 1.00 93.88 801 ASP A CA 1
ATOM 6085 C C . ASP A 1 801 ? 18.756 -21.643 17.989 1.00 93.88 801 ASP A C 1
ATOM 6087 O O . ASP A 1 801 ? 18.114 -22.107 18.944 1.00 93.88 801 ASP A O 1
ATOM 6091 N N . PRO A 1 802 ? 18.533 -22.081 16.732 1.00 92.62 802 PRO A N 1
ATOM 6092 C CA . PRO A 1 802 ? 17.498 -23.066 16.416 1.00 92.62 802 PRO A CA 1
ATOM 6093 C C . PRO A 1 802 ? 17.625 -24.385 17.194 1.00 92.62 802 PRO A C 1
ATOM 6095 O O . PRO A 1 802 ? 16.610 -25.009 17.507 1.00 92.62 802 PRO A O 1
ATOM 6098 N N . GLY A 1 803 ? 18.847 -24.802 17.545 1.00 94.19 803 GLY A N 1
ATOM 6099 C CA . GLY A 1 803 ? 19.104 -26.033 18.291 1.00 94.19 803 GLY A CA 1
ATOM 6100 C C . GLY A 1 803 ? 18.667 -25.937 19.753 1.00 94.19 803 GLY A C 1
ATOM 6101 O O . GLY A 1 803 ? 17.984 -26.832 20.254 1.00 94.19 803 GLY A O 1
ATOM 6102 N N . ALA A 1 804 ? 19.009 -24.846 20.440 1.00 93.19 804 ALA A N 1
ATOM 6103 C CA . ALA A 1 804 ? 18.551 -24.571 21.799 1.00 93.19 804 ALA A CA 1
ATOM 6104 C C . ALA A 1 804 ? 17.031 -24.374 21.862 1.00 93.19 804 ALA A C 1
ATOM 6106 O O . ALA A 1 804 ? 16.376 -24.943 22.738 1.00 93.19 804 ALA A O 1
ATOM 6107 N N . TYR A 1 805 ? 16.453 -23.645 20.903 1.00 95.81 805 TYR A N 1
ATOM 6108 C CA . TYR A 1 805 ? 15.004 -23.460 20.807 1.00 95.81 805 TYR A CA 1
ATOM 6109 C C . TYR A 1 805 ? 14.259 -24.792 20.589 1.00 95.81 805 TYR A C 1
ATOM 6111 O O . TYR A 1 805 ? 13.279 -25.080 21.280 1.00 95.81 805 TYR A O 1
ATOM 6119 N N . TYR A 1 806 ? 14.753 -25.659 19.698 1.00 93.75 806 TYR A N 1
ATOM 6120 C CA . TYR A 1 806 ? 14.162 -26.983 19.480 1.00 93.75 806 TYR A CA 1
ATOM 6121 C C . TYR A 1 806 ? 14.300 -27.897 20.709 1.00 93.75 806 TYR A C 1
ATOM 6123 O O . TYR A 1 806 ? 13.360 -28.617 21.057 1.00 93.75 806 TYR A O 1
ATOM 6131 N N . LYS A 1 807 ? 15.439 -27.843 21.419 1.00 93.25 807 LYS A N 1
ATOM 6132 C CA . LYS A 1 807 ? 15.645 -28.571 22.686 1.00 93.25 807 LYS A CA 1
ATOM 6133 C C . LYS A 1 807 ? 14.681 -28.119 23.785 1.00 93.25 807 LYS A C 1
ATOM 6135 O O . LYS A 1 807 ? 14.144 -28.978 24.478 1.00 93.25 807 LYS A O 1
ATOM 6140 N N . LEU A 1 808 ? 14.428 -26.814 23.917 1.00 94.50 808 LEU A N 1
ATOM 6141 C CA . LEU A 1 808 ? 13.469 -26.252 24.878 1.00 94.50 808 LEU A CA 1
ATOM 6142 C C . LEU A 1 808 ? 12.062 -26.842 24.684 1.00 94.50 808 LEU A C 1
ATOM 6144 O O . LEU A 1 808 ? 11.459 -27.326 25.640 1.00 94.50 808 LEU A O 1
ATOM 6148 N N . HIS A 1 809 ? 11.567 -26.865 23.444 1.00 90.19 809 HIS A N 1
ATOM 6149 C CA . HIS A 1 809 ? 10.258 -27.448 23.121 1.00 90.19 809 HIS A CA 1
ATOM 6150 C C . HIS A 1 809 ? 10.241 -28.982 23.244 1.00 90.19 809 HIS A C 1
ATOM 6152 O O . HIS A 1 809 ? 9.297 -29.547 23.796 1.00 90.19 809 HIS A O 1
ATOM 6158 N N . SER A 1 810 ? 11.311 -29.665 22.825 1.00 87.56 810 SER A N 1
ATOM 6159 C CA . SER A 1 810 ? 11.422 -31.132 22.914 1.00 87.56 810 SER A CA 1
ATOM 6160 C C . SER A 1 810 ? 11.456 -31.645 24.357 1.00 87.56 810 SER A C 1
ATOM 6162 O O . SER A 1 810 ? 10.785 -32.620 24.689 1.00 87.56 810 SER A O 1
ATOM 6164 N N . ALA A 1 811 ? 12.211 -30.984 25.239 1.00 82.50 811 ALA A N 1
ATOM 6165 C CA . ALA A 1 811 ? 12.304 -31.366 26.647 1.00 82.50 811 ALA A CA 1
ATOM 6166 C C . ALA A 1 811 ? 11.016 -31.048 27.429 1.00 82.50 811 ALA A C 1
ATOM 6168 O O . ALA A 1 811 ? 10.705 -31.701 28.424 1.00 82.50 811 ALA A O 1
ATOM 6169 N N . ARG A 1 812 ? 10.209 -30.100 26.938 1.00 79.06 812 ARG A N 1
ATOM 6170 C CA . ARG A 1 812 ? 8.869 -29.842 27.466 1.00 79.06 812 ARG A CA 1
ATOM 6171 C C . ARG A 1 812 ? 7.867 -30.936 27.080 1.00 79.06 812 ARG A C 1
ATOM 6173 O O . ARG A 1 812 ? 7.039 -31.313 27.905 1.00 79.06 812 ARG A O 1
ATOM 6180 N N . ALA A 1 813 ? 7.972 -31.491 25.871 1.00 74.44 813 ALA A N 1
ATOM 6181 C CA . ALA A 1 813 ? 7.137 -32.612 25.435 1.00 74.44 813 ALA A CA 1
ATOM 6182 C C . ALA A 1 813 ? 7.348 -33.885 26.283 1.00 74.44 813 ALA A C 1
ATOM 6184 O O . ALA A 1 813 ? 6.408 -34.655 26.470 1.00 74.44 813 ALA A O 1
ATOM 6185 N N . SER A 1 814 ? 8.547 -34.098 26.844 1.00 68.75 814 SER A N 1
ATOM 6186 C CA . SER A 1 814 ? 8.843 -35.262 27.693 1.00 68.75 814 SER A CA 1
ATOM 6187 C C . SER A 1 814 ? 8.467 -35.091 29.174 1.00 68.75 814 SER A C 1
ATOM 6189 O O . SER A 1 814 ? 8.187 -36.093 29.838 1.00 68.75 814 SER A O 1
ATOM 6191 N N . GLN A 1 815 ? 8.404 -33.857 29.692 1.00 64.75 815 GLN A N 1
ATOM 6192 C CA . GLN A 1 815 ? 8.086 -33.570 31.104 1.00 64.75 815 GLN A CA 1
ATOM 6193 C C . GLN A 1 815 ? 6.603 -33.752 31.479 1.00 64.75 815 GLN A C 1
ATOM 6195 O O . GLN A 1 815 ? 6.290 -33.886 32.660 1.00 64.75 815 GLN A O 1
ATOM 6200 N N . ASN A 1 816 ? 5.686 -33.837 30.511 1.00 59.09 816 ASN A N 1
ATOM 6201 C CA . ASN A 1 816 ? 4.240 -33.979 30.755 1.00 59.09 816 ASN A CA 1
ATOM 6202 C C . ASN A 1 816 ? 3.779 -35.410 31.151 1.00 59.09 816 ASN A C 1
ATOM 6204 O O . ASN A 1 816 ? 2.613 -35.755 30.970 1.00 59.09 816 ASN A O 1
ATOM 6208 N N . ASN A 1 817 ? 4.657 -36.255 31.706 1.00 54.62 817 ASN A N 1
ATOM 6209 C CA . ASN A 1 817 ? 4.334 -37.633 32.112 1.00 54.62 817 ASN A CA 1
ATOM 6210 C C . ASN A 1 817 ? 4.030 -37.761 33.621 1.00 54.62 817 ASN A C 1
ATOM 6212 O O . ASN A 1 817 ? 4.926 -37.972 34.437 1.00 54.62 817 ASN A O 1
ATOM 6216 N N . VAL A 1 818 ? 2.743 -37.700 33.980 1.00 36.88 818 VAL A N 1
ATOM 6217 C CA . VAL A 1 818 ? 2.167 -37.950 35.324 1.00 36.88 818 VAL A CA 1
ATOM 6218 C C . VAL A 1 818 ? 0.913 -38.843 35.133 1.00 36.88 818 VAL A C 1
ATOM 6220 O O . VAL A 1 818 ? 0.297 -38.774 34.069 1.00 36.88 818 VAL A O 1
ATOM 6223 N N . PRO A 1 819 ? 0.571 -39.787 36.041 1.00 37.47 819 PRO A N 1
ATOM 6224 C CA . PRO A 1 819 ? -0.041 -41.055 35.620 1.00 37.47 819 PRO A CA 1
ATOM 6225 C C . PRO A 1 819 ? -1.529 -41.003 35.234 1.00 37.47 819 PRO A C 1
ATOM 6227 O O . PRO A 1 819 ? -2.317 -40.247 35.794 1.00 37.47 819 PRO A O 1
ATOM 6230 N N . LYS A 1 820 ? -1.885 -41.911 34.309 1.00 39.53 820 LYS A N 1
ATOM 6231 C CA . LYS A 1 820 ? -3.218 -42.213 33.744 1.00 39.53 820 LYS A CA 1
ATOM 6232 C C . LYS A 1 820 ? -4.438 -41.645 34.501 1.00 39.53 820 LYS A C 1
ATOM 6234 O O . LYS A 1 820 ? -4.937 -42.291 35.427 1.00 39.53 820 LYS A O 1
ATOM 6239 N N . PRO A 1 821 ? -5.067 -40.587 33.964 1.00 30.62 821 PRO A N 1
ATOM 6240 C CA . PRO A 1 821 ? -6.516 -40.544 33.831 1.00 30.62 821 PRO A CA 1
ATOM 6241 C C . PRO A 1 821 ? -6.981 -41.572 32.777 1.00 30.62 821 PRO A C 1
ATOM 6243 O O . PRO A 1 821 ? -6.186 -42.146 32.027 1.00 30.62 821 PRO A O 1
ATOM 6246 N N . LEU A 1 822 ? -8.288 -41.832 32.724 1.00 37.22 822 LEU A N 1
ATOM 6247 C CA . LEU A 1 822 ? -8.901 -42.724 31.732 1.00 37.22 822 LEU A CA 1
ATOM 6248 C C . LEU A 1 822 ? -8.701 -42.195 30.299 1.00 37.22 822 LEU A C 1
ATOM 6250 O O . LEU A 1 822 ? -8.849 -41.000 30.078 1.00 37.22 822 LEU A O 1
ATOM 6254 N N . ARG A 1 823 ? -8.397 -43.119 29.368 1.00 32.81 823 ARG A N 1
ATOM 6255 C CA . ARG A 1 823 ? -8.286 -42.969 27.895 1.00 32.81 823 ARG A CA 1
ATOM 6256 C C . ARG A 1 823 ? -8.612 -41.577 27.330 1.00 32.81 823 ARG A C 1
ATOM 6258 O O . ARG A 1 823 ? -9.775 -41.176 27.313 1.00 32.81 823 ARG A O 1
ATOM 6265 N N . GLU A 1 824 ? -7.619 -40.958 26.695 1.00 33.97 824 GLU A N 1
ATOM 6266 C CA . GLU A 1 824 ? -7.874 -39.944 25.668 1.00 33.97 824 GLU A CA 1
ATOM 6267 C C . GLU A 1 824 ? -8.790 -40.527 24.570 1.00 33.97 824 GLU A C 1
ATOM 6269 O O . GLU A 1 824 ? -8.638 -41.703 24.206 1.00 33.97 824 GLU A O 1
ATOM 6274 N N . PRO A 1 825 ? -9.767 -39.756 24.060 1.00 38.19 825 PRO A N 1
ATOM 6275 C CA . PRO A 1 825 ? -10.611 -40.200 22.965 1.00 38.19 825 PRO A CA 1
ATOM 6276 C C . PRO A 1 825 ? -9.807 -40.257 21.663 1.00 38.19 825 PRO A C 1
ATOM 6278 O O . PRO A 1 825 ? -9.070 -39.338 21.319 1.00 38.19 825 PRO A O 1
ATOM 6281 N N . ASP A 1 826 ? -9.996 -41.353 20.937 1.00 34.00 826 ASP A N 1
ATOM 6282 C CA . ASP A 1 826 ? -9.397 -41.642 19.637 1.00 34.00 826 ASP A CA 1
ATOM 6283 C C . ASP A 1 826 ? -9.695 -40.530 18.608 1.00 34.00 826 ASP A C 1
ATOM 6285 O O . ASP A 1 826 ? -10.804 -40.433 18.075 1.00 34.00 826 ASP A O 1
ATOM 6289 N N . THR A 1 827 ? -8.691 -39.697 18.316 1.00 41.47 827 THR A N 1
ATOM 6290 C CA . THR A 1 827 ? -8.784 -38.567 17.376 1.00 41.47 827 THR A CA 1
ATOM 6291 C C . THR A 1 827 ? -8.901 -38.994 15.909 1.00 41.47 827 THR A C 1
ATOM 6293 O O . THR A 1 827 ? -9.092 -38.139 15.045 1.00 41.47 827 THR A O 1
ATOM 6296 N N . SER A 1 828 ? -8.885 -40.298 15.597 1.00 41.38 828 SER A N 1
ATOM 6297 C CA . SER A 1 828 ? -9.208 -40.800 14.252 1.00 41.38 828 SER A CA 1
ATOM 6298 C C . SER A 1 828 ? -10.699 -40.692 13.893 1.00 41.38 828 SER A C 1
ATOM 6300 O O . SER A 1 828 ? -11.087 -40.955 12.750 1.00 41.38 828 SER A O 1
ATOM 6302 N N . ARG A 1 829 ? -11.564 -40.287 14.837 1.00 36.53 829 ARG A N 1
ATOM 6303 C CA . ARG A 1 829 ? -12.982 -40.000 14.577 1.00 36.53 829 ARG A CA 1
ATOM 6304 C C . ARG A 1 829 ? -13.397 -38.647 15.162 1.00 36.53 829 ARG A C 1
ATOM 6306 O O . ARG A 1 829 ? -13.346 -38.501 16.380 1.00 36.53 829 ARG A O 1
ATOM 6313 N N . PRO A 1 830 ? -13.932 -37.711 14.348 1.00 43.28 830 PRO A N 1
ATOM 6314 C CA . PRO A 1 830 ? -14.572 -36.521 14.892 1.00 43.28 830 PRO A CA 1
ATOM 6315 C C . PRO A 1 830 ? -15.747 -36.937 15.778 1.00 43.28 830 PRO A C 1
ATOM 6317 O O . PRO A 1 830 ? -16.512 -37.853 15.429 1.00 43.28 830 PRO A O 1
ATOM 6320 N N . SER A 1 831 ? -15.867 -36.252 16.910 1.00 68.12 831 SER A N 1
ATOM 6321 C CA . SER A 1 831 ? -16.906 -36.436 17.917 1.00 68.12 831 SER A CA 1
ATOM 6322 C C . SER A 1 831 ? -18.307 -36.373 17.299 1.00 68.12 831 SER A C 1
ATOM 6324 O O . SER A 1 831 ? -18.536 -35.780 16.239 1.00 68.12 831 SER A O 1
ATOM 6326 N N . SER A 1 832 ? -19.290 -36.978 17.972 1.00 72.81 832 SER A N 1
ATOM 6327 C CA . SER A 1 832 ? -20.681 -36.981 17.498 1.00 72.81 832 SER A CA 1
ATOM 6328 C C . SER A 1 832 ? -21.254 -35.578 17.290 1.00 72.81 832 SER A C 1
ATOM 6330 O O . SER A 1 832 ? -22.143 -35.416 16.456 1.00 72.81 832 SER A O 1
ATOM 6332 N N . ASP A 1 833 ? -20.741 -34.579 18.014 1.00 76.19 833 ASP A N 1
ATOM 6333 C CA . ASP A 1 833 ? -21.178 -33.190 17.904 1.00 76.19 833 ASP A CA 1
ATOM 6334 C C . ASP A 1 833 ? -20.392 -32.385 16.860 1.00 76.19 833 ASP A C 1
ATOM 6336 O O . ASP A 1 833 ? -20.951 -31.451 16.289 1.00 76.19 833 ASP A O 1
ATOM 6340 N N . GLU A 1 834 ? -19.149 -32.748 16.519 1.00 78.19 834 GLU A N 1
ATOM 6341 C CA . GLU A 1 834 ? -18.423 -32.119 15.402 1.00 78.19 834 GLU A CA 1
ATOM 6342 C C . GLU A 1 834 ? -19.122 -32.353 14.063 1.00 78.19 834 GLU A C 1
ATOM 6344 O O . GLU A 1 834 ? -19.216 -31.419 13.266 1.00 78.19 834 GLU A O 1
ATOM 6349 N N . ARG A 1 835 ? -19.698 -33.551 13.876 1.00 83.69 835 ARG A N 1
ATOM 6350 C CA . ARG A 1 835 ? -20.467 -33.962 12.684 1.00 83.69 835 ARG A CA 1
ATOM 6351 C C . ARG A 1 835 ? -21.794 -33.220 12.492 1.00 83.69 835 ARG A C 1
ATOM 6353 O O . ARG A 1 835 ? -22.444 -33.398 11.464 1.00 83.69 835 ARG A O 1
ATOM 6360 N N . LEU A 1 836 ? -22.232 -32.431 13.471 1.00 88.50 836 LEU A N 1
ATOM 6361 C CA . LEU A 1 836 ? -23.456 -31.646 13.365 1.00 88.50 836 LEU A CA 1
ATOM 6362 C C . LEU A 1 836 ? -23.220 -30.377 12.545 1.00 88.50 836 LEU A C 1
ATOM 6364 O O . LEU A 1 836 ? -22.267 -29.628 12.779 1.00 88.50 836 LEU A O 1
ATOM 6368 N N . THR A 1 837 ? -24.162 -30.074 11.656 1.00 89.69 837 THR A N 1
ATOM 6369 C CA . THR A 1 837 ? -24.243 -28.757 11.008 1.00 89.69 837 THR A CA 1
ATOM 6370 C C . THR A 1 837 ? -24.381 -27.647 12.058 1.00 89.69 837 THR A C 1
ATOM 6372 O O . THR A 1 837 ? -24.947 -27.867 13.131 1.00 89.69 837 THR A O 1
ATOM 6375 N N . LEU A 1 838 ? -23.935 -26.421 11.751 1.00 85.44 838 LEU A N 1
ATOM 6376 C CA . LEU A 1 838 ? -24.091 -25.265 12.654 1.00 85.44 838 LEU A CA 1
ATOM 6377 C C . LEU A 1 838 ? -25.543 -25.063 13.125 1.00 85.44 838 LEU A C 1
ATOM 6379 O O . LEU A 1 838 ? -25.770 -24.708 14.280 1.00 85.44 838 LEU A O 1
ATOM 6383 N N . LYS A 1 839 ? -26.526 -25.358 12.262 1.00 87.44 839 LYS A N 1
ATOM 6384 C CA . LYS A 1 839 ? -27.953 -25.337 12.611 1.00 87.44 839 LYS A CA 1
ATOM 6385 C C . LYS A 1 839 ? -28.288 -26.367 13.700 1.00 87.44 839 LYS A C 1
ATOM 6387 O O . LYS A 1 839 ? -28.858 -26.000 14.721 1.00 87.44 839 LYS A O 1
ATOM 6392 N N . GLN A 1 840 ? -27.868 -27.621 13.531 1.00 92.12 840 GLN A N 1
ATOM 6393 C CA . GLN A 1 840 ? -28.089 -28.685 14.521 1.00 92.12 840 GLN A CA 1
ATOM 6394 C C . GLN A 1 840 ? -27.337 -28.430 15.839 1.00 92.12 840 GLN A C 1
ATOM 6396 O O . GLN A 1 840 ? -27.879 -28.696 16.911 1.00 92.12 840 GLN A O 1
ATOM 6401 N N . LYS A 1 841 ? -26.116 -27.872 15.787 1.00 93.19 841 LYS A N 1
ATOM 6402 C CA . LYS A 1 841 ? -25.380 -27.423 16.986 1.00 93.19 841 LYS A CA 1
ATOM 6403 C C . LYS A 1 841 ? -26.201 -26.379 17.752 1.00 93.19 841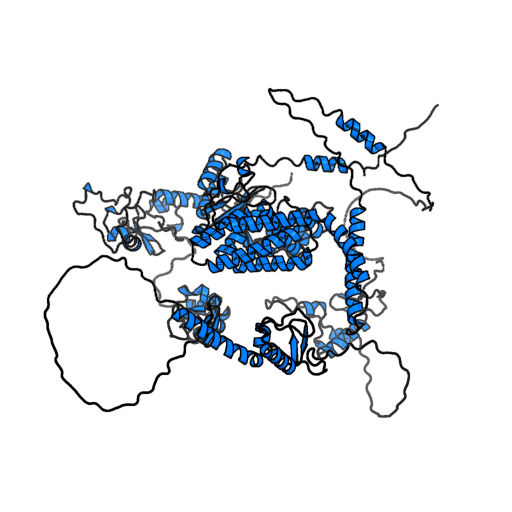 LYS A C 1
ATOM 6405 O O . LYS A 1 841 ? -26.394 -26.499 18.961 1.00 93.19 841 LYS A O 1
ATOM 6410 N N . PHE A 1 842 ? -26.744 -25.388 17.042 1.00 90.94 842 PHE A N 1
ATOM 6411 C CA . PHE A 1 842 ? -27.567 -24.326 17.621 1.00 90.94 842 PHE A CA 1
ATOM 6412 C C . PHE A 1 842 ? -28.898 -24.831 18.208 1.00 90.94 842 PHE A C 1
ATOM 6414 O O . PHE A 1 842 ? -29.294 -24.393 19.292 1.00 90.94 842 PHE A O 1
ATOM 6421 N N . GLU A 1 843 ? -29.555 -25.786 17.543 1.00 90.50 843 GLU A N 1
ATOM 6422 C CA . GLU A 1 843 ? -30.750 -26.488 18.040 1.00 90.50 843 GLU A CA 1
ATOM 6423 C C . GLU A 1 843 ? -30.453 -27.289 19.322 1.00 90.50 843 GLU A C 1
ATOM 6425 O O . GLU A 1 843 ? -31.258 -27.279 20.250 1.00 90.50 843 GLU A O 1
ATOM 6430 N N . ARG A 1 844 ? -29.255 -27.884 19.439 1.00 90.81 844 ARG A N 1
ATOM 6431 C CA . ARG A 1 844 ? -28.738 -28.505 20.678 1.00 90.81 844 ARG A CA 1
ATOM 6432 C C . ARG A 1 844 ? -28.237 -27.504 21.733 1.00 90.81 844 ARG A C 1
ATOM 6434 O O . ARG A 1 844 ? -27.651 -27.903 22.735 1.00 90.81 844 ARG A O 1
ATOM 6441 N N . GLY A 1 845 ? -28.461 -26.205 21.540 1.00 92.44 845 GLY A N 1
ATOM 6442 C CA . GLY A 1 845 ? -28.137 -25.167 22.520 1.00 92.44 845 GLY A CA 1
ATOM 6443 C C . GLY A 1 845 ? -26.731 -24.571 22.420 1.00 92.44 845 GLY A C 1
ATOM 6444 O O . GLY A 1 845 ? -26.421 -23.684 23.213 1.00 92.44 845 GLY A O 1
ATOM 6445 N N . TRP A 1 846 ? -25.899 -24.972 21.449 1.00 95.44 846 TRP A N 1
ATOM 6446 C CA . TRP A 1 846 ? -24.629 -24.287 21.170 1.00 95.44 846 TRP A CA 1
ATOM 6447 C C . TRP A 1 846 ? -24.877 -22.816 20.839 1.00 95.44 846 TRP A C 1
ATOM 6449 O O . TRP A 1 846 ? -25.835 -22.487 20.131 1.00 95.44 846 TRP A O 1
ATOM 6459 N N . ARG A 1 847 ? -24.013 -21.917 21.308 1.00 95.88 847 ARG A N 1
ATOM 6460 C CA . ARG A 1 847 ? -24.062 -20.501 20.926 1.00 95.88 847 ARG A CA 1
ATOM 6461 C C . ARG A 1 847 ? -22.684 -19.994 20.515 1.00 95.88 847 ARG A C 1
ATOM 6463 O O . ARG A 1 847 ? -21.686 -20.451 21.075 1.00 95.88 847 ARG A O 1
ATOM 6470 N N . PRO A 1 848 ? -22.629 -19.045 19.564 1.00 95.50 848 PRO A N 1
ATOM 6471 C CA . PRO A 1 848 ? -21.375 -18.473 19.113 1.00 95.50 848 PRO A CA 1
ATOM 6472 C C . PRO A 1 848 ? -20.800 -17.492 20.139 1.00 95.50 848 PRO A C 1
ATOM 6474 O O . PRO A 1 848 ? -21.540 -16.769 20.811 1.00 95.50 848 PRO A O 1
ATOM 6477 N N . CYS A 1 849 ? -19.476 -17.432 20.246 1.00 96.19 849 CYS A N 1
ATOM 6478 C CA . CYS A 1 849 ? -18.784 -16.559 21.185 1.00 96.19 849 CYS A CA 1
ATOM 6479 C C . CYS A 1 849 ? -18.962 -15.078 20.794 1.00 96.19 849 CYS A C 1
ATOM 6481 O O . CYS A 1 849 ? -18.517 -14.691 19.713 1.00 96.19 849 CYS A O 1
ATOM 6483 N N . PRO A 1 850 ? -19.510 -14.210 21.670 1.00 94.00 850 PRO A N 1
ATOM 6484 C CA . PRO A 1 850 ? -19.690 -12.782 21.379 1.00 94.00 850 PRO A CA 1
ATOM 6485 C C . PRO A 1 850 ? -18.384 -12.019 21.113 1.00 94.00 850 PRO A C 1
ATOM 6487 O O . PRO A 1 850 ? -18.416 -10.918 20.576 1.00 94.00 850 PRO A O 1
ATOM 6490 N N . LYS A 1 851 ? -17.233 -12.591 21.492 1.00 93.12 851 LYS A N 1
ATOM 6491 C CA . LYS A 1 851 ? -15.893 -12.044 21.229 1.00 93.12 851 LYS A CA 1
ATOM 6492 C C . LYS A 1 851 ? -15.292 -12.483 19.884 1.00 93.12 851 LYS A C 1
ATOM 6494 O O . LYS A 1 851 ? -14.148 -12.135 19.627 1.00 93.12 851 LYS A O 1
ATOM 6499 N N . GLY A 1 852 ? -16.005 -13.266 19.066 1.00 90.75 852 GLY A N 1
ATOM 6500 C CA . GLY A 1 852 ? -15.520 -13.708 17.748 1.00 90.75 852 GLY A CA 1
ATOM 6501 C C . GLY A 1 852 ? -14.239 -14.552 17.797 1.00 90.75 852 GLY A C 1
ATOM 6502 O O . GLY A 1 852 ? -13.419 -14.480 16.890 1.00 90.75 852 GLY A O 1
ATOM 6503 N N . CYS A 1 853 ? -14.012 -15.304 18.880 1.00 89.44 853 CYS A N 1
ATOM 6504 C CA . CYS A 1 853 ? -12.759 -16.036 19.068 1.00 89.44 853 CYS A CA 1
ATOM 6505 C C . CYS A 1 853 ? -12.645 -17.279 18.152 1.00 89.44 853 CYS A C 1
ATOM 6507 O O . CYS A 1 853 ? -13.674 -17.821 17.740 1.00 89.44 853 CYS A O 1
ATOM 6509 N N . PRO A 1 854 ? -11.424 -17.812 17.915 1.00 83.00 854 PRO A N 1
ATOM 6510 C CA . PRO A 1 854 ? -11.195 -18.940 16.998 1.00 83.00 854 PRO A CA 1
ATOM 6511 C C . PRO A 1 854 ? -11.965 -20.225 17.331 1.00 83.00 854 PRO A C 1
ATOM 6513 O O . PRO A 1 854 ? -12.246 -21.028 16.452 1.00 83.00 854 PRO A O 1
ATOM 6516 N N . TYR A 1 855 ? -12.350 -20.414 18.596 1.00 85.88 855 TYR A N 1
ATOM 6517 C CA . TYR A 1 855 ? -13.146 -21.562 19.048 1.00 85.88 855 TYR A CA 1
ATOM 6518 C C . TYR A 1 855 ? -14.631 -21.484 18.653 1.00 85.88 855 TYR A C 1
ATOM 6520 O O . TYR A 1 855 ? -15.394 -22.399 18.952 1.00 85.88 855 TYR A O 1
ATOM 6528 N N . LEU A 1 856 ? -15.047 -20.379 18.024 1.00 89.31 856 LEU A N 1
ATOM 6529 C CA . LEU A 1 856 ? -16.382 -20.053 17.513 1.00 89.31 856 LEU A CA 1
ATOM 6530 C C . LEU A 1 856 ? -17.522 -19.985 18.542 1.00 89.31 856 LEU A C 1
ATOM 6532 O O . LEU A 1 856 ? -18.440 -19.201 18.331 1.00 89.31 856 LEU A O 1
ATOM 6536 N N . GLY A 1 857 ? -17.495 -20.726 19.653 1.00 92.94 857 GLY A N 1
ATOM 6537 C CA . GLY A 1 857 ? -18.582 -20.791 20.637 1.00 92.94 857 GLY A CA 1
ATOM 6538 C C . GLY A 1 857 ? -18.478 -21.986 21.588 1.00 92.94 857 GLY A C 1
ATOM 6539 O O . GLY A 1 857 ? -17.440 -22.640 21.653 1.00 92.94 857 GLY A O 1
ATOM 6540 N N . ASN A 1 858 ? -19.542 -22.273 22.346 1.00 96.44 858 ASN A N 1
ATOM 6541 C CA . ASN A 1 858 ? -19.647 -23.511 23.137 1.00 96.44 858 ASN A CA 1
ATOM 6542 C C . ASN A 1 858 ? -21.113 -23.869 23.471 1.00 96.44 858 ASN A C 1
ATOM 6544 O O . ASN A 1 858 ? -22.034 -23.087 23.224 1.00 96.44 858 ASN A O 1
ATOM 6548 N N . TYR A 1 859 ? -21.323 -25.051 24.048 1.00 96.19 859 TYR A N 1
ATOM 6549 C CA . TYR A 1 859 ? -22.578 -25.479 24.668 1.00 96.19 859 TYR A CA 1
ATOM 6550 C C . TYR A 1 859 ? -22.692 -24.982 26.124 1.00 96.19 859 TYR A C 1
ATOM 6552 O O . TYR A 1 859 ? -21.672 -24.747 26.780 1.00 96.19 859 TYR A O 1
ATOM 6560 N N . PRO A 1 860 ? -23.915 -24.827 26.665 1.00 94.88 860 PRO A N 1
ATOM 6561 C CA . PRO A 1 860 ? -24.121 -24.617 28.095 1.00 94.88 860 PRO A CA 1
ATOM 6562 C C . PRO A 1 860 ? -23.781 -25.892 28.878 1.00 94.88 860 PRO A C 1
ATOM 6564 O O . PRO A 1 860 ? -23.980 -27.003 28.393 1.00 94.88 860 PRO A O 1
ATOM 6567 N N . SER A 1 861 ? -23.309 -25.738 30.117 1.00 90.69 861 SER A N 1
ATOM 6568 C CA . SER A 1 861 ? -22.951 -26.860 31.002 1.00 90.69 861 SER A CA 1
ATOM 6569 C C . SER A 1 861 ? -24.147 -27.719 31.439 1.00 90.69 861 SER A C 1
ATOM 6571 O O . SER A 1 861 ? -23.961 -28.849 31.885 1.00 90.69 861 SER A O 1
ATOM 6573 N N . SER A 1 862 ? -25.369 -27.199 31.314 1.00 94.06 862 SER A N 1
ATOM 6574 C CA . SER A 1 862 ? -26.627 -27.922 31.513 1.00 94.06 862 SER A CA 1
ATOM 6575 C C . SER A 1 862 ? -27.746 -27.303 30.667 1.00 94.06 862 SER A C 1
ATOM 6577 O O . SER A 1 862 ? -27.638 -26.155 30.222 1.00 94.06 862 SER A O 1
ATOM 6579 N N . SER A 1 863 ? -28.858 -28.026 30.489 1.00 88.00 863 SER A N 1
ATOM 6580 C CA . SER A 1 863 ? -30.081 -27.521 29.831 1.00 88.00 863 SER A CA 1
ATOM 6581 C C . SER A 1 863 ? -30.611 -26.224 30.449 1.00 88.00 863 SER A C 1
ATOM 6583 O O . SER A 1 863 ? -31.221 -25.406 29.755 1.00 88.00 863 SER A O 1
ATOM 6585 N N . ASP A 1 864 ? -30.316 -26.001 31.727 1.00 90.25 864 ASP A N 1
ATOM 6586 C CA . ASP A 1 864 ? -30.901 -24.937 32.542 1.00 90.25 864 ASP A CA 1
ATOM 6587 C C . ASP A 1 864 ? -29.923 -23.771 32.758 1.00 90.25 864 ASP A C 1
ATOM 6589 O O . ASP A 1 864 ? -30.336 -22.680 33.159 1.00 90.25 864 ASP A O 1
ATOM 6593 N N . SER A 1 865 ? -28.631 -23.957 32.446 1.00 94.12 865 SER A N 1
ATOM 6594 C CA . SER A 1 865 ? -27.624 -22.899 32.569 1.00 94.12 865 SER A CA 1
ATOM 6595 C C . SER A 1 865 ? -27.946 -21.723 31.648 1.00 94.12 865 SER A C 1
ATOM 6597 O O . SER A 1 865 ? -27.990 -21.866 30.423 1.00 94.12 865 SER A O 1
ATOM 6599 N N . LYS A 1 866 ? -28.127 -20.535 32.235 1.00 96.12 866 LYS A N 1
ATOM 6600 C CA . LYS A 1 866 ? -28.335 -19.274 31.502 1.00 96.12 866 LYS A CA 1
ATOM 6601 C C . LYS A 1 866 ? -27.061 -18.783 30.806 1.00 96.12 866 LYS A C 1
ATOM 6603 O O . LYS A 1 866 ? -27.163 -18.011 29.849 1.00 96.12 866 LYS A O 1
ATOM 6608 N N . SER A 1 867 ? -25.894 -19.238 31.259 1.00 96.69 867 SER A N 1
ATOM 6609 C CA . SER A 1 867 ? -24.578 -18.848 30.761 1.00 96.69 867 SER A CA 1
ATOM 6610 C C . SER A 1 867 ? -23.873 -19.982 30.010 1.00 96.69 867 SER A C 1
ATOM 6612 O O . SER A 1 867 ? -24.127 -21.173 30.223 1.00 96.69 867 SER A O 1
ATOM 6614 N N . ILE A 1 868 ? -22.988 -19.583 29.100 1.00 97.19 868 ILE A N 1
ATOM 6615 C CA . ILE A 1 868 ? -22.098 -20.434 28.313 1.00 97.19 868 ILE A CA 1
ATOM 6616 C C . ILE A 1 868 ? -20.674 -19.935 28.532 1.00 97.19 868 ILE A C 1
ATOM 6618 O O . ILE A 1 868 ? -20.411 -18.735 28.444 1.00 97.19 868 ILE A O 1
ATOM 6622 N N . LYS A 1 869 ? -19.751 -20.866 28.781 1.00 97.38 869 LYS A N 1
ATOM 6623 C CA . LYS A 1 869 ? -18.315 -20.597 28.871 1.00 97.38 869 LYS A CA 1
ATOM 6624 C C . LYS A 1 869 ? -17.637 -21.040 27.583 1.00 97.38 869 LYS A C 1
ATOM 6626 O O . LYS A 1 869 ? -17.582 -22.232 27.293 1.00 97.38 869 LYS A O 1
ATOM 6631 N N . CYS A 1 870 ? -17.127 -20.098 26.800 1.00 96.19 870 CYS A N 1
ATOM 6632 C CA . CYS A 1 870 ? -16.329 -20.422 25.623 1.00 96.19 870 CYS A CA 1
ATOM 6633 C C . CYS A 1 870 ? -14.989 -21.057 26.019 1.00 96.19 870 CYS A C 1
ATOM 6635 O O . CYS A 1 870 ? -14.459 -20.769 27.091 1.00 96.19 870 CYS A O 1
ATOM 6637 N N . LEU A 1 871 ? -14.380 -21.824 25.110 1.00 91.38 871 LEU A N 1
ATOM 6638 C CA . LEU A 1 871 ? -13.020 -22.353 25.290 1.00 91.38 871 LEU A CA 1
ATOM 6639 C C . LEU A 1 871 ? -11.943 -21.260 25.466 1.00 91.38 871 LEU A C 1
ATOM 6641 O O . LEU A 1 871 ? -10.941 -21.507 26.125 1.00 91.38 871 LEU A O 1
ATOM 6645 N N . CYS A 1 872 ? -12.171 -20.022 25.002 1.00 93.31 872 CYS A N 1
ATOM 6646 C CA . CYS A 1 872 ? -11.307 -18.876 25.333 1.00 93.31 872 CYS A CA 1
ATOM 6647 C C . CYS A 1 872 ? -11.490 -18.333 26.770 1.00 93.31 872 CYS A C 1
ATOM 6649 O O . CYS A 1 872 ? -10.986 -17.261 27.091 1.00 93.31 872 CYS A O 1
ATOM 6651 N N . GLY A 1 873 ? -12.270 -19.009 27.618 1.00 95.44 873 GLY A N 1
ATOM 6652 C CA . GLY A 1 873 ? -12.584 -18.593 28.987 1.00 95.44 873 GLY A CA 1
ATOM 6653 C C . GLY A 1 873 ? -13.691 -17.539 29.112 1.00 95.44 873 GLY A C 1
ATOM 6654 O O . GLY A 1 873 ? -14.100 -17.241 30.231 1.00 95.44 873 GLY A O 1
ATOM 6655 N N . TYR A 1 874 ? -14.200 -16.993 28.001 1.00 96.56 874 TYR A N 1
ATOM 6656 C CA . TYR A 1 874 ? -15.241 -15.962 28.014 1.00 96.56 874 TYR A CA 1
ATOM 6657 C C . TYR A 1 874 ? -16.612 -16.529 28.414 1.00 96.56 874 TYR A C 1
ATOM 6659 O O . TYR A 1 874 ? -17.120 -17.436 27.753 1.00 96.56 874 TYR A O 1
ATOM 6667 N N . GLU A 1 875 ? -17.218 -15.978 29.468 1.00 97.44 875 GLU A N 1
ATOM 6668 C CA . GLU A 1 875 ? -18.534 -16.376 29.985 1.00 97.44 875 GLU A CA 1
ATOM 6669 C C . GLU A 1 875 ? -19.607 -15.350 29.608 1.00 97.44 875 GLU A C 1
ATOM 6671 O O . GLU A 1 875 ? -19.455 -14.153 29.858 1.00 97.44 875 GLU A O 1
ATOM 6676 N N . TYR A 1 876 ? -20.696 -15.814 28.997 1.00 97.69 876 TYR A N 1
ATOM 6677 C CA . TYR A 1 876 ? -21.756 -14.955 28.473 1.00 97.69 876 TYR A CA 1
ATOM 6678 C C . TYR A 1 876 ? -23.128 -15.628 28.516 1.00 97.69 876 TYR A C 1
ATOM 6680 O O . TYR A 1 876 ? -23.252 -16.852 28.461 1.00 97.69 876 TYR A O 1
ATOM 6688 N N . CYS A 1 877 ? -24.183 -14.821 28.549 1.00 97.56 877 CYS A N 1
ATOM 6689 C CA . CYS A 1 877 ? -25.554 -15.309 28.532 1.00 97.56 877 CYS A CA 1
ATOM 6690 C C . CYS A 1 877 ? -25.921 -15.960 27.184 1.00 97.56 877 CYS A C 1
ATOM 6692 O O . CYS A 1 877 ? -25.839 -15.321 26.132 1.00 97.56 877 CYS A O 1
ATOM 6694 N N . ARG A 1 878 ? -26.455 -17.189 27.212 1.00 95.94 878 ARG A N 1
ATOM 6695 C CA . ARG A 1 878 ? -26.858 -17.954 26.013 1.00 95.94 878 ARG A CA 1
ATOM 6696 C C . ARG A 1 878 ? -27.976 -17.320 25.181 1.00 95.94 878 ARG A C 1
ATOM 6698 O O . ARG A 1 878 ? -28.158 -17.674 24.018 1.00 95.94 878 ARG A O 1
ATOM 6705 N N . GLY A 1 879 ? -28.766 -16.443 25.800 1.00 95.56 879 GLY A N 1
ATOM 6706 C CA . GLY A 1 879 ? -29.891 -15.767 25.157 1.00 95.56 879 GLY A CA 1
ATOM 6707 C C . GLY A 1 879 ? -29.485 -14.500 24.407 1.00 95.56 879 GLY A C 1
ATOM 6708 O O . GLY A 1 879 ? -30.042 -14.223 23.355 1.00 95.56 879 GLY A O 1
ATOM 6709 N N . CYS A 1 880 ? -28.519 -13.736 24.931 1.00 96.44 880 CYS A N 1
ATOM 6710 C CA . CYS A 1 880 ? -28.231 -12.384 24.439 1.00 96.44 880 CYS A CA 1
ATOM 6711 C C . CYS A 1 880 ? -26.743 -12.034 24.289 1.00 96.44 880 CYS A C 1
ATOM 6713 O O . CYS A 1 880 ? -26.430 -10.913 23.898 1.00 96.44 880 CYS A O 1
ATOM 6715 N N . GLY A 1 881 ? -25.816 -12.940 24.610 1.00 96.31 881 GLY A N 1
ATOM 6716 C CA . GLY A 1 881 ? -24.380 -12.731 24.392 1.00 96.31 881 GLY A CA 1
ATOM 6717 C C . GLY A 1 881 ? -23.744 -11.654 25.276 1.00 96.31 881 GLY A C 1
ATOM 6718 O O . GLY A 1 881 ? -22.616 -11.247 25.025 1.00 96.31 881 GLY A O 1
ATOM 6719 N N . VAL A 1 882 ? -24.459 -11.167 26.294 1.00 97.25 882 VAL A N 1
ATOM 6720 C CA . VAL A 1 882 ? -23.911 -10.225 27.280 1.00 97.25 882 VAL A CA 1
ATOM 6721 C C . VAL A 1 882 ? -22.988 -10.983 28.228 1.00 97.25 882 VAL A C 1
ATOM 6723 O O . VAL A 1 882 ? -23.314 -12.099 28.630 1.00 97.25 882 VAL A O 1
ATOM 6726 N N . ASP A 1 883 ? -21.861 -10.364 28.578 1.00 96.94 883 ASP A N 1
ATOM 6727 C CA . ASP A 1 883 ? -20.886 -10.863 29.550 1.00 96.94 883 ASP A CA 1
ATOM 6728 C C . ASP A 1 883 ? -21.563 -11.230 30.879 1.00 96.94 883 ASP A C 1
ATOM 6730 O O . ASP A 1 883 ? -22.223 -10.392 31.505 1.00 96.94 883 ASP A O 1
ATOM 6734 N N . GLU A 1 884 ? -21.374 -12.464 31.342 1.00 96.88 884 GLU A N 1
ATOM 6735 C CA . GLU A 1 884 ? -22.010 -12.938 32.576 1.00 96.88 884 GLU A CA 1
ATOM 6736 C C . GLU A 1 884 ? -21.542 -12.121 33.793 1.00 96.88 884 GLU A C 1
ATOM 6738 O O . GLU A 1 884 ? -22.301 -11.905 34.736 1.00 96.88 884 GLU A O 1
ATOM 6743 N N . ARG A 1 885 ? -20.326 -11.555 33.745 1.00 95.88 885 ARG A N 1
ATOM 6744 C CA . ARG A 1 885 ? -19.777 -10.709 34.817 1.00 95.88 885 ARG A CA 1
ATOM 6745 C C . ARG A 1 885 ? -20.475 -9.351 34.903 1.00 95.88 885 ARG A C 1
ATOM 6747 O O . ARG A 1 885 ? -20.521 -8.776 35.987 1.00 95.88 885 ARG A O 1
ATOM 6754 N N . ILE A 1 886 ? -21.030 -8.841 33.800 1.00 96.00 886 ILE A N 1
ATOM 6755 C CA . ILE A 1 886 ? -21.843 -7.613 33.801 1.00 96.00 886 ILE A CA 1
ATOM 6756 C C . ILE A 1 886 ? -23.196 -7.906 34.456 1.00 96.00 886 ILE A C 1
ATOM 6758 O O . ILE A 1 886 ? -23.606 -7.183 35.362 1.00 96.00 886 ILE A O 1
ATOM 6762 N N . ILE A 1 887 ? -23.851 -9.003 34.061 1.00 96.19 887 ILE A N 1
ATOM 6763 C CA . ILE A 1 887 ? -25.140 -9.435 34.626 1.00 96.19 887 ILE A CA 1
ATOM 6764 C C . ILE A 1 887 ? -25.004 -9.723 36.131 1.00 96.19 887 ILE A C 1
ATOM 6766 O O . ILE A 1 887 ? -25.782 -9.207 36.930 1.00 96.19 887 ILE A O 1
ATOM 6770 N N . ALA A 1 888 ? -23.971 -10.467 36.539 1.00 95.00 888 ALA A N 1
ATOM 6771 C CA . ALA A 1 888 ? -23.709 -10.810 37.938 1.00 95.00 888 ALA A CA 1
ATOM 6772 C C . ALA A 1 888 ? -23.303 -9.604 38.809 1.00 95.00 888 ALA A C 1
ATOM 6774 O O . ALA A 1 888 ? -23.587 -9.584 40.007 1.00 95.00 888 ALA A O 1
ATOM 6775 N N . ALA A 1 889 ? -22.645 -8.591 38.232 1.00 95.06 889 ALA A N 1
ATOM 6776 C CA . ALA A 1 889 ? -22.318 -7.347 38.931 1.00 95.06 889 ALA A CA 1
ATOM 6777 C C . ALA A 1 889 ? -23.520 -6.390 39.051 1.00 95.06 889 ALA A C 1
ATOM 6779 O O . ALA A 1 889 ? -23.545 -5.538 39.943 1.00 95.06 889 ALA A O 1
ATOM 6780 N N . HIS A 1 890 ? -24.507 -6.521 38.168 1.00 93.44 890 HIS A N 1
ATOM 6781 C CA . HIS A 1 890 ? -25.749 -5.762 38.198 1.00 93.44 890 HIS A CA 1
ATOM 6782 C C . HIS A 1 890 ? -26.912 -6.646 38.676 1.00 93.44 890 HIS A C 1
ATOM 6784 O O . HIS A 1 890 ? -26.968 -7.010 39.853 1.00 93.44 890 HIS A O 1
ATOM 6790 N N . ASP A 1 891 ? -27.860 -6.936 37.789 1.00 94.12 891 ASP A N 1
ATOM 6791 C CA . ASP A 1 891 ? -28.976 -7.863 37.965 1.00 94.12 891 ASP A CA 1
ATOM 6792 C C . ASP A 1 891 ? -29.559 -8.219 36.578 1.00 94.12 891 ASP A C 1
ATOM 6794 O O . ASP A 1 891 ? -29.020 -7.800 35.546 1.00 94.12 891 ASP A O 1
ATOM 6798 N N . GLY A 1 892 ? -30.662 -8.978 36.521 1.00 94.88 892 GLY A N 1
ATOM 6799 C CA . GLY A 1 892 ? -31.264 -9.450 35.268 1.00 94.88 892 GLY A CA 1
ATOM 6800 C C . GLY A 1 892 ? -31.767 -8.350 34.320 1.00 94.88 892 GLY A C 1
ATOM 6801 O O . GLY A 1 892 ? -32.110 -8.649 33.174 1.00 94.88 892 GLY A O 1
ATOM 6802 N N . ARG A 1 893 ? -31.757 -7.072 34.731 1.00 94.94 893 ARG A N 1
ATOM 6803 C CA . ARG A 1 893 ? -31.997 -5.926 33.833 1.00 94.94 893 ARG A CA 1
ATOM 6804 C C . ARG A 1 893 ? -30.838 -5.651 32.871 1.00 94.94 893 ARG A C 1
ATOM 6806 O O . ARG A 1 893 ? -31.045 -4.927 31.906 1.00 94.94 893 ARG A O 1
ATOM 6813 N N . TRP A 1 894 ? -29.643 -6.206 33.099 1.00 95.56 894 TRP A N 1
ATOM 6814 C CA . TRP A 1 894 ? -28.497 -6.060 32.184 1.00 95.56 894 TRP A CA 1
ATOM 6815 C C . TRP A 1 894 ? -28.426 -7.128 31.082 1.00 95.56 894 TRP A C 1
ATOM 6817 O O . TRP A 1 894 ? -27.490 -7.131 30.288 1.00 95.56 894 TRP A O 1
ATOM 6827 N N . HIS A 1 895 ? -29.432 -7.994 30.948 1.00 96.88 895 HIS A N 1
ATOM 6828 C CA . HIS A 1 895 ? -29.655 -8.676 29.674 1.00 96.88 895 HIS A CA 1
ATOM 6829 C C . HIS A 1 895 ? -30.175 -7.689 28.609 1.00 96.88 895 HIS A C 1
ATOM 6831 O O . HIS A 1 895 ? -30.797 -6.680 28.933 1.00 96.88 895 HIS A O 1
ATOM 6837 N N . LYS A 1 896 ? -29.976 -8.002 27.322 1.00 96.06 896 LYS A N 1
ATOM 6838 C CA . LYS A 1 896 ? -30.643 -7.279 26.220 1.00 96.06 896 LYS A CA 1
ATOM 6839 C C . LYS A 1 896 ? -32.156 -7.515 26.293 1.00 96.06 896 LYS A C 1
ATOM 6841 O O . LYS A 1 896 ? -32.573 -8.591 26.716 1.00 96.06 896 LYS A O 1
ATOM 6846 N N . THR A 1 897 ? -32.988 -6.570 25.856 1.00 94.25 897 THR A N 1
ATOM 6847 C CA . THR A 1 897 ? -34.453 -6.667 26.044 1.00 94.25 897 THR A CA 1
ATOM 6848 C C . THR A 1 897 ? -35.126 -7.786 25.239 1.00 94.25 897 THR A C 1
ATOM 6850 O O . THR A 1 897 ? -36.236 -8.185 25.583 1.00 94.25 897 THR A O 1
ATOM 6853 N N . SER A 1 898 ? -34.461 -8.331 24.211 1.00 92.88 898 SER A N 1
ATOM 6854 C CA . SER A 1 898 ? -34.883 -9.552 23.502 1.00 92.88 898 SER A CA 1
ATOM 6855 C C . SER A 1 898 ? -34.585 -10.856 24.258 1.00 92.88 898 SER A C 1
ATOM 6857 O O . SER A 1 898 ? -35.059 -11.921 23.863 1.00 92.88 898 SER A O 1
ATOM 6859 N N . CYS A 1 899 ? -33.785 -10.811 25.326 1.00 95.81 899 CYS A N 1
ATOM 6860 C CA . CYS A 1 899 ? -33.349 -12.000 26.046 1.00 95.81 899 CYS A CA 1
ATOM 6861 C C . CYS A 1 899 ? -34.511 -12.641 26.824 1.00 95.81 899 CYS A C 1
ATOM 6863 O O . CYS A 1 899 ? -35.168 -11.939 27.595 1.00 95.81 899 CYS A O 1
ATOM 6865 N N . PRO A 1 900 ? -34.699 -13.975 26.779 1.00 94.56 900 PRO A N 1
ATOM 6866 C CA . PRO A 1 900 ? -35.674 -14.659 27.638 1.00 94.56 900 PRO A CA 1
ATOM 6867 C C . PRO A 1 900 ? -35.351 -14.554 29.141 1.00 94.56 900 PRO A C 1
ATOM 6869 O O . PRO A 1 900 ? -36.189 -14.890 29.971 1.00 94.56 900 PRO A O 1
ATOM 6872 N N . TYR A 1 901 ? -34.148 -14.092 29.500 1.00 95.69 901 TYR A N 1
ATOM 6873 C CA . TYR A 1 901 ? -33.720 -13.854 30.881 1.00 95.69 901 TYR A CA 1
ATOM 6874 C C . TYR A 1 901 ? -33.795 -12.382 31.306 1.00 95.69 901 TYR A C 1
ATOM 6876 O O . TYR A 1 901 ? -33.440 -12.074 32.439 1.00 95.69 901 TYR A O 1
ATOM 6884 N N . PHE A 1 902 ? -34.245 -11.477 30.430 1.00 96.00 902 PHE A N 1
ATOM 6885 C CA . PHE A 1 902 ? -34.396 -10.063 30.764 1.00 96.00 902 PHE A CA 1
ATOM 6886 C C . PHE A 1 902 ? -35.518 -9.847 31.783 1.00 96.00 902 PHE A C 1
ATOM 6888 O O . PHE A 1 902 ? -36.705 -10.024 31.495 1.00 96.00 902 PHE A O 1
ATOM 6895 N N . GLU A 1 903 ? -35.134 -9.423 32.982 1.00 94.81 903 GLU A N 1
ATOM 6896 C CA . GLU A 1 903 ? -36.073 -9.109 34.050 1.00 94.81 903 GLU A CA 1
ATOM 6897 C C . GLU A 1 903 ? -36.623 -7.690 33.848 1.00 94.81 903 GLU A C 1
ATOM 6899 O O . GLU A 1 903 ? -35.895 -6.697 33.897 1.00 94.81 903 GLU A O 1
ATOM 6904 N N . ARG A 1 904 ? -37.934 -7.573 33.613 1.00 91.88 904 ARG A N 1
ATOM 6905 C CA . ARG A 1 904 ? -38.573 -6.275 33.351 1.00 91.88 904 ARG A CA 1
ATOM 6906 C C . ARG A 1 904 ? -38.570 -5.408 34.612 1.00 91.88 904 ARG A C 1
ATOM 6908 O O . ARG A 1 904 ? -38.809 -5.891 35.720 1.00 91.88 904 ARG A O 1
ATOM 6915 N N . TYR A 1 905 ? -38.422 -4.094 34.443 1.00 86.62 905 TYR A N 1
ATOM 6916 C CA . TYR A 1 905 ? -38.516 -3.127 35.547 1.00 86.62 905 TYR A CA 1
ATOM 6917 C C . TYR A 1 905 ? -39.814 -3.243 36.352 1.00 86.62 905 TYR A C 1
ATOM 6919 O O . TYR A 1 905 ? -39.787 -3.119 37.569 1.00 86.62 905 TYR A O 1
ATOM 6927 N N . SER A 1 906 ? -40.936 -3.540 35.691 1.00 89.06 906 SER A N 1
ATOM 6928 C CA . SER A 1 906 ? -42.230 -3.753 36.349 1.00 89.06 906 SER A CA 1
ATOM 6929 C C . SER A 1 906 ? -42.273 -4.993 37.249 1.00 89.06 906 SER A C 1
ATOM 6931 O O . SER A 1 906 ? -43.103 -5.052 38.152 1.00 89.06 906 SER A O 1
ATOM 6933 N N . THR A 1 907 ? -41.393 -5.977 37.028 1.00 88.69 907 THR A N 1
ATOM 6934 C CA . THR A 1 907 ? -41.330 -7.212 37.826 1.00 88.69 907 THR A CA 1
ATOM 6935 C C . THR A 1 907 ? -40.372 -7.125 39.017 1.00 88.69 907 THR A C 1
ATOM 6937 O O . THR A 1 907 ? -40.601 -7.800 40.018 1.00 88.69 907 THR A O 1
ATOM 6940 N N . ILE A 1 908 ? -39.348 -6.259 38.973 1.00 89.19 908 ILE A N 1
ATOM 6941 C CA . ILE A 1 908 ? -38.413 -6.064 40.094 1.00 89.19 908 ILE A CA 1
ATOM 6942 C C . ILE A 1 908 ? -38.748 -4.775 40.857 1.00 89.19 908 ILE A C 1
ATOM 6944 O O . ILE A 1 908 ? -38.346 -3.684 40.459 1.00 89.19 908 ILE A O 1
ATOM 6948 N N . LYS A 1 909 ? -39.390 -4.899 42.026 1.00 89.50 909 LYS A N 1
ATOM 6949 C CA . LYS A 1 909 ? -39.630 -3.753 42.933 1.00 89.50 909 LYS A CA 1
ATOM 6950 C C . LYS A 1 909 ? -38.347 -3.160 43.542 1.00 89.50 909 LYS A C 1
ATOM 6952 O O . LYS A 1 909 ? -38.359 -2.027 44.009 1.00 89.50 909 LYS A O 1
ATOM 6957 N N . ALA A 1 910 ? -37.250 -3.918 43.568 1.00 88.25 910 ALA A N 1
ATOM 6958 C CA . ALA A 1 910 ? -35.955 -3.458 44.065 1.00 88.25 910 ALA A CA 1
ATOM 6959 C C . ALA A 1 910 ? -35.229 -2.556 43.049 1.00 88.25 910 ALA A C 1
ATOM 6961 O O . ALA A 1 910 ? -35.192 -2.844 41.848 1.00 88.25 910 ALA A O 1
ATOM 6962 N N . ALA A 1 911 ? -34.584 -1.496 43.544 1.00 85.38 911 ALA A N 1
ATOM 6963 C CA . ALA A 1 911 ? -33.792 -0.580 42.727 1.00 85.38 911 ALA A CA 1
ATOM 6964 C C . ALA A 1 911 ? -32.673 -1.310 41.938 1.00 85.38 911 ALA A C 1
ATOM 6966 O O . ALA A 1 911 ? -32.148 -2.316 42.424 1.00 85.38 911 ALA A O 1
ATOM 6967 N N . PRO A 1 912 ? -32.291 -0.824 40.738 1.00 84.31 912 PRO A N 1
ATOM 6968 C CA . PRO A 1 912 ? -31.180 -1.361 39.949 1.00 84.31 912 PRO A CA 1
ATOM 6969 C C . PRO A 1 912 ? -29.883 -1.482 40.747 1.00 84.31 912 PRO A C 1
ATOM 6971 O O . PRO A 1 912 ? -29.326 -0.463 41.171 1.00 84.31 912 PRO A O 1
ATOM 6974 N N . ARG A 1 913 ? -29.350 -2.702 40.891 1.00 83.81 913 ARG A N 1
ATOM 6975 C CA . ARG A 1 913 ? -28.041 -2.911 41.522 1.00 83.81 913 ARG A CA 1
ATOM 6976 C C . ARG A 1 913 ? -26.951 -2.303 40.633 1.00 83.81 913 ARG A C 1
ATOM 6978 O O . ARG A 1 913 ? -26.869 -2.553 39.431 1.00 83.81 913 ARG A O 1
ATOM 6985 N N . ALA A 1 914 ? -26.133 -1.426 41.205 1.00 78.75 914 ALA A N 1
ATOM 6986 C CA . ALA A 1 914 ? -24.898 -0.946 40.594 1.00 78.75 914 ALA A CA 1
ATOM 6987 C C . ALA A 1 914 ? -23.739 -1.465 41.431 1.00 78.75 914 ALA A C 1
ATOM 6989 O O . ALA A 1 914 ? -23.559 -1.014 42.559 1.00 78.75 914 ALA A O 1
ATOM 6990 N N . SER A 1 915 ? -22.951 -2.385 40.882 1.00 85.94 915 SER A N 1
ATOM 6991 C CA . SER A 1 915 ? -21.649 -2.706 41.449 1.00 85.94 915 SER A CA 1
ATOM 6992 C C . SER A 1 915 ? -20.556 -2.017 40.648 1.00 85.94 915 SER A C 1
ATOM 6994 O O . SER A 1 915 ? -20.493 -2.136 39.423 1.00 85.94 915 SER A O 1
ATOM 6996 N N . THR A 1 916 ? -19.640 -1.363 41.356 1.00 83.75 916 THR A N 1
ATOM 6997 C CA . THR A 1 916 ? -18.364 -0.883 40.806 1.00 83.75 916 THR A CA 1
ATOM 6998 C C . THR A 1 916 ? -17.446 -2.030 40.368 1.00 83.75 916 THR A C 1
ATOM 7000 O O . THR A 1 916 ? -16.460 -1.788 39.685 1.00 83.75 916 THR A O 1
ATOM 7003 N N . ARG A 1 917 ? -17.780 -3.288 40.707 1.00 90.75 917 ARG A N 1
ATOM 7004 C CA . ARG A 1 917 ? -17.085 -4.497 40.230 1.00 90.75 917 ARG A CA 1
ATOM 7005 C C . ARG A 1 917 ? -17.507 -4.946 38.824 1.00 90.75 917 ARG A C 1
ATOM 7007 O O . ARG A 1 917 ? -16.969 -5.931 38.331 1.00 90.75 917 ARG A O 1
ATOM 7014 N N . CYS A 1 918 ? -18.474 -4.279 38.188 1.00 95.19 918 CYS A N 1
ATOM 7015 C CA . CYS A 1 918 ? -18.790 -4.539 36.785 1.00 95.19 918 CYS A CA 1
ATOM 7016 C C . CYS A 1 918 ? -17.587 -4.132 35.912 1.00 95.19 918 CYS A C 1
ATOM 7018 O O . CYS A 1 918 ? -17.164 -2.976 36.008 1.00 95.19 918 CYS A O 1
ATOM 7020 N N . PRO A 1 919 ? -17.045 -5.021 35.054 1.00 92.69 919 PRO A N 1
ATOM 7021 C CA . PRO A 1 919 ? -15.839 -4.723 34.279 1.00 92.69 919 PRO A CA 1
ATOM 7022 C C . PRO A 1 919 ? -16.026 -3.503 33.367 1.00 92.69 919 PRO A C 1
ATOM 7024 O O . PRO A 1 919 ? -15.148 -2.650 33.300 1.00 92.69 919 PRO A O 1
ATOM 7027 N N . GLN A 1 920 ? -17.205 -3.357 32.756 1.00 93.56 920 GLN A N 1
ATOM 7028 C CA . GLN A 1 920 ? -17.507 -2.226 31.880 1.00 93.56 920 GLN A CA 1
ATOM 7029 C C . GLN A 1 920 ? -17.764 -0.919 32.657 1.00 93.56 920 GLN A C 1
ATOM 7031 O O . GLN A 1 920 ? -17.484 0.160 32.148 1.00 93.56 920 GLN A O 1
ATOM 7036 N N . CYS A 1 921 ? -18.242 -0.979 33.908 1.00 94.50 921 CYS A N 1
ATOM 7037 C CA . CYS A 1 921 ? -18.300 0.211 34.771 1.00 94.50 921 CYS A CA 1
ATOM 7038 C C . CYS A 1 921 ? -16.904 0.669 35.219 1.00 94.50 921 CYS A C 1
ATOM 7040 O O . CYS A 1 921 ? -16.673 1.866 35.375 1.00 94.50 921 CYS A O 1
ATOM 7042 N N . ALA A 1 922 ? -15.986 -0.276 35.448 1.00 92.19 922 ALA A N 1
ATOM 7043 C CA . ALA A 1 922 ? -14.607 0.030 35.818 1.00 92.19 922 ALA A CA 1
ATOM 7044 C C . ALA A 1 922 ? -13.854 0.716 34.664 1.00 92.19 922 ALA A C 1
ATOM 7046 O O . ALA A 1 922 ? -13.145 1.689 34.907 1.00 92.19 922 ALA A O 1
ATOM 7047 N N . GLU A 1 923 ? -14.073 0.251 33.430 1.00 91.75 923 GLU A N 1
ATOM 7048 C CA . GLU A 1 923 ? -13.543 0.830 32.187 1.00 91.75 923 GLU A CA 1
ATOM 7049 C C . GLU A 1 923 ? -14.122 2.223 31.883 1.00 91.75 923 GLU A C 1
ATOM 7051 O O . GLU A 1 923 ? -13.382 3.145 31.559 1.00 91.75 923 GLU A O 1
ATOM 7056 N N . LEU A 1 924 ? -15.438 2.408 32.035 1.00 89.19 924 LEU A N 1
ATOM 7057 C CA . LEU A 1 924 ? -16.108 3.682 31.740 1.00 89.19 924 LEU A CA 1
ATOM 7058 C C . LEU A 1 924 ? -15.974 4.741 32.852 1.00 89.19 924 LEU A C 1
ATOM 7060 O O . LEU A 1 924 ? -16.350 5.895 32.647 1.00 89.19 924 LEU A O 1
ATOM 7064 N N . HIS A 1 925 ? -15.530 4.357 34.052 1.00 89.69 925 HIS A N 1
ATOM 7065 C CA . HIS A 1 925 ? -15.569 5.168 35.284 1.00 89.69 925 HIS A CA 1
ATOM 7066 C C . HIS A 1 925 ? -16.969 5.685 35.693 1.00 89.69 925 HIS A C 1
ATOM 7068 O O . HIS A 1 925 ? -17.101 6.503 36.603 1.00 89.69 925 HIS A O 1
ATOM 7074 N N . HIS A 1 926 ? -18.033 5.178 35.068 1.00 91.31 926 HIS A N 1
ATOM 7075 C CA . HIS A 1 926 ? -19.430 5.453 35.401 1.00 91.31 926 HIS A CA 1
ATOM 7076 C C . HIS A 1 926 ? -20.291 4.202 35.168 1.00 91.31 926 HIS A C 1
ATOM 7078 O O . HIS A 1 926 ? -19.801 3.154 34.748 1.00 91.31 926 HIS A O 1
ATOM 7084 N N . ARG A 1 927 ? -21.591 4.273 35.481 1.00 90.81 927 ARG A N 1
ATOM 7085 C CA . ARG A 1 927 ? -22.504 3.135 35.306 1.00 90.81 927 ARG A CA 1
ATOM 7086 C C . ARG A 1 927 ? -22.632 2.789 33.820 1.00 90.81 927 ARG A C 1
ATOM 7088 O O . ARG A 1 927 ? -23.125 3.613 33.057 1.00 90.81 927 ARG A O 1
ATOM 7095 N N . CYS A 1 928 ? -22.242 1.575 33.435 1.00 93.12 928 CYS A N 1
ATOM 7096 C CA . CYS A 1 928 ? -22.372 1.120 32.054 1.00 93.12 928 CYS A CA 1
ATOM 7097 C C . CYS A 1 928 ? -23.845 1.143 31.589 1.00 93.12 928 CYS A C 1
ATOM 7099 O O . CYS A 1 928 ? -24.748 0.859 32.391 1.00 93.12 928 CYS A O 1
ATOM 7101 N N . PRO A 1 929 ? -24.106 1.501 30.318 1.00 92.56 929 PRO A N 1
ATOM 7102 C CA . PRO A 1 929 ? -25.457 1.546 29.773 1.00 92.56 929 PRO A CA 1
ATOM 7103 C C . PRO A 1 929 ? -26.073 0.144 29.677 1.00 92.56 929 PRO A C 1
ATOM 7105 O O . PRO A 1 929 ? -25.386 -0.877 29.759 1.00 92.56 929 PRO A O 1
ATOM 7108 N N . PHE A 1 930 ? -27.389 0.090 29.473 1.00 93.31 930 PHE A N 1
ATOM 7109 C CA . PHE A 1 930 ? -28.080 -1.166 29.189 1.00 93.31 930 PHE A CA 1
ATOM 7110 C C . PHE A 1 930 ? -27.651 -1.718 27.822 1.00 93.31 930 PHE A C 1
ATOM 7112 O O . PHE A 1 930 ? -27.623 -0.952 26.855 1.00 93.31 930 PHE A O 1
ATOM 7119 N N . PRO A 1 931 ? -27.340 -3.022 27.700 1.00 91.69 931 PRO A N 1
ATOM 7120 C CA . PRO A 1 931 ? -26.949 -3.602 26.421 1.00 91.69 931 PRO A CA 1
ATOM 7121 C C . PRO A 1 931 ? -28.046 -3.481 25.356 1.00 91.69 931 PRO A C 1
ATOM 7123 O O . PRO A 1 931 ? -29.187 -3.900 25.560 1.00 91.69 931 PRO A O 1
ATOM 7126 N N . LEU A 1 932 ? -27.679 -2.931 24.197 1.00 89.38 932 LEU A N 1
ATOM 7127 C CA . LEU A 1 932 ? -28.570 -2.771 23.047 1.00 89.38 932 LEU A CA 1
ATOM 7128 C C . LEU A 1 932 ? -28.915 -4.128 22.408 1.00 89.38 932 LEU A C 1
ATOM 7130 O O . LEU A 1 932 ? -28.094 -5.048 22.395 1.00 89.38 932 LEU A O 1
ATOM 7134 N N . ASN A 1 933 ? -30.113 -4.240 21.822 1.00 89.00 933 ASN A N 1
ATOM 7135 C CA . ASN A 1 933 ? -30.480 -5.372 20.965 1.00 89.00 933 ASN A CA 1
ATOM 7136 C C . ASN A 1 933 ? -29.709 -5.286 19.634 1.00 89.00 933 ASN A C 1
ATOM 7138 O O . ASN A 1 933 ? -30.141 -4.617 18.703 1.00 89.00 933 ASN A O 1
ATOM 7142 N N . ASP A 1 934 ? -28.592 -6.001 19.533 1.00 86.50 934 ASP A N 1
ATOM 7143 C CA . ASP A 1 934 ? -27.760 -6.130 18.323 1.00 86.50 934 ASP A CA 1
ATOM 7144 C C . ASP A 1 934 ? -28.173 -7.296 17.397 1.00 86.50 934 ASP A C 1
ATOM 7146 O O . ASP A 1 934 ? -27.539 -7.541 16.370 1.00 86.50 934 ASP A O 1
ATOM 7150 N N . GLY A 1 935 ? -29.221 -8.038 17.766 1.00 83.38 935 GLY A N 1
ATOM 7151 C CA . GLY A 1 935 ? -29.674 -9.234 17.055 1.00 83.38 935 GLY A CA 1
ATOM 7152 C C . GLY A 1 935 ? -28.890 -10.512 17.376 1.00 83.38 935 GLY A C 1
ATOM 7153 O O . GLY A 1 935 ? -29.028 -11.491 16.647 1.00 83.38 935 GLY A O 1
ATOM 7154 N N . TYR A 1 936 ? -28.069 -10.545 18.432 1.00 90.81 936 TYR A N 1
ATOM 7155 C CA . TYR A 1 936 ? -27.484 -11.793 18.936 1.00 90.81 936 TYR A CA 1
ATOM 7156 C C . TYR A 1 936 ? -28.579 -12.752 19.461 1.00 90.81 936 TYR A C 1
ATOM 7158 O O . TYR A 1 936 ? -29.482 -12.289 20.161 1.00 90.81 936 TYR A O 1
ATOM 7166 N N . PRO A 1 937 ? -28.476 -14.079 19.225 1.00 84.56 937 PRO A N 1
ATOM 7167 C CA . PRO A 1 937 ? -27.405 -14.772 18.494 1.00 84.56 937 PRO A CA 1
ATOM 7168 C C . PRO A 1 937 ? -27.591 -14.788 16.969 1.00 84.56 937 PRO A C 1
ATOM 7170 O O . PRO A 1 937 ? -26.633 -15.060 16.249 1.00 84.56 937 PRO A O 1
ATOM 7173 N N . ASP A 1 938 ? -28.788 -14.489 16.466 1.00 85.06 938 ASP A N 1
ATOM 7174 C CA . ASP A 1 938 ? -29.198 -14.753 15.079 1.00 85.06 938 ASP A CA 1
ATOM 7175 C C . ASP A 1 938 ? -28.417 -13.960 14.021 1.00 85.06 938 ASP A C 1
ATOM 7177 O O . ASP A 1 938 ? -28.242 -14.432 12.896 1.00 85.06 938 ASP A O 1
ATOM 7181 N N . LYS A 1 939 ? -27.934 -12.756 14.351 1.00 84.25 939 LYS A N 1
ATOM 7182 C CA . LYS A 1 939 ? -27.055 -11.960 13.475 1.00 84.25 939 LYS A CA 1
ATOM 7183 C C . LYS A 1 939 ? -25.691 -12.639 13.301 1.00 84.25 939 LYS A C 1
ATOM 7185 O O . LYS A 1 939 ? -25.220 -12.790 12.177 1.00 84.25 939 LYS A O 1
ATOM 7190 N N . LEU A 1 940 ? -25.099 -13.110 14.401 1.00 83.50 940 LEU A N 1
ATOM 7191 C CA . LEU A 1 940 ? -23.794 -13.778 14.399 1.00 83.50 940 LEU A CA 1
ATOM 7192 C C . LEU A 1 940 ? -23.889 -15.193 13.798 1.00 83.50 940 LEU A C 1
ATOM 7194 O O . LEU A 1 940 ? -23.021 -15.601 13.035 1.00 83.50 940 LEU A O 1
ATOM 7198 N N . MET A 1 941 ? -24.990 -15.908 14.054 1.00 81.94 941 MET A N 1
ATOM 7199 C CA . MET A 1 941 ? -25.285 -17.195 13.413 1.00 81.94 941 MET A CA 1
ATOM 7200 C C . MET A 1 941 ? -25.471 -17.077 11.900 1.00 81.94 941 MET A C 1
ATOM 7202 O O . MET A 1 941 ? -24.983 -17.939 11.175 1.00 81.94 941 MET A O 1
ATOM 7206 N N . ARG A 1 942 ? -26.145 -16.027 11.404 1.00 82.69 942 ARG A N 1
ATOM 7207 C CA . ARG A 1 942 ? -26.259 -15.786 9.957 1.00 82.69 942 ARG A CA 1
ATOM 7208 C C . ARG A 1 942 ? -24.886 -15.591 9.320 1.00 82.69 942 ARG A C 1
ATOM 7210 O O . ARG A 1 942 ? -24.595 -16.282 8.352 1.00 82.69 942 ARG A O 1
ATOM 7217 N N . SER A 1 943 ? -24.035 -14.747 9.907 1.00 79.44 943 SER A N 1
ATOM 7218 C CA . SER A 1 943 ? -22.642 -14.575 9.468 1.00 79.44 943 SER A CA 1
ATOM 7219 C C . SER A 1 943 ? -21.897 -15.920 9.396 1.00 79.44 943 SER A C 1
ATOM 7221 O O . SER A 1 943 ? -21.443 -16.295 8.319 1.00 79.44 943 SER A O 1
ATOM 7223 N N . LEU A 1 944 ? -21.891 -16.712 10.476 1.00 78.75 944 LEU A N 1
ATOM 7224 C CA . LEU A 1 944 ? -21.206 -18.015 10.507 1.00 78.75 944 LEU A CA 1
ATOM 7225 C C . LEU A 1 944 ? -21.772 -19.048 9.515 1.00 78.75 944 LEU A C 1
ATOM 7227 O O . LEU A 1 944 ? -21.015 -19.844 8.966 1.00 78.75 944 LEU A O 1
ATOM 7231 N N . ILE A 1 945 ? -23.088 -19.061 9.273 1.00 76.69 945 ILE A N 1
ATOM 7232 C CA . ILE A 1 945 ? -23.713 -19.960 8.285 1.00 76.69 945 ILE A CA 1
ATOM 7233 C C . ILE A 1 945 ? -23.367 -19.538 6.851 1.00 76.69 945 ILE A C 1
ATOM 7235 O O . ILE A 1 945 ? -23.233 -20.409 5.994 1.00 76.69 945 ILE A O 1
ATOM 7239 N N . HIS A 1 946 ? -23.213 -18.238 6.582 1.00 72.44 946 HIS A N 1
ATOM 7240 C CA . HIS A 1 946 ? -22.720 -17.765 5.289 1.00 72.44 946 HIS A CA 1
ATOM 7241 C C . HIS A 1 946 ? -21.256 -18.174 5.073 1.00 72.44 946 HIS A C 1
ATOM 7243 O O . HIS A 1 946 ? -20.958 -18.743 4.027 1.00 72.44 946 HIS A O 1
ATOM 7249 N N . THR A 1 947 ? -20.382 -18.013 6.074 1.00 66.94 947 THR A N 1
ATOM 7250 C CA . THR A 1 947 ? -18.982 -18.473 5.997 1.00 66.94 947 THR A CA 1
ATOM 7251 C C . THR A 1 947 ? -18.883 -19.990 5.795 1.00 66.94 947 THR A C 1
ATOM 7253 O O . THR A 1 947 ? -18.208 -20.448 4.883 1.00 66.94 947 THR A O 1
ATOM 7256 N N . ALA A 1 948 ? -19.618 -20.794 6.571 1.00 61.44 948 ALA A N 1
ATOM 7257 C CA . ALA A 1 948 ? -19.562 -22.261 6.495 1.00 61.44 948 ALA A CA 1
ATOM 7258 C C . ALA A 1 948 ? -20.209 -22.875 5.233 1.00 61.44 948 ALA A C 1
ATOM 7260 O O . ALA A 1 948 ? -20.218 -24.094 5.079 1.00 61.44 948 ALA A O 1
ATOM 7261 N N . ARG A 1 949 ? -20.799 -22.057 4.352 1.00 52.59 949 ARG A N 1
ATOM 7262 C CA . ARG A 1 949 ? -21.287 -22.471 3.024 1.00 52.59 949 ARG A CA 1
ATOM 7263 C C . ARG A 1 949 ? -20.306 -22.144 1.894 1.00 52.59 949 ARG A C 1
ATOM 7265 O O . ARG A 1 949 ? -20.613 -22.468 0.753 1.00 52.59 949 ARG A O 1
ATOM 7272 N N . ALA A 1 950 ? -19.180 -21.499 2.202 1.00 42.44 950 ALA A N 1
ATOM 7273 C CA . ALA A 1 950 ? -18.159 -21.121 1.228 1.00 42.44 950 ALA A CA 1
ATOM 7274 C C . ALA A 1 950 ? -17.053 -22.182 1.043 1.00 42.44 950 ALA A C 1
ATOM 7276 O O . ALA A 1 950 ? -16.237 -22.036 0.137 1.00 42.44 950 ALA A O 1
ATOM 7277 N N . ASP A 1 951 ? -17.030 -23.250 1.853 1.00 34.25 951 ASP A N 1
ATOM 7278 C CA . ASP A 1 951 ? -16.123 -24.384 1.633 1.00 34.25 951 ASP A CA 1
ATOM 7279 C C . ASP A 1 951 ? -16.514 -25.162 0.357 1.00 34.25 951 ASP A C 1
ATOM 7281 O O . ASP A 1 951 ? -17.699 -25.453 0.154 1.00 34.25 951 ASP A O 1
ATOM 7285 N N . PRO A 1 952 ? -15.546 -25.534 -0.503 1.00 39.88 952 PRO A N 1
ATOM 7286 C CA . PRO A 1 952 ? -15.823 -26.239 -1.750 1.00 39.88 952 PRO A CA 1
ATOM 7287 C C . PRO A 1 952 ? -16.286 -27.684 -1.506 1.00 39.88 952 PRO A C 1
ATOM 7289 O O . PRO A 1 952 ? -15.786 -28.373 -0.613 1.00 39.88 952 PRO A O 1
ATOM 7292 N N . GLU A 1 953 ? -17.192 -28.190 -2.354 1.00 36.72 953 GLU A N 1
ATOM 7293 C CA . GLU A 1 953 ? -17.459 -29.633 -2.403 1.00 36.72 953 GLU A CA 1
ATOM 7294 C C . GLU A 1 953 ? -16.150 -30.402 -2.672 1.00 36.72 953 GLU A C 1
ATOM 7296 O O . GLU A 1 953 ? -15.381 -30.015 -3.558 1.00 36.72 953 GLU A O 1
ATOM 7301 N N . PRO A 1 954 ? -15.892 -31.527 -1.976 1.00 36.72 954 PRO A N 1
ATOM 7302 C CA . PRO A 1 954 ? -14.721 -32.346 -2.253 1.00 36.72 954 PRO A CA 1
ATOM 7303 C C . PRO A 1 954 ? -14.801 -32.897 -3.681 1.00 36.72 954 PRO A C 1
ATOM 7305 O O . PRO A 1 954 ? -15.699 -33.675 -4.009 1.00 36.72 954 PRO A O 1
ATOM 7308 N N . HIS A 1 955 ? -13.845 -32.484 -4.520 1.00 36.28 955 HIS A N 1
ATOM 7309 C CA . HIS A 1 955 ? -13.808 -32.744 -5.959 1.00 36.28 955 HIS A CA 1
ATOM 7310 C C . HIS A 1 955 ? -14.224 -34.175 -6.340 1.00 36.28 955 HIS A C 1
ATOM 7312 O O . HIS A 1 955 ? -13.470 -35.139 -6.165 1.00 36.28 955 HIS A O 1
ATOM 7318 N N . ARG A 1 956 ? -15.387 -34.310 -6.992 1.00 36.50 956 ARG A N 1
ATOM 7319 C CA . ARG A 1 956 ? -15.631 -35.465 -7.862 1.00 36.50 956 ARG A CA 1
ATOM 7320 C C . ARG A 1 956 ? -14.621 -35.397 -9.003 1.00 36.50 956 ARG A C 1
ATOM 7322 O O . ARG A 1 956 ? -14.591 -34.413 -9.738 1.00 36.50 956 ARG A O 1
ATOM 7329 N N . ARG A 1 957 ? -13.799 -36.440 -9.152 1.00 31.00 957 ARG A N 1
ATOM 7330 C CA . ARG A 1 957 ? -12.863 -36.562 -10.279 1.00 31.00 957 ARG A CA 1
ATOM 7331 C C . ARG A 1 957 ? -13.643 -36.447 -11.599 1.00 31.00 957 ARG A C 1
ATOM 7333 O O . ARG A 1 957 ? -14.586 -37.224 -11.771 1.00 31.00 957 ARG A O 1
ATOM 7340 N N . PRO A 1 958 ? -13.274 -35.547 -12.527 1.00 37.25 958 PRO A N 1
ATOM 7341 C CA . PRO A 1 958 ? -13.851 -35.566 -13.861 1.00 37.25 958 PRO A CA 1
ATOM 7342 C C . PRO A 1 958 ? -13.420 -36.848 -14.584 1.00 37.25 958 PRO A C 1
ATOM 7344 O O . PRO A 1 958 ? -12.272 -37.287 -14.477 1.00 37.25 958 PRO A O 1
ATOM 7347 N N . ALA A 1 959 ? -14.355 -37.466 -15.302 1.00 36.41 959 ALA A N 1
ATOM 7348 C CA . ALA A 1 959 ? -14.034 -38.539 -16.237 1.00 36.41 959 ALA A CA 1
ATOM 7349 C C . ALA A 1 959 ? -13.270 -37.954 -17.444 1.00 36.41 959 ALA A C 1
ATOM 7351 O O . ALA A 1 959 ? -13.526 -36.806 -17.810 1.00 36.41 959 ALA A O 1
ATOM 7352 N N . PRO A 1 960 ? -12.350 -38.705 -18.076 1.00 41.94 960 PRO A N 1
ATOM 7353 C CA . PRO A 1 960 ? -11.614 -38.206 -19.231 1.00 41.94 960 PRO A CA 1
ATOM 7354 C C . PRO A 1 960 ? -12.560 -38.039 -20.426 1.00 41.94 960 PRO A C 1
ATOM 7356 O O . PRO A 1 960 ? -13.135 -39.016 -20.910 1.00 41.94 960 PRO A O 1
ATOM 7359 N N . TRP A 1 961 ? -12.713 -36.808 -20.912 1.00 43.28 961 TRP A N 1
ATOM 7360 C CA . TRP A 1 961 ? -13.426 -36.545 -22.160 1.00 43.28 961 TRP A CA 1
ATOM 7361 C C . TRP A 1 961 ? -12.543 -36.850 -23.373 1.00 43.28 961 TRP A C 1
ATOM 7363 O O . TRP A 1 961 ? -11.352 -36.539 -23.401 1.00 43.28 961 TRP A O 1
ATOM 7373 N N . ALA A 1 962 ? -13.148 -37.500 -24.366 1.00 36.84 962 ALA A N 1
ATOM 7374 C CA . ALA A 1 962 ? -12.518 -37.807 -25.641 1.00 36.84 962 ALA A CA 1
ATOM 7375 C C . ALA A 1 962 ? -12.454 -36.563 -26.542 1.00 36.84 962 ALA A C 1
ATOM 7377 O O . ALA A 1 962 ? -13.225 -35.621 -26.373 1.00 36.84 962 ALA A O 1
ATOM 7378 N N . LYS A 1 963 ? -11.539 -36.591 -27.516 1.00 44.34 963 LYS A N 1
ATOM 7379 C CA . LYS A 1 963 ? -11.382 -35.541 -28.530 1.00 44.34 963 LYS A CA 1
ATOM 7380 C C . LYS A 1 963 ? -12.626 -35.420 -29.420 1.00 44.34 963 LYS A C 1
ATOM 7382 O O . LYS A 1 963 ? -13.109 -36.436 -29.921 1.00 44.34 963 LYS A O 1
ATOM 7387 N N . SER A 1 964 ? -13.008 -34.180 -29.713 1.00 38.78 964 SER A N 1
ATOM 7388 C CA . SER A 1 964 ? -13.672 -33.752 -30.952 1.00 38.78 964 SER A CA 1
ATOM 7389 C C . SER A 1 964 ? -13.157 -32.363 -31.304 1.00 38.78 964 SER A C 1
ATOM 7391 O O . SER A 1 964 ? -13.398 -31.471 -30.461 1.00 38.78 964 SER A O 1
#

InterPro domains:
  IPR001841 Zinc finger, RING-type [PS50089] (736-783)
  IPR001841 Zinc finger, RING-type [SM00184] (484-555)
  IPR001841 Zinc finger, RING-type [SM00184] (596-642)
  IPR001841 Zinc finger, RING-type [SM00184] (736-783)
  IPR001841 Zinc finger, RING-type [SM00184] (853-921)
  IPR013083 Zinc finger, RING/FYVE/PHD-type [G3DSA:3.30.40.10] (722-823)
  IPR019400 Peptidase C65, otubain [PF10275] (59-194)
  IPR038765 Papain-like cysteine peptidase superfamily [SSF54001] (60-297)
  IPR042467 Peptidase C65, otubain, subdomain 2 [G3DSA:1.20.1300.20] (83-253)
  IPR042468 Peptidase C65, otubain, subdomain 1 [G3DSA:3.30.200.60] (61-293)

Organism: Perkinsus marinus (strain ATCC 50983 / TXsc) (NCBI:txid423536)

Solvent-accessible surface area (backbone atoms only — not comparable to full-atom values): 60541 Å² total; per-residue (Å²): 132,90,84,92,88,80,89,88,78,80,80,82,85,75,83,71,53,65,66,53,53,54,51,48,66,71,58,60,70,82,69,82,83,68,60,78,90,46,81,54,58,42,54,50,43,68,37,60,59,64,65,60,51,52,50,45,62,73,73,67,70,46,67,26,44,55,43,31,54,61,53,44,61,77,51,30,56,30,35,23,58,43,41,81,56,35,41,13,54,50,46,36,48,52,50,35,48,51,54,39,18,68,76,77,35,54,66,53,49,49,53,50,50,52,54,55,53,62,40,44,82,71,40,60,80,39,74,77,45,55,58,22,50,59,55,47,68,51,49,50,58,51,52,42,57,47,48,67,71,27,66,92,37,66,70,54,42,24,49,51,51,46,49,53,54,51,47,53,36,33,67,74,53,30,52,22,50,34,53,50,51,29,48,41,29,41,56,40,50,68,75,40,25,85,40,67,40,76,67,53,92,60,81,79,48,82,46,24,45,29,56,50,39,46,70,73,47,70,100,83,56,82,45,45,64,41,44,32,60,68,43,45,63,36,80,56,40,59,74,47,72,69,48,61,45,39,40,24,45,48,71,54,32,12,34,32,40,35,41,65,47,79,92,39,58,68,74,45,76,45,64,27,56,34,84,36,90,64,65,64,28,41,33,38,34,46,95,92,39,33,27,35,45,38,56,65,68,61,83,68,65,76,46,60,57,74,57,63,63,83,75,62,42,74,80,88,64,91,75,93,69,89,82,80,93,58,83,67,55,58,58,53,52,47,52,49,48,52,51,50,50,47,55,50,58,65,68,40,65,76,53,53,57,64,52,52,69,61,43,55,65,57,53,66,72,59,77,64,88,66,100,84,64,70,77,66,63,68,53,49,59,57,48,52,57,49,50,56,56,50,52,54,57,51,54,50,51,58,62,72,66,57,88,77,82,86,79,82,84,86,78,92,79,82,93,80,86,84,86,85,87,85,84,83,92,89,84,67,81,67,60,64,62,53,59,59,62,58,68,78,70,75,80,84,85,86,80,89,87,83,91,79,90,82,85,89,82,78,86,88,86,85,89,90,86,89,92,85,86,90,86,84,88,87,81,86,81,79,92,71,88,49,67,26,86,80,73,82,50,96,52,86,54,52,80,98,82,51,73,57,42,69,46,95,88,68,52,46,29,43,52,66,60,54,47,54,52,50,53,53,46,32,70,76,64,76,47,59,59,78,72,41,60,58,73,86,54,67,76,63,70,86,62,88,82,88,85,92,79,94,78,93,79,86,67,53,50,34,62,56,54,53,70,74,67,76,83,86,81,81,90,78,92,85,88,81,90,83,88,86,81,86,83,90,81,87,80,80,80,80,78,79,77,75,34,18,64,80,79,64,50,69,72,88,61,73,38,70,44,92,85,69,52,43,25,40,59,70,54,51,33,55,51,49,39,49,43,47,74,70,69,50,54,67,73,66,43,52,40,92,83,40,83,92,43,53,54,40,50,69,53,43,54,76,74,36,46,80,49,47,49,69,58,58,60,49,53,58,56,48,54,55,52,54,55,52,53,59,66,71,72,76,79,88,87,83,88,80,85,88,80,88,88,84,85,86,84,86,80,83,88,83,87,89,87,87,86,85,88,89,87,89,82,87,90,77,91,80,81,81,80,82,80,83,83,84,76,90,69,60,93,59,56,40,58,20,63,71,84,57,48,82,32,53,59,89,72,35,52,65,47,95,88,64,49,31,21,48,50,68,69,46,23,55,64,45,47,48,40,32,68,76,55,45,36,76,71,45,53,42,94,79,80,58,51,76,51,59,59,84,87,36,43,76,56,45,64,71,40,37,56,73,66,50,45,49,46,32,56,53,37,50,69,64,66,76,76,74,83,84,73,82,76,82,78,68,79,92,50,81,52,85,70,70,77,41,51,73,66,57,37,42,74,74,53,32,41,70,38,77,80,72,47,97,72,50,29,34,50,40,92,43,99,79,49,63,45,24,55,25,86,87,68,53,45,20,27,70,54,42,51,43,49,41,59,48,29,72,28,37,39,48,60,46,38,20,82,85,19,93,69,36,48,53,74,93,76,47,90,67,78,86,55,81,38,76,77,12,65,61,21,57,74,66,77,42,85,60,77,72,49,72,79,79,48,50,59,62,52,59,50,50,52,52,54,56,58,72,65,67,67,76,78,83,78,77,79,79,77,88,78,78,94,130

Foldseek 3Di:
DDDDDDDDDDDDPDPPVVVVVVVVVVVPPPDDDDDPVCPQFAKAFWDACPVVLVCCVPPVVQVLLNLASVVLVVWFGTWIDGDLLQLQVLLLVLLLQLVLCLLPNLVLLVVLLVLLVVCCVVCVVPVLQVQLNVLSNVLSVVLSVQSVVCPPVLVSSLVSLVVSNLQCSPVSNVSSSSLSLLVLLLVQCVVQQQPQQCWWPPNPRRDGLFRVLCVVDDPPQPTNNSSSVPARNDPSHHQDPSNVQRSQQSSQFKEWEWERDSVHNYIDIIIRGHPDPDHSWYWYDDPSHIIGTHTPDDPSCVSNDRDDVVVSRPPPDDDDDDDDDDPVVVVVVVVCVVVVVVVVVVVCLVVVVVVLVVVVVVLVVPPDDDPPDDPPPVVVVSVVVVVVSVVVVVVSVVVVPDDDDDDDDDDDDDDDDDDDDDDDDDDDPPPVVVVVVVVVPDDDDDDDDDDDDDDDDDDDDDDDDDDDDDDDDDDDDDFDAAAAPQPRDRDGPGPDPDQWDQFPVGHTHGPVSLVVVQVCCCVVPVDDLQPDDDPVCVVVPPDDDDDDDDDDDGGRSSVVNVVVDDDDDDDDDDDDDDDDDDDDDDDDDDDPQAAAQQPRDHDPFDDQAPVRGTHRLVSVLVLLLVVVVVVDDLQCDARSVDPPHRRGPVNCCVRRVVSCVVVVVVVVVVVVVVVVVVVVVPDDDDDDDDDDDDDDDDDDDDDDDDDDDDDDDDDDDDDDDDDDDDDDDDPQWDAQLQPRDIDRNVQWQQAPVRHTHHLVSQQVQQLVCCVVVQLPWGADPRPRHTGDCVVCVVSCVVRYDPVSNVSNVVSVVVVPDDDDDPDDDDPVDDDPLVPDDLVVCVVQLWFAAPVCDPQRTGHDPDPPDQWGQGPVRFIAGSFANHGVLQCVQWHLCLGEPRGPSRDDPVRDPDDTHHHCSRPVCVVVVHGDDRDYPPPPPVVVSVVVNVVVVSDDDDDDDDDDDDDD

Mean predicted aligned error: 22.46 Å

Secondary structure (DSSP, 8-state):
---------PPPTTTTHHHHHHHHHHTSPPPS---GGGTT-SBPPPB-HHHHHHHHHHHT--HHHHHHHHHHTTTEEEEE-B--SS-HHHHHHHHHHHHHHHHH-HHHHHHHHHHHHHHHHHHTT-HHHHHHHHHHHHHHHHHHHHHHHSTT-HHHHHHHHHHHHHHHTSHHHHHHHHHHHHHHHHHHHHHHTTSB---SS-TT---BHHHHHHHHS-TTS-HHHHHIIIIISSTT----HHHHHHHHHHHT-EEEEEE--TT-SS-EEEEEESS-SS-SEEEEEETTEEEEEEES--GGGGGS----GGGTS---S----PPPP-THHHHHHHHHHHHHHHHHHHHTHHHHHHHHHHHHHHHHTT-S--TTS-TTHHHHHHHHHHHHHHHHHHHHHHHTTSPPPPPPPPPP---------------STTHHHHHHHHHTT--PPPPP------------------------------------TTT-------TTTSSEEEPTTS-EEEHHHHHHHHHHHHHHH---GGG---HHHHTTSSS-------------HHHHHHHH---------------------PPPPPPP-PPPTTT---S---EE-TTS-EE-HHHHHHHHHHHHHTT--GGGPEETTEEEEE--HHHHHHH-GGGGHHHHHHHHHHHHHHHHHHHHT-----PPPP----------------------------PPPPPPP---PPTTEEE-TTT--EEETTTSEE-TT--EE-HHHHHHHHHHHHHHHTTS-EE-TTT--EE-TGGGHHHHHHHS-HHHHHHHHHHHHHHT-----S----TTS--TTTTS-HHHHHHTT-EE-TT--TT-EE--SSTT-SEEE-TTS-EEETTT--BHHHHHHS-GGGS-TTSTT---TTT--SPPP--TT-HHHHHHSSPPPPPP---TTHHHHHHHHHHTT-SPPP-PPPPPPPP-

pLDDT: mean 70.12, std 25.61, range [23.66, 98.5]

Sequence (964 aa):
MVPSTVPSERPSSSDAALPKALELAVMRQPMPVIDPGSEGILVGSPTTFDGRIEDQSSSSGHPNLLAQYSELVLSYRYWRTVRGDGNCYYRALAYGFVEYSALFCPVALTGLVEKLAAMTDKGRNHPMFAGSYRVLAVLLPSWRVRLETAAGNTAEEKSIFTEIHRALNTPAIDQAFVAAIRLLVADYLSRHKSDPCTAGADADCSFTWDQWANGLMDAGIDGPGGFIESAVLVMEEDASDLVQAAAPRALDCCVRIIMVHRDRTALHNIDYSGSTSEPQVHLLFQPGHYELLIPIQPERYSILPIIDDATLVPAGVPVQGPPQPSASNEFEGFMQQVLSKYHALWGQSRYLSSVVDQLLPRLDARARPSPYANPADARCELTEMRNVLKNLGEAQRQLSAMPEDPMDDERPVPPLSGREESDADTQMPKYLSALRKAYESSTPPKGEGVNLKVEDGTEEALMDWPELQNSITPATASAGVFVCGLCDKDGQIVGDEGDGVRTPCGDKVHKECLRQFVEKTIEKNNTPLQDIRCWRHNRRHEMASDHFRSISCVCRLGQLFLQTNMRVQEVSDDAEMNSEAATADEPEGEEPAEGCVICKKTGKLELTLPCGCHAHKKCLESSVEAFIRGGQAPAEIECPQHTGRRLGVSFLESTVPAALEPVRSVWSGFSARVAAAAAASGSTRQGSVQAEPTTARTGIRSNAVVKSEPQKGDPMRAVKPSVPVNEPLFKGAVRCSSCRGILVASESFRLPCHHRFHQGCLAEPLTKQISDNGGGSLKCPVCGDSIAVEANDALLKKCLDPGAYYKLHSARASQNNVPKPLREPDTSRPSSDERLTLKQKFERGWRPCPKGCPYLGNYPSSSDSKSIKCLCGYEYCRGCGVDERIIAAHDGRWHKTSCPYFERYSTIKAAPRASTRCPQCAELHHRCPFPLNDGYPDKLMRSLIHTARADPEPHRRPAPWAKS